Protein 1X2P (pdb70)

Organism: Homo sapiens (NCBI:txid9606)

Radius of gyration: 11.62 Å; Cα contacts (8 Å, |Δi|>4): 128; chains: 1; bounding box: 28×33×30 Å

Foldseek 3Di:
DCPDDPFDWWFFLAFDDDPDPQEDTDGGGPTWGFDACVDPQKTWTADDVGTHIYGHPRIDDNVDDDDD

GO terms:
  GO:0005737 cytoplasm (C, IDA)
  GO:0045893 positive regulation of DNA-templated transcription (P, IDA)
  GO:0005634 nucleus (C, EXP)
  GO:0005737 cytoplasm (C, EXP)
  GO:0043124 negative regulation of canonical NF-kappaB signal transduction (P, IMP)
  GO:0050728 negative regulation of inflammatory response (P, IMP)
  GO:0050681 nuclear androgen receptor binding (F, IPI)
  GO:0005515 protein binding (F, IPI)
  GO:0030331 nuclear estrogen receptor binding (F, IPI)
  GO:0033142 nuclear progesterone receptor binding (F, IPI)
  GO:0042803 protein homodimerization activity (F, IPI)
  GO:0042974 nuclear retinoic acid receptor binding (F, IPI)
  GO:0042975 peroxisome proliferator activated receptor binding (F, IPI)
  GO:0046966 nuclear thyroid hormone receptor binding (F, IPI)
  GO:0005654 nucleoplasm (C, IDA)
  GO:0005829 cytosol (C, IDA)
  GO:0005634 nucleus (C, IDA)
  GO:0003713 transcription coactivator activity (F, IDA)
  GO:0043124 negative regulation of canonical NF-kappaB signal transduction (P, IDA)
  GO:0030331 nuclear estrogen receptor binding (F, IDA)

Structure (mmCIF, N/CA/C/O backbone):
data_1X2P
#
_entry.id   1X2P
#
loop_
_atom_site.group_PDB
_atom_site.id
_atom_site.type_symbol
_atom_site.label_atom_id
_atom_site.label_alt_id
_atom_site.label_comp_id
_atom_site.label_asym_id
_atom_site.label_entity_id
_atom_site.label_seq_id
_atom_site.pdbx_PDB_ins_code
_atom_site.Cartn_x
_atom_site.Cartn_y
_atom_site.Cartn_z
_atom_site.occupancy
_atom_site.B_iso_or_equiv
_atom_site.auth_seq_id
_atom_site.auth_comp_id
_atom_site.auth_asym_id
_atom_site.auth_atom_id
_atom_site.pdbx_PDB_model_num
ATOM 1 N N . GLY A 1 1 ? -0.842 4.164 -23.238 1.00 0.00 1 GLY A N 1
ATOM 2 C CA . GLY A 1 1 ? 0.086 3.645 -22.248 1.00 0.00 1 GLY A CA 1
ATOM 3 C C . GLY A 1 1 ? -0.663 2.997 -21.081 1.00 0.00 1 GLY A C 1
ATOM 4 O O . GLY A 1 1 ? -1.547 2.168 -21.290 1.00 0.00 1 GLY A O 1
ATOM 8 N N . SER A 1 2 ? -0.282 3.401 -19.878 1.00 0.00 2 SER A N 1
ATOM 9 C CA . SER A 1 2 ? -0.907 2.870 -18.678 1.00 0.00 2 SER A CA 1
ATOM 10 C C . SER A 1 2 ? -1.100 3.987 -17.651 1.00 0.00 2 SER A C 1
ATOM 11 O O . SER A 1 2 ? -0.190 4.292 -16.881 1.00 0.00 2 SER A O 1
ATOM 19 N N . SER A 1 3 ? -2.291 4.568 -17.672 1.00 0.00 3 SER A N 1
ATOM 20 C CA . SER A 1 3 ? -2.615 5.645 -16.752 1.00 0.00 3 SER A CA 1
ATOM 21 C C . SER A 1 3 ? -3.456 5.107 -15.593 1.00 0.00 3 SER A C 1
ATOM 22 O O . SER A 1 3 ? -4.307 4.240 -15.788 1.00 0.00 3 SER A O 1
ATOM 30 N N . GLY A 1 4 ? -3.190 5.644 -14.411 1.00 0.00 4 GLY A N 1
ATOM 31 C CA . GLY A 1 4 ? -3.912 5.230 -13.220 1.00 0.00 4 GLY A CA 1
ATOM 32 C C . GLY A 1 4 ? -5.278 5.914 -13.142 1.00 0.00 4 GLY A C 1
ATOM 33 O O . GLY A 1 4 ? -5.447 7.029 -13.632 1.00 0.00 4 GLY A O 1
ATOM 37 N N . SER A 1 5 ? -6.218 5.217 -12.520 1.00 0.00 5 SER A N 1
ATOM 38 C CA . SER A 1 5 ? -7.564 5.743 -12.371 1.00 0.00 5 SER A CA 1
ATOM 39 C C . SER A 1 5 ? -8.003 5.650 -10.908 1.00 0.00 5 SER A C 1
ATOM 40 O O . SER A 1 5 ? -8.646 4.680 -10.510 1.00 0.00 5 SER A O 1
ATOM 48 N N . SER A 1 6 ? -7.638 6.672 -10.148 1.00 0.00 6 SER A N 1
ATOM 49 C CA . SER A 1 6 ? -7.986 6.718 -8.738 1.00 0.00 6 SER A CA 1
ATOM 50 C C . SER A 1 6 ? -7.300 5.572 -7.992 1.00 0.00 6 SER A C 1
ATOM 51 O O . SER A 1 6 ? -7.667 4.410 -8.159 1.00 0.00 6 SER A O 1
ATOM 59 N N . GLY A 1 7 ? -6.315 5.939 -7.185 1.00 0.00 7 GLY A N 1
ATOM 60 C CA . GLY A 1 7 ? -5.574 4.956 -6.413 1.00 0.00 7 GLY A CA 1
ATOM 61 C C . GLY A 1 7 ? -4.814 5.621 -5.264 1.00 0.00 7 GLY A C 1
ATOM 62 O O . GLY A 1 7 ? -4.737 6.847 -5.193 1.00 0.00 7 GLY A O 1
ATOM 66 N N . GLU A 1 8 ? -4.271 4.784 -4.393 1.00 0.00 8 GLU A N 1
ATOM 67 C CA . GLU A 1 8 ? -3.519 5.275 -3.251 1.00 0.00 8 GLU A CA 1
ATOM 68 C C . GLU A 1 8 ? -2.066 4.803 -3.328 1.00 0.00 8 GLU A C 1
ATOM 69 O O . GLU A 1 8 ? -1.796 3.604 -3.287 1.00 0.00 8 GLU A O 1
ATOM 81 N N . GLU A 1 9 ? -1.168 5.771 -3.439 1.00 0.00 9 GLU A N 1
ATOM 82 C CA . GLU A 1 9 ? 0.251 5.469 -3.523 1.00 0.00 9 GLU A CA 1
ATOM 83 C C . GLU A 1 9 ? 0.835 5.272 -2.123 1.00 0.00 9 GLU A C 1
ATOM 84 O O . GLU A 1 9 ? 0.724 6.151 -1.270 1.00 0.00 9 GLU A O 1
ATOM 96 N N . PHE A 1 10 ? 1.446 4.112 -1.929 1.00 0.00 10 PHE A N 1
ATOM 97 C CA . PHE A 1 10 ? 2.048 3.788 -0.647 1.00 0.00 10 PHE A CA 1
ATOM 98 C C . PHE A 1 10 ? 3.449 3.203 -0.832 1.00 0.00 10 PHE A C 1
ATOM 99 O O . PHE A 1 10 ? 3.839 2.855 -1.945 1.00 0.00 10 PHE A O 1
ATOM 116 N N . VAL A 1 11 ? 4.169 3.113 0.277 1.00 0.00 11 VAL A N 1
ATOM 117 C CA . VAL A 1 11 ? 5.519 2.576 0.252 1.00 0.00 11 VAL A CA 1
ATOM 118 C C . VAL A 1 11 ? 5.613 1.398 1.223 1.00 0.00 11 VAL A C 1
ATOM 119 O O . VAL A 1 11 ? 5.077 1.455 2.328 1.00 0.00 11 VAL A O 1
ATOM 132 N N . ALA A 1 12 ? 6.298 0.356 0.775 1.00 0.00 12 ALA A N 1
ATOM 133 C CA . ALA A 1 12 ? 6.470 -0.834 1.590 1.00 0.00 12 ALA A CA 1
ATOM 134 C C . ALA A 1 12 ? 7.452 -0.534 2.724 1.00 0.00 12 ALA A C 1
ATOM 135 O O . ALA A 1 12 ? 8.609 -0.199 2.475 1.00 0.00 12 ALA A O 1
ATOM 142 N N . ILE A 1 13 ? 6.955 -0.664 3.945 1.00 0.00 13 ILE A N 1
ATOM 143 C CA . ILE A 1 13 ? 7.775 -0.410 5.118 1.00 0.00 13 ILE A CA 1
ATOM 144 C C . ILE A 1 13 ? 8.809 -1.528 5.263 1.00 0.00 13 ILE A C 1
ATOM 145 O O . ILE A 1 13 ? 9.697 -1.451 6.110 1.00 0.00 13 ILE A O 1
ATOM 161 N N . ALA A 1 14 ? 8.659 -2.542 4.423 1.00 0.00 14 ALA A N 1
ATOM 162 C CA . ALA A 1 14 ? 9.570 -3.674 4.447 1.00 0.00 14 ALA A CA 1
ATOM 163 C C . ALA A 1 14 ? 9.251 -4.604 3.275 1.00 0.00 14 ALA A C 1
ATOM 164 O O . ALA A 1 14 ? 8.086 -4.813 2.942 1.00 0.00 14 ALA A O 1
ATOM 171 N N . ASP A 1 15 ? 10.308 -5.138 2.680 1.00 0.00 15 ASP A N 1
ATOM 172 C CA . ASP A 1 15 ? 10.156 -6.041 1.552 1.00 0.00 15 ASP A CA 1
ATOM 173 C C . ASP A 1 15 ? 9.281 -7.225 1.967 1.00 0.00 15 ASP A C 1
ATOM 174 O O . ASP A 1 15 ? 9.465 -7.791 3.043 1.00 0.00 15 ASP A O 1
ATOM 183 N N . TYR A 1 16 ? 8.347 -7.565 1.090 1.00 0.00 16 TYR A N 1
ATOM 184 C CA . TYR A 1 16 ? 7.442 -8.671 1.352 1.00 0.00 16 TYR A CA 1
ATOM 185 C C . TYR A 1 16 ? 7.473 -9.686 0.208 1.00 0.00 16 TYR A C 1
ATOM 186 O O . TYR A 1 16 ? 7.907 -9.368 -0.898 1.00 0.00 16 TYR A O 1
ATOM 204 N N . ALA A 1 17 ? 7.006 -10.888 0.513 1.00 0.00 17 ALA A N 1
ATOM 205 C CA . ALA A 1 17 ? 6.975 -11.952 -0.476 1.00 0.00 17 ALA A CA 1
ATOM 206 C C . ALA A 1 17 ? 5.615 -12.653 -0.422 1.00 0.00 17 ALA A C 1
ATOM 207 O O . ALA A 1 17 ? 5.298 -13.325 0.558 1.00 0.00 17 ALA A O 1
ATOM 214 N N . ALA A 1 18 ? 4.849 -12.472 -1.488 1.00 0.00 18 ALA A N 1
ATOM 215 C CA . ALA A 1 18 ? 3.532 -13.078 -1.575 1.00 0.00 18 ALA A CA 1
ATOM 216 C C . ALA A 1 18 ? 3.648 -14.580 -1.311 1.00 0.00 18 ALA A C 1
ATOM 217 O O . ALA A 1 18 ? 4.443 -15.267 -1.951 1.00 0.00 18 ALA A O 1
ATOM 224 N N . THR A 1 19 ? 2.844 -15.047 -0.367 1.00 0.00 19 THR A N 1
ATOM 225 C CA . THR A 1 19 ? 2.846 -16.456 -0.011 1.00 0.00 19 THR A CA 1
ATOM 226 C C . THR A 1 19 ? 1.898 -17.238 -0.922 1.00 0.00 19 THR A C 1
ATOM 227 O O . THR A 1 19 ? 2.039 -18.451 -1.076 1.00 0.00 19 THR A O 1
ATOM 238 N N . ASP A 1 20 ? 0.954 -16.513 -1.503 1.00 0.00 20 ASP A N 1
ATOM 239 C CA . ASP A 1 20 ? -0.017 -17.123 -2.395 1.00 0.00 20 ASP A CA 1
ATOM 240 C C . ASP A 1 20 ? 0.102 -16.489 -3.782 1.00 0.00 20 ASP A C 1
ATOM 241 O O . ASP A 1 20 ? 0.872 -15.550 -3.976 1.00 0.00 20 ASP A O 1
ATOM 250 N N . GLU A 1 21 ? -0.673 -17.028 -4.712 1.00 0.00 21 GLU A N 1
ATOM 251 C CA . GLU A 1 21 ? -0.664 -16.527 -6.076 1.00 0.00 21 GLU A CA 1
ATOM 252 C C . GLU A 1 21 ? -1.718 -15.431 -6.245 1.00 0.00 21 GLU A C 1
ATOM 253 O O . GLU A 1 21 ? -2.107 -15.106 -7.366 1.00 0.00 21 GLU A O 1
ATOM 265 N N . THR A 1 22 ? -2.151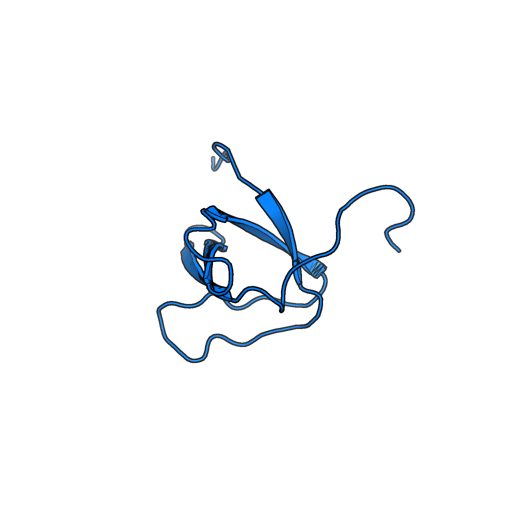 -14.891 -5.115 1.00 0.00 22 THR A N 1
ATOM 266 C CA . THR A 1 22 ? -3.152 -13.838 -5.124 1.00 0.00 22 THR A CA 1
ATOM 267 C C . THR A 1 22 ? -2.642 -12.611 -4.366 1.00 0.00 22 THR A C 1
ATOM 268 O O . THR A 1 22 ? -3.418 -11.717 -4.030 1.00 0.00 22 THR A O 1
ATOM 279 N N . GLN A 1 23 ? -1.340 -12.606 -4.118 1.00 0.00 23 GLN A N 1
ATOM 280 C CA . GLN A 1 23 ? -0.717 -11.504 -3.406 1.00 0.00 23 GLN A CA 1
ATOM 281 C C . GLN A 1 23 ? 0.339 -10.832 -4.285 1.00 0.00 23 GLN A C 1
ATOM 282 O O . GLN A 1 23 ? 0.814 -11.425 -5.253 1.00 0.00 23 GLN A O 1
ATOM 296 N N . LEU A 1 24 ? 0.675 -9.605 -3.918 1.00 0.00 24 LEU A N 1
ATOM 297 C CA . LEU A 1 24 ? 1.667 -8.846 -4.662 1.00 0.00 24 LEU A CA 1
ATOM 298 C C . LEU A 1 24 ? 2.961 -8.772 -3.850 1.00 0.00 24 LEU A C 1
ATOM 299 O O . LEU A 1 24 ? 2.925 -8.593 -2.633 1.00 0.00 24 LEU A O 1
ATOM 315 N N . SER A 1 25 ? 4.074 -8.914 -4.555 1.00 0.00 25 SER A N 1
ATOM 316 C CA . SER A 1 25 ? 5.377 -8.865 -3.914 1.00 0.00 25 SER A CA 1
ATOM 317 C C . SER A 1 25 ? 6.112 -7.586 -4.320 1.00 0.00 25 SER A C 1
ATOM 318 O O . SER A 1 25 ? 6.215 -7.275 -5.506 1.00 0.00 25 SER A O 1
ATOM 326 N N . PHE A 1 26 ? 6.605 -6.880 -3.313 1.00 0.00 26 PHE A N 1
ATOM 327 C CA . PHE A 1 26 ? 7.328 -5.642 -3.550 1.00 0.00 26 PHE A CA 1
ATOM 328 C C . PHE A 1 26 ? 8.521 -5.513 -2.601 1.00 0.00 26 PHE A C 1
ATOM 329 O O . PHE A 1 26 ? 8.714 -6.353 -1.723 1.00 0.00 26 PHE A O 1
ATOM 346 N N . LEU A 1 27 ? 9.291 -4.455 -2.810 1.00 0.00 27 LEU A N 1
ATOM 347 C CA . LEU A 1 27 ? 10.459 -4.205 -1.983 1.00 0.00 27 LEU A CA 1
ATOM 348 C C . LEU A 1 27 ? 10.279 -2.881 -1.239 1.00 0.00 27 LEU A C 1
ATOM 349 O O . LEU A 1 27 ? 9.725 -1.928 -1.786 1.00 0.00 27 LEU A O 1
ATOM 365 N N . ARG A 1 28 ? 10.758 -2.862 -0.004 1.00 0.00 28 ARG A N 1
ATOM 366 C CA . ARG A 1 28 ? 10.656 -1.670 0.820 1.00 0.00 28 ARG A CA 1
ATOM 367 C C . ARG A 1 28 ? 10.951 -0.422 -0.013 1.00 0.00 28 ARG A C 1
ATOM 368 O O . ARG A 1 28 ? 12.023 -0.305 -0.605 1.00 0.00 28 ARG A O 1
ATOM 389 N N . GLY A 1 29 ? 9.981 0.480 -0.034 1.00 0.00 29 GLY A N 1
ATOM 390 C CA . GLY A 1 29 ? 10.122 1.716 -0.785 1.00 0.00 29 GLY A CA 1
ATOM 391 C C . GLY A 1 29 ? 9.277 1.682 -2.060 1.00 0.00 29 GLY A C 1
ATOM 392 O O . GLY A 1 29 ? 8.791 2.717 -2.514 1.00 0.00 29 GLY A O 1
ATOM 396 N N . GLU A 1 30 ? 9.128 0.482 -2.602 1.00 0.00 30 GLU A N 1
ATOM 397 C CA . GLU A 1 30 ? 8.350 0.300 -3.815 1.00 0.00 30 GLU A CA 1
ATOM 398 C C . GLU A 1 30 ? 7.010 1.030 -3.701 1.00 0.00 30 GLU A C 1
ATOM 399 O O . GLU A 1 30 ? 6.323 0.918 -2.687 1.00 0.00 30 GLU A O 1
ATOM 411 N N . LYS A 1 31 ? 6.678 1.760 -4.755 1.00 0.00 31 LYS A N 1
ATOM 412 C CA . LYS A 1 31 ? 5.433 2.508 -4.786 1.00 0.00 31 LYS A CA 1
ATOM 413 C C . LYS A 1 31 ? 4.274 1.549 -5.067 1.00 0.00 31 LYS A C 1
ATOM 414 O O . LYS A 1 31 ? 4.029 1.185 -6.216 1.00 0.00 31 LYS A O 1
ATOM 433 N N . ILE A 1 32 ? 3.592 1.166 -3.997 1.00 0.00 32 ILE A N 1
ATOM 434 C CA . ILE A 1 32 ? 2.465 0.257 -4.114 1.00 0.00 32 ILE A CA 1
ATOM 435 C C . ILE A 1 32 ? 1.175 1.066 -4.259 1.00 0.00 32 ILE A C 1
ATOM 436 O O . ILE A 1 32 ? 0.952 2.024 -3.521 1.00 0.00 32 ILE A O 1
ATOM 452 N N . LEU A 1 33 ? 0.358 0.651 -5.217 1.00 0.00 33 LEU A N 1
ATOM 453 C CA . LEU A 1 33 ? -0.904 1.325 -5.468 1.00 0.00 33 LEU A CA 1
ATOM 454 C C . LEU A 1 33 ? -2.025 0.594 -4.726 1.00 0.00 33 LEU A C 1
ATOM 455 O O . LEU A 1 33 ? -2.294 -0.575 -4.997 1.00 0.00 33 LEU A O 1
ATOM 471 N N . ILE A 1 34 ? -2.648 1.313 -3.804 1.00 0.00 34 ILE A N 1
ATOM 472 C CA . ILE A 1 34 ? -3.733 0.748 -3.021 1.00 0.00 34 ILE A CA 1
ATOM 473 C C . ILE A 1 34 ? -5.065 1.047 -3.711 1.00 0.00 34 ILE A C 1
ATOM 474 O O . ILE A 1 34 ? -5.796 1.945 -3.296 1.00 0.00 34 ILE A O 1
ATOM 490 N N . LEU A 1 35 ? -5.340 0.278 -4.755 1.00 0.00 35 LEU A N 1
ATOM 491 C CA . LEU A 1 35 ? -6.571 0.450 -5.507 1.00 0.00 35 LEU A CA 1
ATOM 492 C C . LEU A 1 35 ? -7.745 0.581 -4.534 1.00 0.00 35 LEU A C 1
ATOM 493 O O . LEU A 1 35 ? -8.354 1.644 -4.430 1.00 0.00 35 LEU A O 1
ATOM 509 N N . ARG A 1 36 ? -8.026 -0.516 -3.846 1.00 0.00 36 ARG A N 1
ATOM 510 C CA . ARG A 1 36 ? -9.115 -0.537 -2.885 1.00 0.00 36 ARG A CA 1
ATOM 511 C C . ARG A 1 36 ? -8.631 -1.097 -1.546 1.00 0.00 36 ARG A C 1
ATOM 512 O O . ARG A 1 36 ? -7.647 -1.834 -1.496 1.00 0.00 36 ARG A O 1
ATOM 533 N N . GLN A 1 37 ? -9.344 -0.726 -0.492 1.00 0.00 37 GLN A N 1
ATOM 534 C CA . GLN A 1 37 ? -8.999 -1.182 0.843 1.00 0.00 37 GLN A CA 1
ATOM 535 C C . GLN A 1 37 ? -9.818 -2.421 1.209 1.00 0.00 37 GLN A C 1
ATOM 536 O O . GLN A 1 37 ? -9.260 -3.444 1.603 1.00 0.00 37 GLN A O 1
ATOM 550 N N . THR A 1 38 ? -11.128 -2.290 1.066 1.00 0.00 38 THR A N 1
ATOM 551 C CA . THR A 1 38 ? -12.029 -3.387 1.376 1.00 0.00 38 THR A CA 1
ATOM 552 C C . THR A 1 38 ? -12.025 -3.672 2.879 1.00 0.00 38 THR A C 1
ATOM 553 O O . THR A 1 38 ? -13.024 -3.446 3.560 1.00 0.00 38 THR A O 1
ATOM 564 N N . THR A 1 39 ? -10.889 -4.163 3.352 1.00 0.00 39 THR A N 1
ATOM 565 C CA . THR A 1 39 ? -10.741 -4.481 4.762 1.00 0.00 39 THR A CA 1
ATOM 566 C C . THR A 1 39 ? -9.602 -3.665 5.376 1.00 0.00 39 THR A C 1
ATOM 567 O O . THR A 1 39 ? -8.759 -3.129 4.658 1.00 0.00 39 THR A O 1
ATOM 578 N N . ALA A 1 40 ? -9.612 -3.596 6.700 1.00 0.00 40 ALA A N 1
ATOM 579 C CA . ALA A 1 40 ? -8.591 -2.855 7.419 1.00 0.00 40 ALA A CA 1
ATOM 580 C C . ALA A 1 40 ? -7.403 -3.776 7.704 1.00 0.00 40 ALA A C 1
ATOM 581 O O . ALA A 1 40 ? -6.479 -3.399 8.422 1.00 0.00 40 ALA A O 1
ATOM 588 N N . ASP A 1 41 ? -7.467 -4.967 7.127 1.00 0.00 41 ASP A N 1
ATOM 589 C CA . ASP A 1 41 ? -6.409 -5.946 7.310 1.00 0.00 41 ASP A CA 1
ATOM 590 C C . ASP A 1 41 ? -5.837 -6.334 5.945 1.00 0.00 41 ASP A C 1
ATOM 591 O O . ASP A 1 41 ? -4.623 -6.456 5.789 1.00 0.00 41 ASP A O 1
ATOM 600 N N . TRP A 1 42 ? -6.739 -6.517 4.992 1.00 0.00 42 TRP A N 1
ATOM 601 C CA . TRP A 1 42 ? -6.339 -6.889 3.645 1.00 0.00 42 TRP A CA 1
ATOM 602 C C . TRP A 1 42 ? -6.734 -5.750 2.703 1.00 0.00 42 TRP A C 1
ATOM 603 O O . TRP A 1 42 ? -7.883 -5.311 2.702 1.00 0.00 42 TRP A O 1
ATOM 624 N N . TRP A 1 43 ? -5.759 -5.304 1.925 1.00 0.00 43 TRP A N 1
ATOM 625 C CA . TRP A 1 43 ? -5.991 -4.224 0.980 1.00 0.00 43 TRP A CA 1
ATOM 626 C C . TRP A 1 43 ? -5.846 -4.793 -0.433 1.00 0.00 43 TRP A C 1
ATOM 627 O O . TRP A 1 43 ? -5.198 -5.819 -0.629 1.00 0.00 43 TRP A O 1
ATOM 648 N N . TRP A 1 44 ? -6.460 -4.100 -1.381 1.00 0.00 44 TRP A N 1
ATOM 649 C CA . TRP A 1 44 ? -6.407 -4.523 -2.770 1.00 0.00 44 TRP A CA 1
ATOM 650 C C . TRP A 1 44 ? -5.437 -3.600 -3.509 1.00 0.00 44 TRP A C 1
ATOM 651 O O . TRP A 1 44 ? -5.742 -2.430 -3.739 1.00 0.00 44 TRP A O 1
ATOM 672 N N . GLY A 1 45 ? -4.289 -4.159 -3.860 1.00 0.00 45 GLY A N 1
ATOM 673 C CA . GLY A 1 45 ? -3.272 -3.400 -4.568 1.00 0.00 45 GLY A CA 1
ATOM 674 C C . GLY A 1 45 ? -3.224 -3.794 -6.046 1.00 0.00 45 GLY A C 1
ATOM 675 O O . GLY A 1 45 ? -3.917 -4.718 -6.469 1.00 0.00 45 GLY A O 1
ATOM 679 N N . GLU A 1 46 ? -2.399 -3.073 -6.791 1.00 0.00 46 GLU A N 1
ATOM 680 C CA . GLU A 1 46 ? -2.252 -3.335 -8.213 1.00 0.00 46 GLU A CA 1
ATOM 681 C C . GLU A 1 46 ? -0.795 -3.145 -8.639 1.00 0.00 46 GLU A C 1
ATOM 682 O O . GLU A 1 46 ? -0.236 -2.060 -8.486 1.00 0.00 46 GLU A O 1
ATOM 694 N N . ARG A 1 47 ? -0.221 -4.217 -9.166 1.00 0.00 47 ARG A N 1
ATOM 695 C CA . ARG A 1 47 ? 1.160 -4.182 -9.616 1.00 0.00 47 ARG A CA 1
ATOM 696 C C . ARG A 1 47 ? 1.226 -3.800 -11.096 1.00 0.00 47 ARG A C 1
ATOM 697 O O . ARG A 1 47 ? 0.211 -3.451 -11.697 1.00 0.00 47 ARG A O 1
ATOM 718 N N . ALA A 1 48 ? 2.431 -3.880 -11.641 1.00 0.00 48 ALA A N 1
ATOM 719 C CA . ALA A 1 48 ? 2.643 -3.548 -13.040 1.00 0.00 48 ALA A CA 1
ATOM 720 C C . ALA A 1 48 ? 1.865 -4.530 -13.917 1.00 0.00 48 ALA A C 1
ATOM 721 O O . ALA A 1 48 ? 2.284 -5.673 -14.098 1.00 0.00 48 ALA A O 1
ATOM 728 N N . GLY A 1 49 ? 0.746 -4.050 -14.438 1.00 0.00 49 GLY A N 1
ATOM 729 C CA . GLY A 1 49 ? -0.095 -4.872 -15.292 1.00 0.00 49 GLY A CA 1
ATOM 730 C C . GLY A 1 49 ? -0.635 -6.083 -14.528 1.00 0.00 49 GLY A C 1
ATOM 731 O O . GLY A 1 49 ? -1.224 -6.984 -15.123 1.00 0.00 49 GLY A O 1
ATOM 735 N N . CYS A 1 50 ? -0.415 -6.064 -13.222 1.00 0.00 50 CYS A N 1
ATOM 736 C CA . CYS A 1 50 ? -0.872 -7.149 -12.370 1.00 0.00 50 CYS A CA 1
ATOM 737 C C . CYS A 1 50 ? -1.942 -6.599 -11.424 1.00 0.00 50 CYS A C 1
ATOM 738 O O . CYS A 1 50 ? -2.057 -5.387 -11.249 1.00 0.00 50 CYS A O 1
ATOM 746 N N . CYS A 1 51 ? -2.697 -7.517 -10.839 1.00 0.00 51 CYS A N 1
ATOM 747 C CA . CYS A 1 51 ? -3.753 -7.139 -9.915 1.00 0.00 51 CYS A CA 1
ATOM 748 C C . CYS A 1 51 ? -3.894 -8.246 -8.868 1.00 0.00 51 CYS A C 1
ATOM 749 O O . CYS A 1 51 ? -4.304 -9.360 -9.188 1.00 0.00 51 CYS A O 1
ATOM 757 N N . GLY A 1 52 ? -3.545 -7.900 -7.637 1.00 0.00 52 GLY A N 1
ATOM 758 C CA . GLY A 1 52 ? -3.627 -8.850 -6.541 1.00 0.00 52 GLY A CA 1
ATOM 759 C C . GLY A 1 52 ? -3.953 -8.141 -5.225 1.00 0.00 52 GLY A C 1
ATOM 760 O O . GLY A 1 52 ? -4.131 -6.925 -5.198 1.00 0.00 52 GLY A O 1
ATOM 764 N N . TYR A 1 53 ? -4.020 -8.933 -4.165 1.00 0.00 53 TYR A N 1
ATOM 765 C CA . TYR A 1 53 ? -4.321 -8.397 -2.848 1.00 0.00 53 TYR A CA 1
ATOM 766 C C . TYR A 1 53 ? -3.041 -8.183 -2.037 1.00 0.00 53 TYR A C 1
ATOM 767 O O . TYR A 1 53 ? -2.065 -8.912 -2.209 1.00 0.00 53 TYR A O 1
ATOM 785 N N . ILE A 1 54 ? -3.087 -7.182 -1.171 1.00 0.00 54 ILE A N 1
ATOM 786 C CA . ILE A 1 54 ? -1.943 -6.864 -0.334 1.00 0.00 54 ILE A CA 1
ATOM 787 C C . ILE A 1 54 ? -2.406 -6.708 1.116 1.00 0.00 54 ILE A C 1
ATOM 788 O O . ILE A 1 54 ? -3.541 -6.307 1.370 1.00 0.00 54 ILE A O 1
ATOM 804 N N . PRO A 1 55 ? -1.479 -7.040 2.054 1.00 0.00 55 PRO A N 1
ATOM 805 C CA . PRO A 1 55 ? -1.781 -6.941 3.472 1.00 0.00 55 PRO A CA 1
ATOM 806 C C . PRO A 1 55 ? -1.774 -5.482 3.934 1.00 0.00 55 PRO A C 1
ATOM 807 O O . PRO A 1 55 ? -1.345 -4.596 3.196 1.00 0.00 55 PRO A O 1
ATOM 818 N N . ALA A 1 56 ? -2.255 -5.278 5.151 1.00 0.00 56 ALA A N 1
ATOM 819 C CA . ALA A 1 56 ? -2.311 -3.942 5.719 1.00 0.00 56 ALA A CA 1
ATOM 820 C C . ALA A 1 56 ? -1.345 -3.856 6.903 1.00 0.00 56 ALA A C 1
ATOM 821 O O . ALA A 1 56 ? -1.744 -4.053 8.050 1.00 0.00 56 ALA A O 1
ATOM 828 N N . ASN A 1 57 ? -0.093 -3.561 6.584 1.00 0.00 57 ASN A N 1
ATOM 829 C CA . ASN A 1 57 ? 0.933 -3.446 7.606 1.00 0.00 57 ASN A CA 1
ATOM 830 C C . ASN A 1 57 ? 2.299 -3.284 6.936 1.00 0.00 57 ASN A C 1
ATOM 831 O O . ASN A 1 57 ? 3.136 -2.515 7.404 1.00 0.00 57 ASN A O 1
ATOM 842 N N . HIS A 1 58 ? 2.481 -4.023 5.851 1.00 0.00 58 HIS A N 1
ATOM 843 C CA . HIS A 1 58 ? 3.731 -3.971 5.113 1.00 0.00 58 HIS A CA 1
ATOM 844 C C . HIS A 1 58 ? 3.856 -2.618 4.410 1.00 0.00 58 HIS A C 1
ATOM 845 O O . HIS A 1 58 ? 4.963 -2.158 4.133 1.00 0.00 58 HIS A O 1
ATOM 859 N N . VAL A 1 59 ? 2.706 -2.017 4.142 1.00 0.00 59 VAL A N 1
ATOM 860 C CA . VAL A 1 59 ? 2.673 -0.726 3.477 1.00 0.00 59 VAL A CA 1
ATOM 861 C C . VAL A 1 59 ? 2.140 0.329 4.448 1.00 0.00 59 VAL A C 1
ATOM 862 O O . VAL A 1 59 ? 1.336 0.021 5.325 1.00 0.00 59 VAL A O 1
ATOM 875 N N . GLY A 1 60 ? 2.610 1.553 4.258 1.00 0.00 60 GLY A N 1
ATOM 876 C CA . GLY A 1 60 ? 2.191 2.656 5.106 1.00 0.00 60 GLY A CA 1
ATOM 877 C C . GLY A 1 60 ? 2.984 3.925 4.787 1.00 0.00 60 GLY A C 1
ATOM 878 O O . GLY A 1 60 ? 3.497 4.079 3.680 1.00 0.00 60 GLY A O 1
ATOM 882 N N . LYS A 1 61 ? 3.060 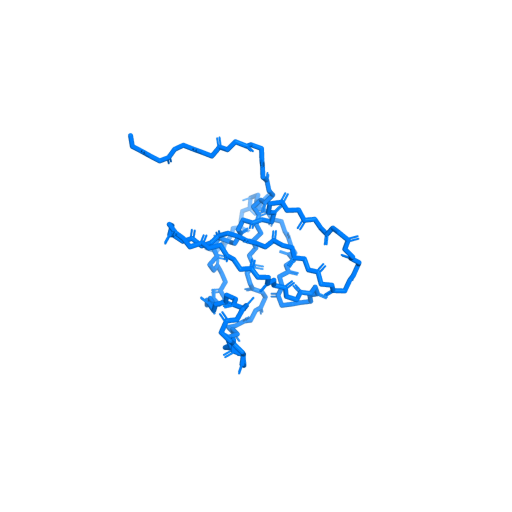4.801 5.778 1.00 0.00 61 LYS A N 1
ATOM 883 C CA . LYS A 1 61 ? 3.782 6.052 5.617 1.00 0.00 61 LYS A CA 1
ATOM 884 C C . LYS A 1 61 ? 3.173 6.842 4.457 1.00 0.00 61 LYS A C 1
ATOM 885 O O . LYS A 1 61 ? 2.214 6.393 3.832 1.00 0.00 61 LYS A O 1
ATOM 904 N N . HIS A 1 62 ? 3.756 8.005 4.205 1.00 0.00 62 HIS A N 1
ATOM 905 C CA . HIS A 1 62 ? 3.282 8.861 3.131 1.00 0.00 62 HIS A CA 1
ATOM 906 C C . HIS A 1 62 ? 4.476 9.520 2.436 1.00 0.00 62 HIS A C 1
ATOM 907 O O . HIS A 1 62 ? 5.590 9.501 2.957 1.00 0.00 62 HIS A O 1
ATOM 921 N N . SER A 1 63 ? 4.202 10.088 1.270 1.00 0.00 63 SER A N 1
ATOM 922 C CA . SER A 1 63 ? 5.239 10.752 0.499 1.00 0.00 63 SER A CA 1
ATOM 923 C C . SER A 1 63 ? 5.202 12.259 0.760 1.00 0.00 63 SER A C 1
ATOM 924 O O . SER A 1 63 ? 4.136 12.825 0.996 1.00 0.00 63 SER A O 1
ATOM 932 N N . GLY A 1 64 ? 6.378 12.865 0.708 1.00 0.00 64 GLY A N 1
ATOM 933 C CA . GLY A 1 64 ? 6.494 14.296 0.936 1.00 0.00 64 GLY A CA 1
ATOM 934 C C . GLY A 1 64 ? 7.954 14.746 0.866 1.00 0.00 64 GLY A C 1
ATOM 935 O O . GLY A 1 64 ? 8.737 14.206 0.085 1.00 0.00 64 GLY A O 1
ATOM 939 N N . PRO A 1 65 ? 8.285 15.757 1.713 1.00 0.00 65 PRO A N 1
ATOM 940 C CA . PRO A 1 65 ? 9.638 16.286 1.754 1.00 0.00 65 PRO A CA 1
ATOM 941 C C . PRO A 1 65 ? 10.582 15.324 2.478 1.00 0.00 65 PRO A C 1
ATOM 942 O O . PRO A 1 65 ? 10.148 14.541 3.321 1.00 0.00 65 PRO A O 1
ATOM 953 N N . SER A 1 66 ? 11.855 15.414 2.122 1.00 0.00 66 SER A N 1
ATOM 954 C CA . SER A 1 66 ? 12.863 14.561 2.727 1.00 0.00 66 SER A CA 1
ATOM 955 C C . SER A 1 66 ? 12.418 13.099 2.665 1.00 0.00 66 SER A C 1
ATOM 956 O O . SER A 1 66 ? 11.802 12.594 3.603 1.00 0.00 66 SER A O 1
ATOM 964 N N . SER A 1 67 ? 12.745 12.460 1.552 1.00 0.00 67 SER A N 1
ATOM 965 C CA . SER A 1 67 ? 12.386 11.066 1.355 1.00 0.00 67 SER A CA 1
ATOM 966 C C . SER A 1 67 ? 13.646 10.198 1.340 1.00 0.00 67 SER A C 1
ATOM 967 O O . SER A 1 67 ? 13.564 8.980 1.192 1.00 0.00 67 SER A O 1
ATOM 975 N N . GLY A 1 68 ? 14.784 10.860 1.495 1.00 0.00 68 GLY A N 1
ATOM 976 C CA . GLY A 1 68 ? 16.059 10.164 1.501 1.00 0.00 68 GLY A CA 1
ATOM 977 C C . GLY A 1 68 ? 16.920 10.588 0.309 1.00 0.00 68 GLY A C 1
ATOM 978 O O . GLY A 1 68 ? 17.779 11.459 0.437 1.00 0.00 68 GLY A O 1
ATOM 982 N N . GLY A 1 1 ? -15.282 15.011 -14.487 1.00 0.00 1 GLY A N 2
ATOM 983 C CA . GLY A 1 1 ? -14.066 15.572 -13.922 1.00 0.00 1 GLY A CA 2
ATOM 984 C C . GLY A 1 1 ? -13.943 15.230 -12.436 1.00 0.00 1 GLY A C 2
ATOM 985 O O . GLY A 1 1 ? -14.950 15.055 -11.750 1.00 0.00 1 GLY A O 2
ATOM 989 N N . SER A 1 2 ? -12.702 15.146 -11.981 1.00 0.00 2 SER A N 2
ATOM 990 C CA . SER A 1 2 ? -12.435 14.829 -10.589 1.00 0.00 2 SER A CA 2
ATOM 991 C C . SER A 1 2 ? -13.022 13.459 -10.242 1.00 0.00 2 SER A C 2
ATOM 992 O O . SER A 1 2 ? -13.986 13.017 -10.865 1.00 0.00 2 SER A O 2
ATOM 1000 N N . SER A 1 3 ? -12.417 12.825 -9.249 1.00 0.00 3 SER A N 2
ATOM 1001 C CA . SER A 1 3 ? -12.868 11.515 -8.812 1.00 0.00 3 SER A CA 2
ATOM 1002 C C . SER A 1 3 ? -12.813 10.527 -9.978 1.00 0.00 3 SER A C 2
ATOM 1003 O O . SER A 1 3 ? -12.675 10.930 -11.132 1.00 0.00 3 SER A O 2
ATOM 1011 N N . GLY A 1 4 ? -12.924 9.251 -9.638 1.00 0.00 4 GLY A N 2
ATOM 1012 C CA . GLY A 1 4 ? -12.889 8.202 -10.642 1.00 0.00 4 GLY A CA 2
ATOM 1013 C C . GLY A 1 4 ? -11.766 7.204 -10.354 1.00 0.00 4 GLY A C 2
ATOM 1014 O O . GLY A 1 4 ? -11.931 6.299 -9.537 1.00 0.00 4 GLY A O 2
ATOM 1018 N N . SER A 1 5 ? -10.650 7.402 -11.040 1.00 0.00 5 SER A N 2
ATOM 1019 C CA . SER A 1 5 ? -9.501 6.531 -10.867 1.00 0.00 5 SER A CA 2
ATOM 1020 C C . SER A 1 5 ? -8.284 7.349 -10.433 1.00 0.00 5 SER A C 2
ATOM 1021 O O . SER A 1 5 ? -7.855 8.257 -11.145 1.00 0.00 5 SER A O 2
ATOM 1029 N N . SER A 1 6 ? -7.761 7.000 -9.267 1.00 0.00 6 SER A N 2
ATOM 1030 C CA . SER A 1 6 ? -6.601 7.691 -8.729 1.00 0.00 6 SER A CA 2
ATOM 1031 C C . SER A 1 6 ? -5.702 6.703 -7.983 1.00 0.00 6 SER A C 2
ATOM 1032 O O . SER A 1 6 ? -4.498 6.646 -8.229 1.00 0.00 6 SER A O 2
ATOM 1040 N N . GLY A 1 7 ? -6.321 5.949 -7.087 1.00 0.00 7 GLY A N 2
ATOM 1041 C CA . GLY A 1 7 ? -5.592 4.966 -6.304 1.00 0.00 7 GLY A CA 2
ATOM 1042 C C . GLY A 1 7 ? -4.811 5.637 -5.172 1.00 0.00 7 GLY A C 2
ATOM 1043 O O . GLY A 1 7 ? -4.663 6.858 -5.154 1.00 0.00 7 GLY A O 2
ATOM 1047 N N . GLU A 1 8 ? -4.331 4.809 -4.256 1.00 0.00 8 GLU A N 2
ATOM 1048 C CA . GLU A 1 8 ? -3.569 5.307 -3.124 1.00 0.00 8 GLU A CA 2
ATOM 1049 C C . GLU A 1 8 ? -2.124 4.810 -3.197 1.00 0.00 8 GLU A C 2
ATOM 1050 O O . GLU A 1 8 ? -1.866 3.617 -3.044 1.00 0.00 8 GLU A O 2
ATOM 1062 N N . GLU A 1 9 ? -1.219 5.749 -3.430 1.00 0.00 9 GLU A N 2
ATOM 1063 C CA . GLU A 1 9 ? 0.193 5.421 -3.525 1.00 0.00 9 GLU A CA 2
ATOM 1064 C C . GLU A 1 9 ? 0.780 5.190 -2.131 1.00 0.00 9 GLU A C 2
ATOM 1065 O O . GLU A 1 9 ? 0.626 6.027 -1.243 1.00 0.00 9 GLU A O 2
ATOM 1077 N N . PHE A 1 10 ? 1.440 4.051 -1.983 1.00 0.00 10 PHE A N 2
ATOM 1078 C CA . PHE A 1 10 ? 2.050 3.701 -0.711 1.00 0.00 10 PHE A CA 2
ATOM 1079 C C . PHE A 1 10 ? 3.442 3.100 -0.919 1.00 0.00 10 PHE A C 2
ATOM 1080 O O . PHE A 1 10 ? 3.791 2.701 -2.029 1.00 0.00 10 PHE A O 2
ATOM 1097 N N . VAL A 1 11 ? 4.200 3.055 0.167 1.00 0.00 11 VAL A N 2
ATOM 1098 C CA . VAL A 1 11 ? 5.546 2.510 0.118 1.00 0.00 11 VAL A CA 2
ATOM 1099 C C . VAL A 1 11 ? 5.666 1.368 1.129 1.00 0.00 11 VAL A C 2
ATOM 1100 O O . VAL A 1 11 ? 5.138 1.456 2.237 1.00 0.00 11 VAL A O 2
ATOM 1113 N N . ALA A 1 12 ? 6.364 0.321 0.712 1.00 0.00 12 ALA A N 2
ATOM 1114 C CA . ALA A 1 12 ? 6.560 -0.837 1.567 1.00 0.00 12 ALA A CA 2
ATOM 1115 C C . ALA A 1 12 ? 7.531 -0.476 2.693 1.00 0.00 12 ALA A C 2
ATOM 1116 O O . ALA A 1 12 ? 8.684 -0.132 2.437 1.00 0.00 12 ALA A O 2
ATOM 1123 N N . ILE A 1 13 ? 7.029 -0.566 3.916 1.00 0.00 13 ILE A N 2
ATOM 1124 C CA . ILE A 1 13 ? 7.837 -0.252 5.082 1.00 0.00 13 ILE A CA 2
ATOM 1125 C C . ILE A 1 13 ? 8.946 -1.297 5.223 1.00 0.00 13 ILE A C 2
ATOM 1126 O O . ILE A 1 13 ? 9.951 -1.054 5.890 1.00 0.00 13 ILE A O 2
ATOM 1142 N N . ALA A 1 14 ? 8.727 -2.437 4.585 1.00 0.00 14 ALA A N 2
ATOM 1143 C CA . ALA A 1 14 ? 9.695 -3.519 4.631 1.00 0.00 14 ALA A CA 2
ATOM 1144 C C . ALA A 1 14 ? 9.416 -4.497 3.488 1.00 0.00 14 ALA A C 2
ATOM 1145 O O . ALA A 1 14 ? 8.263 -4.708 3.115 1.00 0.00 14 ALA A O 2
ATOM 1152 N N . ASP A 1 15 ? 10.491 -5.068 2.964 1.00 0.00 15 ASP A N 2
ATOM 1153 C CA . ASP A 1 15 ? 10.376 -6.018 1.871 1.00 0.00 15 ASP A CA 2
ATOM 1154 C C . ASP A 1 15 ? 9.439 -7.155 2.286 1.00 0.00 15 ASP A C 2
ATOM 1155 O O . ASP A 1 15 ? 9.475 -7.608 3.429 1.00 0.00 15 ASP A O 2
ATOM 1164 N N . TYR A 1 16 ? 8.622 -7.582 1.334 1.00 0.00 16 TYR A N 2
ATOM 1165 C CA . TYR A 1 16 ? 7.677 -8.657 1.587 1.00 0.00 16 TYR A CA 2
ATOM 1166 C C . TYR A 1 16 ? 7.731 -9.707 0.475 1.00 0.00 16 TYR A C 2
ATOM 1167 O O . TYR A 1 16 ? 8.200 -9.426 -0.627 1.00 0.00 16 TYR A O 2
ATOM 1185 N N . ALA A 1 17 ? 7.245 -10.895 0.803 1.00 0.00 17 ALA A N 2
ATOM 1186 C CA . ALA A 1 17 ? 7.233 -11.988 -0.154 1.00 0.00 17 ALA A CA 2
ATOM 1187 C C . ALA A 1 17 ? 5.887 -12.713 -0.077 1.00 0.00 17 ALA A C 2
ATOM 1188 O O . ALA A 1 17 ? 5.557 -13.309 0.947 1.00 0.00 17 ALA A O 2
ATOM 1195 N N . ALA A 1 18 ? 5.146 -12.636 -1.173 1.00 0.00 18 ALA A N 2
ATOM 1196 C CA . ALA A 1 18 ? 3.844 -13.277 -1.242 1.00 0.00 18 ALA A CA 2
ATOM 1197 C C . ALA A 1 18 ? 3.984 -14.750 -0.853 1.00 0.00 18 ALA A C 2
ATOM 1198 O O . ALA A 1 18 ? 4.851 -15.452 -1.371 1.00 0.00 18 ALA A O 2
ATOM 1205 N N . THR A 1 19 ? 3.117 -15.175 0.054 1.00 0.00 19 THR A N 2
ATOM 1206 C CA . THR A 1 19 ? 3.133 -16.552 0.518 1.00 0.00 19 THR A CA 2
ATOM 1207 C C . THR A 1 19 ? 2.165 -17.403 -0.306 1.00 0.00 19 THR A C 2
ATOM 1208 O O . THR A 1 19 ? 2.258 -18.630 -0.307 1.00 0.00 19 THR A O 2
ATOM 1219 N N . ASP A 1 20 ? 1.258 -16.719 -0.987 1.00 0.00 20 ASP A N 2
ATOM 1220 C CA . ASP A 1 20 ? 0.274 -17.397 -1.814 1.00 0.00 20 ASP A CA 2
ATOM 1221 C C . ASP A 1 20 ? 0.294 -16.796 -3.220 1.00 0.00 20 ASP A C 2
ATOM 1222 O O . ASP A 1 20 ? 1.001 -15.821 -3.473 1.00 0.00 20 ASP A O 2
ATOM 1231 N N . GLU A 1 21 ? -0.489 -17.402 -4.100 1.00 0.00 21 GLU A N 2
ATOM 1232 C CA . GLU A 1 21 ? -0.570 -16.939 -5.475 1.00 0.00 21 GLU A CA 2
ATOM 1233 C C . GLU A 1 21 ? -1.607 -15.820 -5.597 1.00 0.00 21 GLU A C 2
ATOM 1234 O O . GLU A 1 21 ? -1.988 -15.441 -6.704 1.00 0.00 21 GLU A O 2
ATOM 1246 N N . THR A 1 22 ? -2.033 -15.323 -4.446 1.00 0.00 22 THR A N 2
ATOM 1247 C CA . THR A 1 22 ? -3.018 -14.255 -4.410 1.00 0.00 22 THR A CA 2
ATOM 1248 C C . THR A 1 22 ? -2.482 -13.062 -3.617 1.00 0.00 22 THR A C 2
ATOM 1249 O O . THR A 1 22 ? -3.183 -12.509 -2.770 1.00 0.00 22 THR A O 2
ATOM 1260 N N . GLN A 1 23 ? -1.244 -12.699 -3.918 1.00 0.00 23 GLN A N 2
ATOM 1261 C CA . GLN A 1 23 ? -0.606 -11.582 -3.243 1.00 0.00 23 GLN A CA 2
ATOM 1262 C C . GLN A 1 23 ? 0.498 -10.990 -4.123 1.00 0.00 23 GLN A C 2
ATOM 1263 O O . GLN A 1 23 ? 1.020 -11.667 -5.008 1.00 0.00 23 GLN A O 2
ATOM 1277 N N . LEU A 1 24 ? 0.820 -9.735 -3.849 1.00 0.00 24 LEU A N 2
ATOM 1278 C CA . LEU A 1 24 ? 1.852 -9.045 -4.604 1.00 0.00 24 LEU A CA 2
ATOM 1279 C C . LEU A 1 24 ? 3.128 -8.967 -3.763 1.00 0.00 24 LEU A C 2
ATOM 1280 O O . LEU A 1 24 ? 3.063 -8.845 -2.541 1.00 0.00 24 LEU A O 2
ATOM 1296 N N . SER A 1 25 ? 4.258 -9.039 -4.451 1.00 0.00 25 SER A N 2
ATOM 1297 C CA . SER A 1 25 ? 5.546 -8.978 -3.782 1.00 0.00 25 SER A CA 2
ATOM 1298 C C . SER A 1 25 ? 6.290 -7.707 -4.196 1.00 0.00 25 SER A C 2
ATOM 1299 O O . SER A 1 25 ? 6.391 -7.401 -5.383 1.00 0.00 25 SER A O 2
ATOM 1307 N N . PHE A 1 26 ? 6.793 -7.001 -3.194 1.00 0.00 26 PHE A N 2
ATOM 1308 C CA . PHE A 1 26 ? 7.525 -5.770 -3.438 1.00 0.00 26 PHE A CA 2
ATOM 1309 C C . PHE A 1 26 ? 8.719 -5.644 -2.489 1.00 0.00 26 PHE A C 2
ATOM 1310 O O . PHE A 1 26 ? 8.962 -6.529 -1.670 1.00 0.00 26 PHE A O 2
ATOM 1327 N N . LEU A 1 27 ? 9.432 -4.536 -2.630 1.00 0.00 27 LEU A N 2
ATOM 1328 C CA . LEU A 1 27 ? 10.593 -4.283 -1.795 1.00 0.00 27 LEU A CA 2
ATOM 1329 C C . LEU A 1 27 ? 10.450 -2.912 -1.132 1.00 0.00 27 LEU A C 2
ATOM 1330 O O . LEU A 1 27 ? 9.911 -1.982 -1.730 1.00 0.00 27 LEU A O 2
ATOM 1346 N N . ARG A 1 28 ? 10.941 -2.830 0.096 1.00 0.00 28 ARG A N 2
ATOM 1347 C CA . ARG A 1 28 ? 10.874 -1.588 0.848 1.00 0.00 28 ARG A CA 2
ATOM 1348 C C . ARG A 1 28 ? 11.147 -0.396 -0.072 1.00 0.00 28 ARG A C 2
ATOM 1349 O O . ARG A 1 28 ? 12.189 -0.335 -0.722 1.00 0.00 28 ARG A O 2
ATOM 1370 N N . GLY A 1 29 ? 10.193 0.523 -0.096 1.00 0.00 29 GLY A N 2
ATOM 1371 C CA . GLY A 1 29 ? 10.317 1.710 -0.925 1.00 0.00 29 GLY A CA 2
ATOM 1372 C C . GLY A 1 29 ? 9.434 1.605 -2.170 1.00 0.00 29 GLY A C 2
ATOM 1373 O O . GLY A 1 29 ? 8.921 2.610 -2.658 1.00 0.00 29 GLY A O 2
ATOM 1377 N N . GLU A 1 30 ? 9.283 0.378 -2.647 1.00 0.00 30 GLU A N 2
ATOM 1378 C CA . GLU A 1 30 ? 8.471 0.128 -3.825 1.00 0.00 30 GLU A CA 2
ATOM 1379 C C . GLU A 1 30 ? 7.140 0.876 -3.721 1.00 0.00 30 GLU A C 2
ATOM 1380 O O . GLU A 1 30 ? 6.465 0.809 -2.695 1.00 0.00 30 GLU A O 2
ATOM 1392 N N . LYS A 1 31 ? 6.803 1.572 -4.797 1.00 0.00 31 LYS A N 2
ATOM 1393 C CA . LYS A 1 31 ? 5.565 2.332 -4.839 1.00 0.00 31 LYS A CA 2
ATOM 1394 C C . LYS A 1 31 ? 4.392 1.376 -5.062 1.00 0.00 31 LYS A C 2
ATOM 1395 O O . LYS A 1 31 ? 4.167 0.912 -6.179 1.00 0.00 31 LYS A O 2
ATOM 1414 N N . ILE A 1 32 ? 3.675 1.108 -3.980 1.00 0.00 32 ILE A N 2
ATOM 1415 C CA . ILE A 1 32 ? 2.530 0.216 -4.043 1.00 0.00 32 ILE A CA 2
ATOM 1416 C C . ILE A 1 32 ? 1.249 1.043 -4.159 1.00 0.00 32 ILE A C 2
ATOM 1417 O O . ILE A 1 32 ? 1.095 2.056 -3.477 1.00 0.00 32 ILE A O 2
ATOM 1433 N N . LEU A 1 33 ? 0.361 0.582 -5.028 1.00 0.00 33 LEU A N 2
ATOM 1434 C CA . LEU A 1 33 ? -0.902 1.268 -5.243 1.00 0.00 33 LEU A CA 2
ATOM 1435 C C . LEU A 1 33 ? -2.004 0.553 -4.458 1.00 0.00 33 LEU A C 2
ATOM 1436 O O . LEU A 1 33 ? -2.106 -0.672 -4.499 1.00 0.00 33 LEU A O 2
ATOM 1452 N N . ILE A 1 34 ? -2.803 1.350 -3.762 1.00 0.00 34 ILE A N 2
ATOM 1453 C CA . ILE A 1 34 ? -3.894 0.809 -2.970 1.00 0.00 34 ILE A CA 2
ATOM 1454 C C . ILE A 1 34 ? -5.221 1.101 -3.671 1.00 0.00 34 ILE A C 2
ATOM 1455 O O . ILE A 1 34 ? -5.930 2.037 -3.302 1.00 0.00 34 ILE A O 2
ATOM 1471 N N . LEU A 1 35 ? -5.519 0.283 -4.670 1.00 0.00 35 LEU A N 2
ATOM 1472 C CA . LEU A 1 35 ? -6.749 0.443 -5.427 1.00 0.00 35 LEU A CA 2
ATOM 1473 C C . LEU A 1 35 ? -7.922 0.603 -4.457 1.00 0.00 35 LEU A C 2
ATOM 1474 O O . LEU A 1 35 ? -8.530 1.670 -4.384 1.00 0.00 35 LEU A O 2
ATOM 1490 N N . ARG A 1 36 ? -8.204 -0.472 -3.736 1.00 0.00 36 ARG A N 2
ATOM 1491 C CA . ARG A 1 36 ? -9.293 -0.463 -2.774 1.00 0.00 36 ARG A CA 2
ATOM 1492 C C . ARG A 1 36 ? -8.849 -1.119 -1.464 1.00 0.00 36 ARG A C 2
ATOM 1493 O O . ARG A 1 36 ? -7.761 -1.687 -1.388 1.00 0.00 36 ARG A O 2
ATOM 1514 N N . GLN A 1 37 ? -9.715 -1.018 -0.466 1.00 0.00 37 GLN A N 2
ATOM 1515 C CA . GLN A 1 37 ? -9.426 -1.594 0.836 1.00 0.00 37 GLN A CA 2
ATOM 1516 C C . GLN A 1 37 ? -10.140 -2.938 0.992 1.00 0.00 37 GLN A C 2
ATOM 1517 O O . GLN A 1 37 ? -9.590 -3.874 1.570 1.00 0.00 37 GLN A O 2
ATOM 1531 N N . THR A 1 38 ? -11.356 -2.990 0.467 1.00 0.00 38 THR A N 2
ATOM 1532 C CA . THR A 1 38 ? -12.151 -4.204 0.541 1.00 0.00 38 THR A CA 2
ATOM 1533 C C . THR A 1 38 ? -12.581 -4.473 1.985 1.00 0.00 38 THR A C 2
ATOM 1534 O O . THR A 1 38 ? -13.773 -4.489 2.288 1.00 0.00 38 THR A O 2
ATOM 1545 N N . THR A 1 39 ? -11.587 -4.677 2.837 1.00 0.00 39 THR A N 2
ATOM 1546 C CA . THR A 1 39 ? -11.848 -4.944 4.241 1.00 0.00 39 THR A CA 2
ATOM 1547 C C . THR A 1 39 ? -11.141 -3.910 5.120 1.00 0.00 39 THR A C 2
ATOM 1548 O O . THR A 1 39 ? -11.688 -2.841 5.390 1.00 0.00 39 THR A O 2
ATOM 1559 N N . ALA A 1 40 ? -9.937 -4.264 5.543 1.00 0.00 40 ALA A N 2
ATOM 1560 C CA . ALA A 1 40 ? -9.150 -3.381 6.387 1.00 0.00 40 ALA A CA 2
ATOM 1561 C C . ALA A 1 40 ? -7.728 -3.933 6.510 1.00 0.00 40 ALA A C 2
ATOM 1562 O O . ALA A 1 40 ? -6.760 -3.237 6.208 1.00 0.00 40 ALA A O 2
ATOM 1569 N N . ASP A 1 41 ? -7.648 -5.179 6.954 1.00 0.00 41 ASP A N 2
ATOM 1570 C CA . ASP A 1 41 ? -6.361 -5.832 7.121 1.00 0.00 41 ASP A CA 2
ATOM 1571 C C . ASP A 1 41 ? -5.795 -6.194 5.746 1.00 0.00 41 ASP A C 2
ATOM 1572 O O . ASP A 1 41 ? -4.583 -6.150 5.539 1.00 0.00 41 ASP A O 2
ATOM 1581 N N . TRP A 1 42 ? -6.699 -6.542 4.843 1.00 0.00 42 TRP A N 2
ATOM 1582 C CA . TRP A 1 42 ? -6.305 -6.910 3.493 1.00 0.00 42 TRP A CA 2
ATOM 1583 C C . TRP A 1 42 ? -6.738 -5.785 2.551 1.00 0.00 42 TRP A C 2
ATOM 1584 O O . TRP A 1 42 ? -7.902 -5.387 2.547 1.00 0.00 42 TRP A O 2
ATOM 1605 N N . TRP A 1 43 ? -5.779 -5.305 1.774 1.00 0.00 43 TRP A N 2
ATOM 1606 C CA . TRP A 1 43 ? -6.046 -4.234 0.829 1.00 0.00 43 TRP A CA 2
ATOM 1607 C C . TRP A 1 43 ? -5.852 -4.791 -0.583 1.00 0.00 43 TRP A C 2
ATOM 1608 O O . TRP A 1 43 ? -5.083 -5.729 -0.784 1.00 0.00 43 TRP A O 2
ATOM 1629 N N . TRP A 1 44 ? -6.563 -4.188 -1.525 1.00 0.00 44 TRP A N 2
ATOM 1630 C CA . TRP A 1 44 ? -6.479 -4.612 -2.912 1.00 0.00 44 TRP A CA 2
ATOM 1631 C C . TRP A 1 44 ? -5.550 -3.643 -3.647 1.00 0.00 44 TRP A C 2
ATOM 1632 O O . TRP A 1 44 ? -5.936 -2.513 -3.945 1.00 0.00 44 TRP A O 2
ATOM 1653 N N . GLY A 1 45 ? -4.344 -4.120 -3.917 1.00 0.00 45 GLY A N 2
ATOM 1654 C CA . GLY A 1 45 ? -3.357 -3.310 -4.611 1.00 0.00 45 GLY A CA 2
ATOM 1655 C C . GLY A 1 45 ? -3.278 -3.691 -6.091 1.00 0.00 45 GLY A C 2
ATOM 1656 O O . GLY A 1 45 ? -4.085 -4.482 -6.576 1.00 0.00 45 GLY A O 2
ATOM 1660 N N . GLU A 1 46 ? -2.298 -3.109 -6.767 1.00 0.00 46 GLU A N 2
ATOM 1661 C CA . GLU A 1 46 ? -2.103 -3.377 -8.181 1.00 0.00 46 GLU A CA 2
ATOM 1662 C C . GLU A 1 46 ? -0.639 -3.154 -8.567 1.00 0.00 46 GLU A C 2
ATOM 1663 O O . GLU A 1 46 ? -0.111 -2.055 -8.406 1.00 0.00 46 GLU A O 2
ATOM 1675 N N . ARG A 1 47 ? -0.024 -4.215 -9.069 1.00 0.00 47 ARG A N 2
ATOM 1676 C CA . ARG A 1 47 ? 1.368 -4.149 -9.478 1.00 0.00 47 ARG A CA 2
ATOM 1677 C C . ARG A 1 47 ? 1.469 -3.790 -10.962 1.00 0.00 47 ARG A C 2
ATOM 1678 O O . ARG A 1 47 ? 0.457 -3.530 -11.611 1.00 0.00 47 ARG A O 2
ATOM 1699 N N . ALA A 1 48 ? 2.698 -3.787 -11.456 1.00 0.00 48 ALA A N 2
ATOM 1700 C CA . ALA A 1 48 ? 2.944 -3.463 -12.851 1.00 0.00 48 ALA A CA 2
ATOM 1701 C C . ALA A 1 48 ? 2.191 -4.455 -13.740 1.00 0.00 48 ALA A C 2
ATOM 1702 O O . ALA A 1 48 ? 2.617 -5.598 -13.900 1.00 0.00 48 ALA A O 2
ATOM 1709 N N . GLY A 1 49 ? 1.085 -3.982 -14.295 1.00 0.00 49 GLY A N 2
ATOM 1710 C CA . GLY A 1 49 ? 0.269 -4.812 -15.164 1.00 0.00 49 GLY A CA 2
ATOM 1711 C C . GLY A 1 49 ? -0.297 -6.012 -14.401 1.00 0.00 49 GLY A C 2
ATOM 1712 O O . GLY A 1 49 ? -0.888 -6.910 -15.000 1.00 0.00 49 GLY A O 2
ATOM 1716 N N . CYS A 1 50 ? -0.098 -5.988 -13.092 1.00 0.00 50 CYS A N 2
ATOM 1717 C CA . CYS A 1 50 ? -0.581 -7.063 -12.242 1.00 0.00 50 CYS A CA 2
ATOM 1718 C C . CYS A 1 50 ? -1.654 -6.493 -11.311 1.00 0.00 50 CYS A C 2
ATOM 1719 O O . CYS A 1 50 ? -1.736 -5.281 -11.121 1.00 0.00 50 CYS A O 2
ATOM 1727 N N . CYS A 1 51 ? -2.449 -7.396 -10.755 1.00 0.00 51 CYS A N 2
ATOM 1728 C CA . CYS A 1 51 ? -3.513 -6.998 -9.849 1.00 0.00 51 CYS A CA 2
ATOM 1729 C C . CYS A 1 51 ? -3.713 -8.116 -8.824 1.00 0.00 51 CYS A C 2
ATOM 1730 O O . CYS A 1 51 ? -4.154 -9.211 -9.172 1.00 0.00 51 CYS A O 2
ATOM 1738 N N . GLY A 1 52 ? -3.380 -7.802 -7.580 1.00 0.00 52 GLY A N 2
ATOM 1739 C CA . GLY A 1 52 ? -3.518 -8.766 -6.502 1.00 0.00 52 GLY A CA 2
ATOM 1740 C C . GLY A 1 52 ? -3.843 -8.068 -5.180 1.00 0.00 52 GLY A C 2
ATOM 1741 O O . GLY A 1 52 ? -4.011 -6.850 -5.143 1.00 0.00 52 GLY A O 2
ATOM 1745 N N . TYR A 1 53 ? -3.923 -8.870 -4.129 1.00 0.00 53 TYR A N 2
ATOM 1746 C CA . TYR A 1 53 ? -4.226 -8.344 -2.808 1.00 0.00 53 TYR A CA 2
ATOM 1747 C C . TYR A 1 53 ? -2.943 -8.082 -2.016 1.00 0.00 53 TYR A C 2
ATOM 1748 O O . TYR A 1 53 ? -1.933 -8.752 -2.223 1.00 0.00 53 TYR A O 2
ATOM 1766 N N . ILE A 1 54 ? -3.026 -7.105 -1.124 1.00 0.00 54 ILE A N 2
ATOM 1767 C CA . ILE A 1 54 ? -1.885 -6.746 -0.300 1.00 0.00 54 ILE A CA 2
ATOM 1768 C C . ILE A 1 54 ? -2.336 -6.607 1.156 1.00 0.00 54 ILE A C 2
ATOM 1769 O O . ILE A 1 54 ? -3.492 -6.282 1.422 1.00 0.00 54 ILE A O 2
ATOM 1785 N N . PRO A 1 55 ? -1.376 -6.866 2.083 1.00 0.00 55 PRO A N 2
ATOM 1786 C CA . PRO A 1 55 ? -1.663 -6.774 3.504 1.00 0.00 55 PRO A CA 2
ATOM 1787 C C . PRO A 1 55 ? -1.749 -5.313 3.952 1.00 0.00 55 PRO A C 2
ATOM 1788 O O . PRO A 1 55 ? -1.417 -4.406 3.190 1.00 0.00 55 PRO A O 2
ATOM 1799 N N . ALA A 1 56 ? -2.197 -5.131 5.185 1.00 0.00 56 ALA A N 2
ATOM 1800 C CA . ALA A 1 56 ? -2.331 -3.796 5.744 1.00 0.00 56 ALA A CA 2
ATOM 1801 C C . ALA A 1 56 ? -1.352 -3.635 6.908 1.00 0.00 56 ALA A C 2
ATOM 1802 O O . ALA A 1 56 ? -1.710 -3.866 8.062 1.00 0.00 56 ALA A O 2
ATOM 1809 N N . ASN A 1 57 ? -0.134 -3.239 6.566 1.00 0.00 57 ASN A N 2
ATOM 1810 C CA . ASN A 1 57 ? 0.899 -3.044 7.568 1.00 0.00 57 ASN A CA 2
ATOM 1811 C C . ASN A 1 57 ? 2.263 -2.966 6.880 1.00 0.00 57 ASN A C 2
ATOM 1812 O O . ASN A 1 57 ? 3.101 -2.143 7.246 1.00 0.00 57 ASN A O 2
ATOM 1823 N N . HIS A 1 58 ? 2.444 -3.833 5.895 1.00 0.00 58 HIS A N 2
ATOM 1824 C CA . HIS A 1 58 ? 3.692 -3.872 5.152 1.00 0.00 58 HIS A CA 2
ATOM 1825 C C . HIS A 1 58 ? 3.871 -2.564 4.379 1.00 0.00 58 HIS A C 2
ATOM 1826 O O . HIS A 1 58 ? 4.996 -2.149 4.107 1.00 0.00 58 HIS A O 2
ATOM 1840 N N . VAL A 1 59 ? 2.744 -1.951 4.047 1.00 0.00 59 VAL A N 2
ATOM 1841 C CA . VAL A 1 59 ? 2.762 -0.699 3.311 1.00 0.00 59 VAL A CA 2
ATOM 1842 C C . VAL A 1 59 ? 2.482 0.457 4.273 1.00 0.00 59 VAL A C 2
ATOM 1843 O O . VAL A 1 59 ? 1.800 0.280 5.281 1.00 0.00 59 VAL A O 2
ATOM 1856 N N . GLY A 1 60 ? 3.024 1.616 3.928 1.00 0.00 60 GLY A N 2
ATOM 1857 C CA . GLY A 1 60 ? 2.841 2.801 4.749 1.00 0.00 60 GLY A CA 2
ATOM 1858 C C . GLY A 1 60 ? 3.836 3.896 4.359 1.00 0.00 60 GLY A C 2
ATOM 1859 O O . GLY A 1 60 ? 5.014 3.619 4.137 1.00 0.00 60 GLY A O 2
ATOM 1863 N N . LYS A 1 61 ? 3.326 5.117 4.289 1.00 0.00 61 LYS A N 2
ATOM 1864 C CA . LYS A 1 61 ? 4.156 6.255 3.931 1.00 0.00 61 LYS A CA 2
ATOM 1865 C C . LYS A 1 61 ? 5.497 6.154 4.661 1.00 0.00 61 LYS A C 2
ATOM 1866 O O . LYS A 1 61 ? 5.554 5.696 5.801 1.00 0.00 61 LYS A O 2
ATOM 1885 N N . HIS A 1 62 ? 6.543 6.588 3.973 1.00 0.00 62 HIS A N 2
ATOM 1886 C CA . HIS A 1 62 ? 7.879 6.551 4.542 1.00 0.00 62 HIS A CA 2
ATOM 1887 C C . HIS A 1 62 ? 8.799 7.485 3.753 1.00 0.00 62 HIS A C 2
ATOM 1888 O O . HIS A 1 62 ? 8.721 7.548 2.527 1.00 0.00 62 HIS A O 2
ATOM 1902 N N . SER A 1 63 ? 9.647 8.188 4.488 1.00 0.00 63 SER A N 2
ATOM 1903 C CA . SER A 1 63 ? 10.580 9.117 3.872 1.00 0.00 63 SER A CA 2
ATOM 1904 C C . SER A 1 63 ? 11.736 8.347 3.230 1.00 0.00 63 SER A C 2
ATOM 1905 O O . SER A 1 63 ? 12.256 7.398 3.815 1.00 0.00 63 SER A O 2
ATOM 1913 N N . GLY A 1 64 ? 12.105 8.785 2.035 1.00 0.00 64 GLY A N 2
ATOM 1914 C CA . GLY A 1 64 ? 13.190 8.150 1.307 1.00 0.00 64 GLY A CA 2
ATOM 1915 C C . GLY A 1 64 ? 13.724 9.069 0.206 1.00 0.00 64 GLY A C 2
ATOM 1916 O O . GLY A 1 64 ? 13.049 10.013 -0.201 1.00 0.00 64 GLY A O 2
ATOM 1920 N N . PRO A 1 65 ? 14.963 8.752 -0.257 1.00 0.00 65 PRO A N 2
ATOM 1921 C CA . PRO A 1 65 ? 15.595 9.538 -1.303 1.00 0.00 65 PRO A CA 2
ATOM 1922 C C . PRO A 1 65 ? 14.971 9.238 -2.667 1.00 0.00 65 PRO A C 2
ATOM 1923 O O . PRO A 1 65 ? 14.464 10.139 -3.334 1.00 0.00 65 PRO A O 2
ATOM 1934 N N . SER A 1 66 ? 15.028 7.969 -3.042 1.00 0.00 66 SER A N 2
ATOM 1935 C CA . SER A 1 66 ? 14.475 7.539 -4.315 1.00 0.00 66 SER A CA 2
ATOM 1936 C C . SER A 1 66 ? 15.247 8.186 -5.466 1.00 0.00 66 SER A C 2
ATOM 1937 O O . SER A 1 66 ? 15.855 9.241 -5.295 1.00 0.00 66 SER A O 2
ATOM 1945 N N . SER A 1 67 ? 15.198 7.525 -6.614 1.00 0.00 67 SER A N 2
ATOM 1946 C CA . SER A 1 67 ? 15.886 8.023 -7.793 1.00 0.00 67 SER A CA 2
ATOM 1947 C C . SER A 1 67 ? 17.397 8.023 -7.557 1.00 0.00 67 SER A C 2
ATOM 1948 O O . SER A 1 67 ? 17.861 8.408 -6.484 1.00 0.00 67 SER A O 2
ATOM 1956 N N . GLY A 1 68 ? 18.124 7.588 -8.576 1.00 0.00 68 GLY A N 2
ATOM 1957 C CA . GLY A 1 68 ? 19.573 7.534 -8.492 1.00 0.00 68 GLY A CA 2
ATOM 1958 C C . GLY A 1 68 ? 20.028 6.372 -7.606 1.00 0.00 68 GLY A C 2
ATOM 1959 O O . GLY A 1 68 ? 20.143 5.239 -8.072 1.00 0.00 68 GLY A O 2
ATOM 1963 N N . GLY A 1 1 ? -1.132 8.523 -21.625 1.00 0.00 1 GLY A N 3
ATOM 1964 C CA . GLY A 1 1 ? -1.750 9.445 -20.687 1.00 0.00 1 GLY A CA 3
ATOM 1965 C C . GLY A 1 1 ? -3.273 9.290 -20.690 1.00 0.00 1 GLY A C 3
ATOM 1966 O O . GLY A 1 1 ? -3.954 9.840 -21.553 1.00 0.00 1 GLY A O 3
ATOM 1970 N N . SER A 1 2 ? -3.761 8.539 -19.714 1.00 0.00 2 SER A N 3
ATOM 1971 C CA . SER A 1 2 ? -5.190 8.305 -19.593 1.00 0.00 2 SER A CA 3
ATOM 1972 C C . SER A 1 2 ? -5.819 9.367 -18.688 1.00 0.00 2 SER A C 3
ATOM 1973 O O . SER A 1 2 ? -5.157 9.902 -17.800 1.00 0.00 2 SER A O 3
ATOM 1981 N N . SER A 1 3 ? -7.090 9.640 -18.945 1.00 0.00 3 SER A N 3
ATOM 1982 C CA . SER A 1 3 ? -7.815 10.628 -18.165 1.00 0.00 3 SER A CA 3
ATOM 1983 C C . SER A 1 3 ? -8.643 9.934 -17.081 1.00 0.00 3 SER A C 3
ATOM 1984 O O . SER A 1 3 ? -9.492 9.098 -17.383 1.00 0.00 3 SER A O 3
ATOM 1992 N N . GLY A 1 4 ? -8.365 10.307 -15.840 1.00 0.00 4 GLY A N 3
ATOM 1993 C CA . GLY A 1 4 ? -9.073 9.730 -14.709 1.00 0.00 4 GLY A CA 3
ATOM 1994 C C . GLY A 1 4 ? -8.152 8.822 -13.892 1.00 0.00 4 GLY A C 3
ATOM 1995 O O . GLY A 1 4 ? -7.761 7.751 -14.354 1.00 0.00 4 GLY A O 3
ATOM 1999 N N . SER A 1 5 ? -7.834 9.283 -12.691 1.00 0.00 5 SER A N 3
ATOM 2000 C CA . SER A 1 5 ? -6.967 8.525 -11.805 1.00 0.00 5 SER A CA 3
ATOM 2001 C C . SER A 1 5 ? -7.756 8.045 -10.585 1.00 0.00 5 SER A C 3
ATOM 2002 O O . SER A 1 5 ? -8.653 8.740 -10.109 1.00 0.00 5 SER A O 3
ATOM 2010 N N . SER A 1 6 ? -7.394 6.861 -10.113 1.00 0.00 6 SER A N 3
ATOM 2011 C CA . SER A 1 6 ? -8.057 6.281 -8.958 1.00 0.00 6 SER A CA 3
ATOM 2012 C C . SER A 1 6 ? -7.152 5.235 -8.306 1.00 0.00 6 SER A C 3
ATOM 2013 O O . SER A 1 6 ? -7.029 4.117 -8.805 1.00 0.00 6 SER A O 3
ATOM 2021 N N . GLY A 1 7 ? -6.540 5.634 -7.200 1.00 0.00 7 GLY A N 3
ATOM 2022 C CA . GLY A 1 7 ? -5.650 4.745 -6.474 1.00 0.00 7 GLY A CA 3
ATOM 2023 C C . GLY A 1 7 ? -4.873 5.506 -5.398 1.00 0.00 7 GLY A C 3
ATOM 2024 O O . GLY A 1 7 ? -4.836 6.735 -5.406 1.00 0.00 7 GLY A O 3
ATOM 2028 N N . GLU A 1 8 ? -4.271 4.743 -4.497 1.00 0.00 8 GLU A N 3
ATOM 2029 C CA . GLU A 1 8 ? -3.497 5.330 -3.416 1.00 0.00 8 GLU A CA 3
ATOM 2030 C C . GLU A 1 8 ? -2.046 4.848 -3.480 1.00 0.00 8 GLU A C 3
ATOM 2031 O O . GLU A 1 8 ? -1.785 3.647 -3.437 1.00 0.00 8 GLU A O 3
ATOM 2043 N N . GLU A 1 9 ? -1.141 5.810 -3.582 1.00 0.00 9 GLU A N 3
ATOM 2044 C CA . GLU A 1 9 ? 0.276 5.500 -3.653 1.00 0.00 9 GLU A CA 3
ATOM 2045 C C . GLU A 1 9 ? 0.845 5.294 -2.247 1.00 0.00 9 GLU A C 3
ATOM 2046 O O . GLU A 1 9 ? 0.755 6.182 -1.401 1.00 0.00 9 GLU A O 3
ATOM 2058 N N . PHE A 1 10 ? 1.419 4.117 -2.042 1.00 0.00 10 PHE A N 3
ATOM 2059 C CA . PHE A 1 10 ? 2.002 3.783 -0.754 1.00 0.00 10 PHE A CA 3
ATOM 2060 C C . PHE A 1 10 ? 3.406 3.199 -0.922 1.00 0.00 10 PHE A C 3
ATOM 2061 O O . PHE A 1 10 ? 3.809 2.854 -2.032 1.00 0.00 10 PHE A O 3
ATOM 2078 N N . VAL A 1 11 ? 4.112 3.107 0.195 1.00 0.00 11 VAL A N 3
ATOM 2079 C CA . VAL A 1 11 ? 5.462 2.571 0.185 1.00 0.00 11 VAL A CA 3
ATOM 2080 C C . VAL A 1 11 ? 5.550 1.404 1.170 1.00 0.00 11 VAL A C 3
ATOM 2081 O O . VAL A 1 11 ? 5.005 1.473 2.271 1.00 0.00 11 VAL A O 3
ATOM 2094 N N . ALA A 1 12 ? 6.241 0.358 0.740 1.00 0.00 12 ALA A N 3
ATOM 2095 C CA . ALA A 1 12 ? 6.408 -0.822 1.571 1.00 0.00 12 ALA A CA 3
ATOM 2096 C C . ALA A 1 12 ? 7.381 -0.507 2.708 1.00 0.00 12 ALA A C 3
ATOM 2097 O O . ALA A 1 12 ? 8.541 -0.176 2.464 1.00 0.00 12 ALA A O 3
ATOM 2104 N N . ILE A 1 13 ? 6.875 -0.621 3.927 1.00 0.00 13 ILE A N 3
ATOM 2105 C CA . ILE A 1 13 ? 7.685 -0.353 5.103 1.00 0.00 13 ILE A CA 3
ATOM 2106 C C . ILE A 1 13 ? 8.729 -1.460 5.261 1.00 0.00 13 ILE A C 3
ATOM 2107 O O . ILE A 1 13 ? 9.689 -1.310 6.015 1.00 0.00 13 ILE A O 3
ATOM 2123 N N . ALA A 1 14 ? 8.505 -2.548 4.539 1.00 0.00 14 ALA A N 3
ATOM 2124 C CA . ALA A 1 14 ? 9.414 -3.681 4.590 1.00 0.00 14 ALA A CA 3
ATOM 2125 C C . ALA A 1 14 ? 9.124 -4.616 3.414 1.00 0.00 14 ALA A C 3
ATOM 2126 O O . ALA A 1 14 ? 7.965 -4.852 3.075 1.00 0.00 14 ALA A O 3
ATOM 2133 N N . ASP A 1 15 ? 10.196 -5.123 2.824 1.00 0.00 15 ASP A N 3
ATOM 2134 C CA . ASP A 1 15 ? 10.071 -6.027 1.694 1.00 0.00 15 ASP A CA 3
ATOM 2135 C C . ASP A 1 15 ? 9.183 -7.208 2.087 1.00 0.00 15 ASP A C 3
ATOM 2136 O O . ASP A 1 15 ? 9.269 -7.709 3.207 1.00 0.00 15 ASP A O 3
ATOM 2145 N N . TYR A 1 16 ? 8.349 -7.620 1.143 1.00 0.00 16 TYR A N 3
ATOM 2146 C CA . TYR A 1 16 ? 7.445 -8.734 1.376 1.00 0.00 16 TYR A CA 3
ATOM 2147 C C . TYR A 1 16 ? 7.490 -9.729 0.215 1.00 0.00 16 TYR A C 3
ATOM 2148 O O . TYR A 1 16 ? 7.876 -9.373 -0.897 1.00 0.00 16 TYR A O 3
ATOM 2166 N N . ALA A 1 17 ? 7.090 -10.956 0.514 1.00 0.00 17 ALA A N 3
ATOM 2167 C CA . ALA A 1 17 ? 7.080 -12.006 -0.491 1.00 0.00 17 ALA A CA 3
ATOM 2168 C C . ALA A 1 17 ? 5.735 -12.735 -0.447 1.00 0.00 17 ALA A C 3
ATOM 2169 O O . ALA A 1 17 ? 5.417 -13.397 0.539 1.00 0.00 17 ALA A O 3
ATOM 2176 N N . ALA A 1 18 ? 4.983 -12.588 -1.528 1.00 0.00 18 ALA A N 3
ATOM 2177 C CA . ALA A 1 18 ? 3.681 -13.225 -1.625 1.00 0.00 18 ALA A CA 3
ATOM 2178 C C . ALA A 1 18 ? 3.826 -14.720 -1.336 1.00 0.00 18 ALA A C 3
ATOM 2179 O O . ALA A 1 18 ? 4.547 -15.425 -2.040 1.00 0.00 18 ALA A O 3
ATOM 2186 N N . THR A 1 19 ? 3.129 -15.160 -0.298 1.00 0.00 19 THR A N 3
ATOM 2187 C CA . THR A 1 19 ? 3.171 -16.559 0.093 1.00 0.00 19 THR A CA 3
ATOM 2188 C C . THR A 1 19 ? 2.236 -17.387 -0.789 1.00 0.00 19 THR A C 3
ATOM 2189 O O . THR A 1 19 ? 2.333 -18.613 -0.822 1.00 0.00 19 THR A O 3
ATOM 2200 N N . ASP A 1 20 ? 1.352 -16.685 -1.482 1.00 0.00 20 ASP A N 3
ATOM 2201 C CA . ASP A 1 20 ? 0.400 -17.341 -2.362 1.00 0.00 20 ASP A CA 3
ATOM 2202 C C . ASP A 1 20 ? 0.456 -16.687 -3.745 1.00 0.00 20 ASP A C 3
ATOM 2203 O O . ASP A 1 20 ? 1.211 -15.740 -3.957 1.00 0.00 20 ASP A O 3
ATOM 2212 N N . GLU A 1 21 ? -0.353 -17.220 -4.649 1.00 0.00 21 GLU A N 3
ATOM 2213 C CA . GLU A 1 21 ? -0.405 -16.700 -6.005 1.00 0.00 21 GLU A CA 3
ATOM 2214 C C . GLU A 1 21 ? -1.531 -15.672 -6.137 1.00 0.00 21 GLU A C 3
ATOM 2215 O O . GLU A 1 21 ? -1.955 -15.349 -7.245 1.00 0.00 21 GLU A O 3
ATOM 2227 N N . THR A 1 22 ? -1.983 -15.187 -4.990 1.00 0.00 22 THR A N 3
ATOM 2228 C CA . THR A 1 22 ? -3.052 -14.203 -4.963 1.00 0.00 22 THR A CA 3
ATOM 2229 C C . THR A 1 22 ? -2.614 -12.962 -4.182 1.00 0.00 22 THR A C 3
ATOM 2230 O O . THR A 1 22 ? -3.447 -12.254 -3.617 1.00 0.00 22 THR A O 3
ATOM 2241 N N . GLN A 1 23 ? -1.309 -12.736 -4.176 1.00 0.00 23 GLN A N 3
ATOM 2242 C CA . GLN A 1 23 ? -0.751 -11.593 -3.473 1.00 0.00 23 GLN A CA 3
ATOM 2243 C C . GLN A 1 23 ? 0.282 -10.883 -4.351 1.00 0.00 23 GLN A C 3
ATOM 2244 O O . GLN A 1 23 ? 0.680 -11.404 -5.392 1.00 0.00 23 GLN A O 3
ATOM 2258 N N . LEU A 1 24 ? 0.687 -9.705 -3.899 1.00 0.00 24 LEU A N 3
ATOM 2259 C CA . LEU A 1 24 ? 1.666 -8.919 -4.630 1.00 0.00 24 LEU A CA 3
ATOM 2260 C C . LEU A 1 24 ? 2.960 -8.841 -3.819 1.00 0.00 24 LEU A C 3
ATOM 2261 O O . LEU A 1 24 ? 2.924 -8.684 -2.599 1.00 0.00 24 LEU A O 3
ATOM 2277 N N . SER A 1 25 ? 4.074 -8.956 -4.528 1.00 0.00 25 SER A N 3
ATOM 2278 C CA . SER A 1 25 ? 5.377 -8.901 -3.888 1.00 0.00 25 SER A CA 3
ATOM 2279 C C . SER A 1 25 ? 6.095 -7.605 -4.273 1.00 0.00 25 SER A C 3
ATOM 2280 O O . SER A 1 25 ? 6.178 -7.265 -5.452 1.00 0.00 25 SER A O 3
ATOM 2288 N N . PHE A 1 26 ? 6.594 -6.918 -3.257 1.00 0.00 26 PHE A N 3
ATOM 2289 C CA . PHE A 1 26 ? 7.302 -5.668 -3.474 1.00 0.00 26 PHE A CA 3
ATOM 2290 C C . PHE A 1 26 ? 8.504 -5.548 -2.535 1.00 0.00 26 PHE A C 3
ATOM 2291 O O . PHE A 1 26 ? 8.694 -6.385 -1.654 1.00 0.00 26 PHE A O 3
ATOM 2308 N N . LEU A 1 27 ? 9.283 -4.499 -2.755 1.00 0.00 27 LEU A N 3
ATOM 2309 C CA . LEU A 1 27 ? 10.462 -4.259 -1.940 1.00 0.00 27 LEU A CA 3
ATOM 2310 C C . LEU A 1 27 ? 10.300 -2.932 -1.196 1.00 0.00 27 LEU A C 3
ATOM 2311 O O . LEU A 1 27 ? 9.763 -1.970 -1.745 1.00 0.00 27 LEU A O 3
ATOM 2327 N N . ARG A 1 28 ? 10.773 -2.922 0.041 1.00 0.00 28 ARG A N 3
ATOM 2328 C CA . ARG A 1 28 ? 10.687 -1.728 0.866 1.00 0.00 28 ARG A CA 3
ATOM 2329 C C . ARG A 1 28 ? 10.952 -0.480 0.022 1.00 0.00 28 ARG A C 3
ATOM 2330 O O . ARG A 1 28 ? 12.001 -0.366 -0.611 1.00 0.00 28 ARG A O 3
ATOM 2351 N N . GLY A 1 29 ? 9.984 0.424 0.040 1.00 0.00 29 GLY A N 3
ATOM 2352 C CA . GLY A 1 29 ? 10.100 1.660 -0.715 1.00 0.00 29 GLY A CA 3
ATOM 2353 C C . GLY A 1 29 ? 9.246 1.610 -1.983 1.00 0.00 29 GLY A C 3
ATOM 2354 O O . GLY A 1 29 ? 8.711 2.629 -2.417 1.00 0.00 29 GLY A O 3
ATOM 2358 N N . GLU A 1 30 ? 9.144 0.413 -2.543 1.00 0.00 30 GLU A N 3
ATOM 2359 C CA . GLU A 1 30 ? 8.363 0.216 -3.752 1.00 0.00 30 GLU A CA 3
ATOM 2360 C C . GLU A 1 30 ? 7.030 0.960 -3.651 1.00 0.00 30 GLU A C 3
ATOM 2361 O O . GLU A 1 30 ? 6.336 0.862 -2.640 1.00 0.00 30 GLU A O 3
ATOM 2373 N N . LYS A 1 31 ? 6.713 1.687 -4.712 1.00 0.00 31 LYS A N 3
ATOM 2374 C CA . LYS A 1 31 ? 5.476 2.448 -4.755 1.00 0.00 31 LYS A CA 3
ATOM 2375 C C . LYS A 1 31 ? 4.308 1.499 -5.034 1.00 0.00 31 LYS A C 3
ATOM 2376 O O . LYS A 1 31 ? 4.074 1.116 -6.179 1.00 0.00 31 LYS A O 3
ATOM 2395 N N . ILE A 1 32 ? 3.607 1.146 -3.967 1.00 0.00 32 ILE A N 3
ATOM 2396 C CA . ILE A 1 32 ? 2.469 0.249 -4.082 1.00 0.00 32 ILE A CA 3
ATOM 2397 C C . ILE A 1 32 ? 1.187 1.072 -4.220 1.00 0.00 32 ILE A C 3
ATOM 2398 O O . ILE A 1 32 ? 0.986 2.041 -3.489 1.00 0.00 32 ILE A O 3
ATOM 2414 N N . LEU A 1 33 ? 0.354 0.657 -5.162 1.00 0.00 33 LEU A N 3
ATOM 2415 C CA . LEU A 1 33 ? -0.903 1.345 -5.405 1.00 0.00 33 LEU A CA 3
ATOM 2416 C C . LEU A 1 33 ? -2.030 0.611 -4.675 1.00 0.00 33 LEU A C 3
ATOM 2417 O O . LEU A 1 33 ? -2.308 -0.552 -4.963 1.00 0.00 33 LEU A O 3
ATOM 2433 N N . ILE A 1 34 ? -2.649 1.321 -3.743 1.00 0.00 34 ILE A N 3
ATOM 2434 C CA . ILE A 1 34 ? -3.739 0.752 -2.969 1.00 0.00 34 ILE A CA 3
ATOM 2435 C C . ILE A 1 34 ? -5.067 1.065 -3.661 1.00 0.00 34 ILE A C 3
ATOM 2436 O O . ILE A 1 34 ? -5.789 1.971 -3.247 1.00 0.00 34 ILE A O 3
ATOM 2452 N N . LEU A 1 35 ? -5.350 0.296 -4.703 1.00 0.00 35 LEU A N 3
ATOM 2453 C CA . LEU A 1 35 ? -6.578 0.480 -5.456 1.00 0.00 35 LEU A CA 3
ATOM 2454 C C . LEU A 1 35 ? -7.749 0.635 -4.484 1.00 0.00 35 LEU A C 3
ATOM 2455 O O . LEU A 1 35 ? -8.334 1.712 -4.378 1.00 0.00 35 LEU A O 3
ATOM 2471 N N . ARG A 1 36 ? -8.057 -0.456 -3.799 1.00 0.00 36 ARG A N 3
ATOM 2472 C CA . ARG A 1 36 ? -9.147 -0.455 -2.839 1.00 0.00 36 ARG A CA 3
ATOM 2473 C C . ARG A 1 36 ? -8.681 -1.042 -1.505 1.00 0.00 36 ARG A C 3
ATOM 2474 O O . ARG A 1 36 ? -7.694 -1.773 -1.456 1.00 0.00 36 ARG A O 3
ATOM 2495 N N . GLN A 1 37 ? -9.415 -0.700 -0.456 1.00 0.00 37 GLN A N 3
ATOM 2496 C CA . GLN A 1 37 ? -9.089 -1.184 0.875 1.00 0.00 37 GLN A CA 3
ATOM 2497 C C . GLN A 1 37 ? -9.857 -2.473 1.173 1.00 0.00 37 GLN A C 3
ATOM 2498 O O . GLN A 1 37 ? -9.267 -3.467 1.595 1.00 0.00 37 GLN A O 3
ATOM 2512 N N . THR A 1 38 ? -11.160 -2.415 0.943 1.00 0.00 38 THR A N 3
ATOM 2513 C CA . THR A 1 38 ? -12.014 -3.566 1.181 1.00 0.00 38 THR A CA 3
ATOM 2514 C C . THR A 1 38 ? -12.098 -3.866 2.679 1.00 0.00 38 THR A C 3
ATOM 2515 O O . THR A 1 38 ? -13.159 -3.725 3.286 1.00 0.00 38 THR A O 3
ATOM 2526 N N . THR A 1 39 ? -10.966 -4.276 3.233 1.00 0.00 39 THR A N 3
ATOM 2527 C CA . THR A 1 39 ? -10.899 -4.597 4.648 1.00 0.00 39 THR A CA 3
ATOM 2528 C C . THR A 1 39 ? -9.755 -3.830 5.315 1.00 0.00 39 THR A C 3
ATOM 2529 O O . THR A 1 39 ? -8.860 -3.328 4.636 1.00 0.00 39 THR A O 3
ATOM 2540 N N . ALA A 1 40 ? -9.821 -3.764 6.637 1.00 0.00 40 ALA A N 3
ATOM 2541 C CA . ALA A 1 40 ? -8.802 -3.067 7.403 1.00 0.00 40 ALA A CA 3
ATOM 2542 C C . ALA A 1 40 ? -7.665 -4.037 7.733 1.00 0.00 40 ALA A C 3
ATOM 2543 O O . ALA A 1 40 ? -6.788 -3.721 8.535 1.00 0.00 40 ALA A O 3
ATOM 2550 N N . ASP A 1 41 ? -7.719 -5.199 7.098 1.00 0.00 41 ASP A N 3
ATOM 2551 C CA . ASP A 1 41 ? -6.705 -6.217 7.314 1.00 0.00 41 ASP A CA 3
ATOM 2552 C C . ASP A 1 41 ? -6.035 -6.555 5.981 1.00 0.00 41 ASP A C 3
ATOM 2553 O O . ASP A 1 41 ? -4.816 -6.708 5.916 1.00 0.00 41 ASP A O 3
ATOM 2562 N N . TRP A 1 42 ? -6.861 -6.660 4.950 1.00 0.00 42 TRP A N 3
ATOM 2563 C CA . TRP A 1 42 ? -6.363 -6.977 3.622 1.00 0.00 42 TRP A CA 3
ATOM 2564 C C . TRP A 1 42 ? -6.764 -5.838 2.683 1.00 0.00 42 TRP A C 3
ATOM 2565 O O . TRP A 1 42 ? -7.915 -5.404 2.683 1.00 0.00 42 TRP A O 3
ATOM 2586 N N . TRP A 1 43 ? -5.792 -5.385 1.905 1.00 0.00 43 TRP A N 3
ATOM 2587 C CA . TRP A 1 43 ? -6.028 -4.304 0.963 1.00 0.00 43 TRP A CA 3
ATOM 2588 C C . TRP A 1 43 ? -5.875 -4.868 -0.451 1.00 0.00 43 TRP A C 3
ATOM 2589 O O . TRP A 1 43 ? -5.266 -5.919 -0.642 1.00 0.00 43 TRP A O 3
ATOM 2610 N N . TRP A 1 44 ? -6.439 -4.143 -1.406 1.00 0.00 44 TRP A N 3
ATOM 2611 C CA . TRP A 1 44 ? -6.372 -4.557 -2.798 1.00 0.00 44 TRP A CA 3
ATOM 2612 C C . TRP A 1 44 ? -5.404 -3.622 -3.524 1.00 0.00 44 TRP A C 3
ATOM 2613 O O . TRP A 1 44 ? -5.711 -2.451 -3.742 1.00 0.00 44 TRP A O 3
ATOM 2634 N N . GLY A 1 45 ? -4.252 -4.174 -3.878 1.00 0.00 45 GLY A N 3
ATOM 2635 C CA . GLY A 1 45 ? -3.237 -3.404 -4.575 1.00 0.00 45 GLY A CA 3
ATOM 2636 C C . GLY A 1 45 ? -3.140 -3.825 -6.043 1.00 0.00 45 GLY A C 3
ATOM 2637 O O . GLY A 1 45 ? -3.727 -4.828 -6.445 1.00 0.00 45 GLY A O 3
ATOM 2641 N N . GLU A 1 46 ? -2.396 -3.036 -6.804 1.00 0.00 46 GLU A N 3
ATOM 2642 C CA . GLU A 1 46 ? -2.215 -3.314 -8.219 1.00 0.00 46 GLU A CA 3
ATOM 2643 C C . GLU A 1 46 ? -0.747 -3.136 -8.612 1.00 0.00 46 GLU A C 3
ATOM 2644 O O . GLU A 1 46 ? -0.186 -2.053 -8.454 1.00 0.00 46 GLU A O 3
ATOM 2656 N N . ARG A 1 47 ? -0.167 -4.216 -9.115 1.00 0.00 47 ARG A N 3
ATOM 2657 C CA . ARG A 1 47 ? 1.225 -4.193 -9.532 1.00 0.00 47 ARG A CA 3
ATOM 2658 C C . ARG A 1 47 ? 1.330 -3.810 -11.009 1.00 0.00 47 ARG A C 3
ATOM 2659 O O . ARG A 1 47 ? 0.334 -3.448 -11.633 1.00 0.00 47 ARG A O 3
ATOM 2680 N N . ALA A 1 48 ? 2.546 -3.903 -11.526 1.00 0.00 48 ALA A N 3
ATOM 2681 C CA . ALA A 1 48 ? 2.795 -3.571 -12.919 1.00 0.00 48 ALA A CA 3
ATOM 2682 C C . ALA A 1 48 ? 2.020 -4.538 -13.816 1.00 0.00 48 ALA A C 3
ATOM 2683 O O . ALA A 1 48 ? 2.423 -5.688 -13.988 1.00 0.00 48 ALA A O 3
ATOM 2690 N N . GLY A 1 49 ? 0.922 -4.038 -14.363 1.00 0.00 49 GLY A N 3
ATOM 2691 C CA . GLY A 1 49 ? 0.087 -4.844 -15.237 1.00 0.00 49 GLY A CA 3
ATOM 2692 C C . GLY A 1 49 ? -0.491 -6.046 -14.489 1.00 0.00 49 GLY A C 3
ATOM 2693 O O . GLY A 1 49 ? -1.084 -6.935 -15.098 1.00 0.00 49 GLY A O 3
ATOM 2697 N N . CYS A 1 50 ? -0.297 -6.035 -13.178 1.00 0.00 50 CYS A N 3
ATOM 2698 C CA . CYS A 1 50 ? -0.792 -7.114 -12.339 1.00 0.00 50 CYS A CA 3
ATOM 2699 C C . CYS A 1 50 ? -1.868 -6.546 -11.412 1.00 0.00 50 CYS A C 3
ATOM 2700 O O . CYS A 1 50 ? -1.962 -5.332 -11.234 1.00 0.00 50 CYS A O 3
ATOM 2708 N N . CYS A 1 51 ? -2.652 -7.451 -10.844 1.00 0.00 51 CYS A N 3
ATOM 2709 C CA . CYS A 1 51 ? -3.718 -7.055 -9.939 1.00 0.00 51 CYS A CA 3
ATOM 2710 C C . CYS A 1 51 ? -3.899 -8.162 -8.898 1.00 0.00 51 CYS A C 3
ATOM 2711 O O . CYS A 1 51 ? -4.347 -9.260 -9.225 1.00 0.00 51 CYS A O 3
ATOM 2719 N N . GLY A 1 52 ? -3.542 -7.835 -7.665 1.00 0.00 52 GLY A N 3
ATOM 2720 C CA . GLY A 1 52 ? -3.660 -8.787 -6.574 1.00 0.00 52 GLY A CA 3
ATOM 2721 C C . GLY A 1 52 ? -3.953 -8.074 -5.252 1.00 0.00 52 GLY A C 3
ATOM 2722 O O . GLY A 1 52 ? -4.113 -6.855 -5.223 1.00 0.00 52 GLY A O 3
ATOM 2726 N N . TYR A 1 53 ? -4.014 -8.864 -4.191 1.00 0.00 53 TYR A N 3
ATOM 2727 C CA . TYR A 1 53 ? -4.285 -8.324 -2.869 1.00 0.00 53 TYR A CA 3
ATOM 2728 C C . TYR A 1 53 ? -2.984 -8.059 -2.108 1.00 0.00 53 TYR A C 3
ATOM 2729 O O . TYR A 1 53 ? -1.930 -8.576 -2.475 1.00 0.00 53 TYR A O 3
ATOM 2747 N N . ILE A 1 54 ? -3.101 -7.253 -1.063 1.00 0.00 54 ILE A N 3
ATOM 2748 C CA . ILE A 1 54 ? -1.948 -6.914 -0.247 1.00 0.00 54 ILE A CA 3
ATOM 2749 C C . ILE A 1 54 ? -2.392 -6.732 1.206 1.00 0.00 54 ILE A C 3
ATOM 2750 O O . ILE A 1 54 ? -3.528 -6.338 1.467 1.00 0.00 54 ILE A O 3
ATOM 2766 N N . PRO A 1 55 ? -1.449 -7.036 2.137 1.00 0.00 55 PRO A N 3
ATOM 2767 C CA . PRO A 1 55 ? -1.732 -6.911 3.557 1.00 0.00 55 PRO A CA 3
ATOM 2768 C C . PRO A 1 55 ? -1.734 -5.443 3.988 1.00 0.00 55 PRO A C 3
ATOM 2769 O O . PRO A 1 55 ? -1.107 -4.603 3.345 1.00 0.00 55 PRO A O 3
ATOM 2780 N N . ALA A 1 56 ? -2.446 -5.179 5.074 1.00 0.00 56 ALA A N 3
ATOM 2781 C CA . ALA A 1 56 ? -2.538 -3.827 5.598 1.00 0.00 56 ALA A CA 3
ATOM 2782 C C . ALA A 1 56 ? -1.585 -3.680 6.787 1.00 0.00 56 ALA A C 3
ATOM 2783 O O . ALA A 1 56 ? -2.010 -3.750 7.939 1.00 0.00 56 ALA A O 3
ATOM 2790 N N . ASN A 1 57 ? -0.316 -3.479 6.465 1.00 0.00 57 ASN A N 3
ATOM 2791 C CA . ASN A 1 57 ? 0.700 -3.321 7.492 1.00 0.00 57 ASN A CA 3
ATOM 2792 C C . ASN A 1 57 ? 2.071 -3.170 6.828 1.00 0.00 57 ASN A C 3
ATOM 2793 O O . ASN A 1 57 ? 2.882 -2.348 7.251 1.00 0.00 57 ASN A O 3
ATOM 2804 N N . HIS A 1 58 ? 2.286 -3.977 5.800 1.00 0.00 58 HIS A N 3
ATOM 2805 C CA . HIS A 1 58 ? 3.544 -3.944 5.074 1.00 0.00 58 HIS A CA 3
ATOM 2806 C C . HIS A 1 58 ? 3.694 -2.595 4.368 1.00 0.00 58 HIS A C 3
ATOM 2807 O O . HIS A 1 58 ? 4.810 -2.135 4.129 1.00 0.00 58 HIS A O 3
ATOM 2821 N N . VAL A 1 59 ? 2.554 -1.998 4.054 1.00 0.00 59 VAL A N 3
ATOM 2822 C CA . VAL A 1 59 ? 2.544 -0.710 3.380 1.00 0.00 59 VAL A CA 3
ATOM 2823 C C . VAL A 1 59 ? 2.052 0.365 4.351 1.00 0.00 59 VAL A C 3
ATOM 2824 O O . VAL A 1 59 ? 1.355 0.061 5.318 1.00 0.00 59 VAL A O 3
ATOM 2837 N N . GLY A 1 60 ? 2.434 1.600 4.059 1.00 0.00 60 GLY A N 3
ATOM 2838 C CA . GLY A 1 60 ? 2.040 2.722 4.894 1.00 0.00 60 GLY A CA 3
ATOM 2839 C C . GLY A 1 60 ? 3.157 3.765 4.973 1.00 0.00 60 GLY A C 3
ATOM 2840 O O . GLY A 1 60 ? 4.247 3.554 4.444 1.00 0.00 60 GLY A O 3
ATOM 2844 N N . LYS A 1 61 ? 2.846 4.868 5.638 1.00 0.00 61 LYS A N 3
ATOM 2845 C CA . LYS A 1 61 ? 3.810 5.944 5.794 1.00 0.00 61 LYS A CA 3
ATOM 2846 C C . LYS A 1 61 ? 4.369 5.921 7.217 1.00 0.00 61 LYS A C 3
ATOM 2847 O O . LYS A 1 61 ? 5.584 5.898 7.411 1.00 0.00 61 LYS A O 3
ATOM 2866 N N . HIS A 1 62 ? 3.457 5.928 8.178 1.00 0.00 62 HIS A N 3
ATOM 2867 C CA . HIS A 1 62 ? 3.844 5.908 9.578 1.00 0.00 62 HIS A CA 3
ATOM 2868 C C . HIS A 1 62 ? 4.462 4.551 9.920 1.00 0.00 62 HIS A C 3
ATOM 2869 O O . HIS A 1 62 ? 4.259 3.573 9.203 1.00 0.00 62 HIS A O 3
ATOM 2883 N N . SER A 1 63 ? 5.206 4.535 11.017 1.00 0.00 63 SER A N 3
ATOM 2884 C CA . SER A 1 63 ? 5.856 3.315 11.463 1.00 0.00 63 SER A CA 3
ATOM 2885 C C . SER A 1 63 ? 6.418 3.506 12.873 1.00 0.00 63 SER A C 3
ATOM 2886 O O . SER A 1 63 ? 6.077 2.759 13.788 1.00 0.00 63 SER A O 3
ATOM 2894 N N . GLY A 1 64 ? 7.272 4.512 13.003 1.00 0.00 64 GLY A N 3
ATOM 2895 C CA . GLY A 1 64 ? 7.885 4.811 14.286 1.00 0.00 64 GLY A CA 3
ATOM 2896 C C . GLY A 1 64 ? 9.409 4.869 14.165 1.00 0.00 64 GLY A C 3
ATOM 2897 O O . GLY A 1 64 ? 9.962 4.586 13.104 1.00 0.00 64 GLY A O 3
ATOM 2901 N N . PRO A 1 65 ? 10.061 5.246 15.297 1.00 0.00 65 PRO A N 3
ATOM 2902 C CA . PRO A 1 65 ? 11.511 5.344 15.328 1.00 0.00 65 PRO A CA 3
ATOM 2903 C C . PRO A 1 65 ? 12.153 3.957 15.379 1.00 0.00 65 PRO A C 3
ATOM 2904 O O . PRO A 1 65 ? 11.479 2.966 15.657 1.00 0.00 65 PRO A O 3
ATOM 2915 N N . SER A 1 66 ? 13.450 3.930 15.107 1.00 0.00 66 SER A N 3
ATOM 2916 C CA . SER A 1 66 ? 14.191 2.680 15.118 1.00 0.00 66 SER A CA 3
ATOM 2917 C C . SER A 1 66 ? 14.805 2.449 16.500 1.00 0.00 66 SER A C 3
ATOM 2918 O O . SER A 1 66 ? 15.522 3.305 17.016 1.00 0.00 66 SER A O 3
ATOM 2926 N N . SER A 1 67 ? 14.502 1.287 17.060 1.00 0.00 67 SER A N 3
ATOM 2927 C CA . SER A 1 67 ? 15.015 0.932 18.373 1.00 0.00 67 SER A CA 3
ATOM 2928 C C . SER A 1 67 ? 15.604 -0.479 18.340 1.00 0.00 67 SER A C 3
ATOM 2929 O O . SER A 1 67 ? 16.782 -0.671 18.639 1.00 0.00 67 SER A O 3
ATOM 2937 N N . GLY A 1 68 ? 14.758 -1.431 17.973 1.00 0.00 68 GLY A N 3
ATOM 2938 C CA . GLY A 1 68 ? 15.181 -2.819 17.897 1.00 0.00 68 GLY A CA 3
ATOM 2939 C C . GLY A 1 68 ? 16.095 -3.049 16.693 1.00 0.00 68 GLY A C 3
ATOM 2940 O O . GLY A 1 68 ? 17.078 -3.783 16.786 1.00 0.00 68 GLY A O 3
ATOM 2944 N N . GLY A 1 1 ? -8.280 17.280 -20.057 1.00 0.00 1 GLY A N 4
ATOM 2945 C CA . GLY A 1 1 ? -7.626 16.194 -20.767 1.00 0.00 1 GLY A CA 4
ATOM 2946 C C . GLY A 1 1 ? -8.407 14.888 -20.612 1.00 0.00 1 GLY A C 4
ATOM 2947 O O . GLY A 1 1 ? -9.099 14.460 -21.535 1.00 0.00 1 GLY A O 4
ATOM 2951 N N . SER A 1 2 ? -8.271 14.290 -19.437 1.00 0.00 2 SER A N 4
ATOM 2952 C CA . SER A 1 2 ? -8.955 13.041 -19.149 1.00 0.00 2 SER A CA 4
ATOM 2953 C C . SER A 1 2 ? -8.753 12.660 -17.681 1.00 0.00 2 SER A C 4
ATOM 2954 O O . SER A 1 2 ? -7.750 12.041 -17.329 1.00 0.00 2 SER A O 4
ATOM 2962 N N . SER A 1 3 ? -9.722 13.046 -16.864 1.00 0.00 3 SER A N 4
ATOM 2963 C CA . SER A 1 3 ? -9.663 12.753 -15.442 1.00 0.00 3 SER A CA 4
ATOM 2964 C C . SER A 1 3 ? -10.432 11.465 -15.141 1.00 0.00 3 SER A C 4
ATOM 2965 O O . SER A 1 3 ? -11.402 11.143 -15.825 1.00 0.00 3 SER A O 4
ATOM 2973 N N . GLY A 1 4 ? -9.969 10.763 -14.118 1.00 0.00 4 GLY A N 4
ATOM 2974 C CA . GLY A 1 4 ? -10.600 9.517 -13.718 1.00 0.00 4 GLY A CA 4
ATOM 2975 C C . GLY A 1 4 ? -9.652 8.670 -12.866 1.00 0.00 4 GLY A C 4
ATOM 2976 O O . GLY A 1 4 ? -8.478 9.005 -12.719 1.00 0.00 4 GLY A O 4
ATOM 2980 N N . SER A 1 5 ? -10.198 7.589 -12.328 1.00 0.00 5 SER A N 4
ATOM 2981 C CA . SER A 1 5 ? -9.416 6.692 -11.495 1.00 0.00 5 SER A CA 4
ATOM 2982 C C . SER A 1 5 ? -8.991 7.407 -10.211 1.00 0.00 5 SER A C 4
ATOM 2983 O O . SER A 1 5 ? -8.955 8.636 -10.163 1.00 0.00 5 SER A O 4
ATOM 2991 N N . SER A 1 6 ? -8.678 6.608 -9.202 1.00 0.00 6 SER A N 4
ATOM 2992 C CA . SER A 1 6 ? -8.257 7.149 -7.921 1.00 0.00 6 SER A CA 4
ATOM 2993 C C . SER A 1 6 ? -7.609 6.050 -7.076 1.00 0.00 6 SER A C 4
ATOM 2994 O O . SER A 1 6 ? -8.302 5.290 -6.402 1.00 0.00 6 SER A O 4
ATOM 3002 N N . GLY A 1 7 ? -6.286 6.002 -7.140 1.00 0.00 7 GLY A N 4
ATOM 3003 C CA . GLY A 1 7 ? -5.537 5.009 -6.389 1.00 0.00 7 GLY A CA 4
ATOM 3004 C C . GLY A 1 7 ? -4.757 5.660 -5.245 1.00 0.00 7 GLY A C 4
ATOM 3005 O O . GLY A 1 7 ? -4.542 6.871 -5.246 1.00 0.00 7 GLY A O 4
ATOM 3009 N N . GLU A 1 8 ? -4.355 4.827 -4.296 1.00 0.00 8 GLU A N 4
ATOM 3010 C CA . GLU A 1 8 ? -3.605 5.306 -3.148 1.00 0.00 8 GLU A CA 4
ATOM 3011 C C . GLU A 1 8 ? -2.167 4.786 -3.200 1.00 0.00 8 GLU A C 4
ATOM 3012 O O . GLU A 1 8 ? -1.920 3.606 -2.955 1.00 0.00 8 GLU A O 4
ATOM 3024 N N . GLU A 1 9 ? -1.255 5.693 -3.519 1.00 0.00 9 GLU A N 4
ATOM 3025 C CA . GLU A 1 9 ? 0.152 5.341 -3.606 1.00 0.00 9 GLU A CA 4
ATOM 3026 C C . GLU A 1 9 ? 0.742 5.160 -2.206 1.00 0.00 9 GLU A C 4
ATOM 3027 O O . GLU A 1 9 ? 0.566 6.015 -1.339 1.00 0.00 9 GLU A O 4
ATOM 3039 N N . PHE A 1 10 ? 1.429 4.041 -2.027 1.00 0.00 10 PHE A N 4
ATOM 3040 C CA . PHE A 1 10 ? 2.045 3.737 -0.747 1.00 0.00 10 PHE A CA 4
ATOM 3041 C C . PHE A 1 10 ? 3.439 3.136 -0.938 1.00 0.00 10 PHE A C 4
ATOM 3042 O O . PHE A 1 10 ? 3.802 2.740 -2.045 1.00 0.00 10 PHE A O 4
ATOM 3059 N N . VAL A 1 11 ? 4.183 3.088 0.157 1.00 0.00 11 VAL A N 4
ATOM 3060 C CA . VAL A 1 11 ? 5.529 2.542 0.124 1.00 0.00 11 VAL A CA 4
ATOM 3061 C C . VAL A 1 11 ? 5.643 1.414 1.151 1.00 0.00 11 VAL A C 4
ATOM 3062 O O . VAL A 1 11 ? 5.097 1.511 2.249 1.00 0.00 11 VAL A O 4
ATOM 3075 N N . ALA A 1 12 ? 6.355 0.368 0.757 1.00 0.00 12 ALA A N 4
ATOM 3076 C CA . ALA A 1 12 ? 6.548 -0.778 1.630 1.00 0.00 12 ALA A CA 4
ATOM 3077 C C . ALA A 1 12 ? 7.502 -0.396 2.763 1.00 0.00 12 ALA A C 4
ATOM 3078 O O . ALA A 1 12 ? 8.657 -0.053 2.518 1.00 0.00 12 ALA A O 4
ATOM 3085 N N . ILE A 1 13 ? 6.983 -0.468 3.980 1.00 0.00 13 ILE A N 4
ATOM 3086 C CA . ILE A 1 13 ? 7.775 -0.134 5.152 1.00 0.00 13 ILE A CA 4
ATOM 3087 C C . ILE A 1 13 ? 8.866 -1.190 5.343 1.00 0.00 13 ILE A C 4
ATOM 3088 O O . ILE A 1 13 ? 9.804 -0.986 6.112 1.00 0.00 13 ILE A O 4
ATOM 3104 N N . ALA A 1 14 ? 8.706 -2.295 4.630 1.00 0.00 14 ALA A N 4
ATOM 3105 C CA . ALA A 1 14 ? 9.666 -3.383 4.711 1.00 0.00 14 ALA A CA 4
ATOM 3106 C C . ALA A 1 14 ? 9.457 -4.332 3.529 1.00 0.00 14 ALA A C 4
ATOM 3107 O O . ALA A 1 14 ? 8.367 -4.390 2.961 1.00 0.00 14 ALA A O 4
ATOM 3114 N N . ASP A 1 15 ? 10.518 -5.051 3.193 1.00 0.00 15 ASP A N 4
ATOM 3115 C CA . ASP A 1 15 ? 10.464 -5.993 2.089 1.00 0.00 15 ASP A CA 4
ATOM 3116 C C . ASP A 1 15 ? 9.365 -7.024 2.356 1.00 0.00 15 ASP A C 4
ATOM 3117 O O . ASP A 1 15 ? 9.088 -7.356 3.508 1.00 0.00 15 ASP A O 4
ATOM 3126 N N . TYR A 1 16 ? 8.768 -7.500 1.273 1.00 0.00 16 TYR A N 4
ATOM 3127 C CA . TYR A 1 16 ? 7.706 -8.486 1.377 1.00 0.00 16 TYR A CA 4
ATOM 3128 C C . TYR A 1 16 ? 7.916 -9.625 0.378 1.00 0.00 16 TYR A C 4
ATOM 3129 O O . TYR A 1 16 ? 8.617 -9.460 -0.619 1.00 0.00 16 TYR A O 4
ATOM 3147 N N . ALA A 1 17 ? 7.296 -10.756 0.680 1.00 0.00 17 ALA A N 4
ATOM 3148 C CA . ALA A 1 17 ? 7.406 -11.923 -0.178 1.00 0.00 17 ALA A CA 4
ATOM 3149 C C . ALA A 1 17 ? 6.073 -12.674 -0.186 1.00 0.00 17 ALA A C 4
ATOM 3150 O O . ALA A 1 17 ? 5.740 -13.365 0.775 1.00 0.00 17 ALA A O 4
ATOM 3157 N N . ALA A 1 18 ? 5.346 -12.511 -1.282 1.00 0.00 18 ALA A N 4
ATOM 3158 C CA . ALA A 1 18 ? 4.056 -13.165 -1.427 1.00 0.00 18 ALA A CA 4
ATOM 3159 C C . ALA A 1 18 ? 4.221 -14.667 -1.192 1.00 0.00 18 ALA A C 4
ATOM 3160 O O . ALA A 1 18 ? 5.121 -15.292 -1.751 1.00 0.00 18 ALA A O 4
ATOM 3167 N N . THR A 1 19 ? 3.337 -15.205 -0.363 1.00 0.00 19 THR A N 4
ATOM 3168 C CA . THR A 1 19 ? 3.374 -16.622 -0.047 1.00 0.00 19 THR A CA 4
ATOM 3169 C C . THR A 1 19 ? 2.408 -17.395 -0.948 1.00 0.00 19 THR A C 4
ATOM 3170 O O . THR A 1 19 ? 2.400 -18.625 -0.945 1.00 0.00 19 THR A O 4
ATOM 3181 N N . ASP A 1 20 ? 1.617 -16.641 -1.697 1.00 0.00 20 ASP A N 4
ATOM 3182 C CA . ASP A 1 20 ? 0.649 -17.239 -2.601 1.00 0.00 20 ASP A CA 4
ATOM 3183 C C . ASP A 1 20 ? 0.731 -16.544 -3.961 1.00 0.00 20 ASP A C 4
ATOM 3184 O O . ASP A 1 20 ? 1.437 -15.548 -4.112 1.00 0.00 20 ASP A O 4
ATOM 3193 N N . GLU A 1 21 ? -0.003 -17.095 -4.917 1.00 0.00 21 GLU A N 4
ATOM 3194 C CA . GLU A 1 21 ? -0.023 -16.540 -6.259 1.00 0.00 21 GLU A CA 4
ATOM 3195 C C . GLU A 1 21 ? -1.185 -15.556 -6.410 1.00 0.00 21 GLU A C 4
ATOM 3196 O O . GLU A 1 21 ? -1.584 -15.227 -7.526 1.00 0.00 21 GLU A O 4
ATOM 3208 N N . THR A 1 22 ? -1.695 -15.114 -5.270 1.00 0.00 22 THR A N 4
ATOM 3209 C CA . THR A 1 22 ? -2.804 -14.174 -5.261 1.00 0.00 22 THR A CA 4
ATOM 3210 C C . THR A 1 22 ? -2.413 -12.895 -4.518 1.00 0.00 22 THR A C 4
ATOM 3211 O O . THR A 1 22 ? -3.272 -12.083 -4.178 1.00 0.00 22 THR A O 4
ATOM 3222 N N . GLN A 1 23 ? -1.115 -12.756 -4.287 1.00 0.00 23 GLN A N 4
ATOM 3223 C CA . GLN A 1 23 ? -0.600 -11.590 -3.590 1.00 0.00 23 GLN A CA 4
ATOM 3224 C C . GLN A 1 23 ? 0.416 -10.855 -4.466 1.00 0.00 23 GLN A C 4
ATOM 3225 O O . GLN A 1 23 ? 0.782 -11.336 -5.537 1.00 0.00 23 GLN A O 4
ATOM 3239 N N . LEU A 1 24 ? 0.845 -9.700 -3.977 1.00 0.00 24 LEU A N 4
ATOM 3240 C CA . LEU A 1 24 ? 1.811 -8.893 -4.702 1.00 0.00 24 LEU A CA 4
ATOM 3241 C C . LEU A 1 24 ? 3.118 -8.835 -3.908 1.00 0.00 24 LEU A C 4
ATOM 3242 O O . LEU A 1 24 ? 3.100 -8.732 -2.683 1.00 0.00 24 LEU A O 4
ATOM 3258 N N . SER A 1 25 ? 4.221 -8.904 -4.639 1.00 0.00 25 SER A N 4
ATOM 3259 C CA . SER A 1 25 ? 5.534 -8.861 -4.019 1.00 0.00 25 SER A CA 4
ATOM 3260 C C . SER A 1 25 ? 6.225 -7.536 -4.348 1.00 0.00 25 SER A C 4
ATOM 3261 O O . SER A 1 25 ? 6.278 -7.131 -5.508 1.00 0.00 25 SER A O 4
ATOM 3269 N N . PHE A 1 26 ? 6.738 -6.898 -3.306 1.00 0.00 26 PHE A N 4
ATOM 3270 C CA . PHE A 1 26 ? 7.423 -5.627 -3.470 1.00 0.00 26 PHE A CA 4
ATOM 3271 C C . PHE A 1 26 ? 8.619 -5.523 -2.521 1.00 0.00 26 PHE A C 4
ATOM 3272 O O . PHE A 1 26 ? 8.872 -6.433 -1.734 1.00 0.00 26 PHE A O 4
ATOM 3289 N N . LEU A 1 27 ? 9.321 -4.404 -2.627 1.00 0.00 27 LEU A N 4
ATOM 3290 C CA . LEU A 1 27 ? 10.484 -4.169 -1.788 1.00 0.00 27 LEU A CA 4
ATOM 3291 C C . LEU A 1 27 ? 10.320 -2.834 -1.059 1.00 0.00 27 LEU A C 4
ATOM 3292 O O . LEU A 1 27 ? 9.746 -1.892 -1.603 1.00 0.00 27 LEU A O 4
ATOM 3308 N N . ARG A 1 28 ? 10.834 -2.795 0.162 1.00 0.00 28 ARG A N 4
ATOM 3309 C CA . ARG A 1 28 ? 10.751 -1.591 0.970 1.00 0.00 28 ARG A CA 4
ATOM 3310 C C . ARG A 1 28 ? 11.085 -0.360 0.125 1.00 0.00 28 ARG A C 4
ATOM 3311 O O . ARG A 1 28 ? 12.226 -0.185 -0.300 1.00 0.00 28 ARG A O 4
ATOM 3332 N N . GLY A 1 29 ? 10.069 0.462 -0.092 1.00 0.00 29 GLY A N 4
ATOM 3333 C CA . GLY A 1 29 ? 10.240 1.672 -0.879 1.00 0.00 29 GLY A CA 4
ATOM 3334 C C . GLY A 1 29 ? 9.364 1.639 -2.133 1.00 0.00 29 GLY A C 4
ATOM 3335 O O . GLY A 1 29 ? 8.889 2.677 -2.590 1.00 0.00 29 GLY A O 4
ATOM 3339 N N . GLU A 1 30 ? 9.177 0.435 -2.654 1.00 0.00 30 GLU A N 4
ATOM 3340 C CA . GLU A 1 30 ? 8.366 0.253 -3.846 1.00 0.00 30 GLU A CA 4
ATOM 3341 C C . GLU A 1 30 ? 7.025 0.973 -3.691 1.00 0.00 30 GLU A C 4
ATOM 3342 O O . GLU A 1 30 ? 6.393 0.896 -2.639 1.00 0.00 30 GLU A O 4
ATOM 3354 N N . LYS A 1 31 ? 6.631 1.657 -4.755 1.00 0.00 31 LYS A N 4
ATOM 3355 C CA . LYS A 1 31 ? 5.376 2.390 -4.750 1.00 0.00 31 LYS A CA 4
ATOM 3356 C C . LYS A 1 31 ? 4.221 1.418 -4.997 1.00 0.00 31 LYS A C 4
ATOM 3357 O O . LYS A 1 31 ? 3.986 1.004 -6.131 1.00 0.00 31 LYS A O 4
ATOM 3376 N N . ILE A 1 32 ? 3.531 1.081 -3.917 1.00 0.00 32 ILE A N 4
ATOM 3377 C CA . ILE A 1 32 ? 2.407 0.165 -4.003 1.00 0.00 32 ILE A CA 4
ATOM 3378 C C . ILE A 1 32 ? 1.108 0.967 -4.111 1.00 0.00 32 ILE A C 4
ATOM 3379 O O . ILE A 1 32 ? 0.825 1.813 -3.264 1.00 0.00 32 ILE A O 4
ATOM 3395 N N . LEU A 1 33 ? 0.354 0.674 -5.159 1.00 0.00 33 LEU A N 4
ATOM 3396 C CA . LEU A 1 33 ? -0.907 1.357 -5.389 1.00 0.00 33 LEU A CA 4
ATOM 3397 C C . LEU A 1 33 ? -2.025 0.616 -4.652 1.00 0.00 33 LEU A C 4
ATOM 3398 O O . LEU A 1 33 ? -2.301 -0.547 -4.943 1.00 0.00 33 LEU A O 4
ATOM 3414 N N . ILE A 1 34 ? -2.638 1.320 -3.712 1.00 0.00 34 ILE A N 4
ATOM 3415 C CA . ILE A 1 34 ? -3.719 0.744 -2.931 1.00 0.00 34 ILE A CA 4
ATOM 3416 C C . ILE A 1 34 ? -5.056 1.068 -3.602 1.00 0.00 34 ILE A C 4
ATOM 3417 O O . ILE A 1 34 ? -5.766 1.976 -3.172 1.00 0.00 34 ILE A O 4
ATOM 3433 N N . LEU A 1 35 ? -5.358 0.307 -4.643 1.00 0.00 35 LEU A N 4
ATOM 3434 C CA . LEU A 1 35 ? -6.597 0.502 -5.378 1.00 0.00 35 LEU A CA 4
ATOM 3435 C C . LEU A 1 35 ? -7.755 0.641 -4.387 1.00 0.00 35 LEU A C 4
ATOM 3436 O O . LEU A 1 35 ? -8.346 1.712 -4.264 1.00 0.00 35 LEU A O 4
ATOM 3452 N N . ARG A 1 36 ? -8.045 -0.459 -3.707 1.00 0.00 36 ARG A N 4
ATOM 3453 C CA . ARG A 1 36 ? -9.122 -0.474 -2.732 1.00 0.00 36 ARG A CA 4
ATOM 3454 C C . ARG A 1 36 ? -8.673 -1.188 -1.456 1.00 0.00 36 ARG A C 4
ATOM 3455 O O . ARG A 1 36 ? -7.585 -1.762 -1.411 1.00 0.00 36 ARG A O 4
ATOM 3476 N N . GLN A 1 37 ? -9.532 -1.130 -0.449 1.00 0.00 37 GLN A N 4
ATOM 3477 C CA . GLN A 1 37 ? -9.237 -1.765 0.824 1.00 0.00 37 GLN A CA 4
ATOM 3478 C C . GLN A 1 37 ? -10.450 -2.557 1.316 1.00 0.00 37 GLN A C 4
ATOM 3479 O O . GLN A 1 37 ? -11.126 -2.144 2.257 1.00 0.00 37 GLN A O 4
ATOM 3493 N N . THR A 1 38 ? -10.689 -3.682 0.656 1.00 0.00 38 THR A N 4
ATOM 3494 C CA . THR A 1 38 ? -11.809 -4.536 1.015 1.00 0.00 38 THR A CA 4
ATOM 3495 C C . THR A 1 38 ? -11.983 -4.577 2.534 1.00 0.00 38 THR A C 4
ATOM 3496 O O . THR A 1 38 ? -13.102 -4.692 3.031 1.00 0.00 38 THR A O 4
ATOM 3507 N N . THR A 1 39 ? -10.859 -4.483 3.229 1.00 0.00 39 THR A N 4
ATOM 3508 C CA . THR A 1 39 ? -10.874 -4.508 4.682 1.00 0.00 39 THR A CA 4
ATOM 3509 C C . THR A 1 39 ? -9.753 -3.630 5.242 1.00 0.00 39 THR A C 4
ATOM 3510 O O . THR A 1 39 ? -8.979 -3.046 4.484 1.00 0.00 39 THR A O 4
ATOM 3521 N N . ALA A 1 40 ? -9.700 -3.565 6.564 1.00 0.00 40 ALA A N 4
ATOM 3522 C CA . ALA A 1 40 ? -8.687 -2.768 7.235 1.00 0.00 40 ALA A CA 4
ATOM 3523 C C . ALA A 1 40 ? -7.464 -3.642 7.521 1.00 0.00 40 ALA A C 4
ATOM 3524 O O . ALA A 1 40 ? -6.532 -3.208 8.196 1.00 0.00 40 ALA A O 4
ATOM 3531 N N . ASP A 1 41 ? -7.508 -4.857 6.994 1.00 0.00 41 ASP A N 4
ATOM 3532 C CA . ASP A 1 41 ? -6.416 -5.795 7.185 1.00 0.00 41 ASP A CA 4
ATOM 3533 C C . ASP A 1 41 ? -5.858 -6.206 5.821 1.00 0.00 41 ASP A C 4
ATOM 3534 O O . ASP A 1 41 ? -4.644 -6.299 5.645 1.00 0.00 41 ASP A O 4
ATOM 3543 N N . TRP A 1 42 ? -6.771 -6.441 4.890 1.00 0.00 42 TRP A N 4
ATOM 3544 C CA . TRP A 1 42 ? -6.386 -6.840 3.547 1.00 0.00 42 TRP A CA 4
ATOM 3545 C C . TRP A 1 42 ? -6.766 -5.708 2.590 1.00 0.00 42 TRP A C 4
ATOM 3546 O O . TRP A 1 42 ? -7.915 -5.271 2.566 1.00 0.00 42 TRP A O 4
ATOM 3567 N N . TRP A 1 43 ? -5.778 -5.266 1.826 1.00 0.00 43 TRP A N 4
ATOM 3568 C CA . TRP A 1 43 ? -5.995 -4.193 0.870 1.00 0.00 43 TRP A CA 4
ATOM 3569 C C . TRP A 1 43 ? -5.824 -4.771 -0.536 1.00 0.00 43 TRP A C 4
ATOM 3570 O O . TRP A 1 43 ? -5.111 -5.756 -0.724 1.00 0.00 43 TRP A O 4
ATOM 3591 N N . TRP A 1 44 ? -6.491 -4.135 -1.488 1.00 0.00 44 TRP A N 4
ATOM 3592 C CA . TRP A 1 44 ? -6.422 -4.574 -2.872 1.00 0.00 44 TRP A CA 4
ATOM 3593 C C . TRP A 1 44 ? -5.464 -3.642 -3.616 1.00 0.00 44 TRP A C 4
ATOM 3594 O O . TRP A 1 44 ? -5.814 -2.503 -3.923 1.00 0.00 44 TRP A O 4
ATOM 3615 N N . GLY A 1 45 ? -4.275 -4.160 -3.885 1.00 0.00 45 GLY A N 4
ATOM 3616 C CA . GLY A 1 45 ? -3.264 -3.389 -4.588 1.00 0.00 45 GLY A CA 4
ATOM 3617 C C . GLY A 1 45 ? -3.203 -3.782 -6.066 1.00 0.00 45 GLY A C 4
ATOM 3618 O O . GLY A 1 45 ? -3.895 -4.704 -6.495 1.00 0.00 45 GLY A O 4
ATOM 3622 N N . GLU A 1 46 ? -2.370 -3.062 -6.803 1.00 0.00 46 GLU A N 4
ATOM 3623 C CA . GLU A 1 46 ? -2.210 -3.324 -8.223 1.00 0.00 46 GLU A CA 4
ATOM 3624 C C . GLU A 1 46 ? -0.759 -3.087 -8.646 1.00 0.00 46 GLU A C 4
ATOM 3625 O O . GLU A 1 46 ? -0.237 -1.984 -8.494 1.00 0.00 46 GLU A O 4
ATOM 3637 N N . ARG A 1 47 ? -0.149 -4.141 -9.169 1.00 0.00 47 ARG A N 4
ATOM 3638 C CA . ARG A 1 47 ? 1.231 -4.061 -9.616 1.00 0.00 47 ARG A CA 4
ATOM 3639 C C . ARG A 1 47 ? 1.290 -3.665 -11.092 1.00 0.00 47 ARG A C 4
ATOM 3640 O O . ARG A 1 47 ? 0.267 -3.337 -11.692 1.00 0.00 47 ARG A O 4
ATOM 3661 N N . ALA A 1 48 ? 2.497 -3.708 -11.636 1.00 0.00 48 ALA A N 4
ATOM 3662 C CA . ALA A 1 48 ? 2.702 -3.357 -13.031 1.00 0.00 48 ALA A CA 4
ATOM 3663 C C . ALA A 1 48 ? 1.945 -4.348 -13.918 1.00 0.00 48 ALA A C 4
ATOM 3664 O O . ALA A 1 48 ? 2.386 -5.481 -14.105 1.00 0.00 48 ALA A O 4
ATOM 3671 N N . GLY A 1 49 ? 0.820 -3.884 -14.441 1.00 0.00 49 GLY A N 4
ATOM 3672 C CA . GLY A 1 49 ? -0.002 -4.716 -15.304 1.00 0.00 49 GLY A CA 4
ATOM 3673 C C . GLY A 1 49 ? -0.526 -5.940 -14.550 1.00 0.00 49 GLY A C 4
ATOM 3674 O O . GLY A 1 49 ? -1.093 -6.849 -15.153 1.00 0.00 49 GLY A O 4
ATOM 3678 N N . CYS A 1 50 ? -0.317 -5.923 -13.241 1.00 0.00 50 CYS A N 4
ATOM 3679 C CA . CYS A 1 50 ? -0.760 -7.020 -12.398 1.00 0.00 50 CYS A CA 4
ATOM 3680 C C . CYS A 1 50 ? -1.851 -6.496 -11.462 1.00 0.00 50 CYS A C 4
ATOM 3681 O O . CYS A 1 50 ? -1.998 -5.287 -11.290 1.00 0.00 50 CYS A O 4
ATOM 3689 N N . CYS A 1 51 ? -2.588 -7.431 -10.882 1.00 0.00 51 CYS A N 4
ATOM 3690 C CA . CYS A 1 51 ? -3.661 -7.079 -9.968 1.00 0.00 51 CYS A CA 4
ATOM 3691 C C . CYS A 1 51 ? -3.783 -8.187 -8.920 1.00 0.00 51 CYS A C 4
ATOM 3692 O O . CYS A 1 51 ? -4.168 -9.310 -9.241 1.00 0.00 51 CYS A O 4
ATOM 3700 N N . GLY A 1 52 ? -3.448 -7.832 -7.688 1.00 0.00 52 GLY A N 4
ATOM 3701 C CA . GLY A 1 52 ? -3.515 -8.782 -6.591 1.00 0.00 52 GLY A CA 4
ATOM 3702 C C . GLY A 1 52 ? -3.857 -8.079 -5.277 1.00 0.00 52 GLY A C 4
ATOM 3703 O O . GLY A 1 52 ? -4.087 -6.871 -5.256 1.00 0.00 52 GLY A O 4
ATOM 3707 N N . TYR A 1 53 ? -3.879 -8.865 -4.210 1.00 0.00 53 TYR A N 4
ATOM 3708 C CA . TYR A 1 53 ? -4.188 -8.332 -2.894 1.00 0.00 53 TYR A CA 4
ATOM 3709 C C . TYR A 1 53 ? -2.911 -8.076 -2.092 1.00 0.00 53 TYR A C 4
ATOM 3710 O O . TYR A 1 53 ? -1.862 -8.646 -2.389 1.00 0.00 53 TYR A O 4
ATOM 3728 N N . ILE A 1 54 ? -3.042 -7.217 -1.091 1.00 0.00 54 ILE A N 4
ATOM 3729 C CA . ILE A 1 54 ? -1.911 -6.878 -0.244 1.00 0.00 54 ILE A CA 4
ATOM 3730 C C . ILE A 1 54 ? -2.396 -6.686 1.194 1.00 0.00 54 ILE A C 4
ATOM 3731 O O . ILE A 1 54 ? -3.539 -6.292 1.420 1.00 0.00 54 ILE A O 4
ATOM 3747 N N . PRO A 1 55 ? -1.479 -6.981 2.154 1.00 0.00 55 PRO A N 4
ATOM 3748 C CA . PRO A 1 55 ? -1.802 -6.845 3.564 1.00 0.00 55 PRO A CA 4
ATOM 3749 C C . PRO A 1 55 ? -1.819 -5.373 3.984 1.00 0.00 55 PRO A C 4
ATOM 3750 O O . PRO A 1 55 ? -1.448 -4.498 3.203 1.00 0.00 55 PRO A O 4
ATOM 3761 N N . ALA A 1 56 ? -2.253 -5.147 5.215 1.00 0.00 56 ALA A N 4
ATOM 3762 C CA . ALA A 1 56 ? -2.322 -3.797 5.747 1.00 0.00 56 ALA A CA 4
ATOM 3763 C C . ALA A 1 56 ? -1.393 -3.682 6.957 1.00 0.00 56 ALA A C 4
ATOM 3764 O O . ALA A 1 56 ? -1.819 -3.889 8.093 1.00 0.00 56 ALA A O 4
ATOM 3771 N N . ASN A 1 57 ? -0.142 -3.351 6.674 1.00 0.00 57 ASN A N 4
ATOM 3772 C CA . ASN A 1 57 ? 0.850 -3.206 7.725 1.00 0.00 57 ASN A CA 4
ATOM 3773 C C . ASN A 1 57 ? 2.239 -3.079 7.095 1.00 0.00 57 ASN A C 4
ATOM 3774 O O . ASN A 1 57 ? 3.087 -2.342 7.596 1.00 0.00 57 ASN A O 4
ATOM 3785 N N . HIS A 1 58 ? 2.429 -3.809 6.006 1.00 0.00 58 HIS A N 4
ATOM 3786 C CA . HIS A 1 58 ? 3.700 -3.787 5.302 1.00 0.00 58 HIS A CA 4
ATOM 3787 C C . HIS A 1 58 ? 3.846 -2.465 4.546 1.00 0.00 58 HIS A C 4
ATOM 3788 O O . HIS A 1 58 ? 4.960 -2.028 4.262 1.00 0.00 58 HIS A O 4
ATOM 3802 N N . VAL A 1 59 ? 2.704 -1.866 4.242 1.00 0.00 59 VAL A N 4
ATOM 3803 C CA . VAL A 1 59 ? 2.690 -0.602 3.525 1.00 0.00 59 VAL A CA 4
ATOM 3804 C C . VAL A 1 59 ? 2.148 0.495 4.443 1.00 0.00 59 VAL A C 4
ATOM 3805 O O . VAL A 1 59 ? 1.339 0.224 5.329 1.00 0.00 59 VAL A O 4
ATOM 3818 N N . GLY A 1 60 ? 2.614 1.711 4.198 1.00 0.00 60 GLY A N 4
ATOM 3819 C CA . GLY A 1 60 ? 2.185 2.850 4.992 1.00 0.00 60 GLY A CA 4
ATOM 3820 C C . GLY A 1 60 ? 3.213 3.982 4.926 1.00 0.00 60 GLY A C 4
ATOM 3821 O O . GLY A 1 60 ? 4.414 3.742 5.037 1.00 0.00 60 GLY A O 4
ATOM 3825 N N . LYS A 1 61 ? 2.703 5.191 4.746 1.00 0.00 61 LYS A N 4
ATOM 3826 C CA . LYS A 1 61 ? 3.561 6.361 4.664 1.00 0.00 61 LYS A CA 4
ATOM 3827 C C . LYS A 1 61 ? 4.350 6.501 5.967 1.00 0.00 61 LYS A C 4
ATOM 3828 O O . LYS A 1 61 ? 3.766 6.679 7.035 1.00 0.00 61 LYS A O 4
ATOM 3847 N N . HIS A 1 62 ? 5.666 6.415 5.837 1.00 0.00 62 HIS A N 4
ATOM 3848 C CA . HIS A 1 62 ? 6.541 6.530 6.991 1.00 0.00 62 HIS A CA 4
ATOM 3849 C C . HIS A 1 62 ? 6.999 7.982 7.145 1.00 0.00 62 HIS A C 4
ATOM 3850 O O . HIS A 1 62 ? 8.193 8.270 7.083 1.00 0.00 62 HIS A O 4
ATOM 3864 N N . SER A 1 63 ? 6.025 8.858 7.344 1.00 0.00 63 SER A N 4
ATOM 3865 C CA . SER A 1 63 ? 6.313 10.272 7.508 1.00 0.00 63 SER A CA 4
ATOM 3866 C C . SER A 1 63 ? 7.323 10.726 6.452 1.00 0.00 63 SER A C 4
ATOM 3867 O O . SER A 1 63 ? 8.512 10.855 6.740 1.00 0.00 63 SER A O 4
ATOM 3875 N N . GLY A 1 64 ? 6.812 10.957 5.252 1.00 0.00 64 GLY A N 4
ATOM 3876 C CA . GLY A 1 64 ? 7.655 11.394 4.151 1.00 0.00 64 GLY A CA 4
ATOM 3877 C C . GLY A 1 64 ? 8.629 10.291 3.735 1.00 0.00 64 GLY A C 4
ATOM 3878 O O . GLY A 1 64 ? 9.412 9.809 4.551 1.00 0.00 64 GLY A O 4
ATOM 3882 N N . PRO A 1 65 ? 8.545 9.913 2.431 1.00 0.00 65 PRO A N 4
ATOM 3883 C CA . PRO A 1 65 ? 9.410 8.875 1.896 1.00 0.00 65 PRO A CA 4
ATOM 3884 C C . PRO A 1 65 ? 10.833 9.399 1.689 1.00 0.00 65 PRO A C 4
ATOM 3885 O O . PRO A 1 65 ? 11.084 10.595 1.827 1.00 0.00 65 PRO A O 4
ATOM 3896 N N . SER A 1 66 ? 11.727 8.478 1.361 1.00 0.00 66 SER A N 4
ATOM 3897 C CA . SER A 1 66 ? 13.117 8.832 1.134 1.00 0.00 66 SER A CA 4
ATOM 3898 C C . SER A 1 66 ? 13.236 9.712 -0.111 1.00 0.00 66 SER A C 4
ATOM 3899 O O . SER A 1 66 ? 13.714 10.843 -0.033 1.00 0.00 66 SER A O 4
ATOM 3907 N N . SER A 1 67 ? 12.794 9.161 -1.232 1.00 0.00 67 SER A N 4
ATOM 3908 C CA . SER A 1 67 ? 12.844 9.882 -2.492 1.00 0.00 67 SER A CA 4
ATOM 3909 C C . SER A 1 67 ? 11.427 10.131 -3.010 1.00 0.00 67 SER A C 4
ATOM 3910 O O . SER A 1 67 ? 10.690 9.187 -3.293 1.00 0.00 67 SER A O 4
ATOM 3918 N N . GLY A 1 68 ? 11.086 11.407 -3.118 1.00 0.00 68 GLY A N 4
ATOM 3919 C CA . GLY A 1 68 ? 9.770 11.793 -3.597 1.00 0.00 68 GLY A CA 4
ATOM 3920 C C . GLY A 1 68 ? 9.419 11.054 -4.890 1.00 0.00 68 GLY A C 4
ATOM 3921 O O . GLY A 1 68 ? 8.418 10.341 -4.950 1.00 0.00 68 GLY A O 4
ATOM 3925 N N . GLY A 1 1 ? -19.184 0.720 -15.178 1.00 0.00 1 GLY A N 5
ATOM 3926 C CA . GLY A 1 1 ? -19.286 2.161 -15.021 1.00 0.00 1 GLY A CA 5
ATOM 3927 C C . GLY A 1 1 ? -18.582 2.625 -13.744 1.00 0.00 1 GLY A C 5
ATOM 3928 O O . GLY A 1 1 ? -19.236 2.987 -12.767 1.00 0.00 1 GLY A O 5
ATOM 3932 N N . SER A 1 2 ? -17.258 2.599 -13.793 1.00 0.00 2 SER A N 5
ATOM 3933 C CA . SER A 1 2 ? -16.459 3.012 -12.653 1.00 0.00 2 SER A CA 5
ATOM 3934 C C . SER A 1 2 ? -16.357 4.538 -12.610 1.00 0.00 2 SER A C 5
ATOM 3935 O O . SER A 1 2 ? -16.734 5.216 -13.564 1.00 0.00 2 SER A O 5
ATOM 3943 N N . SER A 1 3 ? -15.847 5.034 -11.492 1.00 0.00 3 SER A N 5
ATOM 3944 C CA . SER A 1 3 ? -15.691 6.467 -11.312 1.00 0.00 3 SER A CA 5
ATOM 3945 C C . SER A 1 3 ? -14.636 6.749 -10.241 1.00 0.00 3 SER A C 5
ATOM 3946 O O . SER A 1 3 ? -14.783 6.329 -9.094 1.00 0.00 3 SER A O 5
ATOM 3954 N N . GLY A 1 4 ? -13.595 7.458 -10.652 1.00 0.00 4 GLY A N 5
ATOM 3955 C CA . GLY A 1 4 ? -12.516 7.800 -9.741 1.00 0.00 4 GLY A CA 5
ATOM 3956 C C . GLY A 1 4 ? -11.284 6.931 -10.000 1.00 0.00 4 GLY A C 5
ATOM 3957 O O . GLY A 1 4 ? -11.202 5.804 -9.515 1.00 0.00 4 GLY A O 5
ATOM 3961 N N . SER A 1 5 ? -10.356 7.489 -10.764 1.00 0.00 5 SER A N 5
ATOM 3962 C CA . SER A 1 5 ? -9.131 6.778 -11.092 1.00 0.00 5 SER A CA 5
ATOM 3963 C C . SER A 1 5 ? -7.919 7.561 -10.584 1.00 0.00 5 SER A C 5
ATOM 3964 O O . SER A 1 5 ? -7.425 8.459 -11.265 1.00 0.00 5 SER A O 5
ATOM 3972 N N . SER A 1 6 ? -7.475 7.194 -9.391 1.00 0.00 6 SER A N 5
ATOM 3973 C CA . SER A 1 6 ? -6.331 7.850 -8.783 1.00 0.00 6 SER A CA 5
ATOM 3974 C C . SER A 1 6 ? -5.489 6.830 -8.014 1.00 0.00 6 SER A C 5
ATOM 3975 O O . SER A 1 6 ? -4.406 6.452 -8.457 1.00 0.00 6 SER A O 5
ATOM 3983 N N . GLY A 1 7 ? -6.020 6.413 -6.874 1.00 0.00 7 GLY A N 5
ATOM 3984 C CA . GLY A 1 7 ? -5.332 5.443 -6.038 1.00 0.00 7 GLY A CA 5
ATOM 3985 C C . GLY A 1 7 ? -4.395 6.140 -5.049 1.00 0.00 7 GLY A C 5
ATOM 3986 O O . GLY A 1 7 ? -4.235 7.358 -5.092 1.00 0.00 7 GLY A O 5
ATOM 3990 N N . GLU A 1 8 ? -3.800 5.335 -4.181 1.00 0.00 8 GLU A N 5
ATOM 3991 C CA . GLU A 1 8 ? -2.883 5.859 -3.182 1.00 0.00 8 GLU A CA 5
ATOM 3992 C C . GLU A 1 8 ? -1.513 5.191 -3.318 1.00 0.00 8 GLU A C 5
ATOM 3993 O O . GLU A 1 8 ? -1.407 3.967 -3.261 1.00 0.00 8 GLU A O 5
ATOM 4005 N N . GLU A 1 9 ? -0.499 6.025 -3.495 1.00 0.00 9 GLU A N 5
ATOM 4006 C CA . GLU A 1 9 ? 0.860 5.531 -3.639 1.00 0.00 9 GLU A CA 5
ATOM 4007 C C . GLU A 1 9 ? 1.488 5.297 -2.264 1.00 0.00 9 GLU A C 5
ATOM 4008 O O . GLU A 1 9 ? 1.979 6.233 -1.634 1.00 0.00 9 GLU A O 5
ATOM 4020 N N . PHE A 1 10 ? 1.453 4.042 -1.838 1.00 0.00 10 PHE A N 5
ATOM 4021 C CA . PHE A 1 10 ? 2.013 3.673 -0.549 1.00 0.00 10 PHE A CA 5
ATOM 4022 C C . PHE A 1 10 ? 3.414 3.078 -0.710 1.00 0.00 10 PHE A C 5
ATOM 4023 O O . PHE A 1 10 ? 3.768 2.597 -1.785 1.00 0.00 10 PHE A O 5
ATOM 4040 N N . VAL A 1 11 ? 4.172 3.130 0.375 1.00 0.00 11 VAL A N 5
ATOM 4041 C CA . VAL A 1 11 ? 5.526 2.602 0.368 1.00 0.00 11 VAL A CA 5
ATOM 4042 C C . VAL A 1 11 ? 5.609 1.412 1.326 1.00 0.00 11 VAL A C 5
ATOM 4043 O O . VAL A 1 11 ? 5.089 1.469 2.439 1.00 0.00 11 VAL A O 5
ATOM 4056 N N . ALA A 1 12 ? 6.268 0.362 0.859 1.00 0.00 12 ALA A N 5
ATOM 4057 C CA . ALA A 1 12 ? 6.426 -0.840 1.660 1.00 0.00 12 ALA A CA 5
ATOM 4058 C C . ALA A 1 12 ? 7.412 -0.563 2.797 1.00 0.00 12 ALA A C 5
ATOM 4059 O O . ALA A 1 12 ? 8.575 -0.248 2.552 1.00 0.00 12 ALA A O 5
ATOM 4066 N N . ILE A 1 13 ? 6.910 -0.692 4.017 1.00 0.00 13 ILE A N 5
ATOM 4067 C CA . ILE A 1 13 ? 7.732 -0.460 5.192 1.00 0.00 13 ILE A CA 5
ATOM 4068 C C . ILE A 1 13 ? 8.745 -1.597 5.333 1.00 0.00 13 ILE A C 5
ATOM 4069 O O . ILE A 1 13 ? 9.715 -1.480 6.080 1.00 0.00 13 ILE A O 5
ATOM 4085 N N . ALA A 1 14 ? 8.486 -2.673 4.604 1.00 0.00 14 ALA A N 5
ATOM 4086 C CA . ALA A 1 14 ? 9.363 -3.830 4.638 1.00 0.00 14 ALA A CA 5
ATOM 4087 C C . ALA A 1 14 ? 9.138 -4.673 3.381 1.00 0.00 14 ALA A C 5
ATOM 4088 O O . ALA A 1 14 ? 8.075 -4.606 2.767 1.00 0.00 14 ALA A O 5
ATOM 4095 N N . ASP A 1 15 ? 10.157 -5.447 3.036 1.00 0.00 15 ASP A N 5
ATOM 4096 C CA . ASP A 1 15 ? 10.084 -6.301 1.863 1.00 0.00 15 ASP A CA 5
ATOM 4097 C C . ASP A 1 15 ? 9.131 -7.465 2.144 1.00 0.00 15 ASP A C 5
ATOM 4098 O O . ASP A 1 15 ? 9.106 -7.998 3.252 1.00 0.00 15 ASP A O 5
ATOM 4107 N N . TYR A 1 16 ? 8.369 -7.824 1.121 1.00 0.00 16 TYR A N 5
ATOM 4108 C CA . TYR A 1 16 ? 7.416 -8.914 1.244 1.00 0.00 16 TYR A CA 5
ATOM 4109 C C . TYR A 1 16 ? 7.593 -9.926 0.110 1.00 0.00 16 TYR A C 5
ATOM 4110 O O . TYR A 1 16 ? 8.354 -9.689 -0.826 1.00 0.00 16 TYR A O 5
ATOM 4128 N N . ALA A 1 17 ? 6.877 -11.034 0.233 1.00 0.00 17 ALA A N 5
ATOM 4129 C CA . ALA A 1 17 ? 6.945 -12.084 -0.770 1.00 0.00 17 ALA A CA 5
ATOM 4130 C C . ALA A 1 17 ? 5.544 -12.657 -0.998 1.00 0.00 17 ALA A C 5
ATOM 4131 O O . ALA A 1 17 ? 4.754 -12.765 -0.062 1.00 0.00 17 ALA A O 5
ATOM 4138 N N . ALA A 1 18 ? 5.280 -13.008 -2.248 1.00 0.00 18 ALA A N 5
ATOM 4139 C CA . ALA A 1 18 ? 3.989 -13.567 -2.611 1.00 0.00 18 ALA A CA 5
ATOM 4140 C C . ALA A 1 18 ? 4.037 -15.089 -2.465 1.00 0.00 18 ALA A C 5
ATOM 4141 O O . ALA A 1 18 ? 4.739 -15.766 -3.214 1.00 0.00 18 ALA A O 5
ATOM 4148 N N . THR A 1 19 ? 3.283 -15.582 -1.494 1.00 0.00 19 THR A N 5
ATOM 4149 C CA . THR A 1 19 ? 3.231 -17.012 -1.239 1.00 0.00 19 THR A CA 5
ATOM 4150 C C . THR A 1 19 ? 1.844 -17.563 -1.576 1.00 0.00 19 THR A C 5
ATOM 4151 O O . THR A 1 19 ? 1.561 -18.734 -1.328 1.00 0.00 19 THR A O 5
ATOM 4162 N N . ASP A 1 20 ? 1.017 -16.694 -2.137 1.00 0.00 20 ASP A N 5
ATOM 4163 C CA . ASP A 1 20 ? -0.334 -17.079 -2.510 1.00 0.00 20 ASP A CA 5
ATOM 4164 C C . ASP A 1 20 ? -0.557 -16.769 -3.992 1.00 0.00 20 ASP A C 5
ATOM 4165 O O . ASP A 1 20 ? 0.334 -16.248 -4.661 1.00 0.00 20 ASP A O 5
ATOM 4174 N N . GLU A 1 21 ? -1.751 -17.101 -4.460 1.00 0.00 21 GLU A N 5
ATOM 4175 C CA . GLU A 1 21 ? -2.102 -16.865 -5.850 1.00 0.00 21 GLU A CA 5
ATOM 4176 C C . GLU A 1 21 ? -2.701 -15.466 -6.015 1.00 0.00 21 GLU A C 5
ATOM 4177 O O . GLU A 1 21 ? -2.774 -14.946 -7.128 1.00 0.00 21 GLU A O 5
ATOM 4189 N N . THR A 1 22 ? -3.113 -14.897 -4.892 1.00 0.00 22 THR A N 5
ATOM 4190 C CA . THR A 1 22 ? -3.703 -13.569 -4.898 1.00 0.00 22 THR A CA 5
ATOM 4191 C C . THR A 1 22 ? -2.924 -12.635 -3.970 1.00 0.00 22 THR A C 5
ATOM 4192 O O . THR A 1 22 ? -3.488 -12.076 -3.031 1.00 0.00 22 THR A O 5
ATOM 4203 N N . GLN A 1 23 ? -1.640 -12.495 -4.266 1.00 0.00 23 GLN A N 5
ATOM 4204 C CA . GLN A 1 23 ? -0.778 -11.638 -3.470 1.00 0.00 23 GLN A CA 5
ATOM 4205 C C . GLN A 1 23 ? 0.259 -10.952 -4.362 1.00 0.00 23 GLN A C 5
ATOM 4206 O O . GLN A 1 23 ? 0.582 -11.450 -5.440 1.00 0.00 23 GLN A O 5
ATOM 4220 N N . LEU A 1 24 ? 0.750 -9.820 -3.880 1.00 0.00 24 LEU A N 5
ATOM 4221 C CA . LEU A 1 24 ? 1.743 -9.060 -4.621 1.00 0.00 24 LEU A CA 5
ATOM 4222 C C . LEU A 1 24 ? 3.037 -8.992 -3.807 1.00 0.00 24 LEU A C 5
ATOM 4223 O O . LEU A 1 24 ? 3.000 -8.896 -2.582 1.00 0.00 24 LEU A O 5
ATOM 4239 N N . SER A 1 25 ? 4.152 -9.044 -4.522 1.00 0.00 25 SER A N 5
ATOM 4240 C CA . SER A 1 25 ? 5.455 -8.990 -3.882 1.00 0.00 25 SER A CA 5
ATOM 4241 C C . SER A 1 25 ? 6.164 -7.684 -4.249 1.00 0.00 25 SER A C 5
ATOM 4242 O O . SER A 1 25 ? 6.218 -7.311 -5.420 1.00 0.00 25 SER A O 5
ATOM 4250 N N . PHE A 1 26 ? 6.690 -7.026 -3.227 1.00 0.00 26 PHE A N 5
ATOM 4251 C CA . PHE A 1 26 ? 7.393 -5.771 -3.427 1.00 0.00 26 PHE A CA 5
ATOM 4252 C C . PHE A 1 26 ? 8.576 -5.645 -2.464 1.00 0.00 26 PHE A C 5
ATOM 4253 O O . PHE A 1 26 ? 8.788 -6.513 -1.620 1.00 0.00 26 PHE A O 5
ATOM 4270 N N . LEU A 1 27 ? 9.314 -4.556 -2.624 1.00 0.00 27 LEU A N 5
ATOM 4271 C CA . LEU A 1 27 ? 10.469 -4.305 -1.779 1.00 0.00 27 LEU A CA 5
ATOM 4272 C C . LEU A 1 27 ? 10.263 -2.995 -1.017 1.00 0.00 27 LEU A C 5
ATOM 4273 O O . LEU A 1 27 ? 9.676 -2.052 -1.544 1.00 0.00 27 LEU A O 5
ATOM 4289 N N . ARG A 1 28 ? 10.758 -2.979 0.212 1.00 0.00 28 ARG A N 5
ATOM 4290 C CA . ARG A 1 28 ? 10.636 -1.800 1.053 1.00 0.00 28 ARG A CA 5
ATOM 4291 C C . ARG A 1 28 ? 10.938 -0.537 0.243 1.00 0.00 28 ARG A C 5
ATOM 4292 O O . ARG A 1 28 ? 12.081 -0.307 -0.151 1.00 0.00 28 ARG A O 5
ATOM 4313 N N . GLY A 1 29 ? 9.894 0.248 0.019 1.00 0.00 29 GLY A N 5
ATOM 4314 C CA . GLY A 1 29 ? 10.034 1.481 -0.736 1.00 0.00 29 GLY A CA 5
ATOM 4315 C C . GLY A 1 29 ? 9.158 1.458 -1.991 1.00 0.00 29 GLY A C 5
ATOM 4316 O O . GLY A 1 29 ? 8.596 2.481 -2.378 1.00 0.00 29 GLY A O 5
ATOM 4320 N N . GLU A 1 30 ? 9.070 0.280 -2.590 1.00 0.00 30 GLU A N 5
ATOM 4321 C CA . GLU A 1 30 ? 8.272 0.110 -3.793 1.00 0.00 30 GLU A CA 5
ATOM 4322 C C . GLU A 1 30 ? 6.944 0.858 -3.659 1.00 0.00 30 GLU A C 5
ATOM 4323 O O . GLU A 1 30 ? 6.261 0.740 -2.642 1.00 0.00 30 GLU A O 5
ATOM 4335 N N . LYS A 1 31 ? 6.617 1.610 -4.699 1.00 0.00 31 LYS A N 5
ATOM 4336 C CA . LYS A 1 31 ? 5.383 2.377 -4.710 1.00 0.00 31 LYS A CA 5
ATOM 4337 C C . LYS A 1 31 ? 4.208 1.440 -4.998 1.00 0.00 31 LYS A C 5
ATOM 4338 O O . LYS A 1 31 ? 3.970 1.073 -6.148 1.00 0.00 31 LYS A O 5
ATOM 4357 N N . ILE A 1 32 ? 3.505 1.079 -3.935 1.00 0.00 32 ILE A N 5
ATOM 4358 C CA . ILE A 1 32 ? 2.361 0.192 -4.059 1.00 0.00 32 ILE A CA 5
ATOM 4359 C C . ILE A 1 32 ? 1.085 1.027 -4.182 1.00 0.00 32 ILE A C 5
ATOM 4360 O O . ILE A 1 32 ? 0.886 1.978 -3.428 1.00 0.00 32 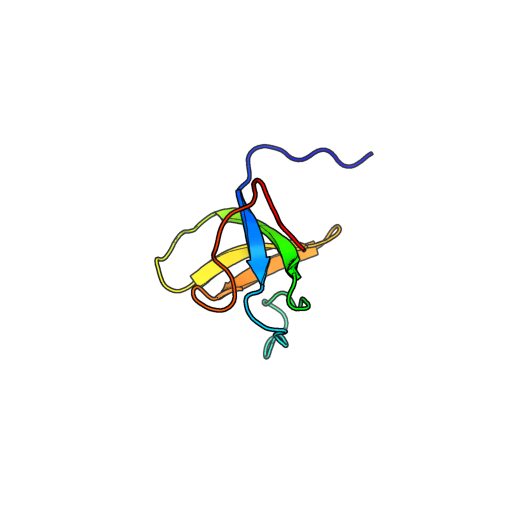ILE A O 5
ATOM 4376 N N . LEU A 1 33 ? 0.254 0.642 -5.139 1.00 0.00 33 LEU A N 5
ATOM 4377 C CA . LEU A 1 33 ? -0.998 1.343 -5.371 1.00 0.00 33 LEU A CA 5
ATOM 4378 C C . LEU A 1 33 ? -2.129 0.610 -4.647 1.00 0.00 33 LEU A C 5
ATOM 4379 O O . LEU A 1 33 ? -2.330 -0.586 -4.853 1.00 0.00 33 LEU A O 5
ATOM 4395 N N . ILE A 1 34 ? -2.839 1.358 -3.815 1.00 0.00 34 ILE A N 5
ATOM 4396 C CA . ILE A 1 34 ? -3.945 0.795 -3.060 1.00 0.00 34 ILE A CA 5
ATOM 4397 C C . ILE A 1 34 ? -5.265 1.194 -3.722 1.00 0.00 34 ILE A C 5
ATOM 4398 O O . ILE A 1 34 ? -5.816 2.253 -3.427 1.00 0.00 34 ILE A O 5
ATOM 4414 N N . LEU A 1 35 ? -5.734 0.324 -4.605 1.00 0.00 35 LEU A N 5
ATOM 4415 C CA . LEU A 1 35 ? -6.978 0.573 -5.312 1.00 0.00 35 LEU A CA 5
ATOM 4416 C C . LEU A 1 35 ? -8.136 0.574 -4.312 1.00 0.00 35 LEU A C 5
ATOM 4417 O O . LEU A 1 35 ? -8.781 1.601 -4.104 1.00 0.00 35 LEU A O 5
ATOM 4433 N N . ARG A 1 36 ? -8.365 -0.589 -3.719 1.00 0.00 36 ARG A N 5
ATOM 4434 C CA . ARG A 1 36 ? -9.434 -0.734 -2.745 1.00 0.00 36 ARG A CA 5
ATOM 4435 C C . ARG A 1 36 ? -8.902 -1.385 -1.467 1.00 0.00 36 ARG A C 5
ATOM 4436 O O . ARG A 1 36 ? -7.743 -1.793 -1.409 1.00 0.00 36 ARG A O 5
ATOM 4457 N N . GLN A 1 37 ? -9.775 -1.463 -0.473 1.00 0.00 37 GLN A N 5
ATOM 4458 C CA . GLN A 1 37 ? -9.408 -2.057 0.801 1.00 0.00 37 GLN A CA 5
ATOM 4459 C C . GLN A 1 37 ? -10.585 -2.845 1.378 1.00 0.00 37 GLN A C 5
ATOM 4460 O O . GLN A 1 37 ? -11.236 -2.396 2.320 1.00 0.00 37 GLN A O 5
ATOM 4474 N N . THR A 1 38 ? -10.824 -4.008 0.788 1.00 0.00 38 THR A N 5
ATOM 4475 C CA . THR A 1 38 ? -11.911 -4.863 1.232 1.00 0.00 38 THR A CA 5
ATOM 4476 C C . THR A 1 38 ? -12.028 -4.829 2.757 1.00 0.00 38 THR A C 5
ATOM 4477 O O . THR A 1 38 ? -13.130 -4.738 3.297 1.00 0.00 38 THR A O 5
ATOM 4488 N N . THR A 1 39 ? -10.877 -4.904 3.409 1.00 0.00 39 THR A N 5
ATOM 4489 C CA . THR A 1 39 ? -10.837 -4.883 4.861 1.00 0.00 39 THR A CA 5
ATOM 4490 C C . THR A 1 39 ? -9.742 -3.932 5.350 1.00 0.00 39 THR A C 5
ATOM 4491 O O . THR A 1 39 ? -8.972 -3.402 4.551 1.00 0.00 39 THR A O 5
ATOM 4502 N N . ALA A 1 40 ? -9.709 -3.745 6.662 1.00 0.00 40 ALA A N 5
ATOM 4503 C CA . ALA A 1 40 ? -8.721 -2.867 7.267 1.00 0.00 40 ALA A CA 5
ATOM 4504 C C . ALA A 1 40 ? -7.438 -3.657 7.533 1.00 0.00 40 ALA A C 5
ATOM 4505 O O . ALA A 1 40 ? -6.519 -3.155 8.179 1.00 0.00 40 ALA A O 5
ATOM 4512 N N . ASP A 1 41 ? -7.417 -4.879 7.023 1.00 0.00 41 ASP A N 5
ATOM 4513 C CA . ASP A 1 41 ? -6.262 -5.743 7.198 1.00 0.00 41 ASP A CA 5
ATOM 4514 C C . ASP A 1 41 ? -5.729 -6.159 5.825 1.00 0.00 41 ASP A C 5
ATOM 4515 O O . ASP A 1 41 ? -4.519 -6.176 5.605 1.00 0.00 41 ASP A O 5
ATOM 4524 N N . TRP A 1 42 ? -6.658 -6.483 4.938 1.00 0.00 42 TRP A N 5
ATOM 4525 C CA . TRP A 1 42 ? -6.297 -6.897 3.593 1.00 0.00 42 TRP A CA 5
ATOM 4526 C C . TRP A 1 42 ? -6.721 -5.789 2.627 1.00 0.00 42 TRP A C 5
ATOM 4527 O O . TRP A 1 42 ? -7.885 -5.390 2.607 1.00 0.00 42 TRP A O 5
ATOM 4548 N N . TRP A 1 43 ? -5.755 -5.323 1.850 1.00 0.00 43 TRP A N 5
ATOM 4549 C CA . TRP A 1 43 ? -6.014 -4.269 0.884 1.00 0.00 43 TRP A CA 5
ATOM 4550 C C . TRP A 1 43 ? -5.813 -4.851 -0.517 1.00 0.00 43 TRP A C 5
ATOM 4551 O O . TRP A 1 43 ? -5.132 -5.862 -0.680 1.00 0.00 43 TRP A O 5
ATOM 4572 N N . TRP A 1 44 ? -6.417 -4.187 -1.491 1.00 0.00 44 TRP A N 5
ATOM 4573 C CA . TRP A 1 44 ? -6.312 -4.626 -2.872 1.00 0.00 44 TRP A CA 5
ATOM 4574 C C . TRP A 1 44 ? -5.414 -3.636 -3.616 1.00 0.00 44 TRP A C 5
ATOM 4575 O O . TRP A 1 44 ? -5.723 -2.448 -3.693 1.00 0.00 44 TRP A O 5
ATOM 4596 N N . GLY A 1 45 ? -4.319 -4.162 -4.146 1.00 0.00 45 GLY A N 5
ATOM 4597 C CA . GLY A 1 45 ? -3.374 -3.339 -4.882 1.00 0.00 45 GLY A CA 5
ATOM 4598 C C . GLY A 1 45 ? -3.267 -3.795 -6.338 1.00 0.00 45 GLY A C 5
ATOM 4599 O O . GLY A 1 45 ? -4.011 -4.672 -6.774 1.00 0.00 45 GLY A O 5
ATOM 4603 N N . GLU A 1 46 ? -2.334 -3.180 -7.050 1.00 0.00 46 GLU A N 5
ATOM 4604 C CA . GLU A 1 46 ? -2.120 -3.512 -8.449 1.00 0.00 46 GLU A CA 5
ATOM 4605 C C . GLU A 1 46 ? -0.639 -3.372 -8.806 1.00 0.00 46 GLU A C 5
ATOM 4606 O O . GLU A 1 46 ? -0.063 -2.294 -8.672 1.00 0.00 46 GLU A O 5
ATOM 4618 N N . ARG A 1 47 ? -0.064 -4.479 -9.254 1.00 0.00 47 ARG A N 5
ATOM 4619 C CA . ARG A 1 47 ? 1.339 -4.494 -9.632 1.00 0.00 47 ARG A CA 5
ATOM 4620 C C . ARG A 1 47 ? 1.490 -4.183 -11.122 1.00 0.00 47 ARG A C 5
ATOM 4621 O O . ARG A 1 47 ? 0.513 -3.854 -11.794 1.00 0.00 47 ARG A O 5
ATOM 4642 N N . ALA A 1 48 ? 2.722 -4.298 -11.596 1.00 0.00 48 ALA A N 5
ATOM 4643 C CA . ALA A 1 48 ? 3.014 -4.033 -12.995 1.00 0.00 48 ALA A CA 5
ATOM 4644 C C . ALA A 1 48 ? 2.236 -5.019 -13.869 1.00 0.00 48 ALA A C 5
ATOM 4645 O O . ALA A 1 48 ? 2.615 -6.184 -13.985 1.00 0.00 48 ALA A O 5
ATOM 4652 N N . GLY A 1 49 ? 1.163 -4.516 -14.461 1.00 0.00 49 GLY A N 5
ATOM 4653 C CA . GLY A 1 49 ? 0.328 -5.338 -15.321 1.00 0.00 49 GLY A CA 5
ATOM 4654 C C . GLY A 1 49 ? -0.295 -6.495 -14.537 1.00 0.00 49 GLY A C 5
ATOM 4655 O O . GLY A 1 49 ? -0.910 -7.385 -15.122 1.00 0.00 49 GLY A O 5
ATOM 4659 N N . CYS A 1 50 ? -0.114 -6.444 -13.226 1.00 0.00 50 CYS A N 5
ATOM 4660 C CA . CYS A 1 50 ? -0.651 -7.477 -12.356 1.00 0.00 50 CYS A CA 5
ATOM 4661 C C . CYS A 1 50 ? -1.709 -6.841 -11.452 1.00 0.00 50 CYS A C 5
ATOM 4662 O O . CYS A 1 50 ? -1.765 -5.620 -11.320 1.00 0.00 50 CYS A O 5
ATOM 4670 N N . CYS A 1 51 ? -2.522 -7.699 -10.853 1.00 0.00 51 CYS A N 5
ATOM 4671 C CA . CYS A 1 51 ? -3.576 -7.237 -9.966 1.00 0.00 51 CYS A CA 5
ATOM 4672 C C . CYS A 1 51 ? -3.795 -8.299 -8.887 1.00 0.00 51 CYS A C 5
ATOM 4673 O O . CYS A 1 51 ? -4.275 -9.394 -9.177 1.00 0.00 51 CYS A O 5
ATOM 4681 N N . GLY A 1 52 ? -3.433 -7.938 -7.664 1.00 0.00 52 GLY A N 5
ATOM 4682 C CA . GLY A 1 52 ? -3.585 -8.846 -6.540 1.00 0.00 52 GLY A CA 5
ATOM 4683 C C . GLY A 1 52 ? -3.861 -8.077 -5.247 1.00 0.00 52 GLY A C 5
ATOM 4684 O O . GLY A 1 52 ? -3.982 -6.853 -5.262 1.00 0.00 52 GLY A O 5
ATOM 4688 N N . TYR A 1 53 ? -3.953 -8.827 -4.158 1.00 0.00 53 TYR A N 5
ATOM 4689 C CA . TYR A 1 53 ? -4.213 -8.230 -2.859 1.00 0.00 53 TYR A CA 5
ATOM 4690 C C . TYR A 1 53 ? -2.906 -7.890 -2.141 1.00 0.00 53 TYR A C 5
ATOM 4691 O O . TYR A 1 53 ? -1.824 -8.227 -2.620 1.00 0.00 53 TYR A O 5
ATOM 4709 N N . ILE A 1 54 ? -3.048 -7.227 -1.002 1.00 0.00 54 ILE A N 5
ATOM 4710 C CA . ILE A 1 54 ? -1.892 -6.838 -0.213 1.00 0.00 54 ILE A CA 5
ATOM 4711 C C . ILE A 1 54 ? -2.321 -6.623 1.240 1.00 0.00 54 ILE A C 5
ATOM 4712 O O . ILE A 1 54 ? -3.473 -6.285 1.507 1.00 0.00 54 ILE A O 5
ATOM 4728 N N . PRO A 1 55 ? -1.346 -6.834 2.164 1.00 0.00 55 PRO A N 5
ATOM 4729 C CA . PRO A 1 55 ? -1.611 -6.667 3.583 1.00 0.00 55 PRO A CA 5
ATOM 4730 C C . PRO A 1 55 ? -1.691 -5.185 3.955 1.00 0.00 55 PRO A C 5
ATOM 4731 O O . PRO A 1 55 ? -1.166 -4.332 3.241 1.00 0.00 55 PRO A O 5
ATOM 4742 N N . ALA A 1 56 ? -2.354 -4.923 5.072 1.00 0.00 56 ALA A N 5
ATOM 4743 C CA . ALA A 1 56 ? -2.510 -3.559 5.547 1.00 0.00 56 ALA A CA 5
ATOM 4744 C C . ALA A 1 56 ? -1.599 -3.337 6.756 1.00 0.00 56 ALA A C 5
ATOM 4745 O O . ALA A 1 56 ? -2.039 -3.447 7.899 1.00 0.00 56 ALA A O 5
ATOM 4752 N N . ASN A 1 57 ? -0.344 -3.028 6.461 1.00 0.00 57 ASN A N 5
ATOM 4753 C CA . ASN A 1 57 ? 0.634 -2.790 7.509 1.00 0.00 57 ASN A CA 5
ATOM 4754 C C . ASN A 1 57 ? 2.033 -2.735 6.893 1.00 0.00 57 ASN A C 5
ATOM 4755 O O . ASN A 1 57 ? 2.828 -1.858 7.227 1.00 0.00 57 ASN A O 5
ATOM 4766 N N . HIS A 1 58 ? 2.290 -3.682 6.003 1.00 0.00 58 HIS A N 5
ATOM 4767 C CA . HIS A 1 58 ? 3.579 -3.752 5.336 1.00 0.00 58 HIS A CA 5
ATOM 4768 C C . HIS A 1 58 ? 3.790 -2.494 4.491 1.00 0.00 58 HIS A C 5
ATOM 4769 O O . HIS A 1 58 ? 4.913 -2.190 4.094 1.00 0.00 58 HIS A O 5
ATOM 4783 N N . VAL A 1 59 ? 2.691 -1.797 4.242 1.00 0.00 59 VAL A N 5
ATOM 4784 C CA . VAL A 1 59 ? 2.741 -0.578 3.452 1.00 0.00 59 VAL A CA 5
ATOM 4785 C C . VAL A 1 59 ? 2.265 0.598 4.307 1.00 0.00 59 VAL A C 5
ATOM 4786 O O . VAL A 1 59 ? 1.430 0.428 5.194 1.00 0.00 59 VAL A O 5
ATOM 4799 N N . GLY A 1 60 ? 2.816 1.766 4.009 1.00 0.00 60 GLY A N 5
ATOM 4800 C CA . GLY A 1 60 ? 2.459 2.970 4.739 1.00 0.00 60 GLY A CA 5
ATOM 4801 C C . GLY A 1 60 ? 3.211 4.185 4.193 1.00 0.00 60 GLY A C 5
ATOM 4802 O O . GLY A 1 60 ? 3.780 4.131 3.103 1.00 0.00 60 GLY A O 5
ATOM 4806 N N . LYS A 1 61 ? 3.191 5.254 4.975 1.00 0.00 61 LYS A N 5
ATOM 4807 C CA . LYS A 1 61 ? 3.864 6.481 4.584 1.00 0.00 61 LYS A CA 5
ATOM 4808 C C . LYS A 1 61 ? 5.237 6.141 4.001 1.00 0.00 61 LYS A C 5
ATOM 4809 O O . LYS A 1 61 ? 5.754 5.046 4.219 1.00 0.00 61 LYS A O 5
ATOM 4828 N N . HIS A 1 62 ? 5.788 7.099 3.271 1.00 0.00 62 HIS A N 5
ATOM 4829 C CA . HIS A 1 62 ? 7.091 6.915 2.654 1.00 0.00 62 HIS A CA 5
ATOM 4830 C C . HIS A 1 62 ? 8.135 6.631 3.736 1.00 0.00 62 HIS A C 5
ATOM 4831 O O . HIS A 1 62 ? 7.841 6.722 4.927 1.00 0.00 62 HIS A O 5
ATOM 4845 N N . SER A 1 63 ? 9.333 6.293 3.282 1.00 0.00 63 SER A N 5
ATOM 4846 C CA . SER A 1 63 ? 10.422 5.995 4.197 1.00 0.00 63 SER A CA 5
ATOM 4847 C C . SER A 1 63 ? 11.566 6.991 3.990 1.00 0.00 63 SER A C 5
ATOM 4848 O O . SER A 1 63 ? 11.846 7.395 2.863 1.00 0.00 63 SER A O 5
ATOM 4856 N N . GLY A 1 64 ? 12.195 7.357 5.097 1.00 0.00 64 GLY A N 5
ATOM 4857 C CA . GLY A 1 64 ? 13.301 8.298 5.052 1.00 0.00 64 GLY A CA 5
ATOM 4858 C C . GLY A 1 64 ? 14.410 7.796 4.125 1.00 0.00 64 GLY A C 5
ATOM 4859 O O . GLY A 1 64 ? 14.422 6.628 3.740 1.00 0.00 64 GLY A O 5
ATOM 4863 N N . PRO A 1 65 ? 15.340 8.728 3.784 1.00 0.00 65 PRO A N 5
ATOM 4864 C CA . PRO A 1 65 ? 16.451 8.393 2.909 1.00 0.00 65 PRO A CA 5
ATOM 4865 C C . PRO A 1 65 ? 17.502 7.565 3.651 1.00 0.00 65 PRO A C 5
ATOM 4866 O O . PRO A 1 65 ? 17.914 6.508 3.176 1.00 0.00 65 PRO A O 5
ATOM 4877 N N . SER A 1 66 ? 17.907 8.077 4.804 1.00 0.00 66 SER A N 5
ATOM 4878 C CA . SER A 1 66 ? 18.902 7.398 5.616 1.00 0.00 66 SER A CA 5
ATOM 4879 C C . SER A 1 66 ? 18.476 7.411 7.086 1.00 0.00 66 SER A C 5
ATOM 4880 O O . SER A 1 66 ? 18.748 8.370 7.806 1.00 0.00 66 SER A O 5
ATOM 4888 N N . SER A 1 67 ? 17.814 6.335 7.486 1.00 0.00 67 SER A N 5
ATOM 4889 C CA . SER A 1 67 ? 17.348 6.210 8.857 1.00 0.00 67 SER A CA 5
ATOM 4890 C C . SER A 1 67 ? 18.417 5.529 9.714 1.00 0.00 67 SER A C 5
ATOM 4891 O O . SER A 1 67 ? 18.887 6.101 10.696 1.00 0.00 67 SER A O 5
ATOM 4899 N N . GLY A 1 68 ? 18.769 4.317 9.310 1.00 0.00 68 GLY A N 5
ATOM 4900 C CA . GLY A 1 68 ? 19.773 3.552 10.029 1.00 0.00 68 GLY A CA 5
ATOM 4901 C C . GLY A 1 68 ? 19.628 3.739 11.541 1.00 0.00 68 GLY A C 5
ATOM 4902 O O . GLY A 1 68 ? 19.593 2.764 12.290 1.00 0.00 68 GLY A O 5
ATOM 4906 N N . GLY A 1 1 ? -2.911 20.476 -4.838 1.00 0.00 1 GLY A N 6
ATOM 4907 C CA . GLY A 1 1 ? -2.373 19.564 -3.843 1.00 0.00 1 GLY A CA 6
ATOM 4908 C C . GLY A 1 1 ? -1.904 18.260 -4.491 1.00 0.00 1 GLY A C 6
ATOM 4909 O O . GLY A 1 1 ? -0.883 18.236 -5.176 1.00 0.00 1 GLY A O 6
ATOM 4913 N N . SER A 1 2 ? -2.672 17.207 -4.250 1.00 0.00 2 SER A N 6
ATOM 4914 C CA . SER A 1 2 ? -2.347 15.903 -4.801 1.00 0.00 2 SER A CA 6
ATOM 4915 C C . SER A 1 2 ? -3.121 15.677 -6.102 1.00 0.00 2 SER A C 6
ATOM 4916 O O . SER A 1 2 ? -4.351 15.684 -6.105 1.00 0.00 2 SER A O 6
ATOM 4924 N N . SER A 1 3 ? -2.369 15.482 -7.175 1.00 0.00 3 SER A N 6
ATOM 4925 C CA . SER A 1 3 ? -2.969 15.255 -8.478 1.00 0.00 3 SER A CA 6
ATOM 4926 C C . SER A 1 3 ? -2.694 13.822 -8.938 1.00 0.00 3 SER A C 6
ATOM 4927 O O . SER A 1 3 ? -1.543 13.448 -9.161 1.00 0.00 3 SER A O 6
ATOM 4935 N N . GLY A 1 4 ? -3.769 13.059 -9.067 1.00 0.00 4 GLY A N 6
ATOM 4936 C CA . GLY A 1 4 ? -3.658 11.675 -9.496 1.00 0.00 4 GLY A CA 6
ATOM 4937 C C . GLY A 1 4 ? -4.943 11.210 -10.184 1.00 0.00 4 GLY A C 6
ATOM 4938 O O . GLY A 1 4 ? -6.014 11.764 -9.947 1.00 0.00 4 GLY A O 6
ATOM 4942 N N . SER A 1 5 ? -4.793 10.195 -11.023 1.00 0.00 5 SER A N 6
ATOM 4943 C CA . SER A 1 5 ? -5.928 9.649 -11.747 1.00 0.00 5 SER A CA 6
ATOM 4944 C C . SER A 1 5 ? -6.849 8.896 -10.785 1.00 0.00 5 SER A C 6
ATOM 4945 O O . SER A 1 5 ? -7.988 9.303 -10.565 1.00 0.00 5 SER A O 6
ATOM 4953 N N . SER A 1 6 ? -6.320 7.811 -10.238 1.00 0.00 6 SER A N 6
ATOM 4954 C CA . SER A 1 6 ? -7.081 6.997 -9.305 1.00 0.00 6 SER A CA 6
ATOM 4955 C C . SER A 1 6 ? -6.167 5.958 -8.652 1.00 0.00 6 SER A C 6
ATOM 4956 O O . SER A 1 6 ? -5.369 5.314 -9.331 1.00 0.00 6 SER A O 6
ATOM 4964 N N . GLY A 1 7 ? -6.315 5.826 -7.342 1.00 0.00 7 GLY A N 6
ATOM 4965 C CA . GLY A 1 7 ? -5.513 4.876 -6.590 1.00 0.00 7 GLY A CA 6
ATOM 4966 C C . GLY A 1 7 ? -4.698 5.583 -5.506 1.00 0.00 7 GLY A C 6
ATOM 4967 O O . GLY A 1 7 ? -4.427 6.779 -5.609 1.00 0.00 7 GLY A O 6
ATOM 4971 N N . GLU A 1 8 ? -4.330 4.815 -4.491 1.00 0.00 8 GLU A N 6
ATOM 4972 C CA . GLU A 1 8 ? -3.552 5.353 -3.389 1.00 0.00 8 GLU A CA 6
ATOM 4973 C C . GLU A 1 8 ? -2.102 4.873 -3.479 1.00 0.00 8 GLU A C 6
ATOM 4974 O O . GLU A 1 8 ? -1.842 3.671 -3.490 1.00 0.00 8 GLU A O 6
ATOM 4986 N N . GLU A 1 9 ? -1.195 5.837 -3.541 1.00 0.00 9 GLU A N 6
ATOM 4987 C CA . GLU A 1 9 ? 0.222 5.528 -3.630 1.00 0.00 9 GLU A CA 6
ATOM 4988 C C . GLU A 1 9 ? 0.811 5.335 -2.231 1.00 0.00 9 GLU A C 6
ATOM 4989 O O . GLU A 1 9 ? 0.721 6.225 -1.387 1.00 0.00 9 GLU A O 6
ATOM 5001 N N . PHE A 1 10 ? 1.402 4.166 -2.029 1.00 0.00 10 PHE A N 6
ATOM 5002 C CA . PHE A 1 10 ? 2.007 3.845 -0.748 1.00 0.00 10 PHE A CA 6
ATOM 5003 C C . PHE A 1 10 ? 3.378 3.193 -0.936 1.00 0.00 10 PHE A C 6
ATOM 5004 O O . PHE A 1 10 ? 3.735 2.799 -2.046 1.00 0.00 10 PHE A O 6
ATOM 5021 N N . VAL A 1 11 ? 4.109 3.098 0.165 1.00 0.00 11 VAL A N 6
ATOM 5022 C CA . VAL A 1 11 ? 5.433 2.501 0.134 1.00 0.00 11 VAL A CA 6
ATOM 5023 C C . VAL A 1 11 ? 5.504 1.374 1.168 1.00 0.00 11 VAL A C 6
ATOM 5024 O O . VAL A 1 11 ? 4.952 1.494 2.260 1.00 0.00 11 VAL A O 6
ATOM 5037 N N . ALA A 1 12 ? 6.187 0.305 0.785 1.00 0.00 12 ALA A N 6
ATOM 5038 C CA . ALA A 1 12 ? 6.336 -0.841 1.665 1.00 0.00 12 ALA A CA 6
ATOM 5039 C C . ALA A 1 12 ? 7.309 -0.491 2.792 1.00 0.00 12 ALA A C 6
ATOM 5040 O O . ALA A 1 12 ? 8.477 -0.199 2.540 1.00 0.00 12 ALA A O 6
ATOM 5047 N N . ILE A 1 13 ? 6.792 -0.531 4.011 1.00 0.00 13 ILE A N 6
ATOM 5048 C CA . ILE A 1 13 ? 7.601 -0.222 5.178 1.00 0.00 13 ILE A CA 6
ATOM 5049 C C . ILE A 1 13 ? 8.676 -1.297 5.348 1.00 0.00 13 ILE A C 6
ATOM 5050 O O . ILE A 1 13 ? 9.624 -1.117 6.111 1.00 0.00 13 ILE A O 6
ATOM 5066 N N . ALA A 1 14 ? 8.492 -2.392 4.625 1.00 0.00 14 ALA A N 6
ATOM 5067 C CA . ALA A 1 14 ? 9.434 -3.496 4.686 1.00 0.00 14 ALA A CA 6
ATOM 5068 C C . ALA A 1 14 ? 9.171 -4.451 3.520 1.00 0.00 14 ALA A C 6
ATOM 5069 O O . ALA A 1 14 ? 8.050 -4.533 3.021 1.00 0.00 14 ALA A O 6
ATOM 5076 N N . ASP A 1 15 ? 10.223 -5.149 3.119 1.00 0.00 15 ASP A N 6
ATOM 5077 C CA . ASP A 1 15 ? 10.120 -6.094 2.021 1.00 0.00 15 ASP A CA 6
ATOM 5078 C C . ASP A 1 15 ? 9.185 -7.236 2.423 1.00 0.00 15 ASP A C 6
ATOM 5079 O O . ASP A 1 15 ? 9.160 -7.643 3.583 1.00 0.00 15 ASP A O 6
ATOM 5088 N N . TYR A 1 16 ? 8.439 -7.721 1.441 1.00 0.00 16 TYR A N 6
ATOM 5089 C CA . TYR A 1 16 ? 7.505 -8.809 1.678 1.00 0.00 16 TYR A CA 6
ATOM 5090 C C . TYR A 1 16 ? 7.646 -9.895 0.610 1.00 0.00 16 TYR A C 6
ATOM 5091 O O . TYR A 1 16 ? 8.281 -9.679 -0.421 1.00 0.00 16 TYR A O 6
ATOM 5109 N N . ALA A 1 17 ? 7.044 -11.041 0.894 1.00 0.00 17 ALA A N 6
ATOM 5110 C CA . ALA A 1 17 ? 7.094 -12.162 -0.029 1.00 0.00 17 ALA A CA 6
ATOM 5111 C C . ALA A 1 17 ? 5.724 -12.841 -0.075 1.00 0.00 17 ALA A C 6
ATOM 5112 O O . ALA A 1 17 ? 5.297 -13.452 0.903 1.00 0.00 17 ALA A O 6
ATOM 5119 N N . ALA A 1 18 ? 5.074 -12.712 -1.222 1.00 0.00 18 ALA A N 6
ATOM 5120 C CA . ALA A 1 18 ? 3.761 -13.306 -1.409 1.00 0.00 18 ALA A CA 6
ATOM 5121 C C . ALA A 1 18 ? 3.834 -14.802 -1.097 1.00 0.00 18 ALA A C 6
ATOM 5122 O O . ALA A 1 18 ? 4.633 -15.525 -1.690 1.00 0.00 18 ALA A O 6
ATOM 5129 N N . THR A 1 19 ? 2.988 -15.222 -0.167 1.00 0.00 19 THR A N 6
ATOM 5130 C CA . THR A 1 19 ? 2.947 -16.619 0.230 1.00 0.00 19 THR A CA 6
ATOM 5131 C C . THR A 1 19 ? 1.990 -17.402 -0.671 1.00 0.00 19 THR A C 6
ATOM 5132 O O . THR A 1 19 ? 1.933 -18.629 -0.605 1.00 0.00 19 THR A O 6
ATOM 5143 N N . ASP A 1 20 ? 1.262 -16.660 -1.492 1.00 0.00 20 ASP A N 6
ATOM 5144 C CA . ASP A 1 20 ? 0.310 -17.269 -2.406 1.00 0.00 20 ASP A CA 6
ATOM 5145 C C . ASP A 1 20 ? 0.468 -16.643 -3.793 1.00 0.00 20 ASP A C 6
ATOM 5146 O O . ASP A 1 20 ? 1.196 -15.664 -3.957 1.00 0.00 20 ASP A O 6
ATOM 5155 N N . GLU A 1 21 ? -0.224 -17.233 -4.756 1.00 0.00 21 GLU A N 6
ATOM 5156 C CA . GLU A 1 21 ? -0.169 -16.746 -6.124 1.00 0.00 21 GLU A CA 6
ATOM 5157 C C . GLU A 1 21 ? -1.266 -15.706 -6.362 1.00 0.00 21 GLU A C 6
ATOM 5158 O O . GLU A 1 21 ? -1.611 -15.414 -7.505 1.00 0.00 21 GLU A O 6
ATOM 5170 N N . THR A 1 22 ? -1.783 -15.177 -5.263 1.00 0.00 22 THR A N 6
ATOM 5171 C CA . THR A 1 22 ? -2.834 -14.176 -5.337 1.00 0.00 22 THR A CA 6
ATOM 5172 C C . THR A 1 22 ? -2.397 -12.891 -4.632 1.00 0.00 22 THR A C 6
ATOM 5173 O O . THR A 1 22 ? -3.139 -11.910 -4.605 1.00 0.00 22 THR A O 6
ATOM 5184 N N . GLN A 1 23 ? -1.193 -12.936 -4.080 1.00 0.00 23 GLN A N 6
ATOM 5185 C CA . GLN A 1 23 ? -0.649 -11.787 -3.377 1.00 0.00 23 GLN A CA 6
ATOM 5186 C C . GLN A 1 23 ? 0.435 -11.113 -4.221 1.00 0.00 23 GLN A C 6
ATOM 5187 O O . GLN A 1 23 ? 0.964 -11.715 -5.155 1.00 0.00 23 GLN A O 6
ATOM 5201 N N . LEU A 1 24 ? 0.733 -9.873 -3.863 1.00 0.00 24 LEU A N 6
ATOM 5202 C CA . LEU A 1 24 ? 1.744 -9.111 -4.576 1.00 0.00 24 LEU A CA 6
ATOM 5203 C C . LEU A 1 24 ? 3.024 -9.061 -3.739 1.00 0.00 24 LEU A C 6
ATOM 5204 O O . LEU A 1 24 ? 2.966 -9.037 -2.511 1.00 0.00 24 LEU A O 6
ATOM 5220 N N . SER A 1 25 ? 4.149 -9.046 -4.438 1.00 0.00 25 SER A N 6
ATOM 5221 C CA . SER A 1 25 ? 5.441 -9.000 -3.774 1.00 0.00 25 SER A CA 6
ATOM 5222 C C . SER A 1 25 ? 6.195 -7.733 -4.185 1.00 0.00 25 SER A C 6
ATOM 5223 O O . SER A 1 25 ? 6.322 -7.440 -5.373 1.00 0.00 25 SER A O 6
ATOM 5231 N N . PHE A 1 26 ? 6.676 -7.017 -3.180 1.00 0.00 26 PHE A N 6
ATOM 5232 C CA . PHE A 1 26 ? 7.414 -5.789 -3.422 1.00 0.00 26 PHE A CA 6
ATOM 5233 C C . PHE A 1 26 ? 8.593 -5.658 -2.455 1.00 0.00 26 PHE A C 6
ATOM 5234 O O . PHE A 1 26 ? 8.819 -6.536 -1.624 1.00 0.00 26 PHE A O 6
ATOM 5251 N N . LEU A 1 27 ? 9.313 -4.554 -2.597 1.00 0.00 27 LEU A N 6
ATOM 5252 C CA . LEU A 1 27 ? 10.462 -4.297 -1.746 1.00 0.00 27 LEU A CA 6
ATOM 5253 C C . LEU A 1 27 ? 10.289 -2.942 -1.057 1.00 0.00 27 LEU A C 6
ATOM 5254 O O . LEU A 1 27 ? 9.773 -1.999 -1.656 1.00 0.00 27 LEU A O 6
ATOM 5270 N N . ARG A 1 28 ? 10.728 -2.889 0.192 1.00 0.00 28 ARG A N 6
ATOM 5271 C CA . ARG A 1 28 ? 10.628 -1.665 0.968 1.00 0.00 28 ARG A CA 6
ATOM 5272 C C . ARG A 1 28 ? 10.956 -0.453 0.094 1.00 0.00 28 ARG A C 6
ATOM 5273 O O . ARG A 1 28 ? 12.007 -0.409 -0.543 1.00 0.00 28 ARG A O 6
ATOM 5294 N N . GLY A 1 29 ? 10.037 0.501 0.092 1.00 0.00 29 GLY A N 6
ATOM 5295 C CA . GLY A 1 29 ? 10.215 1.711 -0.694 1.00 0.00 29 GLY A CA 6
ATOM 5296 C C . GLY A 1 29 ? 9.399 1.650 -1.986 1.00 0.00 29 GLY A C 6
ATOM 5297 O O . GLY A 1 29 ? 9.041 2.685 -2.547 1.00 0.00 29 GLY A O 6
ATOM 5301 N N . GLU A 1 30 ? 9.128 0.429 -2.421 1.00 0.00 30 GLU A N 6
ATOM 5302 C CA . GLU A 1 30 ? 8.360 0.220 -3.637 1.00 0.00 30 GLU A CA 6
ATOM 5303 C C . GLU A 1 30 ? 7.034 0.978 -3.564 1.00 0.00 30 GLU A C 6
ATOM 5304 O O . GLU A 1 30 ? 6.327 0.904 -2.560 1.00 0.00 30 GLU A O 6
ATOM 5316 N N . LYS A 1 31 ? 6.736 1.691 -4.641 1.00 0.00 31 LYS A N 6
ATOM 5317 C CA . LYS A 1 31 ? 5.507 2.462 -4.711 1.00 0.00 31 LYS A CA 6
ATOM 5318 C C . LYS A 1 31 ? 4.334 1.521 -4.994 1.00 0.00 31 LYS A C 6
ATOM 5319 O O . LYS A 1 31 ? 4.089 1.157 -6.143 1.00 0.00 31 LYS A O 6
ATOM 5338 N N . ILE A 1 32 ? 3.641 1.153 -3.927 1.00 0.00 32 ILE A N 6
ATOM 5339 C CA . ILE A 1 32 ? 2.501 0.261 -4.046 1.00 0.00 32 ILE A CA 6
ATOM 5340 C C . ILE A 1 32 ? 1.225 1.090 -4.203 1.00 0.00 32 ILE A C 6
ATOM 5341 O O . ILE A 1 32 ? 1.051 2.104 -3.529 1.00 0.00 32 ILE A O 6
ATOM 5357 N N . LEU A 1 33 ? 0.364 0.628 -5.098 1.00 0.00 33 LEU A N 6
ATOM 5358 C CA . LEU A 1 33 ? -0.891 1.315 -5.353 1.00 0.00 33 LEU A CA 6
ATOM 5359 C C . LEU A 1 33 ? -2.022 0.588 -4.622 1.00 0.00 33 LEU A C 6
ATOM 5360 O O . LEU A 1 33 ? -2.299 -0.577 -4.902 1.00 0.00 33 LEU A O 6
ATOM 5376 N N . ILE A 1 34 ? -2.645 1.307 -3.700 1.00 0.00 34 ILE A N 6
ATOM 5377 C CA . ILE A 1 34 ? -3.740 0.746 -2.927 1.00 0.00 34 ILE A CA 6
ATOM 5378 C C . ILE A 1 34 ? -5.065 1.063 -3.623 1.00 0.00 34 ILE A C 6
ATOM 5379 O O . ILE A 1 34 ? -5.780 1.979 -3.218 1.00 0.00 34 ILE A O 6
ATOM 5395 N N . LEU A 1 35 ? -5.354 0.288 -4.658 1.00 0.00 35 LEU A N 6
ATOM 5396 C CA . LEU A 1 35 ? -6.581 0.474 -5.414 1.00 0.00 35 LEU A CA 6
ATOM 5397 C C . LEU A 1 35 ? -7.750 0.654 -4.443 1.00 0.00 35 LEU A C 6
ATOM 5398 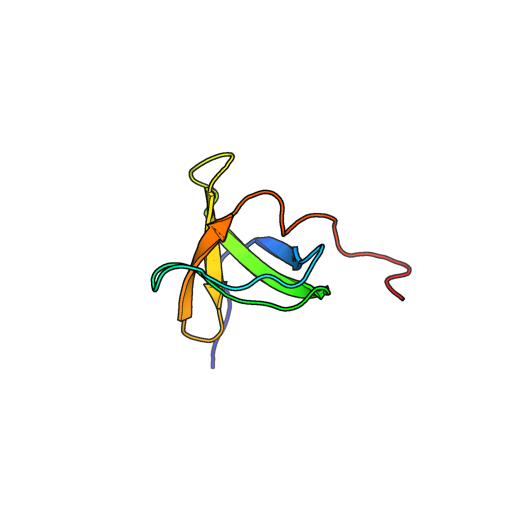O O . LEU A 1 35 ? -8.330 1.735 -4.359 1.00 0.00 35 LEU A O 6
ATOM 5414 N N . ARG A 1 36 ? -8.061 -0.422 -3.736 1.00 0.00 36 ARG A N 6
ATOM 5415 C CA . ARG A 1 36 ? -9.151 -0.397 -2.775 1.00 0.00 36 ARG A CA 6
ATOM 5416 C C . ARG A 1 36 ? -8.718 -1.057 -1.464 1.00 0.00 36 ARG A C 6
ATOM 5417 O O . ARG A 1 36 ? -7.637 -1.639 -1.386 1.00 0.00 36 ARG A O 6
ATOM 5438 N N . GLN A 1 37 ? -9.584 -0.945 -0.468 1.00 0.00 37 GLN A N 6
ATOM 5439 C CA . GLN A 1 37 ? -9.305 -1.523 0.835 1.00 0.00 37 GLN A CA 6
ATOM 5440 C C . GLN A 1 37 ? -10.509 -2.328 1.327 1.00 0.00 37 GLN A C 6
ATOM 5441 O O . GLN A 1 37 ? -11.148 -1.959 2.312 1.00 0.00 37 GLN A O 6
ATOM 5455 N N . THR A 1 38 ? -10.784 -3.415 0.620 1.00 0.00 38 THR A N 6
ATOM 5456 C CA . THR A 1 38 ? -11.900 -4.275 0.973 1.00 0.00 38 THR A CA 6
ATOM 5457 C C . THR A 1 38 ? -12.024 -4.392 2.493 1.00 0.00 38 THR A C 6
ATOM 5458 O O . THR A 1 38 ? -13.130 -4.390 3.032 1.00 0.00 38 THR A O 6
ATOM 5469 N N . THR A 1 39 ? -10.873 -4.491 3.142 1.00 0.00 39 THR A N 6
ATOM 5470 C CA . THR A 1 39 ? -10.839 -4.609 4.590 1.00 0.00 39 THR A CA 6
ATOM 5471 C C . THR A 1 39 ? -9.757 -3.697 5.174 1.00 0.00 39 THR A C 6
ATOM 5472 O O . THR A 1 39 ? -9.039 -3.027 4.433 1.00 0.00 39 THR A O 6
ATOM 5483 N N . ALA A 1 40 ? -9.675 -3.702 6.496 1.00 0.00 40 ALA A N 6
ATOM 5484 C CA . ALA A 1 40 ? -8.693 -2.884 7.187 1.00 0.00 40 ALA A CA 6
ATOM 5485 C C . ALA A 1 40 ? -7.429 -3.710 7.434 1.00 0.00 40 ALA A C 6
ATOM 5486 O O . ALA A 1 40 ? -6.438 -3.196 7.949 1.00 0.00 40 ALA A O 6
ATOM 5493 N N . ASP A 1 41 ? -7.506 -4.977 7.054 1.00 0.00 41 ASP A N 6
ATOM 5494 C CA . ASP A 1 41 ? -6.380 -5.880 7.227 1.00 0.00 41 ASP A CA 6
ATOM 5495 C C . ASP A 1 41 ? -5.857 -6.304 5.854 1.00 0.00 41 ASP A C 6
ATOM 5496 O O . ASP A 1 41 ? -4.652 -6.473 5.670 1.00 0.00 41 ASP A O 6
ATOM 5505 N N . TRP A 1 42 ? -6.787 -6.465 4.924 1.00 0.00 42 TRP A N 6
ATOM 5506 C CA . TRP A 1 42 ? -6.435 -6.867 3.573 1.00 0.00 42 TRP A CA 6
ATOM 5507 C C . TRP A 1 42 ? -6.745 -5.698 2.636 1.00 0.00 42 TRP A C 6
ATOM 5508 O O . TRP A 1 42 ? -7.865 -5.191 2.621 1.00 0.00 42 TRP A O 6
ATOM 5529 N N . TRP A 1 43 ? -5.733 -5.304 1.878 1.00 0.00 43 TRP A N 6
ATOM 5530 C CA . TRP A 1 43 ? -5.883 -4.204 0.940 1.00 0.00 43 TRP A CA 6
ATOM 5531 C C . TRP A 1 43 ? -5.744 -4.767 -0.476 1.00 0.00 43 TRP A C 6
ATOM 5532 O O . TRP A 1 43 ? -5.018 -5.736 -0.693 1.00 0.00 43 TRP A O 6
ATOM 5553 N N . TRP A 1 44 ? -6.450 -4.136 -1.402 1.00 0.00 44 TRP A N 6
ATOM 5554 C CA . TRP A 1 44 ? -6.414 -4.562 -2.790 1.00 0.00 44 TRP A CA 6
ATOM 5555 C C . TRP A 1 44 ? -5.458 -3.637 -3.544 1.00 0.00 44 TRP A C 6
ATOM 5556 O O . TRP A 1 44 ? -5.794 -2.488 -3.827 1.00 0.00 44 TRP A O 6
ATOM 5577 N N . GLY A 1 45 ? -4.284 -4.171 -3.848 1.00 0.00 45 GLY A N 6
ATOM 5578 C CA . GLY A 1 45 ? -3.276 -3.407 -4.563 1.00 0.00 45 GLY A CA 6
ATOM 5579 C C . GLY A 1 45 ? -3.231 -3.806 -6.040 1.00 0.00 45 GLY A C 6
ATOM 5580 O O . GLY A 1 45 ? -3.937 -4.722 -6.461 1.00 0.00 45 GLY A O 6
ATOM 5584 N N . GLU A 1 46 ? -2.395 -3.099 -6.786 1.00 0.00 46 GLU A N 6
ATOM 5585 C CA . GLU A 1 46 ? -2.249 -3.368 -8.206 1.00 0.00 46 GLU A CA 6
ATOM 5586 C C . GLU A 1 46 ? -0.796 -3.163 -8.638 1.00 0.00 46 GLU A C 6
ATOM 5587 O O . GLU A 1 46 ? -0.249 -2.071 -8.491 1.00 0.00 46 GLU A O 6
ATOM 5599 N N . ARG A 1 47 ? -0.212 -4.230 -9.164 1.00 0.00 47 ARG A N 6
ATOM 5600 C CA . ARG A 1 47 ? 1.167 -4.180 -9.619 1.00 0.00 47 ARG A CA 6
ATOM 5601 C C . ARG A 1 47 ? 1.225 -3.784 -11.096 1.00 0.00 47 ARG A C 6
ATOM 5602 O O . ARG A 1 47 ? 0.206 -3.432 -11.688 1.00 0.00 47 ARG A O 6
ATOM 5623 N N . ALA A 1 48 ? 2.427 -3.857 -11.648 1.00 0.00 48 ALA A N 6
ATOM 5624 C CA . ALA A 1 48 ? 2.631 -3.510 -13.045 1.00 0.00 48 ALA A CA 6
ATOM 5625 C C . ALA A 1 48 ? 1.849 -4.486 -13.927 1.00 0.00 48 ALA A C 6
ATOM 5626 O O . ALA A 1 48 ? 2.268 -5.625 -14.122 1.00 0.00 48 ALA A O 6
ATOM 5633 N N . GLY A 1 49 ? 0.726 -4.002 -14.437 1.00 0.00 49 GLY A N 6
ATOM 5634 C CA . GLY A 1 49 ? -0.119 -4.816 -15.294 1.00 0.00 49 GLY A CA 6
ATOM 5635 C C . GLY A 1 49 ? -0.650 -6.037 -14.540 1.00 0.00 49 GLY A C 6
ATOM 5636 O O . GLY A 1 49 ? -1.239 -6.934 -15.140 1.00 0.00 49 GLY A O 6
ATOM 5640 N N . CYS A 1 50 ? -0.421 -6.033 -13.235 1.00 0.00 50 CYS A N 6
ATOM 5641 C CA . CYS A 1 50 ? -0.868 -7.129 -12.392 1.00 0.00 50 CYS A CA 6
ATOM 5642 C C . CYS A 1 50 ? -1.930 -6.593 -11.430 1.00 0.00 50 CYS A C 6
ATOM 5643 O O . CYS A 1 50 ? -2.048 -5.383 -11.241 1.00 0.00 50 CYS A O 6
ATOM 5651 N N . CYS A 1 51 ? -2.675 -7.519 -10.846 1.00 0.00 51 CYS A N 6
ATOM 5652 C CA . CYS A 1 51 ? -3.723 -7.155 -9.908 1.00 0.00 51 CYS A CA 6
ATOM 5653 C C . CYS A 1 51 ? -3.848 -8.272 -8.869 1.00 0.00 51 CYS A C 6
ATOM 5654 O O . CYS A 1 51 ? -4.256 -9.385 -9.196 1.00 0.00 51 CYS A O 6
ATOM 5662 N N . GLY A 1 52 ? -3.488 -7.935 -7.639 1.00 0.00 52 GLY A N 6
ATOM 5663 C CA . GLY A 1 52 ? -3.554 -8.896 -6.551 1.00 0.00 52 GLY A CA 6
ATOM 5664 C C . GLY A 1 52 ? -3.871 -8.201 -5.225 1.00 0.00 52 GLY A C 6
ATOM 5665 O O . GLY A 1 52 ? -3.978 -6.976 -5.172 1.00 0.00 52 GLY A O 6
ATOM 5669 N N . TYR A 1 53 ? -4.011 -9.012 -4.187 1.00 0.00 53 TYR A N 6
ATOM 5670 C CA . TYR A 1 53 ? -4.314 -8.491 -2.865 1.00 0.00 53 TYR A CA 6
ATOM 5671 C C . TYR A 1 53 ? -3.032 -8.243 -2.067 1.00 0.00 53 TYR A C 6
ATOM 5672 O O . TYR A 1 53 ? -2.040 -8.948 -2.245 1.00 0.00 53 TYR A O 6
ATOM 5690 N N . ILE A 1 54 ? -3.094 -7.239 -1.206 1.00 0.00 54 ILE A N 6
ATOM 5691 C CA . ILE A 1 54 ? -1.950 -6.889 -0.380 1.00 0.00 54 ILE A CA 6
ATOM 5692 C C . ILE A 1 54 ? -2.403 -6.739 1.073 1.00 0.00 54 ILE A C 6
ATOM 5693 O O . ILE A 1 54 ? -3.557 -6.406 1.337 1.00 0.00 54 ILE A O 6
ATOM 5709 N N . PRO A 1 55 ? -1.445 -6.998 2.003 1.00 0.00 55 PRO A N 6
ATOM 5710 C CA . PRO A 1 55 ? -1.733 -6.895 3.424 1.00 0.00 55 PRO A CA 6
ATOM 5711 C C . PRO A 1 55 ? -1.812 -5.432 3.863 1.00 0.00 55 PRO A C 6
ATOM 5712 O O . PRO A 1 55 ? -1.436 -4.533 3.111 1.00 0.00 55 PRO A O 6
ATOM 5723 N N . ALA A 1 56 ? -2.303 -5.237 5.078 1.00 0.00 56 ALA A N 6
ATOM 5724 C CA . ALA A 1 56 ? -2.436 -3.898 5.626 1.00 0.00 56 ALA A CA 6
ATOM 5725 C C . ALA A 1 56 ? -1.512 -3.753 6.836 1.00 0.00 56 ALA A C 6
ATOM 5726 O O . ALA A 1 56 ? -1.928 -3.980 7.971 1.00 0.00 56 ALA A O 6
ATOM 5733 N N . ASN A 1 57 ? -0.274 -3.375 6.553 1.00 0.00 57 ASN A N 6
ATOM 5734 C CA . ASN A 1 57 ? 0.713 -3.197 7.604 1.00 0.00 57 ASN A CA 6
ATOM 5735 C C . ASN A 1 57 ? 2.102 -3.064 6.977 1.00 0.00 57 ASN A C 6
ATOM 5736 O O . ASN A 1 57 ? 2.940 -2.310 7.469 1.00 0.00 57 ASN A O 6
ATOM 5747 N N . HIS A 1 58 ? 2.304 -3.809 5.900 1.00 0.00 58 HIS A N 6
ATOM 5748 C CA . HIS A 1 58 ? 3.577 -3.784 5.200 1.00 0.00 58 HIS A CA 6
ATOM 5749 C C . HIS A 1 58 ? 3.718 -2.464 4.438 1.00 0.00 58 HIS A C 6
ATOM 5750 O O . HIS A 1 58 ? 4.823 -2.070 4.071 1.00 0.00 58 HIS A O 6
ATOM 5764 N N . VAL A 1 59 ? 2.581 -1.818 4.222 1.00 0.00 59 VAL A N 6
ATOM 5765 C CA . VAL A 1 59 ? 2.564 -0.552 3.511 1.00 0.00 59 VAL A CA 6
ATOM 5766 C C . VAL A 1 59 ? 2.057 0.547 4.447 1.00 0.00 59 VAL A C 6
ATOM 5767 O O . VAL A 1 59 ? 1.268 0.282 5.353 1.00 0.00 59 VAL A O 6
ATOM 5780 N N . GLY A 1 60 ? 2.532 1.759 4.197 1.00 0.00 60 GLY A N 6
ATOM 5781 C CA . GLY A 1 60 ? 2.137 2.899 5.006 1.00 0.00 60 GLY A CA 6
ATOM 5782 C C . GLY A 1 60 ? 3.363 3.673 5.497 1.00 0.00 60 GLY A C 6
ATOM 5783 O O . GLY A 1 60 ? 3.571 3.813 6.702 1.00 0.00 60 GLY A O 6
ATOM 5787 N N . LYS A 1 61 ? 4.142 4.155 4.540 1.00 0.00 61 LYS A N 6
ATOM 5788 C CA . LYS A 1 61 ? 5.340 4.911 4.860 1.00 0.00 61 LYS A CA 6
ATOM 5789 C C . LYS A 1 61 ? 5.073 6.401 4.639 1.00 0.00 61 LYS A C 6
ATOM 5790 O O . LYS A 1 61 ? 4.977 7.167 5.597 1.00 0.00 61 LYS A O 6
ATOM 5809 N N . HIS A 1 62 ? 4.960 6.767 3.371 1.00 0.00 62 HIS A N 6
ATOM 5810 C CA . HIS A 1 62 ? 4.705 8.152 3.012 1.00 0.00 62 HIS A CA 6
ATOM 5811 C C . HIS A 1 62 ? 3.793 8.204 1.785 1.00 0.00 62 HIS A C 6
ATOM 5812 O O . HIS A 1 62 ? 3.942 7.405 0.861 1.00 0.00 62 HIS A O 6
ATOM 5826 N N . SER A 1 63 ? 2.870 9.154 1.814 1.00 0.00 63 SER A N 6
ATOM 5827 C CA . SER A 1 63 ? 1.934 9.321 0.715 1.00 0.00 63 SER A CA 6
ATOM 5828 C C . SER A 1 63 ? 1.821 10.801 0.344 1.00 0.00 63 SER A C 6
ATOM 5829 O O . SER A 1 63 ? 1.933 11.671 1.207 1.00 0.00 63 SER A O 6
ATOM 5837 N N . GLY A 1 64 ? 1.601 11.041 -0.940 1.00 0.00 64 GLY A N 6
ATOM 5838 C CA . GLY A 1 64 ? 1.473 12.401 -1.435 1.00 0.00 64 GLY A CA 6
ATOM 5839 C C . GLY A 1 64 ? 2.835 12.969 -1.839 1.00 0.00 64 GLY A C 6
ATOM 5840 O O . GLY A 1 64 ? 3.869 12.523 -1.344 1.00 0.00 64 GLY A O 6
ATOM 5844 N N . PRO A 1 65 ? 2.791 13.971 -2.757 1.00 0.00 65 PRO A N 6
ATOM 5845 C CA . PRO A 1 65 ? 4.009 14.605 -3.233 1.00 0.00 65 PRO A CA 6
ATOM 5846 C C . PRO A 1 65 ? 4.583 15.551 -2.176 1.00 0.00 65 PRO A C 6
ATOM 5847 O O . PRO A 1 65 ? 4.523 16.770 -2.331 1.00 0.00 65 PRO A O 6
ATOM 5858 N N . SER A 1 66 ? 5.127 14.954 -1.126 1.00 0.00 66 SER A N 6
ATOM 5859 C CA . SER A 1 66 ? 5.711 15.729 -0.044 1.00 0.00 66 SER A CA 6
ATOM 5860 C C . SER A 1 66 ? 6.593 16.841 -0.614 1.00 0.00 66 SER A C 6
ATOM 5861 O O . SER A 1 66 ? 6.338 18.022 -0.381 1.00 0.00 66 SER A O 6
ATOM 5869 N N . SER A 1 67 ? 7.613 16.425 -1.351 1.00 0.00 67 SER A N 6
ATOM 5870 C CA . SER A 1 67 ? 8.534 17.371 -1.956 1.00 0.00 67 SER A CA 6
ATOM 5871 C C . SER A 1 67 ? 7.858 18.083 -3.129 1.00 0.00 67 SER A C 6
ATOM 5872 O O . SER A 1 67 ? 7.600 17.473 -4.166 1.00 0.00 67 SER A O 6
ATOM 5880 N N . GLY A 1 68 ? 7.589 19.365 -2.927 1.00 0.00 68 GLY A N 6
ATOM 5881 C CA . GLY A 1 68 ? 6.947 20.167 -3.955 1.00 0.00 68 GLY A CA 6
ATOM 5882 C C . GLY A 1 68 ? 7.669 20.019 -5.296 1.00 0.00 68 GLY A C 6
ATOM 5883 O O . GLY A 1 68 ? 8.815 20.441 -5.437 1.00 0.00 68 GLY A O 6
ATOM 5887 N N . GLY A 1 1 ? 6.657 6.192 -12.742 1.00 0.00 1 GLY A N 7
ATOM 5888 C CA . GLY A 1 1 ? 6.073 5.588 -11.557 1.00 0.00 1 GLY A CA 7
ATOM 5889 C C . GLY A 1 1 ? 4.716 4.957 -11.876 1.00 0.00 1 GLY A C 7
ATOM 5890 O O . GLY A 1 1 ? 4.393 4.725 -13.040 1.00 0.00 1 GLY A O 7
ATOM 5894 N N . SER A 1 2 ? 3.958 4.696 -10.821 1.00 0.00 2 SER A N 7
ATOM 5895 C CA . SER A 1 2 ? 2.643 4.096 -10.974 1.00 0.00 2 SER A CA 7
ATOM 5896 C C . SER A 1 2 ? 1.561 5.172 -10.861 1.00 0.00 2 SER A C 7
ATOM 5897 O O . SER A 1 2 ? 1.282 5.664 -9.769 1.00 0.00 2 SER A O 7
ATOM 5905 N N . SER A 1 3 ? 0.981 5.505 -12.005 1.00 0.00 3 SER A N 7
ATOM 5906 C CA . SER A 1 3 ? -0.064 6.513 -12.048 1.00 0.00 3 SER A CA 7
ATOM 5907 C C . SER A 1 3 ? -1.039 6.207 -13.187 1.00 0.00 3 SER A C 7
ATOM 5908 O O . SER A 1 3 ? -0.721 6.421 -14.355 1.00 0.00 3 SER A O 7
ATOM 5916 N N . GLY A 1 4 ? -2.208 5.712 -12.805 1.00 0.00 4 GLY A N 7
ATOM 5917 C CA . GLY A 1 4 ? -3.231 5.374 -13.780 1.00 0.00 4 GLY A CA 7
ATOM 5918 C C . GLY A 1 4 ? -4.515 6.167 -13.524 1.00 0.00 4 GLY A C 7
ATOM 5919 O O . GLY A 1 4 ? -4.684 7.268 -14.046 1.00 0.00 4 GLY A O 7
ATOM 5923 N N . SER A 1 5 ? -5.386 5.576 -12.720 1.00 0.00 5 SER A N 7
ATOM 5924 C CA . SER A 1 5 ? -6.650 6.213 -12.388 1.00 0.00 5 SER A CA 7
ATOM 5925 C C . SER A 1 5 ? -7.070 5.833 -10.967 1.00 0.00 5 SER A C 7
ATOM 5926 O O . SER A 1 5 ? -7.325 4.663 -10.683 1.00 0.00 5 SER A O 7
ATOM 5934 N N . SER A 1 6 ? -7.128 6.843 -10.111 1.00 0.00 6 SER A N 7
ATOM 5935 C CA . SER A 1 6 ? -7.513 6.629 -8.726 1.00 0.00 6 SER A CA 7
ATOM 5936 C C . SER A 1 6 ? -6.571 5.617 -8.071 1.00 0.00 6 SER A C 7
ATOM 5937 O O . SER A 1 6 ? -5.809 4.938 -8.758 1.00 0.00 6 SER A O 7
ATOM 5945 N N . GLY A 1 7 ? -6.652 5.549 -6.751 1.00 0.00 7 GLY A N 7
ATOM 5946 C CA . GLY A 1 7 ? -5.816 4.632 -5.995 1.00 0.00 7 GLY A CA 7
ATOM 5947 C C . GLY A 1 7 ? -5.117 5.352 -4.840 1.00 0.00 7 GLY A C 7
ATOM 5948 O O . GLY A 1 7 ? -5.282 6.558 -4.665 1.00 0.00 7 GLY A O 7
ATOM 5952 N N . GLU A 1 8 ? -4.351 4.581 -4.082 1.00 0.00 8 GLU A N 7
ATOM 5953 C CA . GLU A 1 8 ? -3.627 5.130 -2.948 1.00 0.00 8 GLU A CA 7
ATOM 5954 C C . GLU A 1 8 ? -2.153 4.725 -3.014 1.00 0.00 8 GLU A C 7
ATOM 5955 O O . GLU A 1 8 ? -1.803 3.589 -2.697 1.00 0.00 8 GLU A O 7
ATOM 5967 N N . GLU A 1 9 ? -1.328 5.676 -3.428 1.00 0.00 9 GLU A N 7
ATOM 5968 C CA . GLU A 1 9 ? 0.100 5.432 -3.539 1.00 0.00 9 GLU A CA 7
ATOM 5969 C C . GLU A 1 9 ? 0.720 5.267 -2.150 1.00 0.00 9 GLU A C 7
ATOM 5970 O O . GLU A 1 9 ? 0.630 6.165 -1.315 1.00 0.00 9 GLU A O 7
ATOM 5982 N N . PHE A 1 10 ? 1.335 4.111 -1.946 1.00 0.00 10 PHE A N 7
ATOM 5983 C CA . PHE A 1 10 ? 1.970 3.816 -0.672 1.00 0.00 10 PHE A CA 7
ATOM 5984 C C . PHE A 1 10 ? 3.369 3.234 -0.879 1.00 0.00 10 PHE A C 7
ATOM 5985 O O . PHE A 1 10 ? 3.758 2.926 -2.005 1.00 0.00 10 PHE A O 7
ATOM 6002 N N . VAL A 1 11 ? 4.089 3.099 0.226 1.00 0.00 11 VAL A N 7
ATOM 6003 C CA . VAL A 1 11 ? 5.437 2.559 0.180 1.00 0.00 11 VAL A CA 7
ATOM 6004 C C . VAL A 1 11 ? 5.548 1.394 1.165 1.00 0.00 11 VAL A C 7
ATOM 6005 O O . VAL A 1 11 ? 5.044 1.472 2.284 1.00 0.00 11 VAL A O 7
ATOM 6018 N N . ALA A 1 12 ? 6.213 0.340 0.713 1.00 0.00 12 ALA A N 7
ATOM 6019 C CA . ALA A 1 12 ? 6.397 -0.840 1.540 1.00 0.00 12 ALA A CA 7
ATOM 6020 C C . ALA A 1 12 ? 7.393 -0.523 2.657 1.00 0.00 12 ALA A C 7
ATOM 6021 O O . ALA A 1 12 ? 8.491 -0.033 2.395 1.00 0.00 12 ALA A O 7
ATOM 6028 N N . ILE A 1 13 ? 6.975 -0.817 3.880 1.00 0.00 13 ILE A N 7
ATOM 6029 C CA . ILE A 1 13 ? 7.818 -0.570 5.038 1.00 0.00 13 ILE A CA 7
ATOM 6030 C C . ILE A 1 13 ? 8.784 -1.741 5.219 1.00 0.00 13 ILE A C 7
ATOM 6031 O O . ILE A 1 13 ? 9.560 -1.769 6.174 1.00 0.00 13 ILE A O 7
ATOM 6047 N N . ALA A 1 14 ? 8.707 -2.681 4.288 1.00 0.00 14 ALA A N 7
ATOM 6048 C CA . ALA A 1 14 ? 9.566 -3.852 4.333 1.00 0.00 14 ALA A CA 7
ATOM 6049 C C . ALA A 1 14 ? 9.416 -4.639 3.030 1.00 0.00 14 ALA A C 7
ATOM 6050 O O . ALA A 1 14 ? 8.444 -4.457 2.299 1.00 0.00 14 ALA A O 7
ATOM 6057 N N . ASP A 1 15 ? 10.393 -5.498 2.779 1.00 0.00 15 ASP A N 7
ATOM 6058 C CA . ASP A 1 15 ? 10.382 -6.314 1.577 1.00 0.00 15 ASP A CA 7
ATOM 6059 C C . ASP A 1 15 ? 9.539 -7.567 1.824 1.00 0.00 15 ASP A C 7
ATOM 6060 O O . ASP A 1 15 ? 9.934 -8.445 2.589 1.00 0.00 15 ASP A O 7
ATOM 6069 N N . TYR A 1 16 ? 8.392 -7.610 1.161 1.00 0.00 16 TYR A N 7
ATOM 6070 C CA . TYR A 1 16 ? 7.490 -8.741 1.299 1.00 0.00 16 TYR A CA 7
ATOM 6071 C C . TYR A 1 16 ? 7.525 -9.625 0.051 1.00 0.00 16 TYR A C 7
ATOM 6072 O O . TYR A 1 16 ? 7.700 -9.130 -1.061 1.00 0.00 16 TYR A O 7
ATOM 6090 N N . ALA A 1 17 ? 7.355 -10.920 0.278 1.00 0.00 17 ALA A N 7
ATOM 6091 C CA . ALA A 1 17 ? 7.365 -11.878 -0.814 1.00 0.00 17 ALA A CA 7
ATOM 6092 C C . ALA A 1 17 ? 6.126 -12.770 -0.715 1.00 0.00 17 ALA A C 7
ATOM 6093 O O . ALA A 1 17 ? 6.080 -13.686 0.105 1.00 0.00 17 ALA A O 7
ATOM 6100 N N . ALA A 1 18 ? 5.152 -12.471 -1.562 1.00 0.00 18 ALA A N 7
ATOM 6101 C CA . ALA A 1 18 ? 3.916 -13.235 -1.581 1.00 0.00 18 ALA A CA 7
ATOM 6102 C C . ALA A 1 18 ? 4.242 -14.722 -1.734 1.00 0.00 18 ALA A C 7
ATOM 6103 O O . ALA A 1 18 ? 5.203 -15.084 -2.411 1.00 0.00 18 ALA A O 7
ATOM 6110 N N . THR A 1 19 ? 3.423 -15.544 -1.093 1.00 0.00 19 THR A N 7
ATOM 6111 C CA . THR A 1 19 ? 3.612 -16.983 -1.150 1.00 0.00 19 THR A CA 7
ATOM 6112 C C . THR A 1 19 ? 2.703 -17.599 -2.215 1.00 0.00 19 THR A C 7
ATOM 6113 O O . THR A 1 19 ? 3.104 -18.525 -2.918 1.00 0.00 19 THR A O 7
ATOM 6124 N N . ASP A 1 20 ? 1.496 -17.060 -2.301 1.00 0.00 20 ASP A N 7
ATOM 6125 C CA . ASP A 1 20 ? 0.527 -17.545 -3.269 1.00 0.00 20 ASP A CA 7
ATOM 6126 C C . ASP A 1 20 ? 0.428 -16.550 -4.427 1.00 0.00 20 ASP A C 7
ATOM 6127 O O . ASP A 1 20 ? 1.169 -15.570 -4.474 1.00 0.00 20 ASP A O 7
ATOM 6136 N N . GLU A 1 21 ? -0.495 -16.837 -5.334 1.00 0.00 21 GLU A N 7
ATOM 6137 C CA . GLU A 1 21 ? -0.700 -15.981 -6.489 1.00 0.00 21 GLU A CA 7
ATOM 6138 C C . GLU A 1 21 ? -1.845 -15.000 -6.226 1.00 0.00 21 GLU A C 7
ATOM 6139 O O . GLU A 1 21 ? -2.402 -14.425 -7.160 1.00 0.00 21 GLU A O 7
ATOM 6151 N N . THR A 1 22 ? -2.162 -14.839 -4.950 1.00 0.00 22 THR A N 7
ATOM 6152 C CA . THR A 1 22 ? -3.231 -13.939 -4.552 1.00 0.00 22 THR A CA 7
ATOM 6153 C C . THR A 1 22 ? -2.654 -12.691 -3.881 1.00 0.00 22 THR A C 7
ATOM 6154 O O . THR A 1 22 ? -3.398 -11.800 -3.473 1.00 0.00 22 THR A O 7
ATOM 6165 N N . GLN A 1 23 ? -1.332 -12.666 -3.786 1.00 0.00 23 GLN A N 7
ATOM 6166 C CA . GLN A 1 23 ? -0.647 -11.542 -3.171 1.00 0.00 23 GLN A CA 7
ATOM 6167 C C . GLN A 1 23 ? 0.485 -11.051 -4.076 1.00 0.00 23 GLN A C 7
ATOM 6168 O O . GLN A 1 23 ? 1.017 -11.815 -4.880 1.00 0.00 23 GLN A O 7
ATOM 6182 N N . LEU A 1 24 ? 0.820 -9.780 -3.914 1.00 0.00 24 LEU A N 7
ATOM 6183 C CA . LEU A 1 24 ? 1.879 -9.178 -4.706 1.00 0.00 24 LEU A CA 7
ATOM 6184 C C . LEU A 1 24 ? 3.156 -9.099 -3.866 1.00 0.00 24 LEU A C 7
ATOM 6185 O O . LEU A 1 24 ? 3.095 -9.082 -2.638 1.00 0.00 24 LEU A O 7
ATOM 6201 N N . SER A 1 25 ? 4.282 -9.054 -4.563 1.00 0.00 25 SER A N 7
ATOM 6202 C CA . SER A 1 25 ? 5.571 -8.977 -3.897 1.00 0.00 25 SER A CA 7
ATOM 6203 C C . SER A 1 25 ? 6.269 -7.664 -4.256 1.00 0.00 25 SER A C 7
ATOM 6204 O O . SER A 1 25 ? 6.312 -7.279 -5.424 1.00 0.00 25 SER A O 7
ATOM 6212 N N . PHE A 1 26 ? 6.798 -7.012 -3.231 1.00 0.00 26 PHE A N 7
ATOM 6213 C CA . PHE A 1 26 ? 7.491 -5.750 -3.424 1.00 0.00 26 PHE A CA 7
ATOM 6214 C C . PHE A 1 26 ? 8.658 -5.610 -2.445 1.00 0.00 26 PHE A C 7
ATOM 6215 O O . PHE A 1 26 ? 8.838 -6.448 -1.564 1.00 0.00 26 PHE A O 7
ATOM 6232 N N . LEU A 1 27 ? 9.422 -4.544 -2.634 1.00 0.00 27 LEU A N 7
ATOM 6233 C CA . LEU A 1 27 ? 10.568 -4.283 -1.778 1.00 0.00 27 LEU A CA 7
ATOM 6234 C C . LEU A 1 27 ? 10.352 -2.965 -1.031 1.00 0.00 27 LEU A C 7
ATOM 6235 O O . LEU A 1 27 ? 9.751 -2.035 -1.567 1.00 0.00 27 LEU A O 7
ATOM 6251 N N . ARG A 1 28 ? 10.853 -2.928 0.194 1.00 0.00 28 ARG A N 7
ATOM 6252 C CA . ARG A 1 28 ? 10.723 -1.739 1.020 1.00 0.00 28 ARG A CA 7
ATOM 6253 C C . ARG A 1 28 ? 11.021 -0.485 0.196 1.00 0.00 28 ARG A C 7
ATOM 6254 O O . ARG A 1 28 ? 12.163 -0.251 -0.194 1.00 0.00 28 ARG A O 7
ATOM 6275 N N . GLY A 1 29 ? 9.972 0.289 -0.045 1.00 0.00 29 GLY A N 7
ATOM 6276 C CA . GLY A 1 29 ? 10.107 1.513 -0.816 1.00 0.00 29 GLY A CA 7
ATOM 6277 C C . GLY A 1 29 ? 9.232 1.470 -2.070 1.00 0.00 29 GLY A C 7
ATOM 6278 O O . GLY A 1 29 ? 8.682 2.490 -2.482 1.00 0.00 29 GLY A O 7
ATOM 6282 N N . GLU A 1 30 ? 9.131 0.280 -2.642 1.00 0.00 30 GLU A N 7
ATOM 6283 C CA . GLU A 1 30 ? 8.332 0.091 -3.841 1.00 0.00 30 GLU A CA 7
ATOM 6284 C C . GLU A 1 30 ? 6.994 0.820 -3.708 1.00 0.00 30 GLU A C 7
ATOM 6285 O O . GLU A 1 30 ? 6.310 0.689 -2.694 1.00 0.00 30 GLU A O 7
ATOM 6297 N N . LYS A 1 31 ? 6.661 1.572 -4.746 1.00 0.00 31 LYS A N 7
ATOM 6298 C CA . LYS A 1 31 ? 5.416 2.323 -4.758 1.00 0.00 31 LYS A CA 7
ATOM 6299 C C . LYS A 1 31 ? 4.252 1.368 -5.030 1.00 0.00 31 LYS A C 7
ATOM 6300 O O . LYS A 1 31 ? 4.013 0.985 -6.174 1.00 0.00 31 LYS A O 7
ATOM 6319 N N . ILE A 1 32 ? 3.560 1.010 -3.959 1.00 0.00 32 ILE A N 7
ATOM 6320 C CA . ILE A 1 32 ? 2.427 0.106 -4.068 1.00 0.00 32 ILE A CA 7
ATOM 6321 C C . ILE A 1 32 ? 1.139 0.923 -4.190 1.00 0.00 32 ILE A C 7
ATOM 6322 O O . ILE A 1 32 ? 0.867 1.789 -3.360 1.00 0.00 32 ILE A O 7
ATOM 6338 N N . LEU A 1 33 ? 0.380 0.619 -5.233 1.00 0.00 33 LEU A N 7
ATOM 6339 C CA . LEU A 1 33 ? -0.873 1.314 -5.475 1.00 0.00 33 LEU A CA 7
ATOM 6340 C C . LEU A 1 33 ? -2.000 0.600 -4.728 1.00 0.00 33 LEU A C 7
ATOM 6341 O O . LEU A 1 33 ? -2.291 -0.564 -5.002 1.00 0.00 33 LEU A O 7
ATOM 6357 N N . ILE A 1 34 ? -2.605 1.326 -3.799 1.00 0.00 34 ILE A N 7
ATOM 6358 C CA . ILE A 1 34 ? -3.694 0.775 -3.011 1.00 0.00 34 ILE A CA 7
ATOM 6359 C C . ILE A 1 34 ? -5.025 1.102 -3.690 1.00 0.00 34 ILE A C 7
ATOM 6360 O O . ILE A 1 34 ? -5.700 2.059 -3.315 1.00 0.00 34 ILE A O 7
ATOM 6376 N N . LEU A 1 35 ? -5.364 0.287 -4.678 1.00 0.00 35 LEU A N 7
ATOM 6377 C CA . LEU A 1 35 ? -6.603 0.476 -5.414 1.00 0.00 35 LEU A CA 7
ATOM 6378 C C . LEU A 1 35 ? -7.753 0.676 -4.425 1.00 0.00 35 LEU A C 7
ATOM 6379 O O . LEU A 1 35 ? -8.305 1.770 -4.322 1.00 0.00 35 LEU A O 7
ATOM 6395 N N . ARG A 1 36 ? -8.080 -0.399 -3.722 1.00 0.00 36 ARG A N 7
ATOM 6396 C CA . ARG A 1 36 ? -9.154 -0.355 -2.745 1.00 0.00 36 ARG A CA 7
ATOM 6397 C C . ARG A 1 36 ? -8.731 -1.070 -1.459 1.00 0.00 36 ARG A C 7
ATOM 6398 O O . ARG A 1 36 ? -7.676 -1.700 -1.413 1.00 0.00 36 ARG A O 7
ATOM 6419 N N . GLN A 1 37 ? -9.577 -0.948 -0.447 1.00 0.00 37 GLN A N 7
ATOM 6420 C CA . GLN A 1 37 ? -9.305 -1.575 0.835 1.00 0.00 37 GLN A CA 7
ATOM 6421 C C . GLN A 1 37 ? -10.513 -2.394 1.293 1.00 0.00 37 GLN A C 7
ATOM 6422 O O . GLN A 1 37 ? -11.208 -2.010 2.233 1.00 0.00 37 GLN A O 7
ATOM 6436 N N . THR A 1 38 ? -10.726 -3.508 0.609 1.00 0.00 38 THR A N 7
ATOM 6437 C CA . THR A 1 38 ? -11.839 -4.385 0.934 1.00 0.00 38 THR A CA 7
ATOM 6438 C C . THR A 1 38 ? -12.033 -4.461 2.449 1.00 0.00 38 THR A C 7
ATOM 6439 O O . THR A 1 38 ? -13.158 -4.597 2.928 1.00 0.00 38 THR A O 7
ATOM 6450 N N . THR A 1 39 ? -10.920 -4.369 3.162 1.00 0.00 39 THR A N 7
ATOM 6451 C CA . THR A 1 39 ? -10.953 -4.426 4.613 1.00 0.00 39 THR A CA 7
ATOM 6452 C C . THR A 1 39 ? -9.824 -3.581 5.206 1.00 0.00 39 THR A C 7
ATOM 6453 O O . THR A 1 39 ? -9.087 -2.922 4.474 1.00 0.00 39 THR A O 7
ATOM 6464 N N . ALA A 1 40 ? -9.723 -3.629 6.526 1.00 0.00 40 ALA A N 7
ATOM 6465 C CA . ALA A 1 40 ? -8.696 -2.876 7.226 1.00 0.00 40 ALA A CA 7
ATOM 6466 C C . ALA A 1 40 ? -7.524 -3.804 7.554 1.00 0.00 40 ALA A C 7
ATOM 6467 O O . ALA A 1 40 ? -6.612 -3.423 8.287 1.00 0.00 40 ALA A O 7
ATOM 6474 N N . ASP A 1 41 ? -7.587 -5.004 6.996 1.00 0.00 41 ASP A N 7
ATOM 6475 C CA . ASP A 1 41 ? -6.543 -5.989 7.221 1.00 0.00 41 ASP A CA 7
ATOM 6476 C C . ASP A 1 41 ? -5.899 -6.357 5.883 1.00 0.00 41 ASP A C 7
ATOM 6477 O O . ASP A 1 41 ? -4.681 -6.513 5.797 1.00 0.00 41 ASP A O 7
ATOM 6486 N N . TRP A 1 42 ? -6.744 -6.486 4.871 1.00 0.00 42 TRP A N 7
ATOM 6487 C CA . TRP A 1 42 ? -6.273 -6.833 3.541 1.00 0.00 42 TRP A CA 7
ATOM 6488 C C . TRP A 1 42 ? -6.683 -5.710 2.586 1.00 0.00 42 TRP A C 7
ATOM 6489 O O . TRP A 1 42 ? -7.845 -5.309 2.556 1.00 0.00 42 TRP A O 7
ATOM 6510 N N . TRP A 1 43 ? -5.705 -5.233 1.829 1.00 0.00 43 TRP A N 7
ATOM 6511 C CA . TRP A 1 43 ? -5.950 -4.164 0.876 1.00 0.00 43 TRP A CA 7
ATOM 6512 C C . TRP A 1 43 ? -5.782 -4.739 -0.532 1.00 0.00 43 TRP A C 7
ATOM 6513 O O . TRP A 1 43 ? -5.051 -5.709 -0.727 1.00 0.00 43 TRP A O 7
ATOM 6534 N N . TRP A 1 44 ? -6.471 -4.116 -1.477 1.00 0.00 44 TRP A N 7
ATOM 6535 C CA . TRP A 1 44 ? -6.407 -4.553 -2.861 1.00 0.00 44 TRP A CA 7
ATOM 6536 C C . TRP A 1 44 ? -5.439 -3.631 -3.604 1.00 0.00 44 TRP A C 7
ATOM 6537 O O . TRP A 1 44 ? -5.774 -2.487 -3.907 1.00 0.00 44 TRP A O 7
ATOM 6558 N N . GLY A 1 45 ? -4.257 -4.163 -3.877 1.00 0.00 45 GLY A N 7
ATOM 6559 C CA . GLY A 1 45 ? -3.237 -3.402 -4.579 1.00 0.00 45 GLY A CA 7
ATOM 6560 C C . GLY A 1 45 ? -3.156 -3.820 -6.049 1.00 0.00 45 GLY A C 7
ATOM 6561 O O . GLY A 1 45 ? -3.775 -4.803 -6.454 1.00 0.00 45 GLY A O 7
ATOM 6565 N N . GLU A 1 46 ? -2.386 -3.053 -6.807 1.00 0.00 46 GLU A N 7
ATOM 6566 C CA . GLU A 1 46 ? -2.216 -3.332 -8.223 1.00 0.00 46 GLU A CA 7
ATOM 6567 C C . GLU A 1 46 ? -0.758 -3.114 -8.635 1.00 0.00 46 GLU A C 7
ATOM 6568 O O . GLU A 1 46 ? -0.226 -2.014 -8.490 1.00 0.00 46 GLU A O 7
ATOM 6580 N N . ARG A 1 47 ? -0.154 -4.179 -9.141 1.00 0.00 47 ARG A N 7
ATOM 6581 C CA . ARG A 1 47 ? 1.231 -4.118 -9.575 1.00 0.00 47 ARG A CA 7
ATOM 6582 C C . ARG A 1 47 ? 1.307 -3.742 -11.057 1.00 0.00 47 ARG A C 7
ATOM 6583 O O . ARG A 1 47 ? 0.287 -3.457 -11.682 1.00 0.00 47 ARG A O 7
ATOM 6604 N N . ALA A 1 48 ? 2.526 -3.754 -11.576 1.00 0.00 48 ALA A N 7
ATOM 6605 C CA . ALA A 1 48 ? 2.749 -3.417 -12.972 1.00 0.00 48 ALA A CA 7
ATOM 6606 C C . ALA A 1 48 ? 1.989 -4.407 -13.857 1.00 0.00 48 ALA A C 7
ATOM 6607 O O . ALA A 1 48 ? 2.418 -5.547 -14.029 1.00 0.00 48 ALA A O 7
ATOM 6614 N N . GLY A 1 49 ? 0.874 -3.936 -14.396 1.00 0.00 49 GLY A N 7
ATOM 6615 C CA . GLY A 1 49 ? 0.051 -4.765 -15.259 1.00 0.00 49 GLY A CA 7
ATOM 6616 C C . GLY A 1 49 ? -0.501 -5.971 -14.497 1.00 0.00 49 GLY A C 7
ATOM 6617 O O . GLY A 1 49 ? -1.099 -6.866 -15.093 1.00 0.00 49 GLY A O 7
ATOM 6621 N N . CYS A 1 50 ? -0.281 -5.957 -13.190 1.00 0.00 50 CYS A N 7
ATOM 6622 C CA . CYS A 1 50 ? -0.749 -7.038 -12.341 1.00 0.00 50 CYS A CA 7
ATOM 6623 C C . CYS A 1 50 ? -1.807 -6.478 -11.388 1.00 0.00 50 CYS A C 7
ATOM 6624 O O . CYS A 1 50 ? -1.897 -5.265 -11.200 1.00 0.00 50 CYS A O 7
ATOM 6632 N N . CYS A 1 51 ? -2.581 -7.386 -10.813 1.00 0.00 51 CYS A N 7
ATOM 6633 C CA . CYS A 1 51 ? -3.629 -6.998 -9.885 1.00 0.00 51 CYS A CA 7
ATOM 6634 C C . CYS A 1 51 ? -3.797 -8.116 -8.854 1.00 0.00 51 CYS A C 7
ATOM 6635 O O . CYS A 1 51 ? -4.232 -9.215 -9.191 1.00 0.00 51 CYS A O 7
ATOM 6643 N N . GLY A 1 52 ? -3.442 -7.796 -7.618 1.00 0.00 52 GLY A N 7
ATOM 6644 C CA . GLY A 1 52 ? -3.548 -8.759 -6.536 1.00 0.00 52 GLY A CA 7
ATOM 6645 C C . GLY A 1 52 ? -3.851 -8.062 -5.209 1.00 0.00 52 GLY A C 7
ATOM 6646 O O . GLY A 1 52 ? -3.958 -6.837 -5.157 1.00 0.00 52 GLY A O 7
ATOM 6650 N N . TYR A 1 53 ? -3.982 -8.871 -4.168 1.00 0.00 53 TYR A N 7
ATOM 6651 C CA . TYR A 1 53 ? -4.271 -8.347 -2.844 1.00 0.00 53 TYR A CA 7
ATOM 6652 C C . TYR A 1 53 ? -2.983 -8.128 -2.048 1.00 0.00 53 TYR A C 7
ATOM 6653 O O . TYR A 1 53 ? -1.974 -8.786 -2.298 1.00 0.00 53 TYR A O 7
ATOM 6671 N N . ILE A 1 54 ? -3.059 -7.200 -1.104 1.00 0.00 54 ILE A N 7
ATOM 6672 C CA . ILE A 1 54 ? -1.912 -6.886 -0.270 1.00 0.00 54 ILE A CA 7
ATOM 6673 C C . ILE A 1 54 ? -2.369 -6.735 1.182 1.00 0.00 54 ILE A C 7
ATOM 6674 O O . ILE A 1 54 ? -3.510 -6.354 1.441 1.00 0.00 54 ILE A O 7
ATOM 6690 N N . PRO A 1 55 ? -1.431 -7.048 2.116 1.00 0.00 55 PRO A N 7
ATOM 6691 C CA . PRO A 1 55 ? -1.726 -6.951 3.535 1.00 0.00 55 PRO A CA 7
ATOM 6692 C C . PRO A 1 55 ? -1.744 -5.491 3.993 1.00 0.00 55 PRO A C 7
ATOM 6693 O O . PRO A 1 55 ? -1.313 -4.602 3.260 1.00 0.00 55 PRO A O 7
ATOM 6704 N N . ALA A 1 56 ? -2.247 -5.289 5.202 1.00 0.00 56 ALA A N 7
ATOM 6705 C CA . ALA A 1 56 ? -2.326 -3.952 5.766 1.00 0.00 56 ALA A CA 7
ATOM 6706 C C . ALA A 1 56 ? -1.366 -3.846 6.953 1.00 0.00 56 ALA A C 7
ATOM 6707 O O . ALA A 1 56 ? -1.765 -4.046 8.099 1.00 0.00 56 ALA A O 7
ATOM 6714 N N . ASN A 1 57 ? -0.118 -3.532 6.637 1.00 0.00 57 ASN A N 7
ATOM 6715 C CA . ASN A 1 57 ? 0.902 -3.397 7.663 1.00 0.00 57 ASN A CA 7
ATOM 6716 C C . ASN A 1 57 ? 2.278 -3.309 6.999 1.00 0.00 57 ASN A C 7
ATOM 6717 O O . ASN A 1 57 ? 3.157 -2.594 7.477 1.00 0.00 57 ASN A O 7
ATOM 6728 N N . HIS A 1 58 ? 2.422 -4.046 5.908 1.00 0.00 58 HIS A N 7
ATOM 6729 C CA . HIS A 1 58 ? 3.676 -4.060 5.174 1.00 0.00 58 HIS A CA 7
ATOM 6730 C C . HIS A 1 58 ? 3.849 -2.735 4.429 1.00 0.00 58 HIS A C 7
ATOM 6731 O O . HIS A 1 58 ? 4.973 -2.300 4.184 1.00 0.00 58 HIS A O 7
ATOM 6745 N N . VAL A 1 59 ? 2.720 -2.131 4.091 1.00 0.00 59 VAL A N 7
ATOM 6746 C CA . VAL A 1 59 ? 2.733 -0.864 3.380 1.00 0.00 59 VAL A CA 7
ATOM 6747 C C . VAL A 1 59 ? 2.338 0.259 4.340 1.00 0.00 59 VAL A C 7
ATOM 6748 O O . VAL A 1 59 ? 1.746 0.006 5.388 1.00 0.00 59 VAL A O 7
ATOM 6761 N N . GLY A 1 60 ? 2.682 1.478 3.949 1.00 0.00 60 GLY A N 7
ATOM 6762 C CA . GLY A 1 60 ? 2.370 2.641 4.762 1.00 0.00 60 GLY A CA 7
ATOM 6763 C C . GLY A 1 60 ? 2.830 3.929 4.075 1.00 0.00 60 GLY A C 7
ATOM 6764 O O . GLY A 1 60 ? 3.452 3.883 3.015 1.00 0.00 60 GLY A O 7
ATOM 6768 N N . LYS A 1 61 ? 2.507 5.047 4.708 1.00 0.00 61 LYS A N 7
ATOM 6769 C CA . LYS A 1 61 ? 2.879 6.345 4.172 1.00 0.00 61 LYS A CA 7
ATOM 6770 C C . LYS A 1 61 ? 4.154 6.831 4.863 1.00 0.00 61 LYS A C 7
ATOM 6771 O O . LYS A 1 61 ? 4.093 7.625 5.800 1.00 0.00 61 LYS A O 7
ATOM 6790 N N . HIS A 1 62 ? 5.281 6.333 4.374 1.00 0.00 62 HIS A N 7
ATOM 6791 C CA . HIS A 1 62 ? 6.569 6.706 4.932 1.00 0.00 62 HIS A CA 7
ATOM 6792 C C . HIS A 1 62 ? 7.150 7.881 4.143 1.00 0.00 62 HIS A C 7
ATOM 6793 O O . HIS A 1 62 ? 7.070 7.909 2.916 1.00 0.00 62 HIS A O 7
ATOM 6807 N N . SER A 1 63 ? 7.721 8.823 4.880 1.00 0.00 63 SER A N 7
ATOM 6808 C CA . SER A 1 63 ? 8.315 9.997 4.264 1.00 0.00 63 SER A CA 7
ATOM 6809 C C . SER A 1 63 ? 9.289 9.574 3.163 1.00 0.00 63 SER A C 7
ATOM 6810 O O . SER A 1 63 ? 10.171 8.748 3.393 1.00 0.00 63 SER A O 7
ATOM 6818 N N . GLY A 1 64 ? 9.098 10.160 1.990 1.00 0.00 64 GLY A N 7
ATOM 6819 C CA . GLY A 1 64 ? 9.949 9.855 0.853 1.00 0.00 64 GLY A CA 7
ATOM 6820 C C . GLY A 1 64 ? 11.420 9.795 1.270 1.00 0.00 64 GLY A C 7
ATOM 6821 O O . GLY A 1 64 ? 12.060 10.829 1.452 1.00 0.00 64 GLY A O 7
ATOM 6825 N N . PRO A 1 65 ? 11.927 8.541 1.412 1.00 0.00 65 PRO A N 7
ATOM 6826 C CA . PRO A 1 65 ? 13.310 8.332 1.804 1.00 0.00 65 PRO A CA 7
ATOM 6827 C C . PRO A 1 65 ? 14.259 8.621 0.639 1.00 0.00 65 PRO A C 7
ATOM 6828 O O . PRO A 1 65 ? 14.683 7.703 -0.063 1.00 0.00 65 PRO A O 7
ATOM 6839 N N . SER A 1 66 ? 14.566 9.898 0.470 1.00 0.00 66 SER A N 7
ATOM 6840 C CA . SER A 1 66 ? 15.457 10.319 -0.598 1.00 0.00 66 SER A CA 7
ATOM 6841 C C . SER A 1 66 ? 16.671 9.391 -0.662 1.00 0.00 66 SER A C 7
ATOM 6842 O O . SER A 1 66 ? 17.535 9.431 0.213 1.00 0.00 66 SER A O 7
ATOM 6850 N N . SER A 1 67 ? 16.699 8.576 -1.707 1.00 0.00 67 SER A N 7
ATOM 6851 C CA . SER A 1 67 ? 17.793 7.639 -1.896 1.00 0.00 67 SER A CA 7
ATOM 6852 C C . SER A 1 67 ? 19.110 8.400 -2.063 1.00 0.00 67 SER A C 7
ATOM 6853 O O . SER A 1 67 ? 20.061 8.174 -1.317 1.00 0.00 67 SER A O 7
ATOM 6861 N N . GLY A 1 68 ? 19.124 9.287 -3.048 1.00 0.00 68 GLY A N 7
ATOM 6862 C CA . GLY A 1 68 ? 20.309 10.082 -3.323 1.00 0.00 68 GLY A CA 7
ATOM 6863 C C . GLY A 1 68 ? 21.019 9.590 -4.585 1.00 0.00 68 GLY A C 7
ATOM 6864 O O . GLY A 1 68 ? 20.400 9.463 -5.640 1.00 0.00 68 GLY A O 7
ATOM 6868 N N . GLY A 1 1 ? -18.142 12.237 -15.219 1.00 0.00 1 GLY A N 8
ATOM 6869 C CA . GLY A 1 1 ? -16.839 12.734 -14.813 1.00 0.00 1 GLY A CA 8
ATOM 6870 C C . GLY A 1 1 ? -16.055 11.660 -14.055 1.00 0.00 1 GLY A C 8
ATOM 6871 O O . GLY A 1 1 ? -16.151 11.563 -12.832 1.00 0.00 1 GLY A O 8
ATOM 6875 N N . SER A 1 2 ? -15.296 10.882 -14.812 1.00 0.00 2 SER A N 8
ATOM 6876 C CA . SER A 1 2 ? -14.496 9.819 -14.227 1.00 0.00 2 SER A CA 8
ATOM 6877 C C . SER A 1 2 ? -13.369 9.426 -15.184 1.00 0.00 2 SER A C 8
ATOM 6878 O O . SER A 1 2 ? -13.508 8.479 -15.957 1.00 0.00 2 SER A O 8
ATOM 6886 N N . SER A 1 3 ? -12.277 10.172 -15.101 1.00 0.00 3 SER A N 8
ATOM 6887 C CA . SER A 1 3 ? -11.127 9.913 -15.950 1.00 0.00 3 SER A CA 8
ATOM 6888 C C . SER A 1 3 ? -9.912 9.556 -15.091 1.00 0.00 3 SER A C 8
ATOM 6889 O O . SER A 1 3 ? -9.545 10.306 -14.187 1.00 0.00 3 SER A O 8
ATOM 6897 N N . GLY A 1 4 ? -9.322 8.412 -15.403 1.00 0.00 4 GLY A N 8
ATOM 6898 C CA . GLY A 1 4 ? -8.157 7.947 -14.671 1.00 0.00 4 GLY A CA 8
ATOM 6899 C C . GLY A 1 4 ? -8.567 7.072 -13.485 1.00 0.00 4 GLY A C 8
ATOM 6900 O O . GLY A 1 4 ? -9.754 6.827 -13.271 1.00 0.00 4 GLY A O 8
ATOM 6904 N N . SER A 1 5 ? -7.563 6.624 -12.745 1.00 0.00 5 SER A N 8
ATOM 6905 C CA . SER A 1 5 ? -7.805 5.782 -11.586 1.00 0.00 5 SER A CA 8
ATOM 6906 C C . SER A 1 5 ? -7.224 6.438 -10.332 1.00 0.00 5 SER A C 8
ATOM 6907 O O . SER A 1 5 ? -6.006 6.512 -10.174 1.00 0.00 5 SER A O 8
ATOM 6915 N N . SER A 1 6 ? -8.122 6.897 -9.473 1.00 0.00 6 SER A N 8
ATOM 6916 C CA . SER A 1 6 ? -7.713 7.544 -8.238 1.00 0.00 6 SER A CA 8
ATOM 6917 C C . SER A 1 6 ? -7.306 6.491 -7.205 1.00 0.00 6 SER A C 8
ATOM 6918 O O . SER A 1 6 ? -8.161 5.899 -6.548 1.00 0.00 6 SER A O 8
ATOM 6926 N N . GLY A 1 7 ? -6.001 6.289 -7.095 1.00 0.00 7 GLY A N 8
ATOM 6927 C CA . GLY A 1 7 ? -5.471 5.318 -6.153 1.00 0.00 7 GLY A CA 8
ATOM 6928 C C . GLY A 1 7 ? -4.635 6.003 -5.070 1.00 0.00 7 GLY A C 8
ATOM 6929 O O . GLY A 1 7 ? -4.587 7.230 -5.002 1.00 0.00 7 GLY A O 8
ATOM 6933 N N . GLU A 1 8 ? -3.997 5.180 -4.251 1.00 0.00 8 GLU A N 8
ATOM 6934 C CA . GLU A 1 8 ? -3.166 5.692 -3.175 1.00 0.00 8 GLU A CA 8
ATOM 6935 C C . GLU A 1 8 ? -1.757 5.102 -3.266 1.00 0.00 8 GLU A C 8
ATOM 6936 O O . GLU A 1 8 ? -1.571 3.900 -3.082 1.00 0.00 8 GLU A O 8
ATOM 6948 N N . GLU A 1 9 ? -0.801 5.975 -3.550 1.00 0.00 9 GLU A N 8
ATOM 6949 C CA . GLU A 1 9 ? 0.585 5.555 -3.667 1.00 0.00 9 GLU A CA 8
ATOM 6950 C C . GLU A 1 9 ? 1.200 5.361 -2.280 1.00 0.00 9 GLU A C 8
ATOM 6951 O O . GLU A 1 9 ? 1.449 6.332 -1.566 1.00 0.00 9 GLU A O 8
ATOM 6963 N N . PHE A 1 10 ? 1.428 4.101 -1.940 1.00 0.00 10 PHE A N 8
ATOM 6964 C CA . PHE A 1 10 ? 2.010 3.768 -0.650 1.00 0.00 10 PHE A CA 8
ATOM 6965 C C . PHE A 1 10 ? 3.421 3.200 -0.816 1.00 0.00 10 PHE A C 8
ATOM 6966 O O . PHE A 1 10 ? 3.828 2.852 -1.923 1.00 0.00 10 PHE A O 8
ATOM 6983 N N . VAL A 1 11 ? 4.129 3.124 0.302 1.00 0.00 11 VAL A N 8
ATOM 6984 C CA . VAL A 1 11 ? 5.485 2.605 0.294 1.00 0.00 11 VAL A CA 8
ATOM 6985 C C . VAL A 1 11 ? 5.586 1.439 1.280 1.00 0.00 11 VAL A C 8
ATOM 6986 O O . VAL A 1 11 ? 5.056 1.511 2.388 1.00 0.00 11 VAL A O 8
ATOM 6999 N N . ALA A 1 12 ? 6.270 0.392 0.842 1.00 0.00 12 ALA A N 8
ATOM 7000 C CA . ALA A 1 12 ? 6.447 -0.787 1.672 1.00 0.00 12 ALA A CA 8
ATOM 7001 C C . ALA A 1 12 ? 7.422 -0.465 2.806 1.00 0.00 12 ALA A C 8
ATOM 7002 O O . ALA A 1 12 ? 8.583 -0.141 2.559 1.00 0.00 12 ALA A O 8
ATOM 7009 N N . ILE A 1 13 ? 6.915 -0.566 4.026 1.00 0.00 13 ILE A N 8
ATOM 7010 C CA . ILE A 1 13 ? 7.727 -0.290 5.199 1.00 0.00 13 ILE A CA 8
ATOM 7011 C C . ILE A 1 13 ? 8.722 -1.434 5.407 1.00 0.00 13 ILE A C 8
ATOM 7012 O O . ILE A 1 13 ? 9.643 -1.322 6.214 1.00 0.00 13 ILE A O 8
ATOM 7028 N N . ALA A 1 14 ? 8.501 -2.509 4.664 1.00 0.00 14 ALA A N 8
ATOM 7029 C CA . ALA A 1 14 ? 9.367 -3.673 4.757 1.00 0.00 14 ALA A CA 8
ATOM 7030 C C . ALA A 1 14 ? 9.040 -4.638 3.615 1.00 0.00 14 ALA A C 8
ATOM 7031 O O . ALA A 1 14 ? 7.872 -4.861 3.301 1.00 0.00 14 ALA A O 8
ATOM 7038 N N . ASP A 1 15 ? 10.093 -5.184 3.025 1.00 0.00 15 ASP A N 8
ATOM 7039 C CA . ASP A 1 15 ? 9.933 -6.120 1.925 1.00 0.00 15 ASP A CA 8
ATOM 7040 C C . ASP A 1 15 ? 9.014 -7.262 2.363 1.00 0.00 15 ASP A C 8
ATOM 7041 O O . ASP A 1 15 ? 9.070 -7.705 3.509 1.00 0.00 15 ASP A O 8
ATOM 7050 N N . TYR A 1 16 ? 8.188 -7.706 1.426 1.00 0.00 16 TYR A N 8
ATOM 7051 C CA . TYR A 1 16 ? 7.258 -8.788 1.701 1.00 0.00 16 TYR A CA 8
ATOM 7052 C C . TYR A 1 16 ? 7.320 -9.856 0.606 1.00 0.00 16 TYR A C 8
ATOM 7053 O O . TYR A 1 16 ? 7.702 -9.567 -0.527 1.00 0.00 16 TYR A O 8
ATOM 7071 N N . ALA A 1 17 ? 6.939 -11.067 0.984 1.00 0.00 17 ALA A N 8
ATOM 7072 C CA . ALA A 1 17 ? 6.947 -12.179 0.049 1.00 0.00 17 ALA A CA 8
ATOM 7073 C C . ALA A 1 17 ? 5.575 -12.855 0.055 1.00 0.00 17 ALA A C 8
ATOM 7074 O O . ALA A 1 17 ? 5.178 -13.453 1.054 1.00 0.00 17 ALA A O 8
ATOM 7081 N N . ALA A 1 18 ? 4.887 -12.737 -1.072 1.00 0.00 18 ALA A N 8
ATOM 7082 C CA . ALA A 1 18 ? 3.567 -13.329 -1.209 1.00 0.00 18 ALA A CA 8
ATOM 7083 C C . ALA A 1 18 ? 3.637 -14.811 -0.836 1.00 0.00 18 ALA A C 8
ATOM 7084 O O . ALA A 1 18 ? 4.484 -15.544 -1.345 1.00 0.00 18 ALA A O 8
ATOM 7091 N N . THR A 1 19 ? 2.735 -15.209 0.049 1.00 0.00 19 THR A N 8
ATOM 7092 C CA . THR A 1 19 ? 2.683 -16.591 0.495 1.00 0.00 19 THR A CA 8
ATOM 7093 C C . THR A 1 19 ? 1.845 -17.432 -0.470 1.00 0.00 19 THR A C 8
ATOM 7094 O O . THR A 1 19 ? 2.064 -18.636 -0.600 1.00 0.00 19 THR A O 8
ATOM 7105 N N . ASP A 1 20 ? 0.904 -16.766 -1.122 1.00 0.00 20 ASP A N 8
ATOM 7106 C CA . ASP A 1 20 ? 0.033 -17.437 -2.071 1.00 0.00 20 ASP A CA 8
ATOM 7107 C C . ASP A 1 20 ? 0.316 -16.908 -3.479 1.00 0.00 20 ASP A C 8
ATOM 7108 O O . ASP A 1 20 ? 1.222 -16.099 -3.672 1.00 0.00 20 ASP A O 8
ATOM 7117 N N . GLU A 1 21 ? -0.477 -17.387 -4.427 1.00 0.00 21 GLU A N 8
ATOM 7118 C CA . GLU A 1 21 ? -0.323 -16.972 -5.811 1.00 0.00 21 GLU A CA 8
ATOM 7119 C C . GLU A 1 21 ? -1.332 -15.875 -6.152 1.00 0.00 21 GLU A C 8
ATOM 7120 O O . GLU A 1 21 ? -1.601 -15.615 -7.324 1.00 0.00 21 GLU A O 8
ATOM 7132 N N . THR A 1 22 ? -1.864 -15.259 -5.106 1.00 0.00 22 THR A N 8
ATOM 7133 C CA . THR A 1 22 ? -2.838 -14.195 -5.280 1.00 0.00 22 THR A CA 8
ATOM 7134 C C . THR A 1 22 ? -2.412 -12.949 -4.502 1.00 0.00 22 THR A C 8
ATOM 7135 O O . THR A 1 22 ? -3.221 -12.054 -4.263 1.00 0.00 22 THR A O 8
ATOM 7146 N N . GLN A 1 23 ? -1.141 -12.931 -4.127 1.00 0.00 23 GLN A N 8
ATOM 7147 C CA . GLN A 1 23 ? -0.597 -11.809 -3.380 1.00 0.00 23 GLN A CA 8
ATOM 7148 C C . GLN A 1 23 ? 0.474 -11.092 -4.205 1.00 0.00 23 GLN A C 8
ATOM 7149 O O . GLN A 1 23 ? 0.973 -11.637 -5.189 1.00 0.00 23 GLN A O 8
ATOM 7163 N N . LEU A 1 24 ? 0.796 -9.881 -3.773 1.00 0.00 24 LEU A N 8
ATOM 7164 C CA . LEU A 1 24 ? 1.798 -9.084 -4.460 1.00 0.00 24 LEU A CA 8
ATOM 7165 C C . LEU A 1 24 ? 3.048 -8.979 -3.583 1.00 0.00 24 LEU A C 8
ATOM 7166 O O . LEU A 1 24 ? 2.946 -8.827 -2.366 1.00 0.00 24 LEU A O 8
ATOM 7182 N N . SER A 1 25 ? 4.198 -9.064 -4.235 1.00 0.00 25 SER A N 8
ATOM 7183 C CA . SER A 1 25 ? 5.466 -8.980 -3.529 1.00 0.00 25 SER A CA 8
ATOM 7184 C C . SER A 1 25 ? 6.227 -7.728 -3.969 1.00 0.00 25 SER A C 8
ATOM 7185 O O . SER A 1 25 ? 6.378 -7.476 -5.163 1.00 0.00 25 SER A O 8
ATOM 7193 N N . PHE A 1 26 ? 6.686 -6.976 -2.979 1.00 0.00 26 PHE A N 8
ATOM 7194 C CA . PHE A 1 26 ? 7.428 -5.756 -3.249 1.00 0.00 26 PHE A CA 8
ATOM 7195 C C . PHE A 1 26 ? 8.598 -5.599 -2.276 1.00 0.00 26 PHE A C 8
ATOM 7196 O O . PHE A 1 26 ? 8.755 -6.399 -1.354 1.00 0.00 26 PHE A O 8
ATOM 7213 N N . LEU A 1 27 ? 9.390 -4.564 -2.513 1.00 0.00 27 LEU A N 8
ATOM 7214 C CA . LEU A 1 27 ? 10.541 -4.292 -1.669 1.00 0.00 27 LEU A CA 8
ATOM 7215 C C . LEU A 1 27 ? 10.338 -2.957 -0.951 1.00 0.00 27 LEU A C 8
ATOM 7216 O O . LEU A 1 27 ? 9.774 -2.023 -1.518 1.00 0.00 27 LEU A O 8
ATOM 7232 N N . ARG A 1 28 ? 10.808 -2.910 0.287 1.00 0.00 28 ARG A N 8
ATOM 7233 C CA . ARG A 1 28 ? 10.685 -1.705 1.089 1.00 0.00 28 ARG A CA 8
ATOM 7234 C C . ARG A 1 28 ? 10.995 -0.469 0.242 1.00 0.00 28 ARG A C 8
ATOM 7235 O O . ARG A 1 28 ? 12.128 -0.282 -0.198 1.00 0.00 28 ARG A O 8
ATOM 7256 N N . GLY A 1 29 ? 9.967 0.342 0.038 1.00 0.00 29 GLY A N 8
ATOM 7257 C CA . GLY A 1 29 ? 10.116 1.555 -0.749 1.00 0.00 29 GLY A CA 8
ATOM 7258 C C . GLY A 1 29 ? 9.236 1.507 -2.000 1.00 0.00 29 GLY A C 8
ATOM 7259 O O . GLY A 1 29 ? 8.685 2.525 -2.415 1.00 0.00 29 GLY A O 8
ATOM 7263 N N . GLU A 1 30 ? 9.134 0.314 -2.567 1.00 0.00 30 GLU A N 8
ATOM 7264 C CA . GLU A 1 30 ? 8.331 0.120 -3.763 1.00 0.00 30 GLU A CA 8
ATOM 7265 C C . GLU A 1 30 ? 6.996 0.855 -3.631 1.00 0.00 30 GLU A C 8
ATOM 7266 O O . GLU A 1 30 ? 6.324 0.749 -2.606 1.00 0.00 30 GLU A O 8
ATOM 7278 N N . LYS A 1 31 ? 6.651 1.584 -4.682 1.00 0.00 31 LYS A N 8
ATOM 7279 C CA . LYS A 1 31 ? 5.408 2.336 -4.696 1.00 0.00 31 LYS A CA 8
ATOM 7280 C C . LYS A 1 31 ? 4.243 1.383 -4.971 1.00 0.00 31 LYS A C 8
ATOM 7281 O O . LYS A 1 31 ? 4.038 0.960 -6.108 1.00 0.00 31 LYS A O 8
ATOM 7300 N N . ILE A 1 32 ? 3.511 1.072 -3.911 1.00 0.00 32 ILE A N 8
ATOM 7301 C CA . ILE A 1 32 ? 2.373 0.177 -4.024 1.00 0.00 32 ILE A CA 8
ATOM 7302 C C . ILE A 1 32 ? 1.092 1.002 -4.166 1.00 0.00 32 ILE A C 8
ATOM 7303 O O . ILE A 1 32 ? 0.844 1.910 -3.373 1.00 0.00 32 ILE A O 8
ATOM 7319 N N . LEU A 1 33 ? 0.313 0.658 -5.181 1.00 0.00 33 LEU A N 8
ATOM 7320 C CA . LEU A 1 33 ? -0.935 1.356 -5.436 1.00 0.00 33 LEU A CA 8
ATOM 7321 C C . LEU A 1 33 ? -2.072 0.646 -4.698 1.00 0.00 33 LEU A C 8
ATOM 7322 O O . LEU A 1 33 ? -2.328 -0.534 -4.933 1.00 0.00 33 LEU A O 8
ATOM 7338 N N . ILE A 1 34 ? -2.723 1.395 -3.820 1.00 0.00 34 ILE A N 8
ATOM 7339 C CA . ILE A 1 34 ? -3.826 0.852 -3.046 1.00 0.00 34 ILE A CA 8
ATOM 7340 C C . ILE A 1 34 ? -5.149 1.244 -3.706 1.00 0.00 34 ILE A C 8
ATOM 7341 O O . ILE A 1 34 ? -5.616 2.371 -3.549 1.00 0.00 34 ILE A O 8
ATOM 7357 N N . LEU A 1 35 ? -5.716 0.291 -4.433 1.00 0.00 35 LEU A N 8
ATOM 7358 C CA . LEU A 1 35 ? -6.976 0.523 -5.118 1.00 0.00 35 LEU A CA 8
ATOM 7359 C C . LEU A 1 35 ? -8.097 0.656 -4.085 1.00 0.00 35 LEU A C 8
ATOM 7360 O O . LEU A 1 35 ? -8.657 1.737 -3.907 1.00 0.00 35 LEU A O 8
ATOM 7376 N N . ARG A 1 36 ? -8.391 -0.458 -3.431 1.00 0.00 36 ARG A N 8
ATOM 7377 C CA . ARG A 1 36 ? -9.434 -0.479 -2.420 1.00 0.00 36 ARG A CA 8
ATOM 7378 C C . ARG A 1 36 ? -8.879 -1.003 -1.094 1.00 0.00 36 ARG A C 8
ATOM 7379 O O . ARG A 1 36 ? -7.753 -1.496 -1.040 1.00 0.00 36 ARG A O 8
ATOM 7400 N N . GLN A 1 37 ? -9.694 -0.880 -0.057 1.00 0.00 37 GLN A N 8
ATOM 7401 C CA . GLN A 1 37 ? -9.298 -1.334 1.265 1.00 0.00 37 GLN A CA 8
ATOM 7402 C C . GLN A 1 37 ? -9.934 -2.692 1.571 1.00 0.00 37 GLN A C 8
ATOM 7403 O O . GLN A 1 37 ? -9.430 -3.443 2.405 1.00 0.00 37 GLN A O 8
ATOM 7417 N N . THR A 1 38 ? -11.031 -2.966 0.880 1.00 0.00 38 THR A N 8
ATOM 7418 C CA . THR A 1 38 ? -11.740 -4.220 1.068 1.00 0.00 38 THR A CA 8
ATOM 7419 C C . THR A 1 38 ? -12.316 -4.300 2.483 1.00 0.00 38 THR A C 8
ATOM 7420 O O . THR A 1 38 ? -13.522 -4.153 2.675 1.00 0.00 38 THR A O 8
ATOM 7431 N N . THR A 1 39 ? -11.427 -4.533 3.437 1.00 0.00 39 THR A N 8
ATOM 7432 C CA . THR A 1 39 ? -11.832 -4.634 4.829 1.00 0.00 39 THR A CA 8
ATOM 7433 C C . THR A 1 39 ? -11.058 -3.629 5.684 1.00 0.00 39 THR A C 8
ATOM 7434 O O . THR A 1 39 ? -11.644 -2.702 6.241 1.00 0.00 39 THR A O 8
ATOM 7445 N N . ALA A 1 40 ? -9.754 -3.847 5.761 1.00 0.00 40 ALA A N 8
ATOM 7446 C CA . ALA A 1 40 ? -8.894 -2.971 6.539 1.00 0.00 40 ALA A CA 8
ATOM 7447 C C . ALA A 1 40 ? -7.552 -3.665 6.782 1.00 0.00 40 ALA A C 8
ATOM 7448 O O . ALA A 1 40 ? -6.516 -3.008 6.869 1.00 0.00 40 ALA A O 8
ATOM 7455 N N . ASP A 1 41 ? -7.615 -4.985 6.885 1.00 0.00 41 ASP A N 8
ATOM 7456 C CA . ASP A 1 41 ? -6.418 -5.775 7.116 1.00 0.00 41 ASP A CA 8
ATOM 7457 C C . ASP A 1 41 ? -5.856 -6.246 5.773 1.00 0.00 41 ASP A C 8
ATOM 7458 O O . ASP A 1 41 ? -4.658 -6.502 5.653 1.00 0.00 41 ASP A O 8
ATOM 7467 N N . TRP A 1 42 ? -6.746 -6.346 4.797 1.00 0.00 42 TRP A N 8
ATOM 7468 C CA . TRP A 1 42 ? -6.353 -6.781 3.467 1.00 0.00 42 TRP A CA 8
ATOM 7469 C C . TRP A 1 42 ? -6.747 -5.684 2.476 1.00 0.00 42 TRP A C 8
ATOM 7470 O O . TRP A 1 42 ? -7.912 -5.296 2.405 1.00 0.00 42 TRP A O 8
ATOM 7491 N N . TRP A 1 43 ? -5.753 -5.217 1.734 1.00 0.00 43 TRP A N 8
ATOM 7492 C CA . TRP A 1 43 ? -5.982 -4.173 0.750 1.00 0.00 43 TRP A CA 8
ATOM 7493 C C . TRP A 1 43 ? -5.773 -4.779 -0.639 1.00 0.00 43 TRP A C 8
ATOM 7494 O O . TRP A 1 43 ? -5.028 -5.746 -0.793 1.00 0.00 43 TRP A O 8
ATOM 7515 N N . TRP A 1 44 ? -6.444 -4.186 -1.616 1.00 0.00 44 TRP A N 8
ATOM 7516 C CA . TRP A 1 44 ? -6.342 -4.656 -2.987 1.00 0.00 44 TRP A CA 8
ATOM 7517 C C . TRP A 1 44 ? -5.443 -3.684 -3.754 1.00 0.00 44 TRP A C 8
ATOM 7518 O O . TRP A 1 44 ? -5.842 -2.556 -4.038 1.00 0.00 44 TRP A O 8
ATOM 7539 N N . GLY A 1 45 ? -4.245 -4.157 -4.067 1.00 0.00 45 GLY A N 8
ATOM 7540 C CA . GLY A 1 45 ? -3.287 -3.344 -4.795 1.00 0.00 45 GLY A CA 8
ATOM 7541 C C . GLY A 1 45 ? -3.135 -3.834 -6.237 1.00 0.00 45 GLY A C 8
ATOM 7542 O O . GLY A 1 45 ? -3.791 -4.792 -6.643 1.00 0.00 45 GLY A O 8
ATOM 7546 N N . GLU A 1 46 ? -2.267 -3.154 -6.971 1.00 0.00 46 GLU A N 8
ATOM 7547 C CA . GLU A 1 46 ? -2.021 -3.507 -8.359 1.00 0.00 46 GLU A CA 8
ATOM 7548 C C . GLU A 1 46 ? -0.542 -3.320 -8.701 1.00 0.00 46 GLU A C 8
ATOM 7549 O O . GLU A 1 46 ? -0.009 -2.218 -8.582 1.00 0.00 46 GLU A O 8
ATOM 7561 N N . ARG A 1 47 ? 0.079 -4.413 -9.118 1.00 0.00 47 ARG A N 8
ATOM 7562 C CA . ARG A 1 47 ? 1.487 -4.383 -9.478 1.00 0.00 47 ARG A CA 8
ATOM 7563 C C . ARG A 1 47 ? 1.646 -4.124 -10.977 1.00 0.00 47 ARG A C 8
ATOM 7564 O O . ARG A 1 47 ? 0.657 -3.977 -11.694 1.00 0.00 47 ARG A O 8
ATOM 7585 N N . ALA A 1 48 ? 2.898 -4.076 -11.407 1.00 0.00 48 ALA A N 8
ATOM 7586 C CA . ALA A 1 48 ? 3.200 -3.837 -12.808 1.00 0.00 48 ALA A CA 8
ATOM 7587 C C . ALA A 1 48 ? 2.499 -4.895 -13.664 1.00 0.00 48 ALA A C 8
ATOM 7588 O O . ALA A 1 48 ? 2.947 -6.038 -13.734 1.00 0.00 48 ALA A O 8
ATOM 7595 N N . GLY A 1 49 ? 1.411 -4.475 -14.292 1.00 0.00 49 GLY A N 8
ATOM 7596 C CA . GLY A 1 49 ? 0.644 -5.372 -15.140 1.00 0.00 49 GLY A CA 8
ATOM 7597 C C . GLY A 1 49 ? 0.067 -6.534 -14.329 1.00 0.00 49 GLY A C 8
ATOM 7598 O O . GLY A 1 49 ? -0.494 -7.472 -14.893 1.00 0.00 49 GLY A O 8
ATOM 7602 N N . CYS A 1 50 ? 0.224 -6.434 -13.017 1.00 0.00 50 CYS A N 8
ATOM 7603 C CA . CYS A 1 50 ? -0.274 -7.464 -12.122 1.00 0.00 50 CYS A CA 8
ATOM 7604 C C . CYS A 1 50 ? -1.375 -6.854 -11.252 1.00 0.00 50 CYS A C 8
ATOM 7605 O O . CYS A 1 50 ? -1.439 -5.637 -11.089 1.00 0.00 50 CYS A O 8
ATOM 7613 N N . CYS A 1 51 ? -2.214 -7.729 -10.717 1.00 0.00 51 CYS A N 8
ATOM 7614 C CA . CYS A 1 51 ? -3.310 -7.291 -9.868 1.00 0.00 51 CYS A CA 8
ATOM 7615 C C . CYS A 1 51 ? -3.581 -8.384 -8.833 1.00 0.00 51 CYS A C 8
ATOM 7616 O O . CYS A 1 51 ? -4.052 -9.467 -9.176 1.00 0.00 51 CYS A O 8
ATOM 7624 N N . GLY A 1 52 ? -3.271 -8.063 -7.585 1.00 0.00 52 GLY A N 8
ATOM 7625 C CA . GLY A 1 52 ? -3.475 -9.004 -6.497 1.00 0.00 52 GLY A CA 8
ATOM 7626 C C . GLY A 1 52 ? -3.797 -8.272 -5.192 1.00 0.00 52 GLY A C 8
ATOM 7627 O O . GLY A 1 52 ? -3.911 -7.047 -5.175 1.00 0.00 52 GLY A O 8
ATOM 7631 N N . TYR A 1 53 ? -3.933 -9.053 -4.131 1.00 0.00 53 TYR A N 8
ATOM 7632 C CA . TYR A 1 53 ? -4.239 -8.495 -2.825 1.00 0.00 53 TYR A CA 8
ATOM 7633 C C . TYR A 1 53 ? -2.959 -8.214 -2.035 1.00 0.00 53 TYR A C 8
ATOM 7634 O O . TYR A 1 53 ? -1.944 -8.880 -2.233 1.00 0.00 53 TYR A O 8
ATOM 7652 N N . ILE A 1 54 ? -3.049 -7.226 -1.157 1.00 0.00 54 ILE A N 8
ATOM 7653 C CA . ILE A 1 54 ? -1.911 -6.848 -0.336 1.00 0.00 54 ILE A CA 8
ATOM 7654 C C . ILE A 1 54 ? -2.373 -6.649 1.108 1.00 0.00 54 ILE A C 8
ATOM 7655 O O . ILE A 1 54 ? -3.509 -6.242 1.350 1.00 0.00 54 ILE A O 8
ATOM 7671 N N . PRO A 1 55 ? -1.446 -6.952 2.056 1.00 0.00 55 PRO A N 8
ATOM 7672 C CA . PRO A 1 55 ? -1.747 -6.810 3.470 1.00 0.00 55 PRO A CA 8
ATOM 7673 C C . PRO A 1 55 ? -1.741 -5.337 3.887 1.00 0.00 55 PRO A C 8
ATOM 7674 O O . PRO A 1 55 ? -1.171 -4.495 3.195 1.00 0.00 55 PRO A O 8
ATOM 7685 N N . ALA A 1 56 ? -2.383 -5.073 5.015 1.00 0.00 56 ALA A N 8
ATOM 7686 C CA . ALA A 1 56 ? -2.459 -3.717 5.532 1.00 0.00 56 ALA A CA 8
ATOM 7687 C C . ALA A 1 56 ? -1.570 -3.597 6.772 1.00 0.00 56 ALA A C 8
ATOM 7688 O O . ALA A 1 56 ? -2.052 -3.706 7.898 1.00 0.00 56 ALA A O 8
ATOM 7695 N N . ASN A 1 57 ? -0.288 -3.376 6.522 1.00 0.00 57 ASN A N 8
ATOM 7696 C CA . ASN A 1 57 ? 0.673 -3.240 7.604 1.00 0.00 57 ASN A CA 8
ATOM 7697 C C . ASN A 1 57 ? 2.074 -3.063 7.017 1.00 0.00 57 ASN A C 8
ATOM 7698 O O . ASN A 1 57 ? 2.864 -2.263 7.516 1.00 0.00 57 ASN A O 8
ATOM 7709 N N . HIS A 1 58 ? 2.341 -3.823 5.964 1.00 0.00 58 HIS A N 8
ATOM 7710 C CA . HIS A 1 58 ? 3.633 -3.759 5.303 1.00 0.00 58 HIS A CA 8
ATOM 7711 C C . HIS A 1 58 ? 3.765 -2.428 4.560 1.00 0.00 58 HIS A C 8
ATOM 7712 O O . HIS A 1 58 ? 4.873 -1.993 4.251 1.00 0.00 58 HIS A O 8
ATOM 7726 N N . VAL A 1 59 ? 2.618 -1.819 4.295 1.00 0.00 59 VAL A N 8
ATOM 7727 C CA . VAL A 1 59 ? 2.592 -0.547 3.594 1.00 0.00 59 VAL A CA 8
ATOM 7728 C C . VAL A 1 59 ? 1.962 0.515 4.498 1.00 0.00 59 VAL A C 8
ATOM 7729 O O . VAL A 1 59 ? 1.040 0.222 5.257 1.00 0.00 59 VAL A O 8
ATOM 7742 N N . GLY A 1 60 ? 2.485 1.727 4.385 1.00 0.00 60 GLY A N 8
ATOM 7743 C CA . GLY A 1 60 ? 1.986 2.835 5.183 1.00 0.00 60 GLY A CA 8
ATOM 7744 C C . GLY A 1 60 ? 2.504 4.172 4.650 1.00 0.00 60 GLY A C 8
ATOM 7745 O O . GLY A 1 60 ? 2.660 4.344 3.442 1.00 0.00 60 GLY A O 8
ATOM 7749 N N . LYS A 1 61 ? 2.757 5.084 5.577 1.00 0.00 61 LYS A N 8
ATOM 7750 C CA . LYS A 1 61 ? 3.255 6.400 5.216 1.00 0.00 61 LYS A CA 8
ATOM 7751 C C . LYS A 1 61 ? 2.276 7.062 4.244 1.00 0.00 61 LYS A C 8
ATOM 7752 O O . LYS A 1 61 ? 1.334 6.424 3.776 1.00 0.00 61 LYS A O 8
ATOM 7771 N N . HIS A 1 62 ? 2.531 8.333 3.971 1.00 0.00 62 HIS A N 8
ATOM 7772 C CA . HIS A 1 62 ? 1.684 9.089 3.064 1.00 0.00 62 HIS A CA 8
ATOM 7773 C C . HIS A 1 62 ? 2.454 10.297 2.529 1.00 0.00 62 HIS A C 8
ATOM 7774 O O . HIS A 1 62 ? 3.153 10.975 3.280 1.00 0.00 62 HIS A O 8
ATOM 7788 N N . SER A 1 63 ? 2.301 10.529 1.233 1.00 0.00 63 SER A N 8
ATOM 7789 C CA . SER A 1 63 ? 2.973 11.644 0.588 1.00 0.00 63 SER A CA 8
ATOM 7790 C C . SER A 1 63 ? 2.037 12.303 -0.427 1.00 0.00 63 SER A C 8
ATOM 7791 O O . SER A 1 63 ? 1.730 13.489 -0.314 1.00 0.00 63 SER A O 8
ATOM 7799 N N . GLY A 1 64 ? 1.611 11.506 -1.396 1.00 0.00 64 GLY A N 8
ATOM 7800 C CA . GLY A 1 64 ? 0.716 11.997 -2.430 1.00 0.00 64 GLY A CA 8
ATOM 7801 C C . GLY A 1 64 ? 1.227 11.619 -3.822 1.00 0.00 64 GLY A C 8
ATOM 7802 O O . GLY A 1 64 ? 2.273 10.985 -3.952 1.00 0.00 64 GLY A O 8
ATOM 7806 N N . PRO A 1 65 ? 0.445 12.035 -4.854 1.00 0.00 65 PRO A N 8
ATOM 7807 C CA . PRO A 1 65 ? 0.807 11.747 -6.231 1.00 0.00 65 PRO A CA 8
ATOM 7808 C C . PRO A 1 65 ? 1.957 12.644 -6.695 1.00 0.00 65 PRO A C 8
ATOM 7809 O O . PRO A 1 65 ? 1.728 13.755 -7.172 1.00 0.00 65 PRO A O 8
ATOM 7820 N N . SER A 1 66 ? 3.167 12.129 -6.539 1.00 0.00 66 SER A N 8
ATOM 7821 C CA . SER A 1 66 ? 4.353 12.869 -6.936 1.00 0.00 66 SER A CA 8
ATOM 7822 C C . SER A 1 66 ? 4.941 12.270 -8.215 1.00 0.00 66 SER A C 8
ATOM 7823 O O . SER A 1 66 ? 5.468 11.158 -8.198 1.00 0.00 66 SER A O 8
ATOM 7831 N N . SER A 1 67 ? 4.830 13.032 -9.293 1.00 0.00 67 SER A N 8
ATOM 7832 C CA . SER A 1 67 ? 5.344 12.589 -10.578 1.00 0.00 67 SER A CA 8
ATOM 7833 C C . SER A 1 67 ? 4.577 11.353 -11.052 1.00 0.00 67 SER A C 8
ATOM 7834 O O . SER A 1 67 ? 3.721 11.449 -11.931 1.00 0.00 67 SER A O 8
ATOM 7842 N N . GLY A 1 68 ? 4.909 10.222 -10.448 1.00 0.00 68 GLY A N 8
ATOM 7843 C CA . GLY A 1 68 ? 4.262 8.969 -10.797 1.00 0.00 68 GLY A CA 8
ATOM 7844 C C . GLY A 1 68 ? 5.288 7.843 -10.942 1.00 0.00 68 GLY A C 8
ATOM 7845 O O . GLY A 1 68 ? 5.584 7.408 -12.053 1.00 0.00 68 GLY A O 8
ATOM 7849 N N . GLY A 1 1 ? -3.190 6.691 -22.279 1.00 0.00 1 GLY A N 9
ATOM 7850 C CA . GLY A 1 1 ? -3.878 7.503 -21.290 1.00 0.00 1 GLY A CA 9
ATOM 7851 C C . GLY A 1 1 ? -3.214 7.374 -19.917 1.00 0.00 1 GLY A C 9
ATOM 7852 O O . GLY A 1 1 ? -2.280 8.111 -19.604 1.00 0.00 1 GLY A O 9
ATOM 7856 N N . SER A 1 2 ? -3.723 6.433 -19.136 1.00 0.00 2 SER A N 9
ATOM 7857 C CA . SER A 1 2 ? -3.192 6.198 -17.804 1.00 0.00 2 SER A CA 9
ATOM 7858 C C . SER A 1 2 ? -3.953 5.054 -17.132 1.00 0.00 2 SER A C 9
ATOM 7859 O O . SER A 1 2 ? -5.182 5.066 -17.081 1.00 0.00 2 SER A O 9
ATOM 7867 N N . SER A 1 3 ? -3.191 4.092 -16.632 1.00 0.00 3 SER A N 9
ATOM 7868 C CA . SER A 1 3 ? -3.778 2.943 -15.964 1.00 0.00 3 SER A CA 9
ATOM 7869 C C . SER A 1 3 ? -3.740 3.142 -14.448 1.00 0.00 3 SER A C 9
ATOM 7870 O O . SER A 1 3 ? -2.695 2.971 -13.822 1.00 0.00 3 SER A O 9
ATOM 7878 N N . GLY A 1 4 ? -4.892 3.502 -13.901 1.00 0.00 4 GLY A N 9
ATOM 7879 C CA . GLY A 1 4 ? -5.004 3.727 -12.470 1.00 0.00 4 GLY A CA 9
ATOM 7880 C C . GLY A 1 4 ? -6.434 4.107 -12.084 1.00 0.00 4 GLY A C 9
ATOM 7881 O O . GLY A 1 4 ? -7.139 3.324 -11.450 1.00 0.00 4 GLY A O 9
ATOM 7885 N N . SER A 1 5 ? -6.821 5.310 -12.484 1.00 0.00 5 SER A N 9
ATOM 7886 C CA . SER A 1 5 ? -8.155 5.804 -12.188 1.00 0.00 5 SER A CA 9
ATOM 7887 C C . SER A 1 5 ? -8.433 5.694 -10.688 1.00 0.00 5 SER A C 9
ATOM 7888 O O . SER A 1 5 ? -9.025 4.717 -10.232 1.00 0.00 5 SER A O 9
ATOM 7896 N N . SER A 1 6 ? -7.992 6.711 -9.961 1.00 0.00 6 SER A N 9
ATOM 7897 C CA . SER A 1 6 ? -8.186 6.741 -8.521 1.00 0.00 6 SER A CA 9
ATOM 7898 C C . SER A 1 6 ? -7.377 5.623 -7.861 1.00 0.00 6 SER A C 9
ATOM 7899 O O . SER A 1 6 ? -7.506 4.457 -8.231 1.00 0.00 6 SER A O 9
ATOM 7907 N N . GLY A 1 7 ? -6.561 6.018 -6.894 1.00 0.00 7 GLY A N 9
ATOM 7908 C CA . GLY A 1 7 ? -5.732 5.063 -6.179 1.00 0.00 7 GLY A CA 9
ATOM 7909 C C . GLY A 1 7 ? -4.959 5.747 -5.049 1.00 0.00 7 GLY A C 9
ATOM 7910 O O . GLY A 1 7 ? -4.912 6.974 -4.979 1.00 0.00 7 GLY A O 9
ATOM 7914 N N . GLU A 1 8 ? -4.372 4.923 -4.193 1.00 0.00 8 GLU A N 9
ATOM 7915 C CA . GLU A 1 8 ? -3.604 5.433 -3.071 1.00 0.00 8 GLU A CA 9
ATOM 7916 C C . GLU A 1 8 ? -2.157 4.942 -3.150 1.00 0.00 8 GLU A C 9
ATOM 7917 O O . GLU A 1 8 ? -1.887 3.760 -2.942 1.00 0.00 8 GLU A O 9
ATOM 7929 N N . GLU A 1 9 ? -1.265 5.874 -3.453 1.00 0.00 9 GLU A N 9
ATOM 7930 C CA . GLU A 1 9 ? 0.147 5.550 -3.563 1.00 0.00 9 GLU A CA 9
ATOM 7931 C C . GLU A 1 9 ? 0.748 5.315 -2.175 1.00 0.00 9 GLU A C 9
ATOM 7932 O O . GLU A 1 9 ? 0.721 6.204 -1.325 1.00 0.00 9 GLU A O 9
ATOM 7944 N N . PHE A 1 10 ? 1.274 4.114 -1.989 1.00 0.00 10 PHE A N 9
ATOM 7945 C CA . PHE A 1 10 ? 1.880 3.751 -0.719 1.00 0.00 10 PHE A CA 9
ATOM 7946 C C . PHE A 1 10 ? 3.260 3.123 -0.929 1.00 0.00 10 PHE A C 9
ATOM 7947 O O . PHE A 1 10 ? 3.576 2.663 -2.025 1.00 0.00 10 PHE A O 9
ATOM 7964 N N . VAL A 1 11 ? 4.044 3.125 0.139 1.00 0.00 11 VAL A N 9
ATOM 7965 C CA . VAL A 1 11 ? 5.383 2.562 0.085 1.00 0.00 11 VAL A CA 9
ATOM 7966 C C . VAL A 1 11 ? 5.475 1.384 1.057 1.00 0.00 11 VAL A C 9
ATOM 7967 O O . VAL A 1 11 ? 4.904 1.428 2.146 1.00 0.00 11 VAL A O 9
ATOM 7980 N N . ALA A 1 12 ? 6.197 0.360 0.629 1.00 0.00 12 ALA A N 9
ATOM 7981 C CA . ALA A 1 12 ? 6.371 -0.828 1.449 1.00 0.00 12 ALA A CA 9
ATOM 7982 C C . ALA A 1 12 ? 7.359 -0.523 2.577 1.00 0.00 12 ALA A C 9
ATOM 7983 O O . ALA A 1 12 ? 8.519 -0.204 2.322 1.00 0.00 12 ALA A O 9
ATOM 7990 N N . ILE A 1 13 ? 6.863 -0.633 3.800 1.00 0.00 13 ILE A N 9
ATOM 7991 C CA . ILE A 1 13 ? 7.687 -0.373 4.968 1.00 0.00 13 ILE A CA 9
ATOM 7992 C C . ILE A 1 13 ? 8.625 -1.560 5.200 1.00 0.00 13 ILE A C 9
ATOM 7993 O O . ILE A 1 13 ? 9.463 -1.527 6.099 1.00 0.00 13 ILE A O 9
ATOM 8009 N N . ALA A 1 14 ? 8.451 -2.580 4.372 1.00 0.00 14 ALA A N 9
ATOM 8010 C CA . ALA A 1 14 ? 9.272 -3.775 4.475 1.00 0.00 14 ALA A CA 9
ATOM 8011 C C . ALA A 1 14 ? 9.002 -4.678 3.270 1.00 0.00 14 ALA A C 9
ATOM 8012 O O . ALA A 1 14 ? 7.855 -4.845 2.858 1.00 0.00 14 ALA A O 9
ATOM 8019 N N . ASP A 1 15 ? 10.079 -5.239 2.738 1.00 0.00 15 ASP A N 9
ATOM 8020 C CA . ASP A 1 15 ? 9.973 -6.121 1.589 1.00 0.00 15 ASP A CA 9
ATOM 8021 C C . ASP A 1 15 ? 9.102 -7.325 1.954 1.00 0.00 15 ASP A C 9
ATOM 8022 O O . ASP A 1 15 ? 9.197 -7.850 3.062 1.00 0.00 15 ASP A O 9
ATOM 8031 N N . TYR A 1 16 ? 8.275 -7.727 1.001 1.00 0.00 16 TYR A N 9
ATOM 8032 C CA . TYR A 1 16 ? 7.388 -8.859 1.208 1.00 0.00 16 TYR A CA 9
ATOM 8033 C C . TYR A 1 16 ? 7.476 -9.845 0.042 1.00 0.00 16 TYR A C 9
ATOM 8034 O O . TYR A 1 16 ? 7.941 -9.492 -1.041 1.00 0.00 16 TYR A O 9
ATOM 8052 N N . ALA A 1 17 ? 7.021 -11.062 0.302 1.00 0.00 17 ALA A N 9
ATOM 8053 C CA . ALA A 1 17 ? 7.042 -12.102 -0.713 1.00 0.00 17 ALA A CA 9
ATOM 8054 C C . ALA A 1 17 ? 5.686 -12.809 -0.741 1.00 0.00 17 ALA A C 9
ATOM 8055 O O . ALA A 1 17 ? 5.297 -13.453 0.233 1.00 0.00 17 ALA A O 9
ATOM 8062 N N . ALA A 1 18 ? 5.003 -12.667 -1.867 1.00 0.00 18 ALA A N 9
ATOM 8063 C CA . ALA A 1 18 ? 3.698 -13.284 -2.034 1.00 0.00 18 ALA A CA 9
ATOM 8064 C C . ALA A 1 18 ? 3.805 -14.781 -1.737 1.00 0.00 18 ALA A C 9
ATOM 8065 O O . ALA A 1 18 ? 4.496 -15.510 -2.447 1.00 0.00 18 ALA A O 9
ATOM 8072 N N . THR A 1 19 ? 3.112 -15.195 -0.687 1.00 0.00 19 THR A N 9
ATOM 8073 C CA . THR A 1 19 ? 3.120 -16.592 -0.288 1.00 0.00 19 THR A CA 9
ATOM 8074 C C . THR A 1 19 ? 2.113 -17.390 -1.118 1.00 0.00 19 THR A C 9
ATOM 8075 O O . THR A 1 19 ? 2.095 -18.619 -1.066 1.00 0.00 19 THR A O 9
ATOM 8086 N N . ASP A 1 20 ? 1.298 -16.659 -1.864 1.00 0.00 20 ASP A N 9
ATOM 8087 C CA . ASP A 1 20 ? 0.290 -17.283 -2.704 1.00 0.00 20 ASP A CA 9
ATOM 8088 C C . ASP A 1 20 ? 0.244 -16.568 -4.056 1.00 0.00 20 ASP A C 9
ATOM 8089 O O . ASP 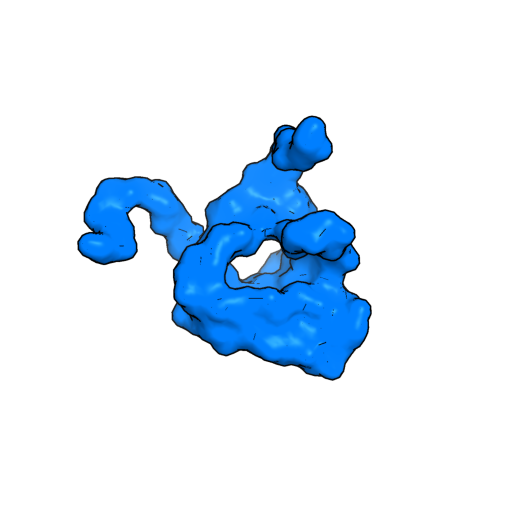A 1 20 ? 0.913 -15.554 -4.248 1.00 0.00 20 ASP A O 9
ATOM 8098 N N . GLU A 1 21 ? -0.551 -17.125 -4.957 1.00 0.00 21 GLU A N 9
ATOM 8099 C CA . GLU A 1 21 ? -0.692 -16.553 -6.286 1.00 0.00 21 GLU A CA 9
ATOM 8100 C C . GLU A 1 21 ? -1.810 -15.509 -6.297 1.00 0.00 21 GLU A C 9
ATOM 8101 O O . GLU A 1 21 ? -2.306 -15.137 -7.360 1.00 0.00 21 GLU A O 9
ATOM 8113 N N . THR A 1 22 ? -2.175 -15.065 -5.104 1.00 0.00 22 THR A N 9
ATOM 8114 C CA . THR A 1 22 ? -3.225 -14.071 -4.963 1.00 0.00 22 THR A CA 9
ATOM 8115 C C . THR A 1 22 ? -2.704 -12.847 -4.208 1.00 0.00 22 THR A C 9
ATOM 8116 O O . THR A 1 22 ? -3.485 -12.005 -3.768 1.00 0.00 22 THR A O 9
ATOM 8127 N N . GLN A 1 23 ? -1.386 -12.788 -4.079 1.00 0.00 23 GLN A N 9
ATOM 8128 C CA . GLN A 1 23 ? -0.751 -11.681 -3.384 1.00 0.00 23 GLN A CA 9
ATOM 8129 C C . GLN A 1 23 ? 0.293 -11.018 -4.285 1.00 0.00 23 GLN A C 9
ATOM 8130 O O . GLN A 1 23 ? 0.799 -11.640 -5.217 1.00 0.00 23 GLN A O 9
ATOM 8144 N N . LEU A 1 24 ? 0.584 -9.763 -3.974 1.00 0.00 24 LEU A N 9
ATOM 8145 C CA . LEU A 1 24 ? 1.559 -9.009 -4.743 1.00 0.00 24 LEU A CA 9
ATOM 8146 C C . LEU A 1 24 ? 2.895 -8.999 -3.997 1.00 0.00 24 LEU A C 9
ATOM 8147 O O . LEU A 1 24 ? 2.923 -8.983 -2.768 1.00 0.00 24 LEU A O 9
ATOM 8163 N N . SER A 1 25 ? 3.969 -9.009 -4.772 1.00 0.00 25 SER A N 9
ATOM 8164 C CA . SER A 1 25 ? 5.305 -9.002 -4.200 1.00 0.00 25 SER A CA 9
ATOM 8165 C C . SER A 1 25 ? 5.997 -7.672 -4.505 1.00 0.00 25 SER A C 9
ATOM 8166 O O . SER A 1 25 ? 5.901 -7.159 -5.618 1.00 0.00 25 SER A O 9
ATOM 8174 N N . PHE A 1 26 ? 6.680 -7.152 -3.495 1.00 0.00 26 PHE A N 9
ATOM 8175 C CA . PHE A 1 26 ? 7.388 -5.892 -3.641 1.00 0.00 26 PHE A CA 9
ATOM 8176 C C . PHE A 1 26 ? 8.557 -5.802 -2.658 1.00 0.00 26 PHE A C 9
ATOM 8177 O O . PHE A 1 26 ? 8.803 -6.735 -1.895 1.00 0.00 26 PHE A O 9
ATOM 8194 N N . LEU A 1 27 ? 9.245 -4.672 -2.708 1.00 0.00 27 LEU A N 9
ATOM 8195 C CA . LEU A 1 27 ? 10.382 -4.448 -1.831 1.00 0.00 27 LEU A CA 9
ATOM 8196 C C . LEU A 1 27 ? 10.204 -3.115 -1.101 1.00 0.00 27 LEU A C 9
ATOM 8197 O O . LEU A 1 27 ? 9.704 -2.151 -1.677 1.00 0.00 27 LEU A O 9
ATOM 8213 N N . ARG A 1 28 ? 10.624 -3.104 0.155 1.00 0.00 28 ARG A N 9
ATOM 8214 C CA . ARG A 1 28 ? 10.518 -1.905 0.969 1.00 0.00 28 ARG A CA 9
ATOM 8215 C C . ARG A 1 28 ? 10.841 -0.665 0.133 1.00 0.00 28 ARG A C 9
ATOM 8216 O O . ARG A 1 28 ? 11.967 -0.503 -0.333 1.00 0.00 28 ARG A O 9
ATOM 8237 N N . GLY A 1 29 ? 9.832 0.177 -0.032 1.00 0.00 29 GLY A N 9
ATOM 8238 C CA . GLY A 1 29 ? 9.994 1.398 -0.804 1.00 0.00 29 GLY A CA 9
ATOM 8239 C C . GLY A 1 29 ? 9.133 1.366 -2.068 1.00 0.00 29 GLY A C 9
ATOM 8240 O O . GLY A 1 29 ? 8.533 2.373 -2.440 1.00 0.00 29 GLY A O 9
ATOM 8244 N N . GLU A 1 30 ? 9.099 0.198 -2.693 1.00 0.00 30 GLU A N 9
ATOM 8245 C CA . GLU A 1 30 ? 8.321 0.021 -3.907 1.00 0.00 30 GLU A CA 9
ATOM 8246 C C . GLU A 1 30 ? 6.995 0.777 -3.803 1.00 0.00 30 GLU A C 9
ATOM 8247 O O . GLU A 1 30 ? 6.313 0.702 -2.782 1.00 0.00 30 GLU A O 9
ATOM 8259 N N . LYS A 1 31 ? 6.670 1.487 -4.873 1.00 0.00 31 LYS A N 9
ATOM 8260 C CA . LYS A 1 31 ? 5.437 2.256 -4.914 1.00 0.00 31 LYS A CA 9
ATOM 8261 C C . LYS A 1 31 ? 4.254 1.305 -5.106 1.00 0.00 31 LYS A C 9
ATOM 8262 O O . LYS A 1 31 ? 3.984 0.862 -6.221 1.00 0.00 31 LYS A O 9
ATOM 8281 N N . ILE A 1 32 ? 3.581 1.019 -4.001 1.00 0.00 32 ILE A N 9
ATOM 8282 C CA . ILE A 1 32 ? 2.433 0.128 -4.033 1.00 0.00 32 ILE A CA 9
ATOM 8283 C C . ILE A 1 32 ? 1.153 0.958 -4.145 1.00 0.00 32 ILE A C 9
ATOM 8284 O O . ILE A 1 32 ? 0.899 1.829 -3.314 1.00 0.00 32 ILE A O 9
ATOM 8300 N N . LEU A 1 33 ? 0.379 0.658 -5.178 1.00 0.00 33 LEU A N 9
ATOM 8301 C CA . LEU A 1 33 ? -0.869 1.365 -5.409 1.00 0.00 33 LEU A CA 9
ATOM 8302 C C . LEU A 1 33 ? -2.001 0.647 -4.673 1.00 0.00 33 LEU A C 9
ATOM 8303 O O . LEU A 1 33 ? -2.301 -0.510 -4.966 1.00 0.00 33 LEU A O 9
ATOM 8319 N N . ILE A 1 34 ? -2.599 1.361 -3.731 1.00 0.00 34 ILE A N 9
ATOM 8320 C CA . ILE A 1 34 ? -3.691 0.806 -2.950 1.00 0.00 34 ILE A CA 9
ATOM 8321 C C . ILE A 1 34 ? -5.019 1.130 -3.637 1.00 0.00 34 ILE A C 9
ATOM 8322 O O . ILE A 1 34 ? -5.737 2.035 -3.215 1.00 0.00 34 ILE A O 9
ATOM 8338 N N . LEU A 1 35 ? -5.307 0.372 -4.686 1.00 0.00 35 LEU A N 9
ATOM 8339 C CA . LEU A 1 35 ? -6.536 0.567 -5.435 1.00 0.00 35 LEU A CA 9
ATOM 8340 C C . LEU A 1 35 ? -7.707 0.707 -4.460 1.00 0.00 35 LEU A C 9
ATOM 8341 O O . LEU A 1 35 ? -8.300 1.778 -4.346 1.00 0.00 35 LEU A O 9
ATOM 8357 N N . ARG A 1 36 ? -8.004 -0.391 -3.781 1.00 0.00 36 ARG A N 9
ATOM 8358 C CA . ARG A 1 36 ? -9.093 -0.405 -2.819 1.00 0.00 36 ARG A CA 9
ATOM 8359 C C . ARG A 1 36 ? -8.609 -0.957 -1.477 1.00 0.00 36 ARG A C 9
ATOM 8360 O O . ARG A 1 36 ? -7.559 -1.594 -1.406 1.00 0.00 36 ARG A O 9
ATOM 8381 N N . GLN A 1 37 ? -9.398 -0.693 -0.446 1.00 0.00 37 GLN A N 9
ATOM 8382 C CA . GLN A 1 37 ? -9.063 -1.156 0.890 1.00 0.00 37 GLN A CA 9
ATOM 8383 C C . GLN A 1 37 ? -9.842 -2.431 1.221 1.00 0.00 37 GLN A C 9
ATOM 8384 O O . GLN A 1 37 ? -9.258 -3.426 1.649 1.00 0.00 37 GLN A O 9
ATOM 8398 N N . THR A 1 38 ? -11.148 -2.360 1.011 1.00 0.00 38 THR A N 9
ATOM 8399 C CA . THR A 1 38 ? -12.012 -3.496 1.282 1.00 0.00 38 THR A CA 9
ATOM 8400 C C . THR A 1 38 ? -12.053 -3.789 2.783 1.00 0.00 38 THR A C 9
ATOM 8401 O O . THR A 1 38 ? -13.075 -3.574 3.433 1.00 0.00 38 THR A O 9
ATOM 8412 N N . THR A 1 39 ? -10.930 -4.275 3.289 1.00 0.00 39 THR A N 9
ATOM 8413 C CA . THR A 1 39 ? -10.825 -4.599 4.702 1.00 0.00 39 THR A CA 9
ATOM 8414 C C . THR A 1 39 ? -9.663 -3.834 5.340 1.00 0.00 39 THR A C 9
ATOM 8415 O O . THR A 1 39 ? -8.766 -3.365 4.641 1.00 0.00 39 THR A O 9
ATOM 8426 N N . ALA A 1 40 ? -9.718 -3.733 6.660 1.00 0.00 40 ALA A N 9
ATOM 8427 C CA . ALA A 1 40 ? -8.681 -3.033 7.400 1.00 0.00 40 ALA A CA 9
ATOM 8428 C C . ALA A 1 40 ? -7.538 -4.001 7.707 1.00 0.00 40 ALA A C 9
ATOM 8429 O O . ALA A 1 40 ? -6.642 -3.682 8.488 1.00 0.00 40 ALA A O 9
ATOM 8436 N N . ASP A 1 41 ? -7.605 -5.165 7.078 1.00 0.00 41 ASP A N 9
ATOM 8437 C CA . ASP A 1 41 ? -6.586 -6.183 7.275 1.00 0.00 41 ASP A CA 9
ATOM 8438 C C . ASP A 1 41 ? -5.950 -6.528 5.927 1.00 0.00 41 ASP A C 9
ATOM 8439 O O . ASP A 1 41 ? -4.733 -6.681 5.832 1.00 0.00 41 ASP A O 9
ATOM 8448 N N . TRP A 1 42 ? -6.801 -6.641 4.918 1.00 0.00 42 TRP A N 9
ATOM 8449 C CA . TRP A 1 42 ? -6.337 -6.965 3.580 1.00 0.00 42 TRP A CA 9
ATOM 8450 C C . TRP A 1 42 ? -6.748 -5.824 2.647 1.00 0.00 42 TRP A C 9
ATOM 8451 O O . TRP A 1 42 ? -7.905 -5.406 2.643 1.00 0.00 42 TRP A O 9
ATOM 8472 N N . TRP A 1 43 ? -5.777 -5.351 1.880 1.00 0.00 43 TRP A N 9
ATOM 8473 C CA . TRP A 1 43 ? -6.023 -4.266 0.945 1.00 0.00 43 TRP A CA 9
ATOM 8474 C C . TRP A 1 43 ? -5.872 -4.820 -0.473 1.00 0.00 43 TRP A C 9
ATOM 8475 O O . TRP A 1 43 ? -5.250 -5.862 -0.673 1.00 0.00 43 TRP A O 9
ATOM 8496 N N . TRP A 1 44 ? -6.451 -4.098 -1.421 1.00 0.00 44 TRP A N 9
ATOM 8497 C CA . TRP A 1 44 ? -6.388 -4.505 -2.815 1.00 0.00 44 TRP A CA 9
ATOM 8498 C C . TRP A 1 44 ? -5.418 -3.568 -3.537 1.00 0.00 44 TRP A C 9
ATOM 8499 O O . TRP A 1 44 ? -5.732 -2.402 -3.770 1.00 0.00 44 TRP A O 9
ATOM 8520 N N . GLY A 1 45 ? -4.257 -4.114 -3.872 1.00 0.00 45 GLY A N 9
ATOM 8521 C CA . GLY A 1 45 ? -3.239 -3.342 -4.563 1.00 0.00 45 GLY A CA 9
ATOM 8522 C C . GLY A 1 45 ? -3.164 -3.732 -6.040 1.00 0.00 45 GLY A C 9
ATOM 8523 O O . GLY A 1 45 ? -3.840 -4.662 -6.476 1.00 0.00 45 GLY A O 9
ATOM 8527 N N . GLU A 1 46 ? -2.335 -3.000 -6.771 1.00 0.00 46 GLU A N 9
ATOM 8528 C CA . GLU A 1 46 ? -2.163 -3.258 -8.191 1.00 0.00 46 GLU A CA 9
ATOM 8529 C C . GLU A 1 46 ? -0.724 -2.955 -8.614 1.00 0.00 46 GLU A C 9
ATOM 8530 O O . GLU A 1 46 ? -0.256 -1.827 -8.471 1.00 0.00 46 GLU A O 9
ATOM 8542 N N . ARG A 1 47 ? -0.063 -3.983 -9.126 1.00 0.00 47 ARG A N 9
ATOM 8543 C CA . ARG A 1 47 ? 1.313 -3.841 -9.572 1.00 0.00 47 ARG A CA 9
ATOM 8544 C C . ARG A 1 47 ? 1.356 -3.522 -11.067 1.00 0.00 47 ARG A C 9
ATOM 8545 O O . ARG A 1 47 ? 0.315 -3.350 -11.700 1.00 0.00 47 ARG A O 9
ATOM 8566 N N . ALA A 1 48 ? 2.572 -3.453 -11.590 1.00 0.00 48 ALA A N 9
ATOM 8567 C CA . ALA A 1 48 ? 2.765 -3.157 -13.000 1.00 0.00 48 ALA A CA 9
ATOM 8568 C C . ALA A 1 48 ? 2.028 -4.202 -13.840 1.00 0.00 48 ALA A C 9
ATOM 8569 O O . ALA A 1 48 ? 2.500 -5.328 -13.990 1.00 0.00 48 ALA A O 9
ATOM 8576 N N . GLY A 1 49 ? 0.884 -3.792 -14.367 1.00 0.00 49 GLY A N 9
ATOM 8577 C CA . GLY A 1 49 ? 0.078 -4.678 -15.189 1.00 0.00 49 GLY A CA 9
ATOM 8578 C C . GLY A 1 49 ? -0.397 -5.890 -14.385 1.00 0.00 49 GLY A C 9
ATOM 8579 O O . GLY A 1 49 ? -0.948 -6.835 -14.947 1.00 0.00 49 GLY A O 9
ATOM 8583 N N . CYS A 1 50 ? -0.166 -5.824 -13.082 1.00 0.00 50 CYS A N 9
ATOM 8584 C CA . CYS A 1 50 ? -0.563 -6.904 -12.195 1.00 0.00 50 CYS A CA 9
ATOM 8585 C C . CYS A 1 50 ? -1.648 -6.378 -11.254 1.00 0.00 50 CYS A C 9
ATOM 8586 O O . CYS A 1 50 ? -1.752 -5.172 -11.032 1.00 0.00 50 CYS A O 9
ATOM 8594 N N . CYS A 1 51 ? -2.429 -7.308 -10.725 1.00 0.00 51 CYS A N 9
ATOM 8595 C CA . CYS A 1 51 ? -3.503 -6.953 -9.812 1.00 0.00 51 CYS A CA 9
ATOM 8596 C C . CYS A 1 51 ? -3.682 -8.099 -8.813 1.00 0.00 51 CYS A C 9
ATOM 8597 O O . CYS A 1 51 ? -4.111 -9.190 -9.186 1.00 0.00 51 CYS A O 9
ATOM 8605 N N . GLY A 1 52 ? -3.346 -7.811 -7.565 1.00 0.00 52 GLY A N 9
ATOM 8606 C CA . GLY A 1 52 ? -3.465 -8.803 -6.510 1.00 0.00 52 GLY A CA 9
ATOM 8607 C C . GLY A 1 52 ? -3.796 -8.142 -5.170 1.00 0.00 52 GLY A C 9
ATOM 8608 O O . GLY A 1 52 ? -3.907 -6.920 -5.088 1.00 0.00 52 GLY A O 9
ATOM 8612 N N . TYR A 1 53 ? -3.944 -8.980 -4.154 1.00 0.00 53 TYR A N 9
ATOM 8613 C CA . TYR A 1 53 ? -4.260 -8.493 -2.823 1.00 0.00 53 TYR A CA 9
ATOM 8614 C C . TYR A 1 53 ? -2.986 -8.245 -2.012 1.00 0.00 53 TYR A C 9
ATOM 8615 O O . TYR A 1 53 ? -1.982 -8.930 -2.204 1.00 0.00 53 TYR A O 9
ATOM 8633 N N . ILE A 1 54 ? -3.068 -7.266 -1.124 1.00 0.00 54 ILE A N 9
ATOM 8634 C CA . ILE A 1 54 ? -1.935 -6.920 -0.284 1.00 0.00 54 ILE A CA 9
ATOM 8635 C C . ILE A 1 54 ? -2.410 -6.745 1.160 1.00 0.00 54 ILE A C 9
ATOM 8636 O O . ILE A 1 54 ? -3.559 -6.380 1.399 1.00 0.00 54 ILE A O 9
ATOM 8652 N N . PRO A 1 55 ? -1.476 -7.022 2.110 1.00 0.00 55 PRO A N 9
ATOM 8653 C CA . PRO A 1 55 ? -1.788 -6.899 3.523 1.00 0.00 55 PRO A CA 9
ATOM 8654 C C . PRO A 1 55 ? -1.836 -5.430 3.949 1.00 0.00 55 PRO A C 9
ATOM 8655 O O . PRO A 1 55 ? -1.402 -4.550 3.206 1.00 0.00 55 PRO A O 9
ATOM 8666 N N . ALA A 1 56 ? -2.366 -5.210 5.143 1.00 0.00 56 ALA A N 9
ATOM 8667 C CA . ALA A 1 56 ? -2.476 -3.862 5.676 1.00 0.00 56 ALA A CA 9
ATOM 8668 C C . ALA A 1 56 ? -1.519 -3.707 6.860 1.00 0.00 56 ALA A C 9
ATOM 8669 O O . ALA A 1 56 ? -1.919 -3.869 8.011 1.00 0.00 56 ALA A O 9
ATOM 8676 N N . ASN A 1 57 ? -0.272 -3.395 6.535 1.00 0.00 57 ASN A N 9
ATOM 8677 C CA . ASN A 1 57 ? 0.745 -3.217 7.557 1.00 0.00 57 ASN A CA 9
ATOM 8678 C C . ASN A 1 57 ? 2.116 -3.096 6.890 1.00 0.00 57 ASN A C 9
ATOM 8679 O O . ASN A 1 57 ? 2.975 -2.350 7.359 1.00 0.00 57 ASN A O 9
ATOM 8690 N N . HIS A 1 58 ? 2.280 -3.841 5.807 1.00 0.00 58 HIS A N 9
ATOM 8691 C CA . HIS A 1 58 ? 3.532 -3.826 5.071 1.00 0.00 58 HIS A CA 9
ATOM 8692 C C . HIS A 1 58 ? 3.704 -2.473 4.377 1.00 0.00 58 HIS A C 9
ATOM 8693 O O . HIS A 1 58 ? 4.828 -2.025 4.152 1.00 0.00 58 HIS A O 9
ATOM 8707 N N . VAL A 1 59 ? 2.574 -1.860 4.058 1.00 0.00 59 VAL A N 9
ATOM 8708 C CA . VAL A 1 59 ? 2.585 -0.567 3.395 1.00 0.00 59 VAL A CA 9
ATOM 8709 C C . VAL A 1 59 ? 2.294 0.530 4.420 1.00 0.00 59 VAL A C 9
ATOM 8710 O O . VAL A 1 59 ? 1.525 0.321 5.357 1.00 0.00 59 VAL A O 9
ATOM 8723 N N . GLY A 1 60 ? 2.924 1.676 4.208 1.00 0.00 60 GLY A N 9
ATOM 8724 C CA . GLY A 1 60 ? 2.743 2.807 5.103 1.00 0.00 60 GLY A CA 9
ATOM 8725 C C . GLY A 1 60 ? 2.827 2.367 6.566 1.00 0.00 60 GLY A C 9
ATOM 8726 O O . GLY A 1 60 ? 3.254 1.251 6.859 1.00 0.00 60 GLY A O 9
ATOM 8730 N N . LYS A 1 61 ? 2.414 3.268 7.446 1.00 0.00 61 LYS A N 9
ATOM 8731 C CA . LYS A 1 61 ? 2.438 2.987 8.871 1.00 0.00 61 LYS A CA 9
ATOM 8732 C C . LYS A 1 61 ? 1.732 4.119 9.621 1.00 0.00 61 LYS A C 9
ATOM 8733 O O . LYS A 1 61 ? 0.831 3.871 10.421 1.00 0.00 61 LYS A O 9
ATOM 8752 N N . HIS A 1 62 ? 2.169 5.337 9.337 1.00 0.00 62 HIS A N 9
ATOM 8753 C CA . HIS A 1 62 ? 1.591 6.507 9.974 1.00 0.00 62 HIS A CA 9
ATOM 8754 C C . HIS A 1 62 ? 1.353 7.597 8.927 1.00 0.00 62 HIS A C 9
ATOM 8755 O O . HIS A 1 62 ? 0.236 8.089 8.780 1.00 0.00 62 HIS A O 9
ATOM 8769 N N . SER A 1 63 ? 2.423 7.943 8.227 1.00 0.00 63 SER A N 9
ATOM 8770 C CA . SER A 1 63 ? 2.346 8.966 7.198 1.00 0.00 63 SER A CA 9
ATOM 8771 C C . SER A 1 63 ? 1.938 10.304 7.819 1.00 0.00 63 SER A C 9
ATOM 8772 O O . SER A 1 63 ? 1.114 10.343 8.732 1.00 0.00 63 SER A O 9
ATOM 8780 N N . GLY A 1 64 ? 2.534 11.367 7.300 1.00 0.00 64 GLY A N 9
ATOM 8781 C CA . GLY A 1 64 ? 2.243 12.703 7.792 1.00 0.00 64 GLY A CA 9
ATOM 8782 C C . GLY A 1 64 ? 3.212 13.728 7.200 1.00 0.00 64 GLY A C 9
ATOM 8783 O O . GLY A 1 64 ? 3.808 13.491 6.151 1.00 0.00 64 GLY A O 9
ATOM 8787 N N . PRO A 1 65 ? 3.342 14.877 7.917 1.00 0.00 65 PRO A N 9
ATOM 8788 C CA . PRO A 1 65 ? 4.228 15.939 7.474 1.00 0.00 65 PRO A CA 9
ATOM 8789 C C . PRO A 1 65 ? 5.692 15.574 7.728 1.00 0.00 65 PRO A C 9
ATOM 8790 O O . PRO A 1 65 ? 5.986 14.704 8.546 1.00 0.00 65 PRO A O 9
ATOM 8801 N N . SER A 1 66 ? 6.572 16.258 7.011 1.00 0.00 66 SER A N 9
ATOM 8802 C CA . SER A 1 66 ? 7.998 16.016 7.148 1.00 0.00 66 SER A CA 9
ATOM 8803 C C . SER A 1 66 ? 8.711 17.308 7.554 1.00 0.00 66 SER A C 9
ATOM 8804 O O . SER A 1 66 ? 8.341 18.392 7.107 1.00 0.00 66 SER A O 9
ATOM 8812 N N . SER A 1 67 ? 9.720 17.149 8.398 1.00 0.00 67 SER A N 9
ATOM 8813 C CA . SER A 1 67 ? 10.488 18.289 8.870 1.00 0.00 67 SER A CA 9
ATOM 8814 C C . SER A 1 67 ? 11.892 17.840 9.281 1.00 0.00 67 SER A C 9
ATOM 8815 O O . SER A 1 67 ? 12.044 17.005 10.172 1.00 0.00 67 SER A O 9
ATOM 8823 N N . GLY A 1 68 ? 12.881 18.414 8.613 1.00 0.00 68 GLY A N 9
ATOM 8824 C CA . GLY A 1 68 ? 14.267 18.083 8.898 1.00 0.00 68 GLY A CA 9
ATOM 8825 C C . GLY A 1 68 ? 14.594 16.658 8.449 1.00 0.00 68 GLY A C 9
ATOM 8826 O O . GLY A 1 68 ? 13.757 15.983 7.852 1.00 0.00 68 GLY A O 9
ATOM 8830 N N . GLY A 1 1 ? -20.724 -2.167 -5.968 1.00 0.00 1 GLY A N 10
ATOM 8831 C CA . GLY A 1 1 ? -19.786 -2.141 -7.077 1.00 0.00 1 GLY A CA 10
ATOM 8832 C C . GLY A 1 1 ? -18.496 -1.416 -6.688 1.00 0.00 1 GLY A C 10
ATOM 8833 O O . GLY A 1 1 ? -18.372 -0.920 -5.570 1.00 0.00 1 GLY A O 10
ATOM 8837 N N . SER A 1 2 ? -17.568 -1.379 -7.633 1.00 0.00 2 SER A N 10
ATOM 8838 C CA . SER A 1 2 ? -16.292 -0.723 -7.404 1.00 0.00 2 SER A CA 10
ATOM 8839 C C . SER A 1 2 ? -16.518 0.732 -6.988 1.00 0.00 2 SER A C 10
ATOM 8840 O O . SER A 1 2 ? -17.558 1.314 -7.294 1.00 0.00 2 SER A O 10
ATOM 8848 N N . SER A 1 3 ? -15.528 1.277 -6.297 1.00 0.00 3 SER A N 10
ATOM 8849 C CA . SER A 1 3 ? -15.606 2.653 -5.836 1.00 0.00 3 SER A CA 10
ATOM 8850 C C . SER A 1 3 ? -14.225 3.306 -5.903 1.00 0.00 3 SER A C 10
ATOM 8851 O O . SER A 1 3 ? -13.209 2.640 -5.712 1.00 0.00 3 SER A O 10
ATOM 8859 N N . GLY A 1 4 ? -14.231 4.603 -6.175 1.00 0.00 4 GLY A N 10
ATOM 8860 C CA . GLY A 1 4 ? -12.991 5.354 -6.270 1.00 0.00 4 GLY A CA 10
ATOM 8861 C C . GLY A 1 4 ? -12.492 5.408 -7.715 1.00 0.00 4 GLY A C 10
ATOM 8862 O O . GLY A 1 4 ? -12.614 4.432 -8.455 1.00 0.00 4 GLY A O 10
ATOM 8866 N N . SER A 1 5 ? -11.939 6.557 -8.074 1.00 0.00 5 SER A N 10
ATOM 8867 C CA . SER A 1 5 ? -11.420 6.750 -9.418 1.00 0.00 5 SER A CA 10
ATOM 8868 C C . SER A 1 5 ? -9.891 6.700 -9.401 1.00 0.00 5 SER A C 10
ATOM 8869 O O . SER A 1 5 ? -9.285 5.887 -10.097 1.00 0.00 5 SER A O 10
ATOM 8877 N N . SER A 1 6 ? -9.310 7.579 -8.597 1.00 0.00 6 SER A N 10
ATOM 8878 C CA . SER A 1 6 ? -7.864 7.645 -8.480 1.00 0.00 6 SER A CA 10
ATOM 8879 C C . SER A 1 6 ? -7.387 6.719 -7.359 1.00 0.00 6 SER A C 10
ATOM 8880 O O . SER A 1 6 ? -8.158 6.370 -6.467 1.00 0.00 6 SER A O 10
ATOM 8888 N N . GLY A 1 7 ? -6.117 6.348 -7.441 1.00 0.00 7 GLY A N 10
ATOM 8889 C CA . GLY A 1 7 ? -5.528 5.470 -6.444 1.00 0.00 7 GLY A CA 10
ATOM 8890 C C . GLY A 1 7 ? -4.544 6.233 -5.555 1.00 0.00 7 GLY A C 10
ATOM 8891 O O . GLY A 1 7 ? -4.318 7.425 -5.754 1.00 0.00 7 GLY A O 10
ATOM 8895 N N . GLU A 1 8 ? -3.986 5.513 -4.592 1.00 0.00 8 GLU A N 10
ATOM 8896 C CA . GLU A 1 8 ? -3.032 6.107 -3.671 1.00 0.00 8 GLU A CA 10
ATOM 8897 C C . GLU A 1 8 ? -1.695 5.366 -3.741 1.00 0.00 8 GLU A C 10
ATOM 8898 O O . GLU A 1 8 ? -1.663 4.136 -3.751 1.00 0.00 8 GLU A O 10
ATOM 8910 N N . GLU A 1 9 ? -0.624 6.144 -3.787 1.00 0.00 9 GLU A N 10
ATOM 8911 C CA . GLU A 1 9 ? 0.711 5.577 -3.855 1.00 0.00 9 GLU A CA 10
ATOM 8912 C C . GLU A 1 9 ? 1.277 5.380 -2.447 1.00 0.00 9 GLU A C 10
ATOM 8913 O O . GLU A 1 9 ? 1.456 6.346 -1.706 1.00 0.00 9 GLU A O 10
ATOM 8925 N N . PHE A 1 10 ? 1.543 4.124 -2.121 1.00 0.00 10 PHE A N 10
ATOM 8926 C CA . PHE A 1 10 ? 2.085 3.789 -0.815 1.00 0.00 10 PHE A CA 10
ATOM 8927 C C . PHE A 1 10 ? 3.488 3.192 -0.940 1.00 0.00 10 PHE A C 10
ATOM 8928 O O . PHE A 1 10 ? 3.892 2.769 -2.022 1.00 0.00 10 PHE A O 10
ATOM 8945 N N . VAL A 1 11 ? 4.192 3.176 0.182 1.00 0.00 11 VAL A N 10
ATOM 8946 C CA . VAL A 1 11 ? 5.542 2.638 0.211 1.00 0.00 11 VAL A CA 10
ATOM 8947 C C . VAL A 1 11 ? 5.624 1.537 1.270 1.00 0.00 11 VAL A C 10
ATOM 8948 O O . VAL A 1 11 ? 5.103 1.692 2.374 1.00 0.00 11 VAL A O 10
ATOM 8961 N N . ALA A 1 12 ? 6.282 0.449 0.897 1.00 0.00 12 ALA A N 10
ATOM 8962 C CA . ALA A 1 12 ? 6.439 -0.678 1.801 1.00 0.00 12 ALA A CA 10
ATOM 8963 C C . ALA A 1 12 ? 7.412 -0.298 2.918 1.00 0.00 12 ALA A C 10
ATOM 8964 O O . ALA A 1 12 ? 8.579 -0.006 2.658 1.00 0.00 12 ALA A O 10
ATOM 8971 N N . ILE A 1 13 ? 6.897 -0.313 4.139 1.00 0.00 13 ILE A N 10
ATOM 8972 C CA . ILE A 1 13 ? 7.707 0.026 5.297 1.00 0.00 13 ILE A CA 10
ATOM 8973 C C . ILE A 1 13 ? 8.794 -1.034 5.482 1.00 0.00 13 ILE A C 10
ATOM 8974 O O . ILE A 1 13 ? 9.777 -0.804 6.186 1.00 0.00 13 ILE A O 10
ATOM 8990 N N . ALA A 1 14 ? 8.582 -2.173 4.839 1.00 0.00 14 ALA A N 10
ATOM 8991 C CA . ALA A 1 14 ? 9.531 -3.269 4.924 1.00 0.00 14 ALA A CA 10
ATOM 8992 C C . ALA A 1 14 ? 9.253 -4.267 3.799 1.00 0.00 14 ALA A C 10
ATOM 8993 O O . ALA A 1 14 ? 8.141 -4.327 3.277 1.00 0.00 14 ALA A O 10
ATOM 9000 N N . ASP A 1 15 ? 10.283 -5.028 3.457 1.00 0.00 15 ASP A N 10
ATOM 9001 C CA . ASP A 1 15 ? 10.164 -6.021 2.404 1.00 0.00 15 ASP A CA 10
ATOM 9002 C C . ASP A 1 15 ? 9.124 -7.067 2.810 1.00 0.00 15 ASP A C 10
ATOM 9003 O O . ASP A 1 15 ? 9.020 -7.420 3.984 1.00 0.00 15 ASP A O 10
ATOM 9012 N N . TYR A 1 16 ? 8.381 -7.533 1.817 1.00 0.00 16 TYR A N 10
ATOM 9013 C CA . TYR A 1 16 ? 7.353 -8.532 2.057 1.00 0.00 16 TYR A CA 10
ATOM 9014 C C . TYR A 1 16 ? 7.438 -9.663 1.030 1.00 0.00 16 TYR A C 10
ATOM 9015 O O . TYR A 1 16 ? 7.898 -9.455 -0.091 1.00 0.00 16 TYR A O 10
ATOM 9033 N N . ALA A 1 17 ? 6.986 -10.836 1.450 1.00 0.00 17 ALA A N 10
ATOM 9034 C CA . ALA A 1 17 ? 7.005 -12.000 0.581 1.00 0.00 17 ALA A CA 10
ATOM 9035 C C . ALA A 1 17 ? 5.623 -12.657 0.586 1.00 0.00 17 ALA A C 10
ATOM 9036 O O . ALA A 1 17 ? 5.180 -13.171 1.612 1.00 0.00 17 ALA A O 10
ATOM 9043 N N . ALA A 1 18 ? 4.981 -12.619 -0.572 1.00 0.00 18 ALA A N 10
ATOM 9044 C CA . ALA A 1 18 ? 3.658 -13.205 -0.714 1.00 0.00 18 ALA A CA 10
ATOM 9045 C C . ALA A 1 18 ? 3.693 -14.655 -0.229 1.00 0.00 18 ALA A C 10
ATOM 9046 O O . ALA A 1 18 ? 4.569 -15.424 -0.621 1.00 0.00 18 ALA A O 10
ATOM 9053 N N . THR A 1 19 ? 2.729 -14.986 0.618 1.00 0.00 19 THR A N 10
ATOM 9054 C CA . THR A 1 19 ? 2.638 -16.330 1.161 1.00 0.00 19 THR A CA 10
ATOM 9055 C C . THR A 1 19 ? 1.887 -17.247 0.192 1.00 0.00 19 THR A C 10
ATOM 9056 O O . THR A 1 19 ? 2.225 -18.422 0.057 1.00 0.00 19 THR A O 10
ATOM 9067 N N . ASP A 1 20 ? 0.884 -16.674 -0.457 1.00 0.00 20 ASP A N 10
ATOM 9068 C CA . ASP A 1 20 ? 0.083 -17.425 -1.409 1.00 0.00 20 ASP A CA 10
ATOM 9069 C C . ASP A 1 20 ? 0.410 -16.953 -2.827 1.00 0.00 20 ASP A C 10
ATOM 9070 O O . ASP A 1 20 ? 1.333 -16.165 -3.026 1.00 0.00 20 ASP A O 10
ATOM 9079 N N . GLU A 1 21 ? -0.366 -17.455 -3.777 1.00 0.00 21 GLU A N 10
ATOM 9080 C CA . GLU A 1 21 ? -0.171 -17.095 -5.171 1.00 0.00 21 GLU A CA 10
ATOM 9081 C C . GLU A 1 21 ? -1.179 -16.023 -5.588 1.00 0.00 21 GLU A C 10
ATOM 9082 O O . GLU A 1 21 ? -1.408 -15.810 -6.778 1.00 0.00 21 GLU A O 10
ATOM 9094 N N . THR A 1 22 ? -1.756 -15.376 -4.586 1.00 0.00 22 THR A N 10
ATOM 9095 C CA . THR A 1 22 ? -2.735 -14.331 -4.834 1.00 0.00 22 THR A CA 10
ATOM 9096 C C . THR A 1 22 ? -2.355 -13.055 -4.080 1.00 0.00 22 THR A C 10
ATOM 9097 O O . THR A 1 22 ? -3.225 -12.269 -3.705 1.00 0.00 22 THR A O 10
ATOM 9108 N N . GLN A 1 23 ? -1.057 -12.888 -3.879 1.00 0.00 23 GLN A N 10
ATOM 9109 C CA . GLN A 1 23 ? -0.552 -11.721 -3.176 1.00 0.00 23 GLN A CA 10
ATOM 9110 C C . GLN A 1 23 ? 0.513 -11.014 -4.017 1.00 0.00 23 GLN A C 10
ATOM 9111 O O . GLN A 1 23 ? 1.046 -11.591 -4.964 1.00 0.00 23 GLN A O 10
ATOM 9125 N N . LEU A 1 24 ? 0.790 -9.774 -3.642 1.00 0.00 24 LEU A N 10
ATOM 9126 C CA . LEU A 1 24 ? 1.781 -8.982 -4.350 1.00 0.00 24 LEU A CA 10
ATOM 9127 C C . LEU A 1 24 ? 3.050 -8.881 -3.501 1.00 0.00 24 LEU A C 10
ATOM 9128 O O . LEU A 1 24 ? 2.976 -8.659 -2.293 1.00 0.00 24 LEU A O 10
ATOM 9144 N N . SER A 1 25 ? 4.184 -9.050 -4.165 1.00 0.00 25 SER A N 10
ATOM 9145 C CA . SER A 1 25 ? 5.466 -8.982 -3.486 1.00 0.00 25 SER A CA 10
ATOM 9146 C C . SER A 1 25 ? 6.208 -7.708 -3.896 1.00 0.00 25 SER A C 10
ATOM 9147 O O . SER A 1 25 ? 6.287 -7.385 -5.080 1.00 0.00 25 SER A O 10
ATOM 9155 N N . PHE A 1 26 ? 6.733 -7.018 -2.894 1.00 0.00 26 PHE A N 10
ATOM 9156 C CA . PHE A 1 26 ? 7.466 -5.787 -3.136 1.00 0.00 26 PHE A CA 10
ATOM 9157 C C . PHE A 1 26 ? 8.646 -5.653 -2.171 1.00 0.00 26 PHE A C 10
ATOM 9158 O O . PHE A 1 26 ? 8.879 -6.532 -1.343 1.00 0.00 26 PHE A O 10
ATOM 9175 N N . LEU A 1 27 ? 9.358 -4.544 -2.309 1.00 0.00 27 LEU A N 10
ATOM 9176 C CA . LEU A 1 27 ? 10.508 -4.283 -1.459 1.00 0.00 27 LEU A CA 10
ATOM 9177 C C . LEU A 1 27 ? 10.362 -2.900 -0.822 1.00 0.00 27 LEU A C 10
ATOM 9178 O O . LEU A 1 27 ? 9.856 -1.972 -1.452 1.00 0.00 27 LEU A O 10
ATOM 9194 N N . ARG A 1 28 ? 10.814 -2.805 0.420 1.00 0.00 28 ARG A N 10
ATOM 9195 C CA . ARG A 1 28 ? 10.739 -1.551 1.150 1.00 0.00 28 ARG A CA 10
ATOM 9196 C C . ARG A 1 28 ? 11.048 -0.376 0.219 1.00 0.00 28 ARG A C 10
ATOM 9197 O O . ARG A 1 28 ? 12.112 -0.329 -0.396 1.00 0.00 28 ARG A O 10
ATOM 9218 N N . GLY A 1 29 ? 10.097 0.544 0.145 1.00 0.00 29 GLY A N 10
ATOM 9219 C CA . GLY A 1 29 ? 10.253 1.715 -0.701 1.00 0.00 29 GLY A CA 10
ATOM 9220 C C . GLY A 1 29 ? 9.408 1.592 -1.970 1.00 0.00 29 GLY A C 10
ATOM 9221 O O . GLY A 1 29 ? 8.927 2.593 -2.499 1.00 0.00 29 GLY A O 10
ATOM 9225 N N . GLU A 1 30 ? 9.253 0.356 -2.422 1.00 0.00 30 GLU A N 10
ATOM 9226 C CA . GLU A 1 30 ? 8.474 0.089 -3.619 1.00 0.00 30 GLU A CA 10
ATOM 9227 C C . GLU A 1 30 ? 7.155 0.863 -3.578 1.00 0.00 30 GLU A C 10
ATOM 9228 O O . GLU A 1 30 ? 6.432 0.811 -2.584 1.00 0.00 30 GLU A O 10
ATOM 9240 N N . LYS A 1 31 ? 6.881 1.562 -4.669 1.00 0.00 31 LYS A N 10
ATOM 9241 C CA . LYS A 1 31 ? 5.661 2.345 -4.770 1.00 0.00 31 LYS A CA 10
ATOM 9242 C C . LYS A 1 31 ? 4.480 1.409 -5.039 1.00 0.00 31 LYS A C 10
ATOM 9243 O O . LYS A 1 31 ? 4.289 0.954 -6.166 1.00 0.00 31 LYS A O 10
ATOM 9262 N N . ILE A 1 32 ? 3.719 1.151 -3.986 1.00 0.00 32 ILE A N 10
ATOM 9263 C CA . ILE A 1 32 ? 2.563 0.278 -4.095 1.00 0.00 32 ILE A CA 10
ATOM 9264 C C . ILE A 1 32 ? 1.311 1.125 -4.331 1.00 0.00 32 ILE A C 10
ATOM 9265 O O . ILE A 1 32 ? 1.291 2.313 -4.012 1.00 0.00 32 ILE A O 10
ATOM 9281 N N . LEU A 1 33 ? 0.296 0.481 -4.889 1.00 0.00 33 LEU A N 10
ATOM 9282 C CA . LEU A 1 33 ? -0.957 1.160 -5.171 1.00 0.00 33 LEU A CA 10
ATOM 9283 C C . LEU A 1 33 ? -2.081 0.505 -4.365 1.00 0.00 33 LEU A C 10
ATOM 9284 O O . LEU A 1 33 ? -2.187 -0.719 -4.324 1.00 0.00 33 LEU A O 10
ATOM 9300 N N . ILE A 1 34 ? -2.890 1.351 -3.744 1.00 0.00 34 ILE A N 10
ATOM 9301 C CA . ILE A 1 34 ? -4.001 0.869 -2.941 1.00 0.00 34 ILE A CA 10
ATOM 9302 C C . ILE A 1 34 ? -5.318 1.253 -3.618 1.00 0.00 34 ILE A C 10
ATOM 9303 O O . ILE A 1 34 ? -5.818 2.361 -3.428 1.00 0.00 34 ILE A O 10
ATOM 9319 N N . LEU A 1 35 ? -5.842 0.317 -4.395 1.00 0.00 35 LEU A N 10
ATOM 9320 C CA . LEU A 1 35 ? -7.091 0.543 -5.102 1.00 0.00 35 LEU A CA 10
ATOM 9321 C C . LEU A 1 35 ? -8.244 0.568 -4.097 1.00 0.00 35 LEU A C 10
ATOM 9322 O O . LEU A 1 35 ? -8.915 1.587 -3.941 1.00 0.00 35 LEU A O 10
ATOM 9338 N N . ARG A 1 36 ? -8.439 -0.566 -3.440 1.00 0.00 36 ARG A N 10
ATOM 9339 C CA . ARG A 1 36 ? -9.499 -0.687 -2.453 1.00 0.00 36 ARG A CA 10
ATOM 9340 C C . ARG A 1 36 ? -8.956 -1.306 -1.164 1.00 0.00 36 ARG A C 10
ATOM 9341 O O . ARG A 1 36 ? -7.956 -2.021 -1.188 1.00 0.00 36 ARG A O 10
ATOM 9362 N N . GLN A 1 37 ? -9.639 -1.008 -0.068 1.00 0.00 37 GLN A N 10
ATOM 9363 C CA . GLN A 1 37 ? -9.238 -1.526 1.228 1.00 0.00 37 GLN A CA 10
ATOM 9364 C C . GLN A 1 37 ? -9.916 -2.872 1.495 1.00 0.00 37 GLN A C 10
ATOM 9365 O O . GLN A 1 37 ? -9.496 -3.619 2.377 1.00 0.00 37 GLN A O 10
ATOM 9379 N N . THR A 1 38 ? -10.954 -3.140 0.716 1.00 0.00 38 THR A N 10
ATOM 9380 C CA . THR A 1 38 ? -11.694 -4.382 0.857 1.00 0.00 38 THR A CA 10
ATOM 9381 C C . THR A 1 38 ? -12.342 -4.463 2.241 1.00 0.00 38 THR A C 10
ATOM 9382 O O . THR A 1 38 ? -13.537 -4.213 2.386 1.00 0.00 38 THR A O 10
ATOM 9393 N N . THR A 1 39 ? -11.524 -4.814 3.222 1.00 0.00 39 THR A N 10
ATOM 9394 C CA . THR A 1 39 ? -12.002 -4.930 4.589 1.00 0.00 39 THR A CA 10
ATOM 9395 C C . THR A 1 39 ? -11.300 -3.912 5.489 1.00 0.00 39 THR A C 10
ATOM 9396 O O . THR A 1 39 ? -11.940 -3.013 6.033 1.00 0.00 39 THR A O 10
ATOM 9407 N N . ALA A 1 40 ? -9.993 -4.087 5.619 1.00 0.00 40 ALA A N 10
ATOM 9408 C CA . ALA A 1 40 ? -9.196 -3.194 6.443 1.00 0.00 40 ALA A CA 10
ATOM 9409 C C . ALA A 1 40 ? -7.798 -3.787 6.625 1.00 0.00 40 ALA A C 10
ATOM 9410 O O . ALA A 1 40 ? -6.804 -3.062 6.597 1.00 0.00 40 ALA A O 10
ATOM 9417 N N . ASP A 1 41 ? -7.765 -5.098 6.808 1.00 0.00 41 ASP A N 10
ATOM 9418 C CA . ASP A 1 41 ? -6.504 -5.797 6.994 1.00 0.00 41 ASP A CA 10
ATOM 9419 C C . ASP A 1 41 ? -5.931 -6.180 5.628 1.00 0.00 41 ASP A C 10
ATOM 9420 O O . ASP A 1 41 ? -4.723 -6.101 5.414 1.00 0.00 41 ASP A O 10
ATOM 9429 N N . TRP A 1 42 ? -6.826 -6.586 4.740 1.00 0.00 42 TRP A N 10
ATOM 9430 C CA . TRP A 1 42 ? -6.425 -6.982 3.401 1.00 0.00 42 TRP A CA 10
ATOM 9431 C C . TRP A 1 42 ? -6.844 -5.872 2.434 1.00 0.00 42 TRP A C 10
ATOM 9432 O O . TRP A 1 42 ? -8.018 -5.510 2.371 1.00 0.00 42 TRP A O 10
ATOM 9453 N N . TRP A 1 43 ? -5.862 -5.363 1.706 1.00 0.00 43 TRP A N 10
ATOM 9454 C CA . TRP A 1 43 ? -6.114 -4.302 0.746 1.00 0.00 43 TRP A CA 10
ATOM 9455 C C . TRP A 1 43 ? -5.894 -4.871 -0.657 1.00 0.00 43 TRP A C 10
ATOM 9456 O O . TRP A 1 43 ? -5.150 -5.835 -0.830 1.00 0.00 43 TRP A O 10
ATOM 9477 N N . TRP A 1 44 ? -6.555 -4.251 -1.623 1.00 0.00 44 TRP A N 10
ATOM 9478 C CA . TRP A 1 44 ? -6.442 -4.684 -3.005 1.00 0.00 44 TRP A CA 10
ATOM 9479 C C . TRP A 1 44 ? -5.553 -3.681 -3.743 1.00 0.00 44 TRP A C 10
ATOM 9480 O O . TRP A 1 44 ? -5.981 -2.565 -4.037 1.00 0.00 44 TRP A O 10
ATOM 9501 N N . GLY A 1 45 ? -4.332 -4.113 -4.023 1.00 0.00 45 GLY A N 10
ATOM 9502 C CA . GLY A 1 45 ? -3.380 -3.267 -4.721 1.00 0.00 45 GLY A CA 10
ATOM 9503 C C . GLY A 1 45 ? -3.207 -3.717 -6.173 1.00 0.00 45 GLY A C 10
ATOM 9504 O O . GLY A 1 45 ? -3.939 -4.584 -6.649 1.00 0.00 45 GLY A O 10
ATOM 9508 N N . GLU A 1 46 ? -2.236 -3.108 -6.837 1.00 0.00 46 GLU A N 10
ATOM 9509 C CA . GLU A 1 46 ? -1.958 -3.436 -8.225 1.00 0.00 46 GLU A CA 10
ATOM 9510 C C . GLU A 1 46 ? -0.465 -3.279 -8.519 1.00 0.00 46 GLU A C 10
ATOM 9511 O O . GLU A 1 46 ? 0.095 -2.197 -8.348 1.00 0.00 46 GLU A O 10
ATOM 9523 N N . ARG A 1 47 ? 0.138 -4.375 -8.955 1.00 0.00 47 ARG A N 10
ATOM 9524 C CA . ARG A 1 47 ? 1.556 -4.372 -9.275 1.00 0.00 47 ARG A CA 10
ATOM 9525 C C . ARG A 1 47 ? 1.767 -4.033 -10.752 1.00 0.00 47 ARG A C 10
ATOM 9526 O O . ARG A 1 47 ? 0.808 -3.760 -11.473 1.00 0.00 47 ARG A O 10
ATOM 9547 N N . ALA A 1 48 ? 3.027 -4.063 -11.159 1.00 0.00 48 ALA A N 10
ATOM 9548 C CA . ALA A 1 48 ? 3.376 -3.762 -12.537 1.00 0.00 48 ALA A CA 10
ATOM 9549 C C . ALA A 1 48 ? 2.665 -4.749 -13.465 1.00 0.00 48 ALA A C 10
ATOM 9550 O O . ALA A 1 48 ? 3.073 -5.904 -13.579 1.00 0.00 48 ALA A O 10
ATOM 9557 N N . GLY A 1 49 ? 1.613 -4.258 -14.104 1.00 0.00 49 GLY A N 10
ATOM 9558 C CA . GLY A 1 49 ? 0.842 -5.083 -15.019 1.00 0.00 49 GLY A CA 10
ATOM 9559 C C . GLY A 1 49 ? 0.194 -6.258 -14.284 1.00 0.00 49 GLY A C 10
ATOM 9560 O O . GLY A 1 49 ? -0.390 -7.141 -14.911 1.00 0.00 49 GLY A O 10
ATOM 9564 N N . CYS A 1 50 ? 0.319 -6.232 -12.965 1.00 0.00 50 CYS A N 10
ATOM 9565 C CA . CYS A 1 50 ? -0.247 -7.284 -12.139 1.00 0.00 50 CYS A CA 10
ATOM 9566 C C . CYS A 1 50 ? -1.344 -6.671 -11.265 1.00 0.00 50 CYS A C 10
ATOM 9567 O O . CYS A 1 50 ? -1.396 -5.455 -11.091 1.00 0.00 50 CYS A O 10
ATOM 9575 N N . CYS A 1 51 ? -2.193 -7.542 -10.740 1.00 0.00 51 CYS A N 10
ATOM 9576 C CA . CYS A 1 51 ? -3.285 -7.102 -9.889 1.00 0.00 51 CYS A CA 10
ATOM 9577 C C . CYS A 1 51 ? -3.567 -8.201 -8.863 1.00 0.00 51 CYS A C 10
ATOM 9578 O O . CYS A 1 51 ? -4.052 -9.275 -9.215 1.00 0.00 51 CYS A O 10
ATOM 9586 N N . GLY A 1 52 ? -3.251 -7.894 -7.613 1.00 0.00 52 GLY A N 10
ATOM 9587 C CA . GLY A 1 52 ? -3.464 -8.842 -6.533 1.00 0.00 52 GLY A CA 10
ATOM 9588 C C . GLY A 1 52 ? -3.774 -8.118 -5.221 1.00 0.00 52 GLY A C 10
ATOM 9589 O O . GLY A 1 52 ? -3.873 -6.892 -5.193 1.00 0.00 52 GLY A O 10
ATOM 9593 N N . TYR A 1 53 ? -3.919 -8.907 -4.167 1.00 0.00 53 TYR A N 10
ATOM 9594 C CA . TYR A 1 53 ? -4.216 -8.356 -2.855 1.00 0.00 53 TYR A CA 10
ATOM 9595 C C . TYR A 1 53 ? -2.930 -8.046 -2.086 1.00 0.00 53 TYR A C 10
ATOM 9596 O O . TYR A 1 53 ? -1.866 -8.573 -2.410 1.00 0.00 53 TYR A O 10
ATOM 9614 N N . ILE A 1 54 ? -3.069 -7.192 -1.083 1.00 0.00 54 ILE A N 10
ATOM 9615 C CA . ILE A 1 54 ? -1.931 -6.806 -0.266 1.00 0.00 54 ILE A CA 10
ATOM 9616 C C . ILE A 1 54 ? -2.392 -6.607 1.180 1.00 0.00 54 ILE A C 10
ATOM 9617 O O . ILE A 1 54 ? -3.523 -6.189 1.423 1.00 0.00 54 ILE A O 10
ATOM 9633 N N . PRO A 1 55 ? -1.467 -6.923 2.126 1.00 0.00 55 PRO A N 10
ATOM 9634 C CA . PRO A 1 55 ? -1.767 -6.783 3.541 1.00 0.00 55 PRO A CA 10
ATOM 9635 C C . PRO A 1 55 ? -1.746 -5.313 3.963 1.00 0.00 55 PRO A C 10
ATOM 9636 O O . PRO A 1 55 ? -1.217 -4.465 3.246 1.00 0.00 55 PRO A O 10
ATOM 9647 N N . ALA A 1 56 ? -2.329 -5.056 5.125 1.00 0.00 56 ALA A N 10
ATOM 9648 C CA . ALA A 1 56 ? -2.384 -3.702 5.651 1.00 0.00 56 ALA A CA 10
ATOM 9649 C C . ALA A 1 56 ? -1.468 -3.596 6.871 1.00 0.00 56 ALA A C 10
ATOM 9650 O O . ALA A 1 56 ? -1.923 -3.723 8.007 1.00 0.00 56 ALA A O 10
ATOM 9657 N N . ASN A 1 57 ? -0.193 -3.365 6.596 1.00 0.00 57 ASN A N 10
ATOM 9658 C CA . ASN A 1 57 ? 0.792 -3.240 7.657 1.00 0.00 57 ASN A CA 10
ATOM 9659 C C . ASN A 1 57 ? 2.178 -3.044 7.040 1.00 0.00 57 ASN A C 10
ATOM 9660 O O . ASN A 1 57 ? 2.986 -2.271 7.554 1.00 0.00 57 ASN A O 10
ATOM 9671 N N . HIS A 1 58 ? 2.411 -3.757 5.948 1.00 0.00 58 HIS A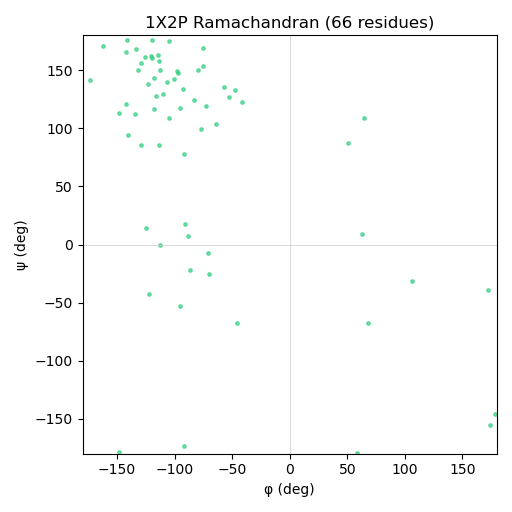 N 10
ATOM 9672 C CA . HIS A 1 58 ? 3.686 -3.670 5.256 1.00 0.00 58 HIS A CA 10
ATOM 9673 C C . HIS A 1 58 ? 3.802 -2.312 4.562 1.00 0.00 58 HIS A C 10
ATOM 9674 O O . HIS A 1 58 ? 4.905 -1.803 4.367 1.00 0.00 58 HIS A O 10
ATOM 9688 N N . VAL A 1 59 ? 2.649 -1.764 4.207 1.00 0.00 59 VAL A N 10
ATOM 9689 C CA . VAL A 1 59 ? 2.608 -0.474 3.539 1.00 0.00 59 VAL A CA 10
ATOM 9690 C C . VAL A 1 59 ? 2.002 0.566 4.484 1.00 0.00 59 VAL A C 10
ATOM 9691 O O . VAL A 1 59 ? 1.162 0.236 5.320 1.00 0.00 59 VAL A O 10
ATOM 9704 N N . GLY A 1 60 ? 2.452 1.801 4.319 1.00 0.00 60 GLY A N 10
ATOM 9705 C CA . GLY A 1 60 ? 1.965 2.891 5.147 1.00 0.00 60 GLY A CA 10
ATOM 9706 C C . GLY A 1 60 ? 2.205 4.243 4.471 1.00 0.00 60 GLY A C 10
ATOM 9707 O O . GLY A 1 60 ? 2.125 4.352 3.248 1.00 0.00 60 GLY A O 10
ATOM 9711 N N . LYS A 1 61 ? 2.496 5.238 5.296 1.00 0.00 61 LYS A N 10
ATOM 9712 C CA . LYS A 1 61 ? 2.748 6.577 4.793 1.00 0.00 61 LYS A CA 10
ATOM 9713 C C . LYS A 1 61 ? 4.229 6.917 4.980 1.00 0.00 61 LYS A C 10
ATOM 9714 O O . LYS A 1 61 ? 4.815 6.606 6.015 1.00 0.00 61 LYS A O 10
ATOM 9733 N N . HIS A 1 62 ? 4.791 7.551 3.961 1.00 0.00 62 HIS A N 10
ATOM 9734 C CA . HIS A 1 62 ? 6.191 7.936 4.000 1.00 0.00 62 HIS A CA 10
ATOM 9735 C C . HIS A 1 62 ? 6.302 9.451 4.187 1.00 0.00 62 HIS A C 10
ATOM 9736 O O . HIS A 1 62 ? 5.553 10.212 3.576 1.00 0.00 62 HIS A O 10
ATOM 9750 N N . SER A 1 63 ? 7.242 9.843 5.034 1.00 0.00 63 SER A N 10
ATOM 9751 C CA . SER A 1 63 ? 7.460 11.253 5.309 1.00 0.00 63 SER A CA 10
ATOM 9752 C C . SER A 1 63 ? 8.577 11.794 4.414 1.00 0.00 63 SER A C 10
ATOM 9753 O O . SER A 1 63 ? 8.351 12.701 3.614 1.00 0.00 63 SER A O 10
ATOM 9761 N N . GLY A 1 64 ? 9.757 11.214 4.578 1.00 0.00 64 GLY A N 10
ATOM 9762 C CA . GLY A 1 64 ? 10.909 11.627 3.794 1.00 0.00 64 GLY A CA 10
ATOM 9763 C C . GLY A 1 64 ? 12.171 11.672 4.657 1.00 0.00 64 GLY A C 10
ATOM 9764 O O . GLY A 1 64 ? 12.331 10.866 5.573 1.00 0.00 64 GLY A O 10
ATOM 9768 N N . PRO A 1 65 ? 13.059 12.648 4.326 1.00 0.00 65 PRO A N 10
ATOM 9769 C CA . PRO A 1 65 ? 14.302 12.809 5.061 1.00 0.00 65 PRO A CA 10
ATOM 9770 C C . PRO A 1 65 ? 14.053 13.451 6.427 1.00 0.00 65 PRO A C 10
ATOM 9771 O O . PRO A 1 65 ? 14.676 13.073 7.418 1.00 0.00 65 PRO A O 10
ATOM 9782 N N . SER A 1 66 ? 13.140 14.412 6.435 1.00 0.00 66 SER A N 10
ATOM 9783 C CA . SER A 1 66 ? 12.801 15.110 7.663 1.00 0.00 66 SER A CA 10
ATOM 9784 C C . SER A 1 66 ? 14.047 15.781 8.245 1.00 0.00 66 SER A C 10
ATOM 9785 O O . SER A 1 66 ? 14.758 15.184 9.052 1.00 0.00 66 SER A O 10
ATOM 9793 N N . SER A 1 67 ? 14.273 17.013 7.813 1.00 0.00 67 SER A N 10
ATOM 9794 C CA . SER A 1 67 ? 15.421 17.771 8.282 1.00 0.00 67 SER A CA 10
ATOM 9795 C C . SER A 1 67 ? 15.476 17.747 9.810 1.00 0.00 67 SER A C 10
ATOM 9796 O O . SER A 1 67 ? 14.458 17.538 10.469 1.00 0.00 67 SER A O 10
ATOM 9804 N N . GLY A 1 68 ? 16.675 17.963 10.331 1.00 0.00 68 GLY A N 10
ATOM 9805 C CA . GLY A 1 68 ? 16.876 17.969 11.770 1.00 0.00 68 GLY A CA 10
ATOM 9806 C C . GLY A 1 68 ? 18.231 17.359 12.136 1.00 0.00 68 GLY A C 10
ATOM 9807 O O . GLY A 1 68 ? 19.087 18.036 12.704 1.00 0.00 68 GLY A O 10
ATOM 9811 N N . GLY A 1 1 ? -10.545 4.941 -13.961 1.00 0.00 1 GLY A N 11
ATOM 9812 C CA . GLY A 1 1 ? -10.939 6.304 -13.650 1.00 0.00 1 GLY A CA 11
ATOM 9813 C C . GLY A 1 1 ? -10.819 7.204 -14.882 1.00 0.00 1 GLY A C 11
ATOM 9814 O O . GLY A 1 1 ? -10.245 6.804 -15.894 1.00 0.00 1 GLY A O 11
ATOM 9818 N N . SER A 1 2 ? -11.370 8.402 -14.756 1.00 0.00 2 SER A N 11
ATOM 9819 C CA . SER A 1 2 ? -11.333 9.362 -15.846 1.00 0.00 2 SER A CA 11
ATOM 9820 C C . SER A 1 2 ? -10.190 10.356 -15.629 1.00 0.00 2 SER A C 11
ATOM 9821 O O . SER A 1 2 ? -9.143 10.253 -16.268 1.00 0.00 2 SER A O 11
ATOM 9829 N N . SER A 1 3 ? -10.428 11.295 -14.726 1.00 0.00 3 SER A N 11
ATOM 9830 C CA . SER A 1 3 ? -9.432 12.307 -14.417 1.00 0.00 3 SER A CA 11
ATOM 9831 C C . SER A 1 3 ? -9.425 12.593 -12.914 1.00 0.00 3 SER A C 11
ATOM 9832 O O . SER A 1 3 ? -10.479 12.629 -12.281 1.00 0.00 3 SER A O 11
ATOM 9840 N N . GLY A 1 4 ? -8.226 12.789 -12.386 1.00 0.00 4 GLY A N 11
ATOM 9841 C CA . GLY A 1 4 ? -8.068 13.071 -10.970 1.00 0.00 4 GLY A CA 11
ATOM 9842 C C . GLY A 1 4 ? -7.172 12.028 -10.299 1.00 0.00 4 GLY A C 11
ATOM 9843 O O . GLY A 1 4 ? -6.473 11.277 -10.978 1.00 0.00 4 GLY A O 11
ATOM 9847 N N . SER A 1 5 ? -7.221 12.015 -8.975 1.00 0.00 5 SER A N 11
ATOM 9848 C CA . SER A 1 5 ? -6.421 11.077 -8.206 1.00 0.00 5 SER A CA 11
ATOM 9849 C C . SER A 1 5 ? -6.691 9.648 -8.681 1.00 0.00 5 SER A C 11
ATOM 9850 O O . SER A 1 5 ? -7.811 9.320 -9.069 1.00 0.00 5 SER A O 11
ATOM 9858 N N . SER A 1 6 ? -5.645 8.836 -8.634 1.00 0.00 6 SER A N 11
ATOM 9859 C CA . SER A 1 6 ? -5.755 7.449 -9.055 1.00 0.00 6 SER A CA 11
ATOM 9860 C C . SER A 1 6 ? -5.109 6.534 -8.013 1.00 0.00 6 SER A C 11
ATOM 9861 O O . SER A 1 6 ? -3.921 6.228 -8.101 1.00 0.00 6 SER A O 11
ATOM 9869 N N . GLY A 1 7 ? -5.920 6.122 -7.049 1.00 0.00 7 GLY A N 11
ATOM 9870 C CA . GLY A 1 7 ? -5.443 5.248 -5.992 1.00 0.00 7 GLY A CA 11
ATOM 9871 C C . GLY A 1 7 ? -4.529 6.004 -5.026 1.00 0.00 7 GLY A C 11
ATOM 9872 O O . GLY A 1 7 ? -4.426 7.228 -5.093 1.00 0.00 7 GLY A O 11
ATOM 9876 N N . GLU A 1 8 ? -3.889 5.244 -4.150 1.00 0.00 8 GLU A N 11
ATOM 9877 C CA . GLU A 1 8 ? -2.986 5.827 -3.171 1.00 0.00 8 GLU A CA 11
ATOM 9878 C C . GLU A 1 8 ? -1.598 5.194 -3.286 1.00 0.00 8 GLU A C 11
ATOM 9879 O O . GLU A 1 8 ? -1.451 3.982 -3.142 1.00 0.00 8 GLU A O 11
ATOM 9891 N N . GLU A 1 9 ? -0.615 6.044 -3.544 1.00 0.00 9 GLU A N 11
ATOM 9892 C CA . GLU A 1 9 ? 0.756 5.583 -3.680 1.00 0.00 9 GLU A CA 11
ATOM 9893 C C . GLU A 1 9 ? 1.375 5.345 -2.301 1.00 0.00 9 GLU A C 11
ATOM 9894 O O . GLU A 1 9 ? 1.735 6.294 -1.606 1.00 0.00 9 GLU A O 11
ATOM 9906 N N . PHE A 1 10 ? 1.480 4.073 -1.947 1.00 0.00 10 PHE A N 11
ATOM 9907 C CA . PHE A 1 10 ? 2.049 3.698 -0.663 1.00 0.00 10 PHE A CA 11
ATOM 9908 C C . PHE A 1 10 ? 3.447 3.101 -0.837 1.00 0.00 10 PHE A C 11
ATOM 9909 O O . PHE A 1 10 ? 3.806 2.658 -1.927 1.00 0.00 10 PHE A O 11
ATOM 9926 N N . VAL A 1 11 ? 4.198 3.107 0.255 1.00 0.00 11 VAL A N 11
ATOM 9927 C CA . VAL A 1 11 ? 5.549 2.572 0.237 1.00 0.00 11 VAL A CA 11
ATOM 9928 C C . VAL A 1 11 ? 5.658 1.442 1.262 1.00 0.00 11 VAL A C 11
ATOM 9929 O O . VAL A 1 11 ? 5.162 1.564 2.381 1.00 0.00 11 VAL A O 11
ATOM 9942 N N . ALA A 1 12 ? 6.311 0.367 0.844 1.00 0.00 12 ALA A N 11
ATOM 9943 C CA . ALA A 1 12 ? 6.492 -0.783 1.713 1.00 0.00 12 ALA A CA 11
ATOM 9944 C C . ALA A 1 12 ? 7.488 -0.431 2.819 1.00 0.00 12 ALA A C 11
ATOM 9945 O O . ALA A 1 12 ? 8.648 -0.127 2.541 1.00 0.00 12 ALA A O 11
ATOM 9952 N N . ILE A 1 13 ? 7.001 -0.483 4.049 1.00 0.00 13 ILE A N 11
ATOM 9953 C CA . ILE A 1 13 ? 7.834 -0.173 5.198 1.00 0.00 13 ILE A CA 11
ATOM 9954 C C . ILE A 1 13 ? 8.912 -1.249 5.347 1.00 0.00 13 ILE A C 11
ATOM 9955 O O . ILE A 1 13 ? 9.919 -1.036 6.020 1.00 0.00 13 ILE A O 11
ATOM 9971 N N . ALA A 1 14 ? 8.663 -2.382 4.707 1.00 0.00 14 ALA A N 11
ATOM 9972 C CA . ALA A 1 14 ? 9.599 -3.492 4.760 1.00 0.00 14 ALA A CA 11
ATOM 9973 C C . ALA A 1 14 ? 9.292 -4.468 3.621 1.00 0.00 14 ALA A C 11
ATOM 9974 O O . ALA A 1 14 ? 8.151 -4.562 3.171 1.00 0.00 14 ALA A O 11
ATOM 9981 N N . ASP A 1 15 ? 10.329 -5.169 3.189 1.00 0.00 15 ASP A N 11
ATOM 9982 C CA . ASP A 1 15 ? 10.184 -6.134 2.112 1.00 0.00 15 ASP A CA 11
ATOM 9983 C C . ASP A 1 15 ? 9.163 -7.197 2.520 1.00 0.00 15 ASP A C 11
ATOM 9984 O O . ASP A 1 15 ? 9.127 -7.617 3.676 1.00 0.00 15 ASP A O 11
ATOM 9993 N N . TYR A 1 16 ? 8.359 -7.604 1.549 1.00 0.00 16 TYR A N 11
ATOM 9994 C CA . TYR A 1 16 ? 7.340 -8.610 1.793 1.00 0.00 16 TYR A CA 11
ATOM 9995 C C . TYR A 1 16 ? 7.382 -9.703 0.723 1.00 0.00 16 TYR A C 11
ATOM 9996 O O . TYR A 1 16 ? 7.812 -9.459 -0.403 1.00 0.00 16 TYR A O 11
ATOM 10014 N N . ALA A 1 17 ? 6.929 -10.886 1.113 1.00 0.00 17 ALA A N 11
ATOM 10015 C CA . ALA A 1 17 ? 6.910 -12.017 0.201 1.00 0.00 17 ALA A CA 11
ATOM 10016 C C . ALA A 1 17 ? 5.511 -12.636 0.193 1.00 0.00 17 ALA A C 11
ATOM 10017 O O . ALA A 1 17 ? 5.075 -13.208 1.191 1.00 0.00 17 ALA A O 11
ATOM 10024 N N . ALA A 1 18 ? 4.846 -12.502 -0.945 1.00 0.00 18 ALA A N 11
ATOM 10025 C CA . ALA A 1 18 ? 3.505 -13.041 -1.096 1.00 0.00 18 ALA A CA 11
ATOM 10026 C C . ALA A 1 18 ? 3.509 -14.522 -0.712 1.00 0.00 18 ALA A C 11
ATOM 10027 O O . ALA A 1 18 ? 4.220 -15.322 -1.317 1.00 0.00 18 ALA A O 11
ATOM 10034 N N . THR A 1 19 ? 2.706 -14.841 0.293 1.00 0.00 19 THR A N 11
ATOM 10035 C CA . THR A 1 19 ? 2.608 -16.212 0.765 1.00 0.00 19 THR A CA 11
ATOM 10036 C C . THR A 1 19 ? 1.755 -17.046 -0.193 1.00 0.00 19 THR A C 11
ATOM 10037 O O . THR A 1 19 ? 1.930 -18.260 -0.288 1.00 0.00 19 THR A O 11
ATOM 10048 N N . ASP A 1 20 ? 0.851 -16.362 -0.878 1.00 0.00 20 ASP A N 11
ATOM 10049 C CA . ASP A 1 20 ? -0.030 -17.025 -1.825 1.00 0.00 20 ASP A CA 11
ATOM 10050 C C . ASP A 1 20 ? 0.244 -16.488 -3.231 1.00 0.00 20 ASP A C 11
ATOM 10051 O O . ASP A 1 20 ? 1.011 -15.542 -3.399 1.00 0.00 20 ASP A O 11
ATOM 10060 N N . GLU A 1 21 ? -0.399 -17.116 -4.205 1.00 0.00 21 GLU A N 11
ATOM 10061 C CA . GLU A 1 21 ? -0.235 -16.712 -5.591 1.00 0.00 21 GLU A CA 11
ATOM 10062 C C . GLU A 1 21 ? -1.285 -15.666 -5.967 1.00 0.00 21 GLU A C 11
ATOM 10063 O O . GLU A 1 21 ? -1.534 -15.427 -7.148 1.00 0.00 21 GLU A O 11
ATOM 10075 N N . THR A 1 22 ? -1.873 -15.068 -4.941 1.00 0.00 22 THR A N 11
ATOM 10076 C CA . THR A 1 22 ? -2.891 -14.052 -5.149 1.00 0.00 22 THR A CA 11
ATOM 10077 C C . THR A 1 22 ? -2.478 -12.739 -4.483 1.00 0.00 22 THR A C 11
ATOM 10078 O O . THR A 1 22 ? -3.258 -11.789 -4.437 1.00 0.00 22 THR A O 11
ATOM 10089 N N . GLN A 1 23 ? -1.251 -12.727 -3.983 1.00 0.00 23 GLN A N 11
ATOM 10090 C CA . GLN A 1 23 ? -0.724 -11.545 -3.321 1.00 0.00 23 GLN A CA 11
ATOM 10091 C C . GLN A 1 23 ? 0.336 -10.874 -4.196 1.00 0.00 23 GLN A C 11
ATOM 10092 O O . GLN A 1 23 ? 0.756 -11.434 -5.208 1.00 0.00 23 GLN A O 11
ATOM 10106 N N . LEU A 1 24 ? 0.739 -9.684 -3.776 1.00 0.00 24 LEU A N 11
ATOM 10107 C CA . LEU A 1 24 ? 1.742 -8.931 -4.509 1.00 0.00 24 LEU A CA 11
ATOM 10108 C C . LEU A 1 24 ? 3.033 -8.877 -3.689 1.00 0.00 24 LEU A C 11
ATOM 10109 O O . LEU A 1 24 ? 2.990 -8.770 -2.464 1.00 0.00 24 LEU A O 11
ATOM 10125 N N . SER A 1 25 ? 4.150 -8.952 -4.397 1.00 0.00 25 SER A N 11
ATOM 10126 C CA . SER A 1 25 ? 5.450 -8.912 -3.750 1.00 0.00 25 SER A CA 11
ATOM 10127 C C . SER A 1 25 ? 6.192 -7.634 -4.144 1.00 0.00 25 SER A C 11
ATOM 10128 O O . SER A 1 25 ? 6.310 -7.320 -5.328 1.00 0.00 25 SER A O 11
ATOM 10136 N N . PHE A 1 26 ? 6.674 -6.930 -3.130 1.00 0.00 26 PHE A N 11
ATOM 10137 C CA . PHE A 1 26 ? 7.402 -5.693 -3.356 1.00 0.00 26 PHE A CA 11
ATOM 10138 C C . PHE A 1 26 ? 8.616 -5.594 -2.430 1.00 0.00 26 PHE A C 11
ATOM 10139 O O . PHE A 1 26 ? 8.876 -6.502 -1.643 1.00 0.00 26 PHE A O 11
ATOM 10156 N N . LEU A 1 27 ? 9.326 -4.482 -2.556 1.00 0.00 27 LEU A N 11
ATOM 10157 C CA . LEU A 1 27 ? 10.506 -4.252 -1.740 1.00 0.00 27 LEU A CA 11
ATOM 10158 C C . LEU A 1 27 ? 10.374 -2.905 -1.028 1.00 0.00 27 LEU A C 11
ATOM 10159 O O . LEU A 1 27 ? 9.864 -1.943 -1.601 1.00 0.00 27 LEU A O 11
ATOM 10175 N N . ARG A 1 28 ? 10.842 -2.877 0.211 1.00 0.00 28 ARG A N 11
ATOM 10176 C CA . ARG A 1 28 ? 10.783 -1.663 1.007 1.00 0.00 28 ARG A CA 11
ATOM 10177 C C . ARG A 1 28 ? 11.083 -0.442 0.136 1.00 0.00 28 ARG A C 11
ATOM 10178 O O . ARG A 1 28 ? 12.173 -0.325 -0.421 1.00 0.00 28 ARG A O 11
ATOM 10199 N N . GLY A 1 29 ? 10.096 0.437 0.045 1.00 0.00 29 GLY A N 11
ATOM 10200 C CA . GLY A 1 29 ? 10.241 1.645 -0.749 1.00 0.00 29 GLY A CA 11
ATOM 10201 C C . GLY A 1 29 ? 9.382 1.576 -2.014 1.00 0.00 29 GLY A C 11
ATOM 10202 O O . GLY A 1 29 ? 8.906 2.600 -2.502 1.00 0.00 29 GLY A O 11
ATOM 10206 N N . GLU A 1 30 ? 9.211 0.359 -2.508 1.00 0.00 30 GLU A N 11
ATOM 10207 C CA . GLU A 1 30 ? 8.419 0.143 -3.707 1.00 0.00 30 GLU A CA 11
ATOM 10208 C C . GLU A 1 30 ? 7.094 0.903 -3.611 1.00 0.00 30 GLU A C 11
ATOM 10209 O O . GLU A 1 30 ? 6.391 0.809 -2.606 1.00 0.00 30 GLU A O 11
ATOM 10221 N N . LYS A 1 31 ? 6.794 1.639 -4.671 1.00 0.00 31 LYS A N 11
ATOM 10222 C CA . LYS A 1 31 ? 5.566 2.415 -4.720 1.00 0.00 31 LYS A CA 11
ATOM 10223 C C . LYS A 1 31 ? 4.389 1.482 -5.012 1.00 0.00 31 LYS A C 11
ATOM 10224 O O . LYS A 1 31 ? 4.195 1.060 -6.151 1.00 0.00 31 LYS A O 11
ATOM 10243 N N . ILE A 1 32 ? 3.635 1.187 -3.963 1.00 0.00 32 ILE A N 11
ATOM 10244 C CA . ILE A 1 32 ? 2.482 0.312 -4.093 1.00 0.00 32 ILE A CA 11
ATOM 10245 C C . ILE A 1 32 ? 1.222 1.159 -4.279 1.00 0.00 32 ILE A C 11
ATOM 10246 O O . ILE A 1 32 ? 1.105 2.239 -3.702 1.00 0.00 32 ILE A O 11
ATOM 10262 N N . LEU A 1 33 ? 0.311 0.637 -5.087 1.00 0.00 33 LEU A N 11
ATOM 10263 C CA . LEU A 1 33 ? -0.936 1.332 -5.357 1.00 0.00 33 LEU A CA 11
ATOM 10264 C C . LEU A 1 33 ? -2.080 0.619 -4.632 1.00 0.00 33 LEU A C 11
ATOM 10265 O O . LEU A 1 33 ? -2.279 -0.582 -4.811 1.00 0.00 33 LEU A O 11
ATOM 10281 N N . ILE A 1 34 ? -2.801 1.388 -3.830 1.00 0.00 34 ILE A N 11
ATOM 10282 C CA . ILE A 1 34 ? -3.919 0.845 -3.078 1.00 0.00 34 ILE A CA 11
ATOM 10283 C C . ILE A 1 34 ? -5.228 1.223 -3.774 1.00 0.00 34 ILE A C 11
ATOM 10284 O O . ILE A 1 34 ? -5.707 2.347 -3.635 1.00 0.00 34 ILE A O 11
ATOM 10300 N N . LEU A 1 35 ? -5.770 0.262 -4.509 1.00 0.00 35 LEU A N 11
ATOM 10301 C CA . LEU A 1 35 ? -7.014 0.480 -5.227 1.00 0.00 35 LEU A CA 11
ATOM 10302 C C . LEU A 1 35 ? -8.168 0.557 -4.226 1.00 0.00 35 LEU A C 11
ATOM 10303 O O . LEU A 1 35 ? -8.773 1.614 -4.050 1.00 0.00 35 LEU A O 11
ATOM 10319 N N . ARG A 1 36 ? -8.440 -0.576 -3.596 1.00 0.00 36 ARG A N 11
ATOM 10320 C CA . ARG A 1 36 ? -9.511 -0.651 -2.617 1.00 0.00 36 ARG A CA 11
ATOM 10321 C C . ARG A 1 36 ? -8.989 -1.232 -1.302 1.00 0.00 36 ARG A C 11
ATOM 10322 O O . ARG A 1 36 ? -7.877 -1.754 -1.248 1.00 0.00 36 ARG A O 11
ATOM 10343 N N . GLN A 1 37 ? -9.817 -1.123 -0.273 1.00 0.00 37 GLN A N 11
ATOM 10344 C CA . GLN A 1 37 ? -9.453 -1.632 1.038 1.00 0.00 37 GLN A CA 11
ATOM 10345 C C . GLN A 1 37 ? -10.113 -2.991 1.282 1.00 0.00 37 GLN A C 11
ATOM 10346 O O . GLN A 1 37 ? -9.558 -3.837 1.981 1.00 0.00 37 GLN A O 11
ATOM 10360 N N . THR A 1 38 ? -11.288 -3.157 0.693 1.00 0.00 38 THR A N 11
ATOM 10361 C CA . THR A 1 38 ? -12.029 -4.398 0.838 1.00 0.00 38 THR A CA 11
ATOM 10362 C C . THR A 1 38 ? -12.516 -4.563 2.278 1.00 0.00 38 THR A C 11
ATOM 10363 O O . THR A 1 38 ? -13.718 -4.529 2.539 1.00 0.00 38 THR A O 11
ATOM 10374 N N . THR A 1 39 ? -11.559 -4.739 3.177 1.00 0.00 39 THR A N 11
ATOM 10375 C CA . THR A 1 39 ? -11.876 -4.910 4.585 1.00 0.00 39 THR A CA 11
ATOM 10376 C C . THR A 1 39 ? -11.154 -3.854 5.425 1.00 0.00 39 THR A C 11
ATOM 10377 O O . THR A 1 39 ? -11.751 -2.852 5.815 1.00 0.00 39 THR A O 11
ATOM 10388 N N . ALA A 1 40 ? -9.881 -4.116 5.680 1.00 0.00 40 ALA A N 11
ATOM 10389 C CA . ALA A 1 40 ? -9.071 -3.201 6.467 1.00 0.00 40 ALA A CA 11
ATOM 10390 C C . ALA A 1 40 ? -7.677 -3.799 6.661 1.00 0.00 40 ALA A C 11
ATOM 10391 O O . ALA A 1 40 ? -6.675 -3.093 6.558 1.00 0.00 40 ALA A O 11
ATOM 10398 N N . ASP A 1 41 ? -7.656 -5.094 6.939 1.00 0.00 41 ASP A N 11
ATOM 10399 C CA . ASP A 1 41 ? -6.401 -5.795 7.149 1.00 0.00 41 ASP A CA 11
ATOM 10400 C C . ASP A 1 41 ? -5.805 -6.183 5.794 1.00 0.00 41 ASP A C 11
ATOM 10401 O O . ASP A 1 41 ? -4.588 -6.171 5.620 1.00 0.00 41 ASP A O 11
ATOM 10410 N N . TRP A 1 42 ? -6.692 -6.517 4.868 1.00 0.00 42 TRP A N 11
ATOM 10411 C CA . TRP A 1 42 ? -6.270 -6.908 3.533 1.00 0.00 42 TRP A CA 11
ATOM 10412 C C . TRP A 1 42 ? -6.760 -5.842 2.551 1.00 0.00 42 TRP A C 11
ATOM 10413 O O . TRP A 1 42 ? -7.950 -5.537 2.503 1.00 0.00 42 TRP A O 11
ATOM 10434 N N . TRP A 1 43 ? -5.816 -5.303 1.793 1.00 0.00 43 TRP A N 11
ATOM 10435 C CA . TRP A 1 43 ? -6.137 -4.277 0.815 1.00 0.00 43 TRP A CA 11
ATOM 10436 C C . TRP A 1 43 ? -5.924 -4.871 -0.579 1.00 0.00 43 TRP A C 11
ATOM 10437 O O . TRP A 1 43 ? -5.240 -5.881 -0.730 1.00 0.00 43 TRP A O 11
ATOM 10458 N N . TRP A 1 44 ? -6.524 -4.217 -1.563 1.00 0.00 44 TRP A N 11
ATOM 10459 C CA . TRP A 1 44 ? -6.409 -4.667 -2.940 1.00 0.00 44 TRP A CA 11
ATOM 10460 C C . TRP A 1 44 ? -5.510 -3.679 -3.687 1.00 0.00 44 TRP A C 11
ATOM 10461 O O . TRP A 1 44 ? -5.907 -2.544 -3.942 1.00 0.00 44 TRP A O 11
ATOM 10482 N N . GLY A 1 45 ? -4.316 -4.149 -4.016 1.00 0.00 45 GLY A N 11
ATOM 10483 C CA . GLY A 1 45 ? -3.357 -3.321 -4.729 1.00 0.00 45 GLY A CA 11
ATOM 10484 C C . GLY A 1 45 ? -3.254 -3.741 -6.196 1.00 0.00 45 GLY A C 11
ATOM 10485 O O . GLY A 1 45 ? -4.024 -4.580 -6.661 1.00 0.00 45 GLY A O 11
ATOM 10489 N N . GLU A 1 46 ? -2.295 -3.140 -6.885 1.00 0.00 46 GLU A N 11
ATOM 10490 C CA . GLU A 1 46 ? -2.080 -3.441 -8.290 1.00 0.00 46 GLU A CA 11
ATOM 10491 C C . GLU A 1 46 ? -0.615 -3.212 -8.665 1.00 0.00 46 GLU A C 11
ATOM 10492 O O . GLU A 1 46 ? -0.101 -2.103 -8.524 1.00 0.00 46 GLU A O 11
ATOM 10504 N N . ARG A 1 47 ? 0.017 -4.277 -9.135 1.00 0.00 47 ARG A N 11
ATOM 10505 C CA . ARG A 1 47 ? 1.413 -4.206 -9.531 1.00 0.00 47 ARG A CA 11
ATOM 10506 C C . ARG A 1 47 ? 1.525 -3.897 -11.025 1.00 0.00 47 ARG A C 11
ATOM 10507 O O . ARG A 1 47 ? 0.522 -3.634 -11.685 1.00 0.00 47 ARG A O 11
ATOM 10528 N N . ALA A 1 48 ? 2.756 -3.940 -11.514 1.00 0.00 48 ALA A N 11
ATOM 10529 C CA . ALA A 1 48 ? 3.013 -3.668 -12.918 1.00 0.00 48 ALA A CA 11
ATOM 10530 C C . ALA A 1 48 ? 2.269 -4.693 -13.776 1.00 0.00 48 ALA A C 11
ATOM 10531 O O . ALA A 1 48 ? 2.702 -5.838 -13.897 1.00 0.00 48 ALA A O 11
ATOM 10538 N N . GLY A 1 49 ? 1.162 -4.245 -14.350 1.00 0.00 49 GLY A N 11
ATOM 10539 C CA . GLY A 1 49 ? 0.354 -5.109 -15.194 1.00 0.00 49 GLY A CA 11
ATOM 10540 C C . GLY A 1 49 ? -0.195 -6.295 -14.397 1.00 0.00 49 GLY A C 11
ATOM 10541 O O . GLY A 1 49 ? -0.761 -7.224 -14.971 1.00 0.00 49 GLY A O 11
ATOM 10545 N N . CYS A 1 50 ? -0.007 -6.225 -13.088 1.00 0.00 50 CYS A N 11
ATOM 10546 C CA . CYS A 1 50 ? -0.476 -7.281 -12.207 1.00 0.00 50 CYS A CA 11
ATOM 10547 C C . CYS A 1 50 ? -1.568 -6.704 -11.303 1.00 0.00 50 CYS A C 11
ATOM 10548 O O . CYS A 1 50 ? -1.663 -5.489 -11.137 1.00 0.00 50 CYS A O 11
ATOM 10556 N N . CYS A 1 51 ? -2.364 -7.602 -10.743 1.00 0.00 51 CYS A N 11
ATOM 10557 C CA . CYS A 1 51 ? -3.445 -7.197 -9.861 1.00 0.00 51 CYS A CA 11
ATOM 10558 C C . CYS A 1 51 ? -3.651 -8.297 -8.817 1.00 0.00 51 CYS A C 11
ATOM 10559 O O . CYS A 1 51 ? -4.085 -9.400 -9.149 1.00 0.00 51 CYS A O 11
ATOM 10567 N N . GLY A 1 52 ? -3.330 -7.959 -7.577 1.00 0.00 52 GLY A N 11
ATOM 10568 C CA . GLY A 1 52 ? -3.475 -8.904 -6.483 1.00 0.00 52 GLY A CA 11
ATOM 10569 C C . GLY A 1 52 ? -3.813 -8.183 -5.176 1.00 0.00 52 GLY A C 11
ATOM 10570 O O . GLY A 1 52 ? -3.972 -6.963 -5.160 1.00 0.00 52 GLY A O 11
ATOM 10574 N N . TYR A 1 53 ? -3.915 -8.968 -4.114 1.00 0.00 53 TYR A N 11
ATOM 10575 C CA . TYR A 1 53 ? -4.232 -8.419 -2.806 1.00 0.00 53 TYR A CA 11
ATOM 10576 C C . TYR A 1 53 ? -2.959 -8.140 -2.005 1.00 0.00 53 TYR A C 11
ATOM 10577 O O . TYR A 1 53 ? -1.944 -8.810 -2.191 1.00 0.00 53 TYR A O 11
ATOM 10595 N N . ILE A 1 54 ? -3.054 -7.149 -1.131 1.00 0.00 54 ILE A N 11
ATOM 10596 C CA . ILE A 1 54 ? -1.922 -6.772 -0.301 1.00 0.00 54 ILE A CA 11
ATOM 10597 C C . ILE A 1 54 ? -2.385 -6.628 1.150 1.00 0.00 54 ILE A C 11
ATOM 10598 O O . ILE A 1 54 ? -3.541 -6.294 1.406 1.00 0.00 54 ILE A O 11
ATOM 10614 N N . PRO A 1 55 ? -1.435 -6.892 2.086 1.00 0.00 55 PRO A N 11
ATOM 10615 C CA . PRO A 1 55 ? -1.733 -6.794 3.505 1.00 0.00 55 PRO A CA 11
ATOM 10616 C C . PRO A 1 55 ? -1.814 -5.332 3.949 1.00 0.00 55 PRO A C 11
ATOM 10617 O O . PRO A 1 55 ? -1.558 -4.425 3.159 1.00 0.00 55 PRO A O 11
ATOM 10628 N N . ALA A 1 56 ? -2.169 -5.150 5.212 1.00 0.00 56 ALA A N 11
ATOM 10629 C CA . ALA A 1 56 ? -2.286 -3.813 5.771 1.00 0.00 56 ALA A CA 11
ATOM 10630 C C . ALA A 1 56 ? -1.351 -3.685 6.975 1.00 0.00 56 ALA A C 11
ATOM 10631 O O . ALA A 1 56 ? -1.764 -3.901 8.113 1.00 0.00 56 ALA A O 11
ATOM 10638 N N . ASN A 1 57 ? -0.107 -3.333 6.682 1.00 0.00 57 ASN A N 11
ATOM 10639 C CA . ASN A 1 57 ? 0.890 -3.173 7.726 1.00 0.00 57 ASN A CA 11
ATOM 10640 C C . ASN A 1 57 ? 2.273 -3.028 7.087 1.00 0.00 57 ASN A C 11
ATOM 10641 O O . ASN A 1 57 ? 3.110 -2.270 7.576 1.00 0.00 57 ASN A O 11
ATOM 10652 N N . HIS A 1 58 ? 2.469 -3.765 6.004 1.00 0.00 58 HIS A N 11
ATOM 10653 C CA . HIS A 1 58 ? 3.736 -3.728 5.293 1.00 0.00 58 HIS A CA 11
ATOM 10654 C C . HIS A 1 58 ? 3.873 -2.392 4.560 1.00 0.00 58 HIS A C 11
ATOM 10655 O O . HIS A 1 58 ? 4.985 -1.941 4.287 1.00 0.00 58 HIS A O 11
ATOM 10669 N N . VAL A 1 59 ? 2.728 -1.796 4.262 1.00 0.00 59 VAL A N 11
ATOM 10670 C CA . VAL A 1 59 ? 2.707 -0.521 3.566 1.00 0.00 59 VAL A CA 11
ATOM 10671 C C . VAL A 1 59 ? 2.205 0.567 4.518 1.00 0.00 59 VAL A C 11
ATOM 10672 O O . VAL A 1 59 ? 1.334 0.316 5.349 1.00 0.00 59 VAL A O 11
ATOM 10685 N N . GLY A 1 60 ? 2.777 1.752 4.366 1.00 0.00 60 GLY A N 11
ATOM 10686 C CA . GLY A 1 60 ? 2.399 2.879 5.202 1.00 0.00 60 GLY A CA 11
ATOM 10687 C C . GLY A 1 60 ? 2.676 4.206 4.492 1.00 0.00 60 GLY A C 11
ATOM 10688 O O . GLY A 1 60 ? 2.529 4.306 3.275 1.00 0.00 60 GLY A O 11
ATOM 10692 N N . LYS A 1 61 ? 3.073 5.192 5.283 1.00 0.00 61 LYS A N 11
ATOM 10693 C CA . LYS A 1 61 ? 3.373 6.508 4.746 1.00 0.00 61 LYS A CA 11
ATOM 10694 C C . LYS A 1 61 ? 4.770 6.934 5.201 1.00 0.00 61 LYS A C 11
ATOM 10695 O O . LYS A 1 61 ? 4.943 7.415 6.320 1.00 0.00 61 LYS A O 11
ATOM 10714 N N . HIS A 1 62 ? 5.732 6.742 4.310 1.00 0.00 62 HIS A N 11
ATOM 10715 C CA . HIS A 1 62 ? 7.108 7.100 4.606 1.00 0.00 62 HIS A CA 11
ATOM 10716 C C . HIS A 1 62 ? 7.513 8.316 3.770 1.00 0.00 62 HIS A C 11
ATOM 10717 O O . HIS A 1 62 ? 6.846 8.652 2.792 1.00 0.00 62 HIS A O 11
ATOM 10731 N N . SER A 1 63 ? 8.604 8.943 4.185 1.00 0.00 63 SER A N 11
ATOM 10732 C CA . SER A 1 63 ? 9.105 10.114 3.487 1.00 0.00 63 SER A CA 11
ATOM 10733 C C . SER A 1 63 ? 10.631 10.051 3.388 1.00 0.00 63 SER A C 11
ATOM 10734 O O . SER A 1 63 ? 11.326 10.117 4.401 1.00 0.00 63 SER A O 11
ATOM 10742 N N . GLY A 1 64 ? 11.107 9.924 2.158 1.00 0.00 64 GLY A N 11
ATOM 10743 C CA . GLY A 1 64 ? 12.537 9.851 1.913 1.00 0.00 64 GLY A CA 11
ATOM 10744 C C . GLY A 1 64 ? 12.827 9.311 0.511 1.00 0.00 64 GLY A C 11
ATOM 10745 O O . GLY A 1 64 ? 12.040 8.539 -0.036 1.00 0.00 64 GLY A O 11
ATOM 10749 N N . PRO A 1 65 ? 13.988 9.749 -0.045 1.00 0.00 65 PRO A N 11
ATOM 10750 C CA . PRO A 1 65 ? 14.391 9.318 -1.373 1.00 0.00 65 PRO A CA 11
ATOM 10751 C C . PRO A 1 65 ? 14.905 7.877 -1.349 1.00 0.00 65 PRO A C 11
ATOM 10752 O O . PRO A 1 65 ? 15.358 7.393 -0.313 1.00 0.00 65 PRO A O 11
ATOM 10763 N N . SER A 1 66 ? 14.818 7.233 -2.504 1.00 0.00 66 SER A N 11
ATOM 10764 C CA . SER A 1 66 ? 15.269 5.857 -2.628 1.00 0.00 66 SER A CA 11
ATOM 10765 C C . SER A 1 66 ? 15.310 5.451 -4.103 1.00 0.00 66 SER A C 11
ATOM 10766 O O . SER A 1 66 ? 14.385 4.812 -4.600 1.00 0.00 66 SER A O 11
ATOM 10774 N N . SER A 1 67 ? 16.393 5.840 -4.761 1.00 0.00 67 SER A N 11
ATOM 10775 C CA . SER A 1 67 ? 16.566 5.525 -6.168 1.00 0.00 67 SER A CA 11
ATOM 10776 C C . SER A 1 67 ? 18.019 5.767 -6.584 1.00 0.00 67 SER A C 11
ATOM 10777 O O . SER A 1 67 ? 18.730 6.541 -5.944 1.00 0.00 67 SER A O 11
ATOM 10785 N N . GLY A 1 68 ? 18.416 5.092 -7.652 1.00 0.00 68 GLY A N 11
ATOM 10786 C CA . GLY A 1 68 ? 19.771 5.224 -8.159 1.00 0.00 68 GLY A CA 11
ATOM 10787 C C . GLY A 1 68 ? 20.792 4.727 -7.134 1.00 0.00 68 GLY A C 11
ATOM 10788 O O . GLY A 1 68 ? 20.460 3.928 -6.259 1.00 0.00 68 GLY A O 11
ATOM 10792 N N . GLY A 1 1 ? -11.359 12.053 2.871 1.00 0.00 1 GLY A N 12
ATOM 10793 C CA . GLY A 1 1 ? -10.013 12.529 2.599 1.00 0.00 1 GLY A CA 12
ATOM 10794 C C . GLY A 1 1 ? -9.426 11.835 1.368 1.00 0.00 1 GLY A C 12
ATOM 10795 O O . GLY A 1 1 ? -9.071 10.659 1.424 1.00 0.00 1 GLY A O 12
ATOM 10799 N N . SER A 1 2 ? -9.341 12.594 0.285 1.00 0.00 2 SER A N 12
ATOM 10800 C CA . SER A 1 2 ? -8.803 12.068 -0.957 1.00 0.00 2 SER A CA 12
ATOM 10801 C C . SER A 1 2 ? -7.441 12.702 -1.248 1.00 0.00 2 SER A C 12
ATOM 10802 O O . SER A 1 2 ? -7.364 13.749 -1.890 1.00 0.00 2 SER A O 12
ATOM 10810 N N . SER A 1 3 ? -6.401 12.042 -0.761 1.00 0.00 3 SER A N 12
ATOM 10811 C CA . SER A 1 3 ? -5.046 12.529 -0.961 1.00 0.00 3 SER A CA 12
ATOM 10812 C C . SER A 1 3 ? -4.395 11.796 -2.136 1.00 0.00 3 SER A C 12
ATOM 10813 O O . SER A 1 3 ? -4.177 10.587 -2.075 1.00 0.00 3 SER A O 12
ATOM 10821 N N . GLY A 1 4 ? -4.102 12.560 -3.179 1.00 0.00 4 GLY A N 12
ATOM 10822 C CA . GLY A 1 4 ? -3.481 11.999 -4.366 1.00 0.00 4 GLY A CA 12
ATOM 10823 C C . GLY A 1 4 ? -4.516 11.299 -5.248 1.00 0.00 4 GLY A C 12
ATOM 10824 O O . GLY A 1 4 ? -5.197 10.377 -4.801 1.00 0.00 4 GLY A O 12
ATOM 10828 N N . SER A 1 5 ? -4.603 11.763 -6.486 1.00 0.00 5 SER A N 12
ATOM 10829 C CA . SER A 1 5 ? -5.543 11.193 -7.436 1.00 0.00 5 SER A CA 12
ATOM 10830 C C . SER A 1 5 ? -4.975 9.900 -8.024 1.00 0.00 5 SER A C 12
ATOM 10831 O O . SER A 1 5 ? -3.775 9.648 -7.933 1.00 0.00 5 SER A O 12
ATOM 10839 N N . SER A 1 6 ? -5.864 9.115 -8.614 1.00 0.00 6 SER A N 12
ATOM 10840 C CA . SER A 1 6 ? -5.466 7.855 -9.217 1.00 0.00 6 SER A CA 12
ATOM 10841 C C . SER A 1 6 ? -4.879 6.927 -8.152 1.00 0.00 6 SER A C 12
ATOM 10842 O O . SER A 1 6 ? -3.664 6.747 -8.082 1.00 0.00 6 SER A O 12
ATOM 10850 N N . GLY A 1 7 ? -5.768 6.364 -7.348 1.00 0.00 7 GLY A N 12
ATOM 10851 C CA . GLY A 1 7 ? -5.353 5.459 -6.289 1.00 0.00 7 GLY A CA 12
ATOM 10852 C C . GLY A 1 7 ? -4.433 6.167 -5.293 1.00 0.00 7 GLY A C 12
ATOM 10853 O O . GLY A 1 7 ? -4.195 7.368 -5.408 1.00 0.00 7 GLY A O 12
ATOM 10857 N N . GLU A 1 8 ? -3.940 5.392 -4.338 1.00 0.00 8 GLU A N 12
ATOM 10858 C CA . GLU A 1 8 ? -3.051 5.930 -3.322 1.00 0.00 8 GLU A CA 12
ATOM 10859 C C . GLU A 1 8 ? -1.671 5.277 -3.426 1.00 0.00 8 GLU A C 12
ATOM 10860 O O . GLU A 1 8 ? -1.556 4.053 -3.402 1.00 0.00 8 GLU A O 12
ATOM 10872 N N . GLU A 1 9 ? -0.658 6.124 -3.538 1.00 0.00 9 GLU A N 12
ATOM 10873 C CA . GLU A 1 9 ? 0.710 5.645 -3.645 1.00 0.00 9 GLU A CA 12
ATOM 10874 C C . GLU A 1 9 ? 1.282 5.359 -2.255 1.00 0.00 9 GLU A C 12
ATOM 10875 O O . GLU A 1 9 ? 1.541 6.282 -1.484 1.00 0.00 9 GLU A O 12
ATOM 10887 N N . PHE A 1 10 ? 1.463 4.076 -1.977 1.00 0.00 10 PHE A N 12
ATOM 10888 C CA . PHE A 1 10 ? 2.000 3.657 -0.694 1.00 0.00 10 PHE A CA 12
ATOM 10889 C C . PHE A 1 10 ? 3.388 3.034 -0.857 1.00 0.00 10 PHE A C 12
ATOM 10890 O O . PHE A 1 10 ? 3.732 2.551 -1.935 1.00 0.00 10 PHE A O 12
ATOM 10907 N N . VAL A 1 11 ? 4.147 3.065 0.228 1.00 0.00 11 VAL A N 12
ATOM 10908 C CA . VAL A 1 11 ? 5.489 2.509 0.219 1.00 0.00 11 VAL A CA 12
ATOM 10909 C C . VAL A 1 11 ? 5.559 1.338 1.201 1.00 0.00 11 VAL A C 12
ATOM 10910 O O . VAL A 1 11 ? 4.985 1.400 2.288 1.00 0.00 11 VAL A O 12
ATOM 10923 N N . ALA A 1 12 ? 6.266 0.299 0.784 1.00 0.00 12 ALA A N 12
ATOM 10924 C CA . ALA A 1 12 ? 6.418 -0.885 1.613 1.00 0.00 12 ALA A CA 12
ATOM 10925 C C . ALA A 1 12 ? 7.347 -0.565 2.786 1.00 0.00 12 ALA A C 12
ATOM 10926 O O . ALA A 1 12 ? 8.513 -0.229 2.584 1.00 0.00 12 ALA A O 12
ATOM 10933 N N . ILE A 1 13 ? 6.795 -0.679 3.985 1.00 0.00 13 ILE A N 12
ATOM 10934 C CA . ILE A 1 13 ? 7.560 -0.406 5.190 1.00 0.00 13 ILE A CA 12
ATOM 10935 C C . ILE A 1 13 ? 8.584 -1.523 5.402 1.00 0.00 13 ILE A C 12
ATOM 10936 O O . ILE A 1 13 ? 9.502 -1.383 6.209 1.00 0.00 13 ILE A O 12
ATOM 10952 N N . ALA A 1 14 ? 8.393 -2.606 4.664 1.00 0.00 14 ALA A N 12
ATOM 10953 C CA . ALA A 1 14 ? 9.289 -3.746 4.762 1.00 0.00 14 ALA A CA 12
ATOM 10954 C C . ALA A 1 14 ? 9.000 -4.716 3.614 1.00 0.00 14 ALA A C 12
ATOM 10955 O O . ALA A 1 14 ? 7.846 -4.914 3.240 1.00 0.00 14 ALA A O 12
ATOM 10962 N N . ASP A 1 15 ? 10.070 -5.294 3.087 1.00 0.00 15 ASP A N 12
ATOM 10963 C CA . ASP A 1 15 ? 9.946 -6.238 1.989 1.00 0.00 15 ASP A CA 12
ATOM 10964 C C . ASP A 1 15 ? 9.065 -7.409 2.427 1.00 0.00 15 ASP A C 12
ATOM 10965 O O . ASP A 1 15 ? 9.119 -7.834 3.580 1.00 0.00 15 ASP A O 12
ATOM 10974 N N . TYR A 1 16 ? 8.275 -7.899 1.483 1.00 0.00 16 TYR A N 12
ATOM 10975 C CA . TYR A 1 16 ? 7.384 -9.014 1.757 1.00 0.00 16 TYR A CA 12
ATOM 10976 C C . TYR A 1 16 ? 7.470 -10.069 0.652 1.00 0.00 16 TYR A C 12
ATOM 10977 O O . TYR A 1 16 ? 7.945 -9.785 -0.447 1.00 0.00 16 TYR A O 12
ATOM 10995 N N . ALA A 1 17 ? 7.003 -11.264 0.981 1.00 0.00 17 ALA A N 12
ATOM 10996 C CA . ALA A 1 17 ? 7.021 -12.363 0.031 1.00 0.00 17 ALA A CA 12
ATOM 10997 C C . ALA A 1 17 ? 5.645 -13.032 0.005 1.00 0.00 17 ALA A C 12
ATOM 10998 O O . ALA A 1 17 ? 5.269 -13.721 0.951 1.00 0.00 17 ALA A O 12
ATOM 11005 N N . ALA A 1 18 ? 4.933 -12.805 -1.089 1.00 0.00 18 ALA A N 12
ATOM 11006 C CA . ALA A 1 18 ? 3.607 -13.377 -1.250 1.00 0.00 18 ALA A CA 12
ATOM 11007 C C . ALA A 1 18 ? 3.677 -14.889 -1.022 1.00 0.00 18 ALA A C 12
ATOM 11008 O O . ALA A 1 18 ? 4.433 -15.587 -1.696 1.00 0.00 18 ALA A O 12
ATOM 11015 N N . THR A 1 19 ? 2.880 -15.349 -0.069 1.00 0.00 19 THR A N 12
ATOM 11016 C CA . THR A 1 19 ? 2.842 -16.764 0.256 1.00 0.00 19 THR A CA 12
ATOM 11017 C C . THR A 1 19 ? 1.923 -17.510 -0.713 1.00 0.00 19 THR A C 12
ATOM 11018 O O . THR A 1 19 ? 2.056 -18.719 -0.894 1.00 0.00 19 THR A O 12
ATOM 11029 N N . ASP A 1 20 ? 1.011 -16.758 -1.310 1.00 0.00 20 ASP A N 12
ATOM 11030 C CA . ASP A 1 20 ? 0.069 -17.332 -2.256 1.00 0.00 20 ASP A CA 12
ATOM 11031 C C . ASP A 1 20 ? 0.241 -16.653 -3.617 1.00 0.00 20 ASP A C 12
ATOM 11032 O O . ASP A 1 20 ? 1.109 -15.797 -3.782 1.00 0.00 20 ASP A O 12
ATOM 11041 N N . GLU A 1 21 ? -0.601 -17.059 -4.556 1.00 0.00 21 GLU A N 12
ATOM 11042 C CA . GLU A 1 21 ? -0.553 -16.500 -5.896 1.00 0.00 21 GLU A CA 12
ATOM 11043 C C . GLU A 1 21 ? -1.609 -15.404 -6.052 1.00 0.00 21 GLU A C 12
ATOM 11044 O O . GLU A 1 21 ? -1.961 -15.030 -7.169 1.00 0.00 21 GLU A O 12
ATOM 11056 N N . THR A 1 22 ? -2.084 -14.919 -4.914 1.00 0.00 22 THR A N 12
ATOM 11057 C CA . THR A 1 22 ? -3.093 -13.873 -4.910 1.00 0.00 22 THR A CA 12
ATOM 11058 C C . THR A 1 22 ? -2.553 -12.614 -4.227 1.00 0.00 22 THR A C 12
ATOM 11059 O O . THR A 1 22 ? -3.220 -11.581 -4.204 1.00 0.00 22 THR A O 12
ATOM 11070 N N . GLN A 1 23 ? -1.349 -12.742 -3.688 1.00 0.00 23 GLN A N 12
ATOM 11071 C CA . GLN A 1 23 ? -0.712 -11.628 -3.007 1.00 0.00 23 GLN A CA 12
ATOM 11072 C C . GLN A 1 23 ? 0.371 -11.012 -3.896 1.00 0.00 23 GLN A C 12
ATOM 11073 O O . GLN A 1 23 ? 0.856 -11.655 -4.825 1.00 0.00 23 GLN A O 12
ATOM 11087 N N . LEU A 1 24 ? 0.718 -9.774 -3.578 1.00 0.00 24 LEU A N 12
ATOM 11088 C CA . LEU A 1 24 ? 1.734 -9.064 -4.336 1.00 0.00 24 LEU A CA 12
ATOM 11089 C C . LEU A 1 24 ? 3.015 -8.975 -3.504 1.00 0.00 24 LEU A C 12
ATOM 11090 O O . LEU A 1 24 ? 2.959 -8.826 -2.285 1.00 0.00 24 LEU A O 12
ATOM 11106 N N . SER A 1 25 ? 4.141 -9.070 -4.197 1.00 0.00 25 SER A N 12
ATOM 11107 C CA . SER A 1 25 ? 5.434 -9.002 -3.538 1.00 0.00 25 SER A CA 12
ATOM 11108 C C . SER A 1 25 ? 6.165 -7.723 -3.951 1.00 0.00 25 SER A C 12
ATOM 11109 O O . SER A 1 25 ? 6.228 -7.394 -5.135 1.00 0.00 25 SER A O 12
ATOM 11117 N N . PHE A 1 26 ? 6.701 -7.037 -2.952 1.00 0.00 26 PHE A N 12
ATOM 11118 C CA . PHE A 1 26 ? 7.426 -5.802 -3.197 1.00 0.00 26 PHE A CA 12
ATOM 11119 C C . PHE A 1 26 ? 8.615 -5.666 -2.244 1.00 0.00 26 PHE A C 12
ATOM 11120 O O . PHE A 1 26 ? 8.813 -6.507 -1.369 1.00 0.00 26 PHE A O 12
ATOM 11137 N N . LEU A 1 27 ? 9.375 -4.599 -2.446 1.00 0.00 27 LEU A N 12
ATOM 11138 C CA . LEU A 1 27 ? 10.539 -4.342 -1.615 1.00 0.00 27 LEU A CA 12
ATOM 11139 C C . LEU A 1 27 ? 10.368 -2.996 -0.908 1.00 0.00 27 LEU A C 12
ATOM 11140 O O . LEU A 1 27 ? 9.838 -2.049 -1.487 1.00 0.00 27 LEU A O 12
ATOM 11156 N N . ARG A 1 28 ? 10.827 -2.953 0.334 1.00 0.00 28 ARG A N 12
ATOM 11157 C CA . ARG A 1 28 ? 10.732 -1.739 1.126 1.00 0.00 28 ARG A CA 12
ATOM 11158 C C . ARG A 1 28 ? 11.062 -0.517 0.266 1.00 0.00 28 ARG A C 12
ATOM 11159 O O . ARG A 1 28 ? 12.202 -0.343 -0.160 1.00 0.00 28 ARG A O 12
ATOM 11180 N N . GLY A 1 29 ? 10.042 0.297 0.036 1.00 0.00 29 GLY A N 12
ATOM 11181 C CA . GLY A 1 29 ? 10.209 1.498 -0.765 1.00 0.00 29 GLY A CA 12
ATOM 11182 C C . GLY A 1 29 ? 9.335 1.445 -2.020 1.00 0.00 29 GLY A C 12
ATOM 11183 O O . GLY A 1 29 ? 8.781 2.461 -2.438 1.00 0.00 29 GLY A O 12
ATOM 11187 N N . GLU A 1 30 ? 9.239 0.251 -2.586 1.00 0.00 30 GLU A N 12
ATOM 11188 C CA . GLU A 1 30 ? 8.442 0.053 -3.784 1.00 0.00 30 GLU A CA 12
ATOM 11189 C C . GLU A 1 30 ? 7.136 0.844 -3.690 1.00 0.00 30 GLU A C 12
ATOM 11190 O O . GLU A 1 30 ? 6.441 0.784 -2.677 1.00 0.00 30 GLU A O 12
ATOM 11202 N N . LYS A 1 31 ? 6.842 1.568 -4.760 1.00 0.00 31 LYS A N 12
ATOM 11203 C CA . LYS A 1 31 ? 5.632 2.371 -4.811 1.00 0.00 31 LYS A CA 12
ATOM 11204 C C . LYS A 1 31 ? 4.433 1.460 -5.084 1.00 0.00 31 LYS A C 12
ATOM 11205 O O . LYS A 1 31 ? 4.217 1.034 -6.217 1.00 0.00 31 LYS A O 12
ATOM 11224 N N . ILE A 1 32 ? 3.683 1.190 -4.025 1.00 0.00 32 ILE A N 12
ATOM 11225 C CA . ILE A 1 32 ? 2.512 0.338 -4.136 1.00 0.00 32 ILE A CA 12
ATOM 11226 C C . ILE A 1 32 ? 1.267 1.211 -4.308 1.00 0.00 32 ILE A C 12
ATOM 11227 O O . ILE A 1 32 ? 1.214 2.330 -3.802 1.00 0.00 32 ILE A O 12
ATOM 11243 N N . LEU A 1 33 ? 0.295 0.665 -5.025 1.00 0.00 33 LEU A N 12
ATOM 11244 C CA . LEU A 1 33 ? -0.946 1.379 -5.270 1.00 0.00 33 LEU A CA 12
ATOM 11245 C C . LEU A 1 33 ? -2.097 0.648 -4.575 1.00 0.00 33 LEU A C 12
ATOM 11246 O O . LEU A 1 33 ? -2.308 -0.542 -4.803 1.00 0.00 33 LEU A O 12
ATOM 11262 N N . ILE A 1 34 ? -2.809 1.391 -3.741 1.00 0.00 34 ILE A N 12
ATOM 11263 C CA . ILE A 1 34 ? -3.933 0.828 -3.011 1.00 0.00 34 ILE A CA 12
ATOM 11264 C C . ILE A 1 34 ? -5.236 1.212 -3.715 1.00 0.00 34 ILE A C 12
ATOM 11265 O O . ILE A 1 34 ? -5.706 2.342 -3.585 1.00 0.00 34 ILE A O 12
ATOM 11281 N N . LEU A 1 35 ? -5.783 0.251 -4.445 1.00 0.00 35 LEU A N 12
ATOM 11282 C CA . LEU A 1 35 ? -7.023 0.475 -5.169 1.00 0.00 35 LEU A CA 12
ATOM 11283 C C . LEU A 1 35 ? -8.182 0.557 -4.173 1.00 0.00 35 LEU A C 12
ATOM 11284 O O . LEU A 1 35 ? -8.773 1.620 -3.991 1.00 0.00 35 LEU A O 12
ATOM 11300 N N . ARG A 1 36 ? -8.472 -0.578 -3.556 1.00 0.00 36 ARG A N 12
ATOM 11301 C CA . ARG A 1 36 ? -9.549 -0.647 -2.584 1.00 0.00 36 ARG A CA 12
ATOM 11302 C C . ARG A 1 36 ? -9.021 -1.157 -1.241 1.00 0.00 36 ARG A C 12
ATOM 11303 O O . ARG A 1 36 ? -7.891 -1.634 -1.155 1.00 0.00 36 ARG A O 12
ATOM 11324 N N . GLN A 1 37 ? -9.865 -1.038 -0.226 1.00 0.00 37 GLN A N 12
ATOM 11325 C CA . GLN A 1 37 ? -9.497 -1.480 1.108 1.00 0.00 37 GLN A CA 12
ATOM 11326 C C . GLN A 1 37 ? -10.051 -2.881 1.374 1.00 0.00 37 GLN A C 12
ATOM 11327 O O . GLN A 1 37 ? -9.476 -3.643 2.150 1.00 0.00 37 GLN A O 12
ATOM 11341 N N . THR A 1 38 ? -11.162 -3.178 0.716 1.00 0.00 38 THR A N 12
ATOM 11342 C CA . THR A 1 38 ? -11.800 -4.475 0.872 1.00 0.00 38 THR A CA 12
ATOM 11343 C C . THR A 1 38 ? -12.358 -4.627 2.289 1.00 0.00 38 THR A C 12
ATOM 11344 O O . THR A 1 38 ? -13.573 -4.659 2.481 1.00 0.00 38 THR A O 12
ATOM 11355 N N . THR A 1 39 ? -11.444 -4.719 3.244 1.00 0.00 39 THR A N 12
ATOM 11356 C CA . THR A 1 39 ? -11.830 -4.868 4.637 1.00 0.00 39 THR A CA 12
ATOM 11357 C C . THR A 1 39 ? -11.088 -3.851 5.507 1.00 0.00 39 THR A C 12
ATOM 11358 O O . THR A 1 39 ? -11.653 -2.827 5.890 1.00 0.00 39 THR A O 12
ATOM 11369 N N . ALA A 1 40 ? -9.834 -4.168 5.793 1.00 0.00 40 ALA A N 12
ATOM 11370 C CA . ALA A 1 40 ? -9.010 -3.294 6.611 1.00 0.00 40 ALA A CA 12
ATOM 11371 C C . ALA A 1 40 ? -7.650 -3.955 6.844 1.00 0.00 40 ALA A C 12
ATOM 11372 O O . ALA A 1 40 ? -6.623 -3.279 6.866 1.00 0.00 40 ALA A O 12
ATOM 11379 N N . ASP A 1 41 ? -7.687 -5.269 7.013 1.00 0.00 41 ASP A N 12
ATOM 11380 C CA . ASP A 1 41 ? -6.470 -6.029 7.244 1.00 0.00 41 ASP A CA 12
ATOM 11381 C C . ASP A 1 41 ? -5.912 -6.509 5.903 1.00 0.00 41 ASP A C 12
ATOM 11382 O O . ASP A 1 41 ? -4.743 -6.879 5.810 1.00 0.00 41 ASP A O 12
ATOM 11391 N N . TRP A 1 42 ? -6.775 -6.489 4.898 1.00 0.00 42 TRP A N 12
ATOM 11392 C CA . TRP A 1 42 ? -6.383 -6.918 3.566 1.00 0.00 42 TRP A CA 12
ATOM 11393 C C . TRP A 1 42 ? -6.826 -5.842 2.573 1.00 0.00 42 TRP A C 12
ATOM 11394 O O . TRP A 1 42 ? -8.006 -5.503 2.505 1.00 0.00 42 TRP A O 12
ATOM 11415 N N . TRP A 1 43 ? -5.855 -5.335 1.827 1.00 0.00 43 TRP A N 12
ATOM 11416 C CA . TRP A 1 43 ? -6.131 -4.304 0.840 1.00 0.00 43 TRP A CA 12
ATOM 11417 C C . TRP A 1 43 ? -5.903 -4.906 -0.548 1.00 0.00 43 TRP A C 12
ATOM 11418 O O . TRP A 1 43 ? -5.271 -5.953 -0.679 1.00 0.00 43 TRP A O 12
ATOM 11439 N N . TRP A 1 44 ? -6.429 -4.217 -1.550 1.00 0.00 44 TRP A N 12
ATOM 11440 C CA . TRP A 1 44 ? -6.291 -4.670 -2.924 1.00 0.00 44 TRP A CA 12
ATOM 11441 C C . TRP A 1 44 ? -5.398 -3.671 -3.663 1.00 0.00 44 TRP A C 12
ATOM 11442 O O . TRP A 1 44 ? -5.769 -2.512 -3.837 1.00 0.00 44 TRP A O 12
ATOM 11463 N N . GLY A 1 45 ? -4.238 -4.159 -4.079 1.00 0.00 45 GLY A N 12
ATOM 11464 C CA . GLY A 1 45 ? -3.290 -3.323 -4.796 1.00 0.00 45 GLY A CA 12
ATOM 11465 C C . GLY A 1 45 ? -3.133 -3.791 -6.245 1.00 0.00 45 GLY A C 12
ATOM 11466 O O . GLY A 1 45 ? -3.779 -4.750 -6.665 1.00 0.00 45 GLY A O 12
ATOM 11470 N N . GLU A 1 46 ? -2.272 -3.091 -6.969 1.00 0.00 46 GLU A N 12
ATOM 11471 C CA . GLU A 1 46 ? -2.023 -3.422 -8.361 1.00 0.00 46 GLU A CA 12
ATOM 11472 C C . GLU A 1 46 ? -0.535 -3.271 -8.684 1.00 0.00 46 GLU A C 12
ATOM 11473 O O . GLU A 1 46 ? 0.030 -2.189 -8.537 1.00 0.00 46 GLU A O 12
ATOM 11485 N N . ARG A 1 47 ? 0.058 -4.374 -9.119 1.00 0.00 47 ARG A N 12
ATOM 11486 C CA . ARG A 1 47 ? 1.470 -4.378 -9.464 1.00 0.00 47 ARG A CA 12
ATOM 11487 C C . ARG A 1 47 ? 1.653 -4.076 -10.952 1.00 0.00 47 ARG A C 12
ATOM 11488 O O . ARG A 1 47 ? 0.688 -3.771 -11.651 1.00 0.00 47 ARG A O 12
ATOM 11509 N N . ALA A 1 48 ? 2.899 -4.170 -11.394 1.00 0.00 48 ALA A N 12
ATOM 11510 C CA . ALA A 1 48 ? 3.222 -3.910 -12.786 1.00 0.00 48 ALA A CA 12
ATOM 11511 C C . ALA A 1 48 ? 2.491 -4.922 -13.672 1.00 0.00 48 ALA A C 12
ATOM 11512 O O . ALA A 1 48 ? 2.904 -6.077 -13.772 1.00 0.00 48 ALA A O 12
ATOM 11519 N N . GLY A 1 49 ? 1.419 -4.452 -14.291 1.00 0.00 49 GLY A N 12
ATOM 11520 C CA . GLY A 1 49 ? 0.627 -5.302 -15.165 1.00 0.00 49 GLY A CA 12
ATOM 11521 C C . GLY A 1 49 ? 0.018 -6.471 -14.388 1.00 0.00 49 GLY A C 12
ATOM 11522 O O . GLY A 1 49 ? -0.559 -7.381 -14.981 1.00 0.00 49 GLY A O 12
ATOM 11526 N N . CYS A 1 50 ? 0.169 -6.409 -13.073 1.00 0.00 50 CYS A N 12
ATOM 11527 C CA . CYS A 1 50 ? -0.359 -7.451 -12.210 1.00 0.00 50 CYS A CA 12
ATOM 11528 C C . CYS A 1 50 ? -1.453 -6.840 -11.332 1.00 0.00 50 CYS A C 12
ATOM 11529 O O . CYS A 1 50 ? -1.524 -5.621 -11.181 1.00 0.00 50 CYS A O 12
ATOM 11537 N N . CYS A 1 51 ? -2.279 -7.714 -10.776 1.00 0.00 51 CYS A N 12
ATOM 11538 C CA . CYS A 1 51 ? -3.366 -7.276 -9.918 1.00 0.00 51 CYS A CA 12
ATOM 11539 C C . CYS A 1 51 ? -3.612 -8.357 -8.864 1.00 0.00 51 CYS A C 12
ATOM 11540 O O . CYS A 1 51 ? -4.075 -9.450 -9.186 1.00 0.00 51 CYS A O 12
ATOM 11548 N N . GLY A 1 52 ? -3.290 -8.014 -7.625 1.00 0.00 52 GLY A N 12
ATOM 11549 C CA . GLY A 1 52 ? -3.470 -8.942 -6.521 1.00 0.00 52 GLY A CA 12
ATOM 11550 C C . GLY A 1 52 ? -3.791 -8.196 -5.224 1.00 0.00 52 GLY A C 12
ATOM 11551 O O . GLY A 1 52 ? -3.922 -6.973 -5.224 1.00 0.00 52 GLY A O 12
ATOM 11555 N N . TYR A 1 53 ? -3.909 -8.964 -4.151 1.00 0.00 53 TYR A N 12
ATOM 11556 C CA . TYR A 1 53 ? -4.212 -8.391 -2.851 1.00 0.00 53 TYR A CA 12
ATOM 11557 C C . TYR A 1 53 ? -2.929 -8.051 -2.089 1.00 0.00 53 TYR A C 12
ATOM 11558 O O . TYR A 1 53 ? -1.854 -8.544 -2.426 1.00 0.00 53 TYR A O 12
ATOM 11576 N N . ILE A 1 54 ? -3.085 -7.210 -1.077 1.00 0.00 54 ILE A N 12
ATOM 11577 C CA . ILE A 1 54 ? -1.953 -6.798 -0.265 1.00 0.00 54 ILE A CA 12
ATOM 11578 C C . ILE A 1 54 ? -2.413 -6.599 1.180 1.00 0.00 54 ILE A C 12
ATOM 11579 O O . ILE A 1 54 ? -3.563 -6.238 1.425 1.00 0.00 54 ILE A O 12
ATOM 11595 N N . PRO A 1 55 ? -1.466 -6.850 2.124 1.00 0.00 55 PRO A N 12
ATOM 11596 C CA . PRO A 1 55 ? -1.763 -6.702 3.539 1.00 0.00 55 PRO A CA 12
ATOM 11597 C C . PRO A 1 55 ? -1.818 -5.225 3.936 1.00 0.00 55 PRO A C 12
ATOM 11598 O O . PRO A 1 55 ? -1.215 -4.379 3.278 1.00 0.00 55 PRO A O 12
ATOM 11609 N N . ALA A 1 56 ? -2.546 -4.961 5.011 1.00 0.00 56 ALA A N 12
ATOM 11610 C CA . ALA A 1 56 ? -2.687 -3.602 5.504 1.00 0.00 56 ALA A CA 12
ATOM 11611 C C . ALA A 1 56 ? -1.746 -3.395 6.693 1.00 0.00 56 ALA A C 12
ATOM 11612 O O . ALA A 1 56 ? -2.171 -3.464 7.845 1.00 0.00 56 ALA A O 12
ATOM 11619 N N . ASN A 1 57 ? -0.485 -3.144 6.372 1.00 0.00 57 ASN A N 12
ATOM 11620 C CA . ASN A 1 57 ? 0.520 -2.927 7.399 1.00 0.00 57 ASN A CA 12
ATOM 11621 C C . ASN A 1 57 ? 1.898 -2.822 6.744 1.00 0.00 57 ASN A C 12
ATOM 11622 O O . ASN A 1 57 ? 2.666 -1.909 7.046 1.00 0.00 57 ASN A O 12
ATOM 11633 N N . HIS A 1 58 ? 2.171 -3.769 5.858 1.00 0.00 58 HIS A N 12
ATOM 11634 C CA . HIS A 1 58 ? 3.443 -3.795 5.158 1.00 0.00 58 HIS A CA 12
ATOM 11635 C C . HIS A 1 58 ? 3.635 -2.484 4.394 1.00 0.00 58 HIS A C 12
ATOM 11636 O O . HIS A 1 58 ? 4.757 -2.127 4.037 1.00 0.00 58 HIS A O 12
ATOM 11650 N N . VAL A 1 59 ? 2.523 -1.801 4.164 1.00 0.00 59 VAL A N 12
ATOM 11651 C CA . VAL A 1 59 ? 2.555 -0.537 3.449 1.00 0.00 59 VAL A CA 12
ATOM 11652 C C . VAL A 1 59 ? 2.114 0.587 4.389 1.00 0.00 59 VAL A C 12
ATOM 11653 O O . VAL A 1 59 ? 1.245 0.387 5.237 1.00 0.00 59 VAL A O 12
ATOM 11666 N N . GLY A 1 60 ? 2.732 1.745 4.206 1.00 0.00 60 GLY A N 12
ATOM 11667 C CA . GLY A 1 60 ? 2.414 2.901 5.027 1.00 0.00 60 GLY A CA 12
ATOM 11668 C C . GLY A 1 60 ? 3.076 4.164 4.475 1.00 0.00 60 GLY A C 12
ATOM 11669 O O . GLY A 1 60 ? 4.299 4.293 4.508 1.00 0.00 60 GLY A O 12
ATOM 11673 N N . LYS A 1 61 ? 2.240 5.065 3.980 1.00 0.00 61 LYS A N 12
ATOM 11674 C CA . LYS A 1 61 ? 2.729 6.313 3.421 1.00 0.00 61 LYS A CA 12
ATOM 11675 C C . LYS A 1 61 ? 2.202 7.482 4.257 1.00 0.00 61 LYS A C 12
ATOM 11676 O O . LYS A 1 61 ? 1.069 7.922 4.070 1.00 0.00 61 LYS A O 12
ATOM 11695 N N . HIS A 1 62 ? 3.050 7.951 5.161 1.00 0.00 62 HIS A N 12
ATOM 11696 C CA . HIS A 1 62 ? 2.684 9.060 6.025 1.00 0.00 62 HIS A CA 12
ATOM 11697 C C . HIS A 1 62 ? 3.634 10.234 5.784 1.00 0.00 62 HIS A C 12
ATOM 11698 O O . HIS A 1 62 ? 4.825 10.144 6.076 1.00 0.00 62 HIS A O 12
ATOM 11712 N N . SER A 1 63 ? 3.071 11.310 5.253 1.00 0.00 63 SER A N 12
ATOM 11713 C CA . SER A 1 63 ? 3.853 12.501 4.968 1.00 0.00 63 SER A CA 12
ATOM 11714 C C . SER A 1 63 ? 4.517 13.009 6.250 1.00 0.00 63 SER A C 12
ATOM 11715 O O . SER A 1 63 ? 3.900 13.736 7.026 1.00 0.00 63 SER A O 12
ATOM 11723 N N . GLY A 1 64 ? 5.766 12.606 6.431 1.00 0.00 64 GLY A N 12
ATOM 11724 C CA . GLY A 1 64 ? 6.521 13.011 7.604 1.00 0.00 64 GLY A CA 12
ATOM 11725 C C . GLY A 1 64 ? 8.022 12.814 7.386 1.00 0.00 64 GLY A C 12
ATOM 11726 O O . GLY A 1 64 ? 8.431 12.007 6.553 1.00 0.00 64 GLY A O 12
ATOM 11730 N N . PRO A 1 65 ? 8.823 13.584 8.170 1.00 0.00 65 PRO A N 12
ATOM 11731 C CA . PRO A 1 65 ? 10.270 13.502 8.070 1.00 0.00 65 PRO A CA 12
ATOM 11732 C C . PRO A 1 65 ? 10.794 12.225 8.731 1.00 0.00 65 PRO A C 12
ATOM 11733 O O . PRO A 1 65 ? 10.670 12.053 9.943 1.00 0.00 65 PRO A O 12
ATOM 11744 N N . SER A 1 66 ? 11.367 11.362 7.906 1.00 0.00 66 SER A N 12
ATOM 11745 C CA . SER A 1 66 ? 11.910 10.106 8.395 1.00 0.00 66 SER A CA 12
ATOM 11746 C C . SER A 1 66 ? 13.044 9.635 7.483 1.00 0.00 66 SER A C 12
ATOM 11747 O O . SER A 1 66 ? 14.206 9.620 7.888 1.00 0.00 66 SER A O 12
ATOM 11755 N N . SER A 1 67 ? 12.668 9.262 6.269 1.00 0.00 67 SER A N 12
ATOM 11756 C CA . SER A 1 67 ? 13.639 8.792 5.295 1.00 0.00 67 SER A CA 12
ATOM 11757 C C . SER A 1 67 ? 14.452 9.970 4.756 1.00 0.00 67 SER A C 12
ATOM 11758 O O . SER A 1 67 ? 14.072 10.588 3.762 1.00 0.00 67 SER A O 12
ATOM 11766 N N . GLY A 1 68 ? 15.555 10.247 5.435 1.00 0.00 68 GLY A N 12
ATOM 11767 C CA . GLY A 1 68 ? 16.425 11.340 5.036 1.00 0.00 68 GLY A CA 12
ATOM 11768 C C . GLY A 1 68 ? 17.766 11.270 5.769 1.00 0.00 68 GLY A C 12
ATOM 11769 O O . GLY A 1 68 ? 18.497 10.289 5.641 1.00 0.00 68 GLY A O 12
ATOM 11773 N N . GLY A 1 1 ? 1.399 10.860 -11.114 1.00 0.00 1 GLY A N 13
ATOM 11774 C CA . GLY A 1 1 ? 1.801 11.759 -12.182 1.00 0.00 1 GLY A CA 13
ATOM 11775 C C . GLY A 1 1 ? 0.649 12.679 -12.588 1.00 0.00 1 GLY A C 13
ATOM 11776 O O . GLY A 1 1 ? -0.322 12.829 -11.847 1.00 0.00 1 GLY A O 13
ATOM 11780 N N . SER A 1 2 ? 0.793 13.272 -13.764 1.00 0.00 2 SER A N 13
ATOM 11781 C CA . SER A 1 2 ? -0.224 14.174 -14.278 1.00 0.00 2 SER A CA 13
ATOM 11782 C C . SER A 1 2 ? -0.915 13.547 -15.490 1.00 0.00 2 SER A C 13
ATOM 11783 O O . SER A 1 2 ? -0.375 13.566 -16.595 1.00 0.00 2 SER A O 13
ATOM 11791 N N . SER A 1 3 ? -2.100 13.007 -15.243 1.00 0.00 3 SER A N 13
ATOM 11792 C CA . SER A 1 3 ? -2.870 12.376 -16.300 1.00 0.00 3 SER A CA 13
ATOM 11793 C C . SER A 1 3 ? -4.332 12.236 -15.871 1.00 0.00 3 SER A C 13
ATOM 11794 O O . SER A 1 3 ? -5.230 12.749 -16.536 1.00 0.00 3 SER A O 13
ATOM 11802 N N . GLY A 1 4 ? -4.525 11.539 -14.761 1.00 0.00 4 GLY A N 13
ATOM 11803 C CA . GLY A 1 4 ? -5.862 11.325 -14.234 1.00 0.00 4 GLY A CA 13
ATOM 11804 C C . GLY A 1 4 ? -6.049 9.875 -13.784 1.00 0.00 4 GLY A C 13
ATOM 11805 O O . GLY A 1 4 ? -6.878 9.152 -14.334 1.00 0.00 4 GLY A O 13
ATOM 11809 N N . SER A 1 5 ? -5.263 9.492 -12.788 1.00 0.00 5 SER A N 13
ATOM 11810 C CA . SER A 1 5 ? -5.331 8.141 -12.257 1.00 0.00 5 SER A CA 13
ATOM 11811 C C . SER A 1 5 ? -6.018 8.150 -10.890 1.00 0.00 5 SER A C 13
ATOM 11812 O O . SER A 1 5 ? -5.916 9.124 -10.146 1.00 0.00 5 SER A O 13
ATOM 11820 N N . SER A 1 6 ? -6.704 7.054 -10.601 1.00 0.00 6 SER A N 13
ATOM 11821 C CA . SER A 1 6 ? -7.408 6.923 -9.337 1.00 0.00 6 SER A CA 13
ATOM 11822 C C . SER A 1 6 ? -6.813 5.771 -8.524 1.00 0.00 6 SER A C 13
ATOM 11823 O O . SER A 1 6 ? -7.055 4.604 -8.826 1.00 0.00 6 SER A O 13
ATOM 11831 N N . GLY A 1 7 ? -6.047 6.140 -7.508 1.00 0.00 7 GLY A N 13
ATOM 11832 C CA . GLY A 1 7 ? -5.416 5.153 -6.649 1.00 0.00 7 GLY A CA 13
ATOM 11833 C C . GLY A 1 7 ? -4.606 5.828 -5.541 1.00 0.00 7 GLY A C 13
ATOM 11834 O O . GLY A 1 7 ? -4.330 7.025 -5.609 1.00 0.00 7 GLY A O 13
ATOM 11838 N N . GLU A 1 8 ? -4.248 5.031 -4.544 1.00 0.00 8 GLU A N 13
ATOM 11839 C CA . GLU A 1 8 ? -3.475 5.537 -3.423 1.00 0.00 8 GLU A CA 13
ATOM 11840 C C . GLU A 1 8 ? -2.054 4.971 -3.459 1.00 0.00 8 GLU A C 13
ATOM 11841 O O . GLU A 1 8 ? -1.860 3.761 -3.355 1.00 0.00 8 GLU A O 13
ATOM 11853 N N . GLU A 1 9 ? -1.095 5.874 -3.608 1.00 0.00 9 GLU A N 13
ATOM 11854 C CA . GLU A 1 9 ? 0.302 5.481 -3.660 1.00 0.00 9 GLU A CA 13
ATOM 11855 C C . GLU A 1 9 ? 0.839 5.241 -2.247 1.00 0.00 9 GLU A C 13
ATOM 11856 O O . GLU A 1 9 ? 0.614 6.050 -1.348 1.00 0.00 9 GLU A O 13
ATOM 11868 N N . PHE A 1 10 ? 1.538 4.126 -2.096 1.00 0.00 10 PHE A N 13
ATOM 11869 C CA . PHE A 1 10 ? 2.109 3.769 -0.808 1.00 0.00 10 PHE A CA 13
ATOM 11870 C C . PHE A 1 10 ? 3.507 3.171 -0.974 1.00 0.00 10 PHE A C 13
ATOM 11871 O O . PHE A 1 10 ? 3.872 2.731 -2.063 1.00 0.00 10 PHE A O 13
ATOM 11888 N N . VAL A 1 11 ? 4.251 3.174 0.122 1.00 0.00 11 VAL A N 13
ATOM 11889 C CA . VAL A 1 11 ? 5.601 2.637 0.111 1.00 0.00 11 VAL A CA 13
ATOM 11890 C C . VAL A 1 11 ? 5.697 1.489 1.118 1.00 0.00 11 VAL A C 13
ATOM 11891 O O . VAL A 1 11 ? 5.148 1.574 2.216 1.00 0.00 11 VAL A O 13
ATOM 11904 N N . ALA A 1 12 ? 6.399 0.443 0.709 1.00 0.00 12 ALA A N 13
ATOM 11905 C CA . ALA A 1 12 ? 6.574 -0.721 1.561 1.00 0.00 12 ALA A CA 13
ATOM 11906 C C . ALA A 1 12 ? 7.579 -0.391 2.666 1.00 0.00 12 ALA A C 13
ATOM 11907 O O . ALA A 1 12 ? 8.722 -0.034 2.384 1.00 0.00 12 ALA A O 13
ATOM 11914 N N . ILE A 1 13 ? 7.118 -0.523 3.901 1.00 0.00 13 ILE A N 13
ATOM 11915 C CA . ILE A 1 13 ? 7.962 -0.244 5.050 1.00 0.00 13 ILE A CA 13
ATOM 11916 C C . ILE A 1 13 ? 8.869 -1.447 5.315 1.00 0.00 13 ILE A C 13
ATOM 11917 O O . ILE A 1 13 ? 9.649 -1.444 6.267 1.00 0.00 13 ILE A O 13
ATOM 11933 N N . ALA A 1 14 ? 8.736 -2.449 4.458 1.00 0.00 14 ALA A N 13
ATOM 11934 C CA . ALA A 1 14 ? 9.534 -3.656 4.588 1.00 0.00 14 ALA A CA 13
ATOM 11935 C C . ALA A 1 14 ? 9.314 -4.542 3.360 1.00 0.00 14 ALA A C 13
ATOM 11936 O O . ALA A 1 14 ? 8.281 -4.446 2.698 1.00 0.00 14 ALA A O 13
ATOM 11943 N N . ASP A 1 15 ? 10.301 -5.384 3.093 1.00 0.00 15 ASP A N 13
ATOM 11944 C CA . ASP A 1 15 ? 10.228 -6.287 1.956 1.00 0.00 15 ASP A CA 13
ATOM 11945 C C . ASP A 1 15 ? 9.267 -7.432 2.281 1.00 0.00 15 ASP A C 13
ATOM 11946 O O . ASP A 1 15 ? 9.316 -7.999 3.371 1.00 0.00 15 ASP A O 13
ATOM 11955 N N . TYR A 1 16 ? 8.415 -7.738 1.313 1.00 0.00 16 TYR A N 13
ATOM 11956 C CA . TYR A 1 16 ? 7.444 -8.806 1.482 1.00 0.00 16 TYR A CA 13
ATOM 11957 C C . TYR A 1 16 ? 7.534 -9.815 0.336 1.00 0.00 16 TYR A C 13
ATOM 11958 O O . TYR A 1 16 ? 8.119 -9.526 -0.707 1.00 0.00 16 TYR A O 13
ATOM 11976 N N . ALA A 1 17 ? 6.945 -10.979 0.567 1.00 0.00 17 ALA A N 13
ATOM 11977 C CA . ALA A 1 17 ? 6.951 -12.033 -0.433 1.00 0.00 17 ALA A CA 13
ATOM 11978 C C . ALA A 1 17 ? 5.594 -12.740 -0.432 1.00 0.00 17 ALA A C 13
ATOM 11979 O O . ALA A 1 17 ? 5.240 -13.409 0.538 1.00 0.00 17 ALA A O 13
ATOM 11986 N N . ALA A 1 18 ? 4.872 -12.567 -1.529 1.00 0.00 18 ALA A N 13
ATOM 11987 C CA . ALA A 1 18 ? 3.562 -13.180 -1.667 1.00 0.00 18 ALA A CA 13
ATOM 11988 C C . ALA A 1 18 ? 3.675 -14.682 -1.394 1.00 0.00 18 ALA A C 13
ATOM 11989 O O . ALA A 1 18 ? 4.571 -15.345 -1.914 1.00 0.00 18 ALA A O 13
ATOM 11996 N N . THR A 1 19 ? 2.753 -15.173 -0.579 1.00 0.00 19 THR A N 13
ATOM 11997 C CA . THR A 1 19 ? 2.738 -16.584 -0.230 1.00 0.00 19 THR A CA 13
ATOM 11998 C C . THR A 1 19 ? 1.691 -17.327 -1.062 1.00 0.00 19 THR A C 13
ATOM 11999 O O . THR A 1 19 ? 1.722 -18.554 -1.153 1.00 0.00 19 THR A O 13
ATOM 12010 N N . ASP A 1 20 ? 0.790 -16.554 -1.649 1.00 0.00 20 ASP A N 13
ATOM 12011 C CA . ASP A 1 20 ? -0.265 -17.124 -2.471 1.00 0.00 20 ASP A CA 13
ATOM 12012 C C . ASP A 1 20 ? -0.155 -16.567 -3.891 1.00 0.00 20 ASP A C 13
ATOM 12013 O O . ASP A 1 20 ? 0.703 -15.731 -4.170 1.00 0.00 20 ASP A O 13
ATOM 12022 N N . GLU A 1 21 ? -1.037 -17.052 -4.753 1.00 0.00 21 GLU A N 13
ATOM 12023 C CA . GLU A 1 21 ? -1.050 -16.613 -6.138 1.00 0.00 21 GLU A CA 13
ATOM 12024 C C . GLU A 1 21 ? -2.035 -15.456 -6.319 1.00 0.00 21 GLU A C 13
ATOM 12025 O O . GLU A 1 21 ? -2.435 -15.146 -7.440 1.00 0.00 21 GLU A O 13
ATOM 12037 N N . THR A 1 22 ? -2.398 -14.850 -5.198 1.00 0.00 22 THR A N 13
ATOM 12038 C CA . THR A 1 22 ? -3.328 -13.734 -5.219 1.00 0.00 22 THR A CA 13
ATOM 12039 C C . THR A 1 22 ? -2.764 -12.554 -4.424 1.00 0.00 22 THR A C 13
ATOM 12040 O O . THR A 1 22 ? -3.512 -11.680 -3.990 1.00 0.00 22 THR A O 13
ATOM 12051 N N . GLN A 1 23 ? -1.450 -12.569 -4.258 1.00 0.00 23 GLN A N 13
ATOM 12052 C CA . GLN A 1 23 ? -0.777 -11.511 -3.524 1.00 0.00 23 GLN A CA 13
ATOM 12053 C C . GLN A 1 23 ? 0.282 -10.844 -4.404 1.00 0.00 23 GLN A C 13
ATOM 12054 O O . GLN A 1 23 ? 0.591 -11.335 -5.489 1.00 0.00 23 GLN A O 13
ATOM 12068 N N . LEU A 1 24 ? 0.809 -9.736 -3.904 1.00 0.00 24 LEU A N 13
ATOM 12069 C CA . LEU A 1 24 ? 1.827 -8.997 -4.632 1.00 0.00 24 LEU A CA 13
ATOM 12070 C C . LEU A 1 24 ? 3.101 -8.925 -3.787 1.00 0.00 24 LEU A C 13
ATOM 12071 O O . LEU A 1 24 ? 3.033 -8.823 -2.563 1.00 0.00 24 LEU A O 13
ATOM 12087 N N . SER A 1 25 ? 4.232 -8.981 -4.474 1.00 0.00 25 SER A N 13
ATOM 12088 C CA . SER A 1 25 ? 5.519 -8.923 -3.802 1.00 0.00 25 SER A CA 13
ATOM 12089 C C . SER A 1 25 ? 6.233 -7.616 -4.150 1.00 0.00 25 SER A C 13
ATOM 12090 O O . SER A 1 25 ? 6.242 -7.198 -5.307 1.00 0.00 25 SER A O 13
ATOM 12098 N N . PHE A 1 26 ? 6.814 -7.006 -3.127 1.00 0.00 26 PHE A N 13
ATOM 12099 C CA . PHE A 1 26 ? 7.529 -5.754 -3.311 1.00 0.00 26 PHE A CA 13
ATOM 12100 C C . PHE A 1 26 ? 8.697 -5.641 -2.329 1.00 0.00 26 PHE A C 13
ATOM 12101 O O . PHE A 1 26 ? 8.891 -6.515 -1.486 1.00 0.00 26 PHE A O 13
ATOM 12118 N N . LEU A 1 27 ? 9.444 -4.556 -2.471 1.00 0.00 27 LEU A N 13
ATOM 12119 C CA . LEU A 1 27 ? 10.588 -4.317 -1.607 1.00 0.00 27 LEU A CA 13
ATOM 12120 C C . LEU A 1 27 ? 10.387 -3.000 -0.854 1.00 0.00 27 LEU A C 13
ATOM 12121 O O . LEU A 1 27 ? 9.731 -2.088 -1.356 1.00 0.00 27 LEU A O 13
ATOM 12137 N N . ARG A 1 28 ? 10.963 -2.942 0.337 1.00 0.00 28 ARG A N 13
ATOM 12138 C CA . ARG A 1 28 ? 10.856 -1.752 1.164 1.00 0.00 28 ARG A CA 13
ATOM 12139 C C . ARG A 1 28 ? 11.147 -0.501 0.333 1.00 0.00 28 ARG A C 13
ATOM 12140 O O . ARG A 1 28 ? 12.290 -0.257 -0.050 1.00 0.00 28 ARG A O 13
ATOM 12161 N N . GLY A 1 29 ? 10.092 0.260 0.078 1.00 0.00 29 GLY A N 13
ATOM 12162 C CA . GLY A 1 29 ? 10.220 1.480 -0.701 1.00 0.00 29 GLY A CA 13
ATOM 12163 C C . GLY A 1 29 ? 9.330 1.432 -1.945 1.00 0.00 29 GLY A C 13
ATOM 12164 O O . GLY A 1 29 ? 8.718 2.433 -2.314 1.00 0.00 29 GLY A O 13
ATOM 12168 N N . GLU A 1 30 ? 9.287 0.258 -2.558 1.00 0.00 30 GLU A N 13
ATOM 12169 C CA . GLU A 1 30 ? 8.482 0.067 -3.752 1.00 0.00 30 GLU A CA 13
ATOM 12170 C C . GLU A 1 30 ? 7.149 0.805 -3.618 1.00 0.00 30 GLU A C 13
ATOM 12171 O O . GLU A 1 30 ? 6.476 0.699 -2.594 1.00 0.00 30 GLU A O 13
ATOM 12183 N N . LYS A 1 31 ? 6.807 1.538 -4.668 1.00 0.00 31 LYS A N 13
ATOM 12184 C CA . LYS A 1 31 ? 5.566 2.294 -4.680 1.00 0.00 31 LYS A CA 13
ATOM 12185 C C . LYS A 1 31 ? 4.399 1.346 -4.963 1.00 0.00 31 LYS A C 13
ATOM 12186 O O . LYS A 1 31 ? 4.196 0.927 -6.101 1.00 0.00 31 LYS A O 13
ATOM 12205 N N . ILE A 1 32 ? 3.661 1.036 -3.906 1.00 0.00 32 ILE A N 13
ATOM 12206 C CA . ILE A 1 32 ? 2.520 0.145 -4.026 1.00 0.00 32 ILE A CA 13
ATOM 12207 C C . ILE A 1 32 ? 1.236 0.974 -4.091 1.00 0.00 32 ILE A C 13
ATOM 12208 O O . ILE A 1 32 ? 1.083 1.947 -3.355 1.00 0.00 32 ILE A O 13
ATOM 12224 N N . LEU A 1 33 ? 0.345 0.559 -4.980 1.00 0.00 33 LEU A N 13
ATOM 12225 C CA . LEU A 1 33 ? -0.921 1.251 -5.151 1.00 0.00 33 LEU A CA 13
ATOM 12226 C C . LEU A 1 33 ? -2.011 0.510 -4.375 1.00 0.00 33 LEU A C 13
ATOM 12227 O O . LEU A 1 33 ? -2.084 -0.717 -4.419 1.00 0.00 33 LEU A O 13
ATOM 12243 N N . ILE A 1 34 ? -2.832 1.286 -3.683 1.00 0.00 34 ILE A N 13
ATOM 12244 C CA . ILE A 1 34 ? -3.916 0.719 -2.899 1.00 0.00 34 ILE A CA 13
ATOM 12245 C C . ILE A 1 34 ? -5.251 1.042 -3.572 1.00 0.00 34 ILE A C 13
ATOM 12246 O O . ILE A 1 34 ? -5.957 1.957 -3.152 1.00 0.00 34 ILE A O 13
ATOM 12262 N N . LEU A 1 35 ? -5.557 0.273 -4.607 1.00 0.00 35 LEU A N 13
ATOM 12263 C CA . LEU A 1 35 ? -6.795 0.466 -5.343 1.00 0.00 35 LEU A CA 13
ATOM 12264 C C . LEU A 1 35 ? -7.953 0.612 -4.354 1.00 0.00 35 LEU A C 13
ATOM 12265 O O . LEU A 1 35 ? -8.554 1.680 -4.249 1.00 0.00 35 LEU A O 13
ATOM 12281 N N . ARG A 1 36 ? -8.233 -0.478 -3.654 1.00 0.00 36 ARG A N 13
ATOM 12282 C CA . ARG A 1 36 ? -9.308 -0.485 -2.677 1.00 0.00 36 ARG A CA 13
ATOM 12283 C C . ARG A 1 36 ? -8.872 -1.226 -1.412 1.00 0.00 36 ARG A C 13
ATOM 12284 O O . ARG A 1 36 ? -7.752 -1.730 -1.338 1.00 0.00 36 ARG A O 13
ATOM 12305 N N . GLN A 1 37 ? -9.779 -1.270 -0.448 1.00 0.00 37 GLN A N 13
ATOM 12306 C CA . GLN A 1 37 ? -9.502 -1.942 0.811 1.00 0.00 37 GLN A CA 13
ATOM 12307 C C . GLN A 1 37 ? -10.569 -3.001 1.094 1.00 0.00 37 GLN A C 13
ATOM 12308 O O . GLN A 1 37 ? -11.705 -2.668 1.427 1.00 0.00 37 GLN A O 13
ATOM 12322 N N . THR A 1 38 ? -10.166 -4.254 0.951 1.00 0.00 38 THR A N 13
ATOM 12323 C CA . THR A 1 38 ? -11.074 -5.364 1.187 1.00 0.00 38 THR A CA 13
ATOM 12324 C C . THR A 1 38 ? -11.922 -5.103 2.434 1.00 0.00 38 THR A C 13
ATOM 12325 O O . THR A 1 38 ? -13.150 -5.103 2.364 1.00 0.00 38 THR A O 13
ATOM 12336 N N . THR A 1 39 ? -11.233 -4.888 3.545 1.00 0.00 39 THR A N 13
ATOM 12337 C CA . THR A 1 39 ? -11.907 -4.626 4.805 1.00 0.00 39 THR A CA 13
ATOM 12338 C C . THR A 1 39 ? -11.113 -3.615 5.635 1.00 0.00 39 THR A C 13
ATOM 12339 O O . THR A 1 39 ? -11.660 -2.608 6.081 1.00 0.00 39 THR A O 13
ATOM 12350 N N . ALA A 1 40 ? -9.837 -3.919 5.816 1.00 0.00 40 ALA A N 13
ATOM 12351 C CA . ALA A 1 40 ? -8.962 -3.050 6.585 1.00 0.00 40 ALA A CA 13
ATOM 12352 C C . ALA A 1 40 ? -7.596 -3.720 6.745 1.00 0.00 40 ALA A C 13
ATOM 12353 O O . ALA A 1 40 ? -6.567 -3.046 6.743 1.00 0.00 40 ALA A O 13
ATOM 12360 N N . ASP A 1 41 ? -7.631 -5.037 6.879 1.00 0.00 41 ASP A N 13
ATOM 12361 C CA . ASP A 1 41 ? -6.408 -5.806 7.040 1.00 0.00 41 ASP A CA 13
ATOM 12362 C C . ASP A 1 41 ? -5.854 -6.169 5.660 1.00 0.00 41 ASP A C 13
ATOM 12363 O O . ASP A 1 41 ? -4.648 -6.090 5.431 1.00 0.00 41 ASP A O 13
ATOM 12372 N N . TRP A 1 42 ? -6.762 -6.558 4.777 1.00 0.00 42 TRP A N 13
ATOM 12373 C CA . TRP A 1 42 ? -6.379 -6.933 3.427 1.00 0.00 42 TRP A CA 13
ATOM 12374 C C . TRP A 1 42 ? -6.795 -5.801 2.485 1.00 0.00 42 TRP A C 13
ATOM 12375 O O . TRP A 1 42 ? -7.956 -5.396 2.472 1.00 0.00 42 TRP A O 13
ATOM 12396 N N . TRP A 1 43 ? -5.825 -5.323 1.721 1.00 0.00 43 TRP A N 13
ATOM 12397 C CA . TRP A 1 43 ? -6.076 -4.246 0.779 1.00 0.00 43 TRP A CA 13
ATOM 12398 C C . TRP A 1 43 ? -5.885 -4.800 -0.635 1.00 0.00 43 TRP A C 13
ATOM 12399 O O . TRP A 1 43 ? -5.126 -5.747 -0.837 1.00 0.00 43 TRP A O 13
ATOM 12420 N N . TRP A 1 44 ? -6.586 -4.185 -1.576 1.00 0.00 44 TRP A N 13
ATOM 12421 C CA . TRP A 1 44 ? -6.503 -4.605 -2.965 1.00 0.00 44 TRP A CA 13
ATOM 12422 C C . TRP A 1 44 ? -5.554 -3.650 -3.692 1.00 0.00 44 TRP A C 13
ATOM 12423 O O . TRP A 1 44 ? -5.918 -2.512 -3.986 1.00 0.00 44 TRP A O 13
ATOM 12444 N N . GLY A 1 45 ? -4.356 -4.148 -3.961 1.00 0.00 45 GLY A N 13
ATOM 12445 C CA . GLY A 1 45 ? -3.352 -3.353 -4.647 1.00 0.00 45 GLY A CA 13
ATOM 12446 C C . GLY A 1 45 ? -3.272 -3.731 -6.128 1.00 0.00 45 GLY A C 13
ATOM 12447 O O . GLY A 1 45 ? -4.033 -4.574 -6.599 1.00 0.00 45 GLY A O 13
ATOM 12451 N N . GLU A 1 46 ? -2.343 -3.089 -6.820 1.00 0.00 46 GLU A N 13
ATOM 12452 C CA . GLU A 1 46 ? -2.153 -3.347 -8.237 1.00 0.00 46 GLU A CA 13
ATOM 12453 C C . GLU A 1 46 ? -0.695 -3.102 -8.631 1.00 0.00 46 GLU A C 13
ATOM 12454 O O . GLU A 1 46 ? -0.183 -1.995 -8.470 1.00 0.00 46 GLU A O 13
ATOM 12466 N N . ARG A 1 47 ? -0.068 -4.152 -9.140 1.00 0.00 47 ARG A N 13
ATOM 12467 C CA . ARG A 1 47 ? 1.321 -4.064 -9.558 1.00 0.00 47 ARG A CA 13
ATOM 12468 C C . ARG A 1 47 ? 1.407 -3.710 -11.044 1.00 0.00 47 ARG A C 13
ATOM 12469 O O . ARG A 1 47 ? 0.390 -3.438 -11.680 1.00 0.00 47 ARG A O 13
ATOM 12490 N N . ALA A 1 48 ? 2.630 -3.725 -11.553 1.00 0.00 48 ALA A N 13
ATOM 12491 C CA . ALA A 1 48 ? 2.862 -3.408 -12.952 1.00 0.00 48 ALA A CA 13
ATOM 12492 C C . ALA A 1 48 ? 2.099 -4.403 -13.829 1.00 0.00 48 ALA A C 13
ATOM 12493 O O . ALA A 1 48 ? 2.523 -5.547 -13.990 1.00 0.00 48 ALA A O 13
ATOM 12500 N N . GLY A 1 49 ? 0.986 -3.932 -14.373 1.00 0.00 49 GLY A N 13
ATOM 12501 C CA . GLY A 1 49 ? 0.160 -4.766 -15.229 1.00 0.00 49 GLY A CA 13
ATOM 12502 C C . GLY A 1 49 ? -0.397 -5.963 -14.455 1.00 0.00 49 GLY A C 13
ATOM 12503 O O . GLY A 1 49 ? -1.004 -6.858 -15.042 1.00 0.00 49 GLY A O 13
ATOM 12507 N N . CYS A 1 50 ? -0.171 -5.941 -13.150 1.00 0.00 50 CYS A N 13
ATOM 12508 C CA . CYS A 1 50 ? -0.643 -7.013 -12.291 1.00 0.00 50 CYS A CA 13
ATOM 12509 C C . CYS A 1 50 ? -1.689 -6.438 -11.335 1.00 0.00 50 CYS A C 13
ATOM 12510 O O . CYS A 1 50 ? -1.744 -5.227 -11.124 1.00 0.00 50 CYS A O 13
ATOM 12518 N N . CYS A 1 51 ? -2.494 -7.332 -10.781 1.00 0.00 51 CYS A N 13
ATOM 12519 C CA . CYS A 1 51 ? -3.536 -6.928 -9.852 1.00 0.00 51 CYS A CA 13
ATOM 12520 C C . CYS A 1 51 ? -3.742 -8.057 -8.840 1.00 0.00 51 CYS A C 13
ATOM 12521 O O . CYS A 1 51 ? -4.205 -9.140 -9.198 1.00 0.00 51 CYS A O 13
ATOM 12529 N N . GLY A 1 52 ? -3.388 -7.766 -7.597 1.00 0.00 52 GLY A N 13
ATOM 12530 C CA . GLY A 1 52 ? -3.529 -8.744 -6.531 1.00 0.00 52 GLY A CA 13
ATOM 12531 C C . GLY A 1 52 ? -3.828 -8.059 -5.196 1.00 0.00 52 GLY A C 13
ATOM 12532 O O . GLY A 1 52 ? -3.974 -6.839 -5.138 1.00 0.00 52 GLY A O 13
ATOM 12536 N N . TYR A 1 53 ? -3.911 -8.875 -4.155 1.00 0.00 53 TYR A N 13
ATOM 12537 C CA . TYR A 1 53 ? -4.190 -8.363 -2.824 1.00 0.00 53 TYR A CA 13
ATOM 12538 C C . TYR A 1 53 ? -2.895 -8.040 -2.077 1.00 0.00 53 TYR A C 13
ATOM 12539 O O . TYR A 1 53 ? -1.829 -8.544 -2.429 1.00 0.00 53 TYR A O 13
ATOM 12557 N N . ILE A 1 54 ? -3.028 -7.202 -1.060 1.00 0.00 54 ILE A N 13
ATOM 12558 C CA . ILE A 1 54 ? -1.882 -6.805 -0.261 1.00 0.00 54 ILE A CA 13
ATOM 12559 C C . ILE A 1 54 ? -2.325 -6.588 1.187 1.00 0.00 54 ILE A C 13
ATOM 12560 O O . ILE A 1 54 ? -3.453 -6.165 1.438 1.00 0.00 54 ILE A O 13
ATOM 12576 N N . PRO A 1 55 ? -1.391 -6.894 2.127 1.00 0.00 55 PRO A N 13
ATOM 12577 C CA . PRO A 1 55 ? -1.674 -6.737 3.543 1.00 0.00 55 PRO A CA 13
ATOM 12578 C C . PRO A 1 55 ? -1.646 -5.261 3.947 1.00 0.00 55 PRO A C 13
ATOM 12579 O O . PRO A 1 55 ? -1.130 -4.422 3.210 1.00 0.00 55 PRO A O 13
ATOM 12590 N N . ALA A 1 56 ? -2.207 -4.990 5.116 1.00 0.00 56 ALA A N 13
ATOM 12591 C CA . ALA A 1 56 ? -2.253 -3.631 5.627 1.00 0.00 56 ALA A CA 13
ATOM 12592 C C . ALA A 1 56 ? -1.322 -3.513 6.836 1.00 0.00 56 ALA A C 13
ATOM 12593 O O . ALA A 1 56 ? -1.764 -3.635 7.978 1.00 0.00 56 ALA A O 13
ATOM 12600 N N . ASN A 1 57 ? -0.052 -3.278 6.544 1.00 0.00 57 ASN A N 13
ATOM 12601 C CA . ASN A 1 57 ? 0.945 -3.142 7.593 1.00 0.00 57 ASN A CA 13
ATOM 12602 C C . ASN A 1 57 ? 2.330 -3.004 6.959 1.00 0.00 57 ASN A C 13
ATOM 12603 O O . ASN A 1 57 ? 3.159 -2.229 7.435 1.00 0.00 57 ASN A O 13
ATOM 12614 N N . HIS A 1 58 ? 2.539 -3.766 5.896 1.00 0.00 58 HIS A N 13
ATOM 12615 C CA . HIS A 1 58 ? 3.810 -3.738 5.192 1.00 0.00 58 HIS A CA 13
ATOM 12616 C C . HIS A 1 58 ? 3.960 -2.404 4.457 1.00 0.00 58 HIS A C 13
ATOM 12617 O O . HIS A 1 58 ? 5.070 -1.894 4.309 1.00 0.00 58 HIS A O 13
ATOM 12631 N N . VAL A 1 59 ? 2.827 -1.877 4.017 1.00 0.00 59 VAL A N 13
ATOM 12632 C CA . VAL A 1 59 ? 2.819 -0.613 3.301 1.00 0.00 59 VAL A CA 13
ATOM 12633 C C . VAL A 1 59 ? 2.301 0.489 4.227 1.00 0.00 59 VAL A C 13
ATOM 12634 O O . VAL A 1 59 ? 1.601 0.210 5.200 1.00 0.00 59 VAL A O 13
ATOM 12647 N N . GLY A 1 60 ? 2.664 1.719 3.893 1.00 0.00 60 GLY A N 13
ATOM 12648 C CA . GLY A 1 60 ? 2.245 2.864 4.683 1.00 0.00 60 GLY A CA 13
ATOM 12649 C C . GLY A 1 60 ? 2.326 2.557 6.180 1.00 0.00 60 GLY A C 13
ATOM 12650 O O . GLY A 1 60 ? 3.393 2.222 6.691 1.00 0.00 60 GLY A O 13
ATOM 12654 N N . LYS A 1 61 ? 1.184 2.683 6.840 1.00 0.00 61 LYS A N 13
ATOM 12655 C CA . LYS A 1 61 ? 1.112 2.423 8.267 1.00 0.00 61 LYS A CA 13
ATOM 12656 C C . LYS A 1 61 ? 2.206 3.220 8.982 1.00 0.00 61 LYS A C 13
ATOM 12657 O O . LYS A 1 61 ? 3.159 2.644 9.503 1.00 0.00 61 LYS A O 13
ATOM 12676 N N . HIS A 1 62 ? 2.031 4.534 8.983 1.00 0.00 62 HIS A N 13
ATOM 12677 C CA . HIS A 1 62 ? 2.991 5.416 9.625 1.00 0.00 62 HIS A CA 13
ATOM 12678 C C . HIS A 1 62 ? 4.327 5.346 8.883 1.00 0.00 62 HIS A C 13
ATOM 12679 O O . HIS A 1 62 ? 5.241 4.640 9.307 1.00 0.00 62 HIS A O 13
ATOM 12693 N N . SER A 1 63 ? 4.400 6.090 7.789 1.00 0.00 63 SER A N 13
ATOM 12694 C CA . SER A 1 63 ? 5.609 6.122 6.984 1.00 0.00 63 SER A CA 13
ATOM 12695 C C . SER A 1 63 ? 6.718 6.862 7.735 1.00 0.00 63 SER A C 13
ATOM 12696 O O . SER A 1 63 ? 6.791 8.089 7.689 1.00 0.00 63 SER A O 13
ATOM 12704 N N . GLY A 1 64 ? 7.553 6.086 8.409 1.00 0.00 64 GLY A N 13
ATOM 12705 C CA . GLY A 1 64 ? 8.654 6.653 9.169 1.00 0.00 64 GLY A CA 13
ATOM 12706 C C . GLY A 1 64 ? 9.806 7.056 8.246 1.00 0.00 64 GLY A C 13
ATOM 12707 O O . GLY A 1 64 ? 10.439 6.202 7.627 1.00 0.00 64 GLY A O 13
ATOM 12711 N N . PRO A 1 65 ? 10.050 8.393 8.182 1.00 0.00 65 PRO A N 13
ATOM 12712 C CA . PRO A 1 65 ? 11.114 8.920 7.345 1.00 0.00 65 PRO A CA 13
ATOM 12713 C C . PRO A 1 65 ? 12.485 8.665 7.976 1.00 0.00 65 PRO A C 13
ATOM 12714 O O . PRO A 1 65 ? 13.112 9.585 8.499 1.00 0.00 65 PRO A O 13
ATOM 12725 N N . SER A 1 66 ? 12.909 7.412 7.907 1.00 0.00 66 SER A N 13
ATOM 12726 C CA . SER A 1 66 ? 14.194 7.025 8.465 1.00 0.00 66 SER A CA 13
ATOM 12727 C C . SER A 1 66 ? 14.885 6.021 7.540 1.00 0.00 66 SER A C 13
ATOM 12728 O O . SER A 1 66 ? 14.231 5.362 6.734 1.00 0.00 66 SER A O 13
ATOM 12736 N N . SER A 1 67 ? 16.199 5.938 7.687 1.00 0.00 67 SER A N 13
ATOM 12737 C CA . SER A 1 67 ? 16.986 5.026 6.874 1.00 0.00 67 SER A CA 13
ATOM 12738 C C . SER A 1 67 ? 16.891 5.423 5.400 1.00 0.00 67 SER A C 13
ATOM 12739 O O . SER A 1 67 ? 15.846 5.884 4.944 1.00 0.00 67 SER A O 13
ATOM 12747 N N . GLY A 1 68 ? 17.997 5.231 4.696 1.00 0.00 68 GLY A N 13
ATOM 12748 C CA . GLY A 1 68 ? 18.052 5.564 3.283 1.00 0.00 68 GLY A CA 13
ATOM 12749 C C . GLY A 1 68 ? 19.447 6.050 2.887 1.00 0.00 68 GLY A C 13
ATOM 12750 O O . GLY A 1 68 ? 20.431 5.735 3.556 1.00 0.00 68 GLY A O 13
ATOM 12754 N N . GLY A 1 1 ? -4.332 17.343 -10.246 1.00 0.00 1 GLY A N 14
ATOM 12755 C CA . GLY A 1 1 ? -4.744 17.768 -11.573 1.00 0.00 1 GLY A CA 14
ATOM 12756 C C . GLY A 1 1 ? -5.498 16.651 -12.297 1.00 0.00 1 GLY A C 14
ATOM 12757 O O . GLY A 1 1 ? -5.040 15.510 -12.332 1.00 0.00 1 GLY A O 14
ATOM 12761 N N . SER A 1 2 ? -6.642 17.019 -12.856 1.00 0.00 2 SER A N 14
ATOM 12762 C CA . SER A 1 2 ? -7.463 16.062 -13.577 1.00 0.00 2 SER A CA 14
ATOM 12763 C C . SER A 1 2 ? -6.616 15.320 -14.613 1.00 0.00 2 SER A C 14
ATOM 12764 O O . SER A 1 2 ? -6.060 15.935 -15.522 1.00 0.00 2 SER A O 14
ATOM 12772 N N . SER A 1 3 ? -6.544 14.008 -14.442 1.00 0.00 3 SER A N 14
ATOM 12773 C CA . SER A 1 3 ? -5.774 13.176 -15.350 1.00 0.00 3 SER A CA 14
ATOM 12774 C C . SER A 1 3 ? -6.543 11.890 -15.661 1.00 0.00 3 SER A C 14
ATOM 12775 O O . SER A 1 3 ? -6.848 11.610 -16.820 1.00 0.00 3 SER A O 14
ATOM 12783 N N . GLY A 1 4 ? -6.835 11.143 -14.607 1.00 0.00 4 GLY A N 14
ATOM 12784 C CA . GLY A 1 4 ? -7.562 9.894 -14.753 1.00 0.00 4 GLY A CA 14
ATOM 12785 C C . GLY A 1 4 ? -7.111 8.871 -13.708 1.00 0.00 4 GLY A C 14
ATOM 12786 O O . GLY A 1 4 ? -7.622 8.855 -12.589 1.00 0.00 4 GLY A O 14
ATOM 12790 N N . SER A 1 5 ? -6.159 8.043 -14.110 1.00 0.00 5 SER A N 14
ATOM 12791 C CA . SER A 1 5 ? -5.633 7.019 -13.222 1.00 0.00 5 SER A CA 14
ATOM 12792 C C . SER A 1 5 ? -5.393 7.607 -11.830 1.00 0.00 5 SER A C 14
ATOM 12793 O O . SER A 1 5 ? -4.522 8.458 -11.653 1.00 0.00 5 SER A O 14
ATOM 12801 N N . SER A 1 6 ? -6.181 7.132 -10.877 1.00 0.00 6 SER A N 14
ATOM 12802 C CA . SER A 1 6 ? -6.065 7.600 -9.506 1.00 0.00 6 SER A CA 14
ATOM 12803 C C . SER A 1 6 ? -6.030 6.408 -8.548 1.00 0.00 6 SER A C 14
ATOM 12804 O O . SER A 1 6 ? -6.534 5.333 -8.869 1.00 0.00 6 SER A O 14
ATOM 12812 N N . GLY A 1 7 ? -5.430 6.638 -7.389 1.00 0.00 7 GLY A N 14
ATOM 12813 C CA . GLY A 1 7 ? -5.322 5.597 -6.382 1.00 0.00 7 GLY A CA 14
ATOM 12814 C C . GLY A 1 7 ? -4.589 6.109 -5.140 1.00 0.00 7 GLY A C 14
ATOM 12815 O O . GLY A 1 7 ? -4.440 7.316 -4.956 1.00 0.00 7 GLY A O 14
ATOM 12819 N N . GLU A 1 8 ? -4.152 5.165 -4.320 1.00 0.00 8 GLU A N 14
ATOM 12820 C CA . GLU A 1 8 ? -3.438 5.505 -3.101 1.00 0.00 8 GLU A CA 14
ATOM 12821 C C . GLU A 1 8 ? -2.007 4.967 -3.155 1.00 0.00 8 GLU A C 14
ATOM 12822 O O . GLU A 1 8 ? -1.783 3.770 -2.983 1.00 0.00 8 GLU A O 14
ATOM 12834 N N . GLU A 1 9 ? -1.075 5.878 -3.396 1.00 0.00 9 GLU A N 14
ATOM 12835 C CA . GLU A 1 9 ? 0.328 5.510 -3.476 1.00 0.00 9 GLU A CA 14
ATOM 12836 C C . GLU A 1 9 ? 0.885 5.235 -2.078 1.00 0.00 9 GLU A C 14
ATOM 12837 O O . GLU A 1 9 ? 0.822 6.095 -1.200 1.00 0.00 9 GLU A O 14
ATOM 12849 N N . PHE A 1 10 ? 1.419 4.033 -1.914 1.00 0.00 10 PHE A N 14
ATOM 12850 C CA . PHE A 1 10 ? 1.987 3.635 -0.637 1.00 0.00 10 PHE A CA 14
ATOM 12851 C C . PHE A 1 10 ? 3.362 2.990 -0.826 1.00 0.00 10 PHE A C 14
ATOM 12852 O O . PHE A 1 10 ? 3.680 2.503 -1.909 1.00 0.00 10 PHE A O 14
ATOM 12869 N N . VAL A 1 11 ? 4.141 3.009 0.246 1.00 0.00 11 VAL A N 14
ATOM 12870 C CA . VAL A 1 11 ? 5.474 2.433 0.212 1.00 0.00 11 VAL A CA 14
ATOM 12871 C C . VAL A 1 11 ? 5.548 1.269 1.203 1.00 0.00 11 VAL A C 14
ATOM 12872 O O . VAL A 1 11 ? 4.963 1.332 2.284 1.00 0.00 11 VAL A O 14
ATOM 12885 N N . ALA A 1 12 ? 6.271 0.235 0.800 1.00 0.00 12 ALA A N 14
ATOM 12886 C CA . ALA A 1 12 ? 6.428 -0.941 1.639 1.00 0.00 12 ALA A CA 14
ATOM 12887 C C . ALA A 1 12 ? 7.350 -0.604 2.813 1.00 0.00 12 ALA A C 14
ATOM 12888 O O . ALA A 1 12 ? 8.512 -0.253 2.613 1.00 0.00 12 ALA A O 14
ATOM 12895 N N . ILE A 1 13 ? 6.797 -0.724 4.011 1.00 0.00 13 ILE A N 14
ATOM 12896 C CA . ILE A 1 13 ? 7.555 -0.437 5.217 1.00 0.00 13 ILE A CA 14
ATOM 12897 C C . ILE A 1 13 ? 8.740 -1.400 5.311 1.00 0.00 13 ILE A C 14
ATOM 12898 O O . ILE A 1 13 ? 9.663 -1.181 6.094 1.00 0.00 13 ILE A O 14
ATOM 12914 N N . ALA A 1 14 ? 8.676 -2.447 4.501 1.00 0.00 14 ALA A N 14
ATOM 12915 C CA . ALA A 1 14 ? 9.732 -3.445 4.483 1.00 0.00 14 ALA A CA 14
ATOM 12916 C C . ALA A 1 14 ? 9.570 -4.330 3.246 1.00 0.00 14 ALA A C 14
ATOM 12917 O O . ALA A 1 14 ? 8.645 -4.138 2.457 1.00 0.00 14 ALA A O 14
ATOM 12924 N N . ASP A 1 15 ? 10.483 -5.282 3.114 1.00 0.00 15 ASP A N 14
ATOM 12925 C CA . ASP A 1 15 ? 10.452 -6.198 1.987 1.00 0.00 15 ASP A CA 14
ATOM 12926 C C . ASP A 1 15 ? 9.548 -7.385 2.324 1.00 0.00 15 ASP A C 14
ATOM 12927 O O . ASP A 1 15 ? 9.696 -8.004 3.376 1.00 0.00 15 ASP A O 14
ATOM 12936 N N . TYR A 1 16 ? 8.630 -7.667 1.410 1.00 0.00 16 TYR A N 14
ATOM 12937 C CA . TYR A 1 16 ? 7.702 -8.769 1.597 1.00 0.00 16 TYR A CA 14
ATOM 12938 C C . TYR A 1 16 ? 7.806 -9.774 0.449 1.00 0.00 16 TYR A C 14
ATOM 12939 O O . TYR A 1 16 ? 8.474 -9.514 -0.551 1.00 0.00 16 TYR A O 14
ATOM 12957 N N . ALA A 1 17 ? 7.136 -10.903 0.630 1.00 0.00 17 ALA A N 14
ATOM 12958 C CA . ALA A 1 17 ? 7.145 -11.949 -0.378 1.00 0.00 17 ALA A CA 14
ATOM 12959 C C . ALA A 1 17 ? 5.740 -12.543 -0.503 1.00 0.00 17 ALA A C 14
ATOM 12960 O O . ALA A 1 17 ? 5.007 -12.624 0.482 1.00 0.00 17 ALA A O 14
ATOM 12967 N N . ALA A 1 18 ? 5.407 -12.943 -1.721 1.00 0.00 18 ALA A N 14
ATOM 12968 C CA . ALA A 1 18 ? 4.104 -13.527 -1.987 1.00 0.00 18 ALA A CA 14
ATOM 12969 C C . ALA A 1 18 ? 4.178 -15.042 -1.786 1.00 0.00 18 ALA A C 14
ATOM 12970 O O . ALA A 1 18 ? 4.972 -15.720 -2.436 1.00 0.00 18 ALA A O 14
ATOM 12977 N N . THR A 1 19 ? 3.339 -15.529 -0.883 1.00 0.00 19 THR A N 14
ATOM 12978 C CA . THR A 1 19 ? 3.299 -16.951 -0.588 1.00 0.00 19 THR A CA 14
ATOM 12979 C C . THR A 1 19 ? 1.942 -17.539 -0.979 1.00 0.00 19 THR A C 14
ATOM 12980 O O . THR A 1 19 ? 1.658 -18.700 -0.688 1.00 0.00 19 THR A O 14
ATOM 12991 N N . ASP A 1 20 ? 1.141 -16.711 -1.633 1.00 0.00 20 ASP A N 14
ATOM 12992 C CA . ASP A 1 20 ? -0.180 -17.135 -2.067 1.00 0.00 20 ASP A CA 14
ATOM 12993 C C . ASP A 1 20 ? -0.298 -16.949 -3.581 1.00 0.00 20 ASP A C 14
ATOM 12994 O O . ASP A 1 20 ? 0.654 -16.525 -4.234 1.00 0.00 20 ASP A O 14
ATOM 13003 N N . GLU A 1 21 ? -1.475 -17.277 -4.095 1.00 0.00 21 GLU A N 14
ATOM 13004 C CA . GLU A 1 21 ? -1.729 -17.152 -5.520 1.00 0.00 21 GLU A CA 14
ATOM 13005 C C . GLU A 1 21 ? -2.588 -15.917 -5.799 1.00 0.00 21 GLU A C 14
ATOM 13006 O O . GLU A 1 21 ? -3.144 -15.777 -6.888 1.00 0.00 21 GLU A O 14
ATOM 13018 N N . THR A 1 22 ? -2.670 -15.054 -4.798 1.00 0.00 22 THR A N 14
ATOM 13019 C CA . THR A 1 22 ? -3.452 -13.835 -4.922 1.00 0.00 22 THR A CA 14
ATOM 13020 C C . THR A 1 22 ? -2.814 -12.707 -4.109 1.00 0.00 22 THR A C 14
ATOM 13021 O O . THR A 1 22 ? -3.516 -11.908 -3.491 1.00 0.00 22 THR A O 14
ATOM 13032 N N . GLN A 1 23 ? -1.489 -12.677 -4.136 1.00 0.00 23 GLN A N 14
ATOM 13033 C CA . GLN A 1 23 ? -0.749 -11.660 -3.410 1.00 0.00 23 GLN A CA 14
ATOM 13034 C C . GLN A 1 23 ? 0.306 -11.022 -4.316 1.00 0.00 23 GLN A C 14
ATOM 13035 O O . GLN A 1 23 ? 0.625 -11.558 -5.376 1.00 0.00 23 GLN A O 14
ATOM 13049 N N . LEU A 1 24 ? 0.818 -9.886 -3.866 1.00 0.00 24 LEU A N 14
ATOM 13050 C CA . LEU A 1 24 ? 1.831 -9.170 -4.623 1.00 0.00 24 LEU A CA 14
ATOM 13051 C C . LEU A 1 24 ? 3.120 -9.098 -3.802 1.00 0.00 24 LEU A C 14
ATOM 13052 O O . LEU A 1 24 ? 3.076 -8.946 -2.583 1.00 0.00 24 LEU A O 14
ATOM 13068 N N . SER A 1 25 ? 4.238 -9.211 -4.505 1.00 0.00 25 SER A N 14
ATOM 13069 C CA . SER A 1 25 ? 5.537 -9.161 -3.856 1.00 0.00 25 SER A CA 14
ATOM 13070 C C . SER A 1 25 ? 6.251 -7.856 -4.215 1.00 0.00 25 SER A C 14
ATOM 13071 O O . SER A 1 25 ? 6.362 -7.508 -5.389 1.00 0.00 25 SER A O 14
ATOM 13079 N N . PHE A 1 26 ? 6.716 -7.170 -3.181 1.00 0.00 26 PHE A N 14
ATOM 13080 C CA . PHE A 1 26 ? 7.416 -5.911 -3.372 1.00 0.00 26 PHE A CA 14
ATOM 13081 C C . PHE A 1 26 ? 8.627 -5.811 -2.443 1.00 0.00 26 PHE A C 14
ATOM 13082 O O . PHE A 1 26 ? 8.884 -6.717 -1.652 1.00 0.00 26 PHE A O 14
ATOM 13099 N N . LEU A 1 27 ? 9.340 -4.701 -2.570 1.00 0.00 27 LEU A N 14
ATOM 13100 C CA . LEU A 1 27 ? 10.518 -4.471 -1.752 1.00 0.00 27 LEU A CA 14
ATOM 13101 C C . LEU A 1 27 ? 10.353 -3.157 -0.986 1.00 0.00 27 LEU A C 14
ATOM 13102 O O . LEU A 1 27 ? 9.765 -2.205 -1.498 1.00 0.00 27 LEU A O 14
ATOM 13118 N N . ARG A 1 28 ? 10.882 -3.146 0.229 1.00 0.00 28 ARG A N 14
ATOM 13119 C CA . ARG A 1 28 ? 10.800 -1.965 1.070 1.00 0.00 28 ARG A CA 14
ATOM 13120 C C . ARG A 1 28 ? 11.111 -0.709 0.254 1.00 0.00 28 ARG A C 14
ATOM 13121 O O . ARG A 1 28 ? 12.260 -0.472 -0.115 1.00 0.00 28 ARG A O 14
ATOM 13142 N N . GLY A 1 29 ? 10.065 0.063 -0.004 1.00 0.00 29 GLY A N 14
ATOM 13143 C CA . GLY A 1 29 ? 10.212 1.289 -0.770 1.00 0.00 29 GLY A CA 14
ATOM 13144 C C . GLY A 1 29 ? 9.300 1.280 -1.999 1.00 0.00 29 GLY A C 14
ATOM 13145 O O . GLY A 1 29 ? 8.762 2.317 -2.385 1.00 0.00 29 GLY A O 14
ATOM 13149 N N . GLU A 1 30 ? 9.153 0.098 -2.579 1.00 0.00 30 GLU A N 14
ATOM 13150 C CA . GLU A 1 30 ? 8.316 -0.059 -3.756 1.00 0.00 30 GLU A CA 14
ATOM 13151 C C . GLU A 1 30 ? 7.001 0.703 -3.578 1.00 0.00 30 GLU A C 14
ATOM 13152 O O . GLU A 1 30 ? 6.355 0.599 -2.536 1.00 0.00 30 GLU A O 14
ATOM 13164 N N . LYS A 1 31 ? 6.645 1.453 -4.610 1.00 0.00 31 LYS A N 14
ATOM 13165 C CA . LYS A 1 31 ? 5.419 2.233 -4.581 1.00 0.00 31 LYS A CA 14
ATOM 13166 C C . LYS A 1 31 ? 4.234 1.326 -4.919 1.00 0.00 31 LYS A C 14
ATOM 13167 O O . LYS A 1 31 ? 4.027 0.976 -6.080 1.00 0.00 31 LYS A O 14
ATOM 13186 N N . ILE A 1 32 ? 3.488 0.970 -3.884 1.00 0.00 32 ILE A N 14
ATOM 13187 C CA . ILE A 1 32 ? 2.329 0.110 -4.056 1.00 0.00 32 ILE A CA 14
ATOM 13188 C C . ILE A 1 32 ? 1.075 0.975 -4.198 1.00 0.00 32 ILE A C 14
ATOM 13189 O O . ILE A 1 32 ? 0.826 1.854 -3.375 1.00 0.00 32 ILE A O 14
ATOM 13205 N N . LEU A 1 33 ? 0.318 0.694 -5.249 1.00 0.00 33 LEU A N 14
ATOM 13206 C CA . LEU A 1 33 ? -0.905 1.435 -5.509 1.00 0.00 33 LEU A CA 14
ATOM 13207 C C . LEU A 1 33 ? -2.076 0.738 -4.814 1.00 0.00 33 LEU A C 14
ATOM 13208 O O . LEU A 1 33 ? -2.394 -0.409 -5.126 1.00 0.00 33 LEU A O 14
ATOM 13224 N N . ILE A 1 34 ? -2.686 1.460 -3.886 1.00 0.00 34 ILE A N 14
ATOM 13225 C CA . ILE A 1 34 ? -3.816 0.925 -3.144 1.00 0.00 34 ILE A CA 14
ATOM 13226 C C . ILE A 1 34 ? -5.116 1.332 -3.840 1.00 0.00 34 ILE A C 14
ATOM 13227 O O . ILE A 1 34 ? -5.532 2.487 -3.761 1.00 0.00 34 ILE A O 14
ATOM 13243 N N . LEU A 1 35 ? -5.722 0.361 -4.507 1.00 0.00 35 LEU A N 14
ATOM 13244 C CA . LEU A 1 35 ? -6.967 0.603 -5.216 1.00 0.00 35 LEU A CA 14
ATOM 13245 C C . LEU A 1 35 ? -8.126 0.603 -4.218 1.00 0.00 35 LEU A C 14
ATOM 13246 O O . LEU A 1 35 ? -8.773 1.629 -4.013 1.00 0.00 35 LEU A O 14
ATOM 13262 N N . ARG A 1 36 ? -8.353 -0.558 -3.623 1.00 0.00 36 ARG A N 14
ATOM 13263 C CA . ARG A 1 36 ? -9.423 -0.705 -2.651 1.00 0.00 36 ARG A CA 14
ATOM 13264 C C . ARG A 1 36 ? -8.880 -1.296 -1.349 1.00 0.00 36 ARG A C 14
ATOM 13265 O O . ARG A 1 36 ? -8.020 -2.175 -1.373 1.00 0.00 36 ARG A O 14
ATOM 13286 N N . GLN A 1 37 ? -9.404 -0.790 -0.242 1.00 0.00 37 GLN A N 14
ATOM 13287 C CA . GLN A 1 37 ? -8.982 -1.257 1.067 1.00 0.00 37 GLN A CA 14
ATOM 13288 C C . GLN A 1 37 ? -9.673 -2.579 1.408 1.00 0.00 37 GLN A C 14
ATOM 13289 O O . GLN A 1 37 ? -9.254 -3.285 2.323 1.00 0.00 37 GLN A O 14
ATOM 13303 N N . THR A 1 38 ? -10.721 -2.873 0.652 1.00 0.00 38 THR A N 14
ATOM 13304 C CA . THR A 1 38 ? -11.475 -4.098 0.862 1.00 0.00 38 THR A CA 14
ATOM 13305 C C . THR A 1 38 ? -12.136 -4.087 2.242 1.00 0.00 38 THR A C 14
ATOM 13306 O O . THR A 1 38 ? -13.338 -3.856 2.357 1.00 0.00 38 THR A O 14
ATOM 13317 N N . THR A 1 39 ? -11.320 -4.341 3.255 1.00 0.00 39 THR A N 14
ATOM 13318 C CA . THR A 1 39 ? -11.811 -4.363 4.623 1.00 0.00 39 THR A CA 14
ATOM 13319 C C . THR A 1 39 ? -11.023 -3.378 5.488 1.00 0.00 39 THR A C 14
ATOM 13320 O O . THR A 1 39 ? -11.557 -2.354 5.913 1.00 0.00 39 THR A O 14
ATOM 13331 N N . ALA A 1 40 ? -9.765 -3.721 5.724 1.00 0.00 40 ALA A N 14
ATOM 13332 C CA . ALA A 1 40 ? -8.899 -2.880 6.532 1.00 0.00 40 ALA A CA 14
ATOM 13333 C C . ALA A 1 40 ? -7.600 -3.631 6.831 1.00 0.00 40 ALA A C 14
ATOM 13334 O O . ALA A 1 40 ? -6.535 -3.023 6.927 1.00 0.00 40 ALA A O 14
ATOM 13341 N N . ASP A 1 41 ? -7.731 -4.942 6.970 1.00 0.00 41 ASP A N 14
ATOM 13342 C CA . ASP A 1 41 ? -6.581 -5.783 7.257 1.00 0.00 41 ASP A CA 14
ATOM 13343 C C . ASP A 1 41 ? -5.933 -6.218 5.941 1.00 0.00 41 ASP A C 14
ATOM 13344 O O . ASP A 1 41 ? -4.730 -6.471 5.892 1.00 0.00 41 ASP A O 14
ATOM 13353 N N . TRP A 1 42 ? -6.758 -6.293 4.908 1.00 0.00 42 TRP A N 14
ATOM 13354 C CA . TRP A 1 42 ? -6.280 -6.694 3.596 1.00 0.00 42 TRP A CA 14
ATOM 13355 C C . TRP A 1 42 ? -6.667 -5.601 2.598 1.00 0.00 42 TRP A C 14
ATOM 13356 O O . TRP A 1 42 ? -7.828 -5.200 2.529 1.00 0.00 42 TRP A O 14
ATOM 13377 N N . TRP A 1 43 ? -5.672 -5.149 1.848 1.00 0.00 43 TRP A N 14
ATOM 13378 C CA . TRP A 1 43 ? -5.893 -4.110 0.857 1.00 0.00 43 TRP A CA 14
ATOM 13379 C C . TRP A 1 43 ? -5.687 -4.726 -0.528 1.00 0.00 43 TRP A C 14
ATOM 13380 O O . TRP A 1 43 ? -4.998 -5.736 -0.666 1.00 0.00 43 TRP A O 14
ATOM 13401 N N . TRP A 1 44 ? -6.298 -4.093 -1.519 1.00 0.00 44 TRP A N 14
ATOM 13402 C CA . TRP A 1 44 ? -6.191 -4.567 -2.888 1.00 0.00 44 TRP A CA 14
ATOM 13403 C C . TRP A 1 44 ? -5.322 -3.575 -3.665 1.00 0.00 44 TRP A C 14
ATOM 13404 O O . TRP A 1 44 ? -5.685 -2.409 -3.811 1.00 0.00 44 TRP A O 14
ATOM 13425 N N . GLY A 1 45 ? -4.192 -4.074 -4.143 1.00 0.00 45 GLY A N 14
ATOM 13426 C CA . GLY A 1 45 ? -3.269 -3.247 -4.901 1.00 0.00 45 GLY A CA 14
ATOM 13427 C C . GLY A 1 45 ? -3.153 -3.736 -6.345 1.00 0.00 45 GLY A C 14
ATOM 13428 O O . GLY A 1 45 ? -3.821 -4.693 -6.736 1.00 0.00 45 GLY A O 14
ATOM 13432 N N . GLU A 1 46 ? -2.301 -3.058 -7.100 1.00 0.00 46 GLU A N 14
ATOM 13433 C CA . GLU A 1 46 ? -2.089 -3.412 -8.493 1.00 0.00 46 GLU A CA 14
ATOM 13434 C C . GLU A 1 46 ? -0.610 -3.270 -8.857 1.00 0.00 46 GLU A C 14
ATOM 13435 O O . GLU A 1 46 ? -0.040 -2.186 -8.744 1.00 0.00 46 GLU A O 14
ATOM 13447 N N . ARG A 1 47 ? -0.030 -4.381 -9.288 1.00 0.00 47 ARG A N 14
ATOM 13448 C CA . ARG A 1 47 ? 1.372 -4.393 -9.670 1.00 0.00 47 ARG A CA 14
ATOM 13449 C C . ARG A 1 47 ? 1.516 -4.121 -11.169 1.00 0.00 47 ARG A C 14
ATOM 13450 O O . ARG A 1 47 ? 0.535 -3.817 -11.846 1.00 0.00 47 ARG A O 14
ATOM 13471 N N . ALA A 1 48 ? 2.748 -4.240 -11.644 1.00 0.00 48 ALA A N 14
ATOM 13472 C CA . ALA A 1 48 ? 3.033 -4.010 -13.050 1.00 0.00 48 ALA A CA 14
ATOM 13473 C C . ALA A 1 48 ? 2.283 -5.043 -13.893 1.00 0.00 48 ALA A C 14
ATOM 13474 O O . ALA A 1 48 ? 2.697 -6.198 -13.979 1.00 0.00 48 ALA A O 14
ATOM 13481 N N . GLY A 1 49 ? 1.193 -4.590 -14.495 1.00 0.00 49 GLY A N 14
ATOM 13482 C CA . GLY A 1 49 ? 0.381 -5.461 -15.328 1.00 0.00 49 GLY A CA 14
ATOM 13483 C C . GLY A 1 49 ? -0.202 -6.615 -14.511 1.00 0.00 49 GLY A C 14
ATOM 13484 O O . GLY A 1 49 ? -0.789 -7.541 -15.069 1.00 0.00 49 GLY A O 14
ATOM 13488 N N . CYS A 1 50 ? -0.021 -6.521 -13.202 1.00 0.00 50 CYS A N 14
ATOM 13489 C CA . CYS A 1 50 ? -0.522 -7.546 -12.302 1.00 0.00 50 CYS A CA 14
ATOM 13490 C C . CYS A 1 50 ? -1.600 -6.921 -11.414 1.00 0.00 50 CYS A C 14
ATOM 13491 O O . CYS A 1 50 ? -1.672 -5.700 -11.286 1.00 0.00 50 CYS A O 14
ATOM 13499 N N . CYS A 1 51 ? -2.411 -7.786 -10.824 1.00 0.00 51 CYS A N 14
ATOM 13500 C CA . CYS A 1 51 ? -3.482 -7.334 -9.952 1.00 0.00 51 CYS A CA 14
ATOM 13501 C C . CYS A 1 51 ? -3.703 -8.395 -8.872 1.00 0.00 51 CYS A C 14
ATOM 13502 O O . CYS A 1 51 ? -4.169 -9.496 -9.164 1.00 0.00 51 CYS A O 14
ATOM 13510 N N . GLY A 1 52 ? -3.358 -8.027 -7.647 1.00 0.00 52 GLY A N 14
ATOM 13511 C CA . GLY A 1 52 ? -3.512 -8.934 -6.522 1.00 0.00 52 GLY A CA 14
ATOM 13512 C C . GLY A 1 52 ? -3.810 -8.164 -5.234 1.00 0.00 52 GLY A C 14
ATOM 13513 O O . GLY A 1 52 ? -3.946 -6.941 -5.255 1.00 0.00 52 GLY A O 14
ATOM 13517 N N . TYR A 1 53 ? -3.902 -8.910 -4.144 1.00 0.00 53 TYR A N 14
ATOM 13518 C CA . TYR A 1 53 ? -4.181 -8.313 -2.849 1.00 0.00 53 TYR A CA 14
ATOM 13519 C C . TYR A 1 53 ? -2.885 -7.962 -2.116 1.00 0.00 53 TYR A C 14
ATOM 13520 O O . TYR A 1 53 ? -1.795 -8.290 -2.583 1.00 0.00 53 TYR A O 14
ATOM 13538 N N . ILE A 1 54 ? -3.045 -7.299 -0.981 1.00 0.00 54 ILE A N 14
ATOM 13539 C CA . ILE A 1 54 ? -1.901 -6.900 -0.179 1.00 0.00 54 ILE A CA 14
ATOM 13540 C C . ILE A 1 54 ? -2.345 -6.698 1.271 1.00 0.00 54 ILE A C 14
ATOM 13541 O O . ILE A 1 54 ? -3.479 -6.298 1.527 1.00 0.00 54 ILE A O 14
ATOM 13557 N N . PRO A 1 55 ? -1.403 -6.993 2.207 1.00 0.00 55 PRO A N 14
ATOM 13558 C CA . PRO A 1 55 ? -1.686 -6.849 3.625 1.00 0.00 55 PRO A CA 14
ATOM 13559 C C . PRO A 1 55 ? -1.684 -5.375 4.037 1.00 0.00 55 PRO A C 14
ATOM 13560 O O . PRO A 1 55 ? -1.047 -4.547 3.389 1.00 0.00 55 PRO A O 14
ATOM 13571 N N . ALA A 1 56 ? -2.404 -5.094 5.113 1.00 0.00 56 ALA A N 14
ATOM 13572 C CA . ALA A 1 56 ? -2.493 -3.735 5.619 1.00 0.00 56 ALA A CA 14
ATOM 13573 C C . ALA A 1 56 ? -1.525 -3.567 6.792 1.00 0.00 56 ALA A C 14
ATOM 13574 O O . ALA A 1 56 ? -1.938 -3.589 7.950 1.00 0.00 56 ALA A O 14
ATOM 13581 N N . ASN A 1 57 ? -0.255 -3.404 6.451 1.00 0.00 57 ASN A N 14
ATOM 13582 C CA . ASN A 1 57 ? 0.775 -3.233 7.461 1.00 0.00 57 ASN A CA 14
ATOM 13583 C C . ASN A 1 57 ? 2.141 -3.134 6.778 1.00 0.00 57 ASN A C 14
ATOM 13584 O O . ASN A 1 57 ? 2.972 -2.312 7.161 1.00 0.00 57 ASN A O 14
ATOM 13595 N N . HIS A 1 58 ? 2.330 -3.985 5.780 1.00 0.00 58 HIS A N 14
ATOM 13596 C CA . HIS A 1 58 ? 3.581 -4.004 5.041 1.00 0.00 58 HIS A CA 14
ATOM 13597 C C . HIS A 1 58 ? 3.763 -2.675 4.305 1.00 0.00 58 HIS A C 14
ATOM 13598 O O . HIS A 1 58 ? 4.877 -2.320 3.923 1.00 0.00 58 HIS A O 14
ATOM 13612 N N . VAL A 1 59 ? 2.651 -1.977 4.128 1.00 0.00 59 VAL A N 14
ATOM 13613 C CA . VAL A 1 59 ? 2.674 -0.695 3.444 1.00 0.00 59 VAL A CA 14
ATOM 13614 C C . VAL A 1 59 ? 2.230 0.403 4.413 1.00 0.00 59 VAL A C 14
ATOM 13615 O O . VAL A 1 59 ? 1.386 0.169 5.277 1.00 0.00 59 VAL A O 14
ATOM 13628 N N . GLY A 1 60 ? 2.818 1.577 4.237 1.00 0.00 60 GLY A N 14
ATOM 13629 C CA . GLY A 1 60 ? 2.493 2.711 5.085 1.00 0.00 60 GLY A CA 14
ATOM 13630 C C . GLY A 1 60 ? 3.278 3.955 4.662 1.00 0.00 60 GLY A C 14
ATOM 13631 O O . GLY A 1 60 ? 4.484 4.039 4.891 1.00 0.00 60 GLY A O 14
ATOM 13635 N N . LYS A 1 61 ? 2.563 4.888 4.053 1.00 0.00 61 LYS A N 14
ATOM 13636 C CA . LYS A 1 61 ? 3.178 6.123 3.596 1.00 0.00 61 LYS A CA 14
ATOM 13637 C C . LYS A 1 61 ? 3.524 6.993 4.806 1.00 0.00 61 LYS A C 14
ATOM 13638 O O . LYS A 1 61 ? 2.697 7.777 5.268 1.00 0.00 61 LYS A O 14
ATOM 13657 N N . HIS A 1 62 ? 4.748 6.826 5.284 1.00 0.00 62 HIS A N 14
ATOM 13658 C CA . HIS A 1 62 ? 5.214 7.586 6.431 1.00 0.00 62 HIS A CA 14
ATOM 13659 C C . HIS A 1 62 ? 6.703 7.900 6.268 1.00 0.00 62 HIS A C 14
ATOM 13660 O O . HIS A 1 62 ? 7.554 7.179 6.787 1.00 0.00 62 HIS A O 14
ATOM 13674 N N . SER A 1 63 ? 6.972 8.978 5.545 1.00 0.00 63 SER A N 14
ATOM 13675 C CA . SER A 1 63 ? 8.343 9.396 5.307 1.00 0.00 63 SER A CA 14
ATOM 13676 C C . SER A 1 63 ? 9.158 8.227 4.750 1.00 0.00 63 SER A C 14
ATOM 13677 O O . SER A 1 63 ? 8.659 7.107 4.657 1.00 0.00 63 SER A O 14
ATOM 13685 N N . GLY A 1 64 ? 10.397 8.529 4.393 1.00 0.00 64 GLY A N 14
ATOM 13686 C CA . GLY A 1 64 ? 11.286 7.517 3.847 1.00 0.00 64 GLY A CA 14
ATOM 13687 C C . GLY A 1 64 ? 12.375 8.154 2.982 1.00 0.00 64 GLY A C 14
ATOM 13688 O O . GLY A 1 64 ? 13.468 8.443 3.466 1.00 0.00 64 GLY A O 14
ATOM 13692 N N . PRO A 1 65 ? 12.031 8.358 1.682 1.00 0.00 65 PRO A N 14
ATOM 13693 C CA . PRO A 1 65 ? 12.967 8.955 0.745 1.00 0.00 65 PRO A CA 14
ATOM 13694 C C . PRO A 1 65 ? 13.097 10.461 0.983 1.00 0.00 65 PRO A C 14
ATOM 13695 O O . PRO A 1 65 ? 12.117 11.128 1.311 1.00 0.00 65 PRO A O 14
ATOM 13706 N N . SER A 1 66 ? 14.315 10.952 0.809 1.00 0.00 66 SER A N 14
ATOM 13707 C CA . SER A 1 66 ? 14.586 12.367 1.002 1.00 0.00 66 SER A CA 14
ATOM 13708 C C . SER A 1 66 ? 15.038 12.997 -0.317 1.00 0.00 66 SER A C 14
ATOM 13709 O O . SER A 1 66 ? 16.210 13.334 -0.479 1.00 0.00 66 SER A O 14
ATOM 13717 N N . SER A 1 67 ? 14.084 13.137 -1.226 1.00 0.00 67 SER A N 14
ATOM 13718 C CA . SER A 1 67 ? 14.369 13.721 -2.526 1.00 0.00 67 SER A CA 14
ATOM 13719 C C . SER A 1 67 ? 13.180 14.562 -2.994 1.00 0.00 67 SER A C 14
ATOM 13720 O O . SER A 1 67 ? 12.081 14.042 -3.176 1.00 0.00 67 SER A O 14
ATOM 13728 N N . GLY A 1 68 ? 13.441 15.849 -3.176 1.00 0.00 68 GLY A N 14
ATOM 13729 C CA . GLY A 1 68 ? 12.406 16.767 -3.619 1.00 0.00 68 GLY A CA 14
ATOM 13730 C C . GLY A 1 68 ? 12.597 17.139 -5.091 1.00 0.00 68 GLY A C 14
ATOM 13731 O O . GLY A 1 68 ? 12.577 16.271 -5.962 1.00 0.00 68 GLY A O 14
ATOM 13735 N N . GLY A 1 1 ? -21.390 9.231 -9.772 1.00 0.00 1 GLY A N 15
ATOM 13736 C CA . GLY A 1 1 ? -20.786 8.193 -10.590 1.00 0.00 1 GLY A CA 15
ATOM 13737 C C . GLY A 1 1 ? -19.938 8.802 -11.709 1.00 0.00 1 GLY A C 15
ATOM 13738 O O . GLY A 1 1 ? -20.350 9.768 -12.349 1.00 0.00 1 GLY A O 15
ATOM 13742 N N . SER A 1 2 ? -18.769 8.211 -11.910 1.00 0.00 2 SER A N 15
ATOM 13743 C CA . SER A 1 2 ? -17.860 8.682 -12.941 1.00 0.00 2 SER A CA 15
ATOM 13744 C C . SER A 1 2 ? -16.784 7.629 -13.212 1.00 0.00 2 SER A C 15
ATOM 13745 O O . SER A 1 2 ? -16.635 7.164 -14.341 1.00 0.00 2 SER A O 15
ATOM 13753 N N . SER A 1 3 ? -16.062 7.282 -12.156 1.00 0.00 3 SER A N 15
ATOM 13754 C CA . SER A 1 3 ? -15.004 6.291 -12.266 1.00 0.00 3 SER A CA 15
ATOM 13755 C C . SER A 1 3 ? -14.617 5.783 -10.876 1.00 0.00 3 SER A C 15
ATOM 13756 O O . SER A 1 3 ? -14.713 4.588 -10.599 1.00 0.00 3 SER A O 15
ATOM 13764 N N . GLY A 1 4 ? -14.187 6.715 -10.039 1.00 0.00 4 GLY A N 15
ATOM 13765 C CA . GLY A 1 4 ? -13.785 6.376 -8.684 1.00 0.00 4 GLY A CA 15
ATOM 13766 C C . GLY A 1 4 ? -12.429 6.999 -8.343 1.00 0.00 4 GLY A C 15
ATOM 13767 O O . GLY A 1 4 ? -11.964 7.901 -9.037 1.00 0.00 4 GLY A O 15
ATOM 13771 N N . SER A 1 5 ? -11.833 6.491 -7.274 1.00 0.00 5 SER A N 15
ATOM 13772 C CA . SER A 1 5 ? -10.540 6.985 -6.832 1.00 0.00 5 SER A CA 15
ATOM 13773 C C . SER A 1 5 ? -9.423 6.321 -7.639 1.00 0.00 5 SER A C 15
ATOM 13774 O O . SER A 1 5 ? -9.334 5.096 -7.692 1.00 0.00 5 SER A O 15
ATOM 13782 N N . SER A 1 6 ? -8.598 7.160 -8.248 1.00 0.00 6 SER A N 15
ATOM 13783 C CA . SER A 1 6 ? -7.489 6.670 -9.050 1.00 0.00 6 SER A CA 15
ATOM 13784 C C . SER A 1 6 ? -6.746 5.565 -8.296 1.00 0.00 6 SER A C 15
ATOM 13785 O O . SER A 1 6 ? -6.600 4.454 -8.801 1.00 0.00 6 SER A O 15
ATOM 13793 N N . GLY A 1 7 ? -6.296 5.910 -7.098 1.00 0.00 7 GLY A N 15
ATOM 13794 C CA . GLY A 1 7 ? -5.572 4.962 -6.269 1.00 0.00 7 GLY A CA 15
ATOM 13795 C C . GLY A 1 7 ? -4.809 5.679 -5.154 1.00 0.00 7 GLY A C 15
ATOM 13796 O O . GLY A 1 7 ? -4.791 6.908 -5.100 1.00 0.00 7 GLY A O 15
ATOM 13800 N N . GLU A 1 8 ? -4.197 4.881 -4.291 1.00 0.00 8 GLU A N 15
ATOM 13801 C CA . GLU A 1 8 ? -3.434 5.424 -3.180 1.00 0.00 8 GLU A CA 15
ATOM 13802 C C . GLU A 1 8 ? -1.996 4.905 -3.220 1.00 0.00 8 GLU A C 15
ATOM 13803 O O . GLU A 1 8 ? -1.745 3.738 -2.921 1.00 0.00 8 GLU A O 15
ATOM 13815 N N . GLU A 1 9 ? -1.088 5.797 -3.590 1.00 0.00 9 GLU A N 15
ATOM 13816 C CA . GLU A 1 9 ? 0.319 5.443 -3.672 1.00 0.00 9 GLU A CA 15
ATOM 13817 C C . GLU A 1 9 ? 0.907 5.278 -2.269 1.00 0.00 9 GLU A C 15
ATOM 13818 O O . GLU A 1 9 ? 0.862 6.204 -1.460 1.00 0.00 9 GLU A O 15
ATOM 13830 N N . PHE A 1 10 ? 1.446 4.093 -2.023 1.00 0.00 10 PHE A N 15
ATOM 13831 C CA . PHE A 1 10 ? 2.043 3.795 -0.732 1.00 0.00 10 PHE A CA 15
ATOM 13832 C C . PHE A 1 10 ? 3.456 3.234 -0.898 1.00 0.00 10 PHE A C 15
ATOM 13833 O O . PHE A 1 10 ? 3.875 2.915 -2.010 1.00 0.00 10 PHE A O 15
ATOM 13850 N N . VAL A 1 11 ? 4.152 3.130 0.224 1.00 0.00 11 VAL A N 15
ATOM 13851 C CA . VAL A 1 11 ? 5.510 2.612 0.217 1.00 0.00 11 VAL A CA 15
ATOM 13852 C C . VAL A 1 11 ? 5.622 1.473 1.233 1.00 0.00 11 VAL A C 15
ATOM 13853 O O . VAL A 1 11 ? 5.097 1.570 2.341 1.00 0.00 11 VAL A O 15
ATOM 13866 N N . ALA A 1 12 ? 6.310 0.419 0.818 1.00 0.00 12 ALA A N 15
ATOM 13867 C CA . ALA A 1 12 ? 6.497 -0.738 1.677 1.00 0.00 12 ALA A CA 15
ATOM 13868 C C . ALA A 1 12 ? 7.462 -0.376 2.809 1.00 0.00 12 ALA A C 15
ATOM 13869 O O . ALA A 1 12 ? 8.617 -0.036 2.560 1.00 0.00 12 ALA A O 15
ATOM 13876 N N . ILE A 1 13 ? 6.951 -0.461 4.028 1.00 0.00 13 ILE A N 15
ATOM 13877 C CA . ILE A 1 13 ? 7.752 -0.147 5.199 1.00 0.00 13 ILE A CA 15
ATOM 13878 C C . ILE A 1 13 ? 8.793 -1.248 5.410 1.00 0.00 13 ILE A C 15
ATOM 13879 O O . ILE A 1 13 ? 9.725 -1.084 6.196 1.00 0.00 13 ILE A O 15
ATOM 13895 N N . ALA A 1 14 ? 8.598 -2.347 4.695 1.00 0.00 14 ALA A N 15
ATOM 13896 C CA . ALA A 1 14 ? 9.508 -3.475 4.794 1.00 0.00 14 ALA A CA 15
ATOM 13897 C C . ALA A 1 14 ? 9.189 -4.481 3.686 1.00 0.00 14 ALA A C 15
ATOM 13898 O O . ALA A 1 14 ? 8.030 -4.652 3.314 1.00 0.00 14 ALA A O 15
ATOM 13905 N N . ASP A 1 15 ? 10.239 -5.120 3.191 1.00 0.00 15 ASP A N 15
ATOM 13906 C CA . ASP A 1 15 ? 10.085 -6.104 2.133 1.00 0.00 15 ASP A CA 15
ATOM 13907 C C . ASP A 1 15 ? 9.090 -7.176 2.581 1.00 0.00 15 ASP A C 15
ATOM 13908 O O . ASP A 1 15 ? 9.086 -7.578 3.743 1.00 0.00 15 ASP A O 15
ATOM 13917 N N . TYR A 1 16 ? 8.270 -7.609 1.635 1.00 0.00 16 TYR A N 15
ATOM 13918 C CA . TYR A 1 16 ? 7.272 -8.627 1.917 1.00 0.00 16 TYR A CA 15
ATOM 13919 C C . TYR A 1 16 ? 7.332 -9.755 0.885 1.00 0.00 16 TYR A C 15
ATOM 13920 O O . TYR A 1 16 ? 7.839 -9.565 -0.219 1.00 0.00 16 TYR A O 15
ATOM 13938 N N . ALA A 1 17 ? 6.807 -10.905 1.282 1.00 0.00 17 ALA A N 15
ATOM 13939 C CA . ALA A 1 17 ? 6.795 -12.064 0.405 1.00 0.00 17 ALA A CA 15
ATOM 13940 C C . ALA A 1 17 ? 5.396 -12.683 0.405 1.00 0.00 17 ALA A C 15
ATOM 13941 O O . ALA A 1 17 ? 4.937 -13.190 1.427 1.00 0.00 17 ALA A O 15
ATOM 13948 N N . ALA A 1 18 ? 4.756 -12.621 -0.754 1.00 0.00 18 ALA A N 15
ATOM 13949 C CA . ALA A 1 18 ? 3.419 -13.170 -0.901 1.00 0.00 18 ALA A CA 15
ATOM 13950 C C . ALA A 1 18 ? 3.418 -14.629 -0.443 1.00 0.00 18 ALA A C 15
ATOM 13951 O O . ALA A 1 18 ? 4.229 -15.430 -0.906 1.00 0.00 18 ALA A O 15
ATOM 13958 N N . THR A 1 19 ? 2.497 -14.932 0.460 1.00 0.00 19 THR A N 15
ATOM 13959 C CA . THR A 1 19 ? 2.380 -16.282 0.986 1.00 0.00 19 THR A CA 15
ATOM 13960 C C . THR A 1 19 ? 1.554 -17.153 0.038 1.00 0.00 19 THR A C 15
ATOM 13961 O O . THR A 1 19 ? 1.624 -18.380 0.096 1.00 0.00 19 THR A O 15
ATOM 13972 N N . ASP A 1 20 ? 0.790 -16.485 -0.814 1.00 0.00 20 ASP A N 15
ATOM 13973 C CA . ASP A 1 20 ? -0.048 -17.183 -1.774 1.00 0.00 20 ASP A CA 15
ATOM 13974 C C . ASP A 1 20 ? 0.241 -16.652 -3.179 1.00 0.00 20 ASP A C 15
ATOM 13975 O O . ASP A 1 20 ? 1.062 -15.751 -3.349 1.00 0.00 20 ASP A O 15
ATOM 13984 N N . GLU A 1 21 ? -0.449 -17.231 -4.150 1.00 0.00 21 GLU A N 15
ATOM 13985 C CA . GLU A 1 21 ? -0.277 -16.827 -5.535 1.00 0.00 21 GLU A CA 15
ATOM 13986 C C . GLU A 1 21 ? -1.293 -15.743 -5.902 1.00 0.00 21 GLU A C 15
ATOM 13987 O O . GLU A 1 21 ? -1.514 -15.468 -7.081 1.00 0.00 21 GLU A O 15
ATOM 13999 N N . THR A 1 22 ? -1.883 -15.156 -4.871 1.00 0.00 22 THR A N 15
ATOM 14000 C CA . THR A 1 22 ? -2.870 -14.109 -5.070 1.00 0.00 22 THR A CA 15
ATOM 14001 C C . THR A 1 22 ? -2.432 -12.823 -4.366 1.00 0.00 22 THR A C 15
ATOM 14002 O O . THR A 1 22 ? -3.211 -11.878 -4.251 1.00 0.00 22 THR A O 15
ATOM 14013 N N . GLN A 1 23 ? -1.187 -12.829 -3.913 1.00 0.00 23 GLN A N 15
ATOM 14014 C CA . GLN A 1 23 ? -0.636 -11.675 -3.223 1.00 0.00 23 GLN A CA 15
ATOM 14015 C C . GLN A 1 23 ? 0.455 -11.019 -4.073 1.00 0.00 23 GLN A C 15
ATOM 14016 O O . GLN A 1 23 ? 0.997 -11.644 -4.983 1.00 0.00 23 GLN A O 15
ATOM 14030 N N . LEU A 1 24 ? 0.744 -9.768 -3.745 1.00 0.00 24 LEU A N 15
ATOM 14031 C CA . LEU A 1 24 ? 1.760 -9.022 -4.466 1.00 0.00 24 LEU A CA 15
ATOM 14032 C C . LEU A 1 24 ? 3.024 -8.929 -3.608 1.00 0.00 24 LEU A C 15
ATOM 14033 O O . LEU A 1 24 ? 2.941 -8.780 -2.390 1.00 0.00 24 LEU A O 15
ATOM 14049 N N . SER A 1 25 ? 4.163 -9.020 -4.278 1.00 0.00 25 SER A N 15
ATOM 14050 C CA . SER A 1 25 ? 5.442 -8.948 -3.592 1.00 0.00 25 SER A CA 15
ATOM 14051 C C . SER A 1 25 ? 6.198 -7.690 -4.024 1.00 0.00 25 SER A C 15
ATOM 14052 O O . SER A 1 25 ? 6.276 -7.387 -5.214 1.00 0.00 25 SER A O 15
ATOM 14060 N N . PHE A 1 26 ? 6.735 -6.992 -3.035 1.00 0.00 26 PHE A N 15
ATOM 14061 C CA . PHE A 1 26 ? 7.482 -5.773 -3.299 1.00 0.00 26 PHE A CA 15
ATOM 14062 C C . PHE A 1 26 ? 8.657 -5.630 -2.329 1.00 0.00 26 PHE A C 15
ATOM 14063 O O . PHE A 1 26 ? 8.877 -6.495 -1.482 1.00 0.00 26 PHE A O 15
ATOM 14080 N N . LEU A 1 27 ? 9.381 -4.531 -2.485 1.00 0.00 27 LEU A N 15
ATOM 14081 C CA . LEU A 1 27 ? 10.528 -4.263 -1.634 1.00 0.00 27 LEU A CA 15
ATOM 14082 C C . LEU A 1 27 ? 10.346 -2.905 -0.953 1.00 0.00 27 LEU A C 15
ATOM 14083 O O . LEU A 1 27 ? 9.808 -1.974 -1.551 1.00 0.00 27 LEU A O 15
ATOM 14099 N N . ARG A 1 28 ? 10.804 -2.835 0.288 1.00 0.00 28 ARG A N 15
ATOM 14100 C CA . ARG A 1 28 ? 10.698 -1.607 1.057 1.00 0.00 28 ARG A CA 15
ATOM 14101 C C . ARG A 1 28 ? 11.042 -0.401 0.180 1.00 0.00 28 ARG A C 15
ATOM 14102 O O . ARG A 1 28 ? 12.178 -0.258 -0.269 1.00 0.00 28 ARG A O 15
ATOM 14123 N N . GLY A 1 29 ? 10.038 0.436 -0.039 1.00 0.00 29 GLY A N 15
ATOM 14124 C CA . GLY A 1 29 ? 10.219 1.625 -0.854 1.00 0.00 29 GLY A CA 15
ATOM 14125 C C . GLY A 1 29 ? 9.349 1.566 -2.111 1.00 0.00 29 GLY A C 15
ATOM 14126 O O . GLY A 1 29 ? 8.889 2.596 -2.601 1.00 0.00 29 GLY A O 15
ATOM 14130 N N . GLU A 1 30 ? 9.149 0.350 -2.597 1.00 0.00 30 GLU A N 15
ATOM 14131 C CA . GLU A 1 30 ? 8.342 0.142 -3.787 1.00 0.00 30 GLU A CA 15
ATOM 14132 C C . GLU A 1 30 ? 7.014 0.893 -3.666 1.00 0.00 30 GLU A C 15
ATOM 14133 O O . GLU A 1 30 ? 6.348 0.820 -2.635 1.00 0.00 30 GLU A O 15
ATOM 14145 N N . LYS A 1 31 ? 6.670 1.598 -4.733 1.00 0.00 31 LYS A N 15
ATOM 14146 C CA . LYS A 1 31 ? 5.434 2.362 -4.759 1.00 0.00 31 LYS A CA 15
ATOM 14147 C C . LYS A 1 31 ? 4.257 1.411 -4.983 1.00 0.00 31 LYS A C 15
ATOM 14148 O O . LYS A 1 31 ? 3.975 1.023 -6.116 1.00 0.00 31 LYS A O 15
ATOM 14167 N N . ILE A 1 32 ? 3.601 1.062 -3.886 1.00 0.00 32 ILE A N 15
ATOM 14168 C CA . ILE A 1 32 ? 2.461 0.164 -3.949 1.00 0.00 32 ILE A CA 15
ATOM 14169 C C . ILE A 1 32 ? 1.178 0.985 -4.091 1.00 0.00 32 ILE A C 15
ATOM 14170 O O . ILE A 1 32 ? 0.958 1.935 -3.341 1.00 0.00 32 ILE A O 15
ATOM 14186 N N . LEU A 1 33 ? 0.364 0.588 -5.059 1.00 0.00 33 LEU A N 15
ATOM 14187 C CA . LEU A 1 33 ? -0.891 1.275 -5.309 1.00 0.00 33 LEU A CA 15
ATOM 14188 C C . LEU A 1 33 ? -2.009 0.589 -4.522 1.00 0.00 33 LEU A C 15
ATOM 14189 O O . LEU A 1 33 ? -2.190 -0.624 -4.622 1.00 0.00 33 LEU A O 15
ATOM 14205 N N . ILE A 1 34 ? -2.731 1.394 -3.756 1.00 0.00 34 ILE A N 15
ATOM 14206 C CA . ILE A 1 34 ? -3.826 0.880 -2.952 1.00 0.00 34 ILE A CA 15
ATOM 14207 C C . ILE A 1 34 ? -5.152 1.171 -3.658 1.00 0.00 34 ILE A C 15
ATOM 14208 O O . ILE A 1 34 ? -5.845 2.128 -3.314 1.00 0.00 34 ILE A O 15
ATOM 14224 N N . LEU A 1 35 ? -5.465 0.329 -4.631 1.00 0.00 35 LEU A N 15
ATOM 14225 C CA . LEU A 1 35 ? -6.696 0.485 -5.388 1.00 0.00 35 LEU A CA 15
ATOM 14226 C C . LEU A 1 35 ? -7.862 0.690 -4.420 1.00 0.00 35 LEU A C 15
ATOM 14227 O O . LEU A 1 35 ? -8.454 1.768 -4.375 1.00 0.00 35 LEU A O 15
ATOM 14243 N N . ARG A 1 36 ? -8.159 -0.360 -3.669 1.00 0.00 36 ARG A N 15
ATOM 14244 C CA . ARG A 1 36 ? -9.244 -0.309 -2.705 1.00 0.00 36 ARG A CA 15
ATOM 14245 C C . ARG A 1 36 ? -8.822 -0.976 -1.394 1.00 0.00 36 ARG A C 15
ATOM 14246 O O . ARG A 1 36 ? -7.736 -1.546 -1.306 1.00 0.00 36 ARG A O 15
ATOM 14267 N N . GLN A 1 37 ? -9.703 -0.881 -0.409 1.00 0.00 37 GLN A N 15
ATOM 14268 C CA . GLN A 1 37 ? -9.435 -1.468 0.893 1.00 0.00 37 GLN A CA 15
ATOM 14269 C C . GLN A 1 37 ? -10.605 -2.352 1.328 1.00 0.00 37 GLN A C 15
ATOM 14270 O O . GLN A 1 37 ? -11.290 -2.047 2.303 1.00 0.00 37 GLN A O 15
ATOM 14284 N N . THR A 1 38 ? -10.799 -3.431 0.583 1.00 0.00 38 THR A N 15
ATOM 14285 C CA . THR A 1 38 ? -11.875 -4.361 0.880 1.00 0.00 38 THR A CA 15
ATOM 14286 C C . THR A 1 38 ? -12.031 -4.532 2.392 1.00 0.00 38 THR A C 15
ATOM 14287 O O . THR A 1 38 ? -13.149 -4.605 2.900 1.00 0.00 38 THR A O 15
ATOM 14298 N N . THR A 1 39 ? -10.894 -4.591 3.069 1.00 0.00 39 THR A N 15
ATOM 14299 C CA . THR A 1 39 ? -10.891 -4.751 4.513 1.00 0.00 39 THR A CA 15
ATOM 14300 C C . THR A 1 39 ? -9.812 -3.869 5.145 1.00 0.00 39 THR A C 15
ATOM 14301 O O . THR A 1 39 ? -9.116 -3.136 4.445 1.00 0.00 39 THR A O 15
ATOM 14312 N N . ALA A 1 40 ? -9.708 -3.970 6.462 1.00 0.00 40 ALA A N 15
ATOM 14313 C CA . ALA A 1 40 ? -8.725 -3.190 7.197 1.00 0.00 40 ALA A CA 15
ATOM 14314 C C . ALA A 1 40 ? -7.500 -4.061 7.482 1.00 0.00 40 ALA A C 15
ATOM 14315 O O . ALA A 1 40 ? -6.579 -3.634 8.177 1.00 0.00 40 ALA A O 15
ATOM 14322 N N . ASP A 1 41 ? -7.529 -5.266 6.932 1.00 0.00 41 ASP A N 15
ATOM 14323 C CA . ASP A 1 41 ? -6.432 -6.200 7.119 1.00 0.00 41 ASP A CA 15
ATOM 14324 C C . ASP A 1 41 ? -5.808 -6.526 5.760 1.00 0.00 41 ASP A C 15
ATOM 14325 O O . ASP A 1 41 ? -4.587 -6.626 5.642 1.00 0.00 41 ASP A O 15
ATOM 14334 N N . TRP A 1 42 ? -6.673 -6.682 4.770 1.00 0.00 42 TRP A N 15
ATOM 14335 C CA . TRP A 1 42 ? -6.222 -6.995 3.424 1.00 0.00 42 TRP A CA 15
ATOM 14336 C C . TRP A 1 42 ? -6.691 -5.872 2.496 1.00 0.00 42 TRP A C 15
ATOM 14337 O O . TRP A 1 42 ? -7.875 -5.541 2.466 1.00 0.00 42 TRP A O 15
ATOM 14358 N N . TRP A 1 43 ? -5.737 -5.318 1.762 1.00 0.00 43 TRP A N 15
ATOM 14359 C CA . TRP A 1 43 ? -6.037 -4.240 0.835 1.00 0.00 43 TRP A CA 15
ATOM 14360 C C . TRP A 1 43 ? -5.867 -4.778 -0.587 1.00 0.00 43 TRP A C 15
ATOM 14361 O O . TRP A 1 43 ? -5.106 -5.718 -0.812 1.00 0.00 43 TRP A O 15
ATOM 14382 N N . TRP A 1 44 ? -6.587 -4.158 -1.510 1.00 0.00 44 TRP A N 15
ATOM 14383 C CA . TRP A 1 44 ? -6.525 -4.562 -2.904 1.00 0.00 44 TRP A CA 15
ATOM 14384 C C . TRP A 1 44 ? -5.598 -3.591 -3.637 1.00 0.00 44 TRP A C 15
ATOM 14385 O O . TRP A 1 44 ? -5.972 -2.449 -3.902 1.00 0.00 44 TRP A O 15
ATOM 14406 N N . GLY A 1 45 ? -4.405 -4.080 -3.945 1.00 0.00 45 GLY A N 15
ATOM 14407 C CA . GLY A 1 45 ? -3.421 -3.270 -4.643 1.00 0.00 45 GLY A CA 15
ATOM 14408 C C . GLY A 1 45 ? -3.344 -3.654 -6.122 1.00 0.00 45 GLY A C 15
ATOM 14409 O O . GLY A 1 45 ? -4.225 -4.342 -6.635 1.00 0.00 45 GLY A O 15
ATOM 14413 N N . GLU A 1 46 ? -2.281 -3.193 -6.765 1.00 0.00 46 GLU A N 15
ATOM 14414 C CA . GLU A 1 46 ? -2.077 -3.480 -8.175 1.00 0.00 46 GLU A CA 15
ATOM 14415 C C . GLU A 1 46 ? -0.618 -3.229 -8.561 1.00 0.00 46 GLU A C 15
ATOM 14416 O O . GLU A 1 46 ? -0.116 -2.115 -8.416 1.00 0.00 46 GLU A O 15
ATOM 14428 N N . ARG A 1 47 ? 0.022 -4.283 -9.047 1.00 0.00 47 ARG A N 15
ATOM 14429 C CA . ARG A 1 47 ? 1.414 -4.190 -9.455 1.00 0.00 47 ARG A CA 15
ATOM 14430 C C . ARG A 1 47 ? 1.508 -3.866 -10.948 1.00 0.00 47 ARG A C 15
ATOM 14431 O O . ARG A 1 47 ? 0.494 -3.613 -11.597 1.00 0.00 47 ARG A O 15
ATOM 14452 N N . ALA A 1 48 ? 2.735 -3.885 -11.448 1.00 0.00 48 ALA A N 15
ATOM 14453 C CA . ALA A 1 48 ? 2.975 -3.596 -12.852 1.00 0.00 48 ALA A CA 15
ATOM 14454 C C . ALA A 1 48 ? 2.228 -4.617 -13.713 1.00 0.00 48 ALA A C 15
ATOM 14455 O O . ALA A 1 48 ? 2.665 -5.759 -13.846 1.00 0.00 48 ALA A O 15
ATOM 14462 N N . GLY A 1 49 ? 1.116 -4.168 -14.276 1.00 0.00 49 GLY A N 15
ATOM 14463 C CA . GLY A 1 49 ? 0.305 -5.029 -15.120 1.00 0.00 49 GLY A CA 15
ATOM 14464 C C . GLY A 1 49 ? -0.248 -6.214 -14.326 1.00 0.00 49 GLY A C 15
ATOM 14465 O O . GLY A 1 49 ? -0.838 -7.128 -14.898 1.00 0.00 49 GLY A O 15
ATOM 14469 N N . CYS A 1 50 ? -0.037 -6.159 -13.019 1.00 0.00 50 CYS A N 15
ATOM 14470 C CA . CYS A 1 50 ? -0.507 -7.216 -12.140 1.00 0.00 50 CYS A CA 15
ATOM 14471 C C . CYS A 1 50 ? -1.572 -6.631 -11.211 1.00 0.00 50 CYS A C 15
ATOM 14472 O O . CYS A 1 50 ? -1.622 -5.419 -11.003 1.00 0.00 50 CYS A O 15
ATOM 14480 N N . CYS A 1 51 ? -2.398 -7.518 -10.677 1.00 0.00 51 CYS A N 15
ATOM 14481 C CA . CYS A 1 51 ? -3.459 -7.105 -9.775 1.00 0.00 51 CYS A CA 15
ATOM 14482 C C . CYS A 1 51 ? -3.696 -8.228 -8.764 1.00 0.00 51 CYS A C 15
ATOM 14483 O O . CYS A 1 51 ? -4.159 -9.308 -9.128 1.00 0.00 51 CYS A O 15
ATOM 14491 N N . GLY A 1 52 ? -3.366 -7.936 -7.514 1.00 0.00 52 GLY A N 15
ATOM 14492 C CA . GLY A 1 52 ? -3.537 -8.909 -6.448 1.00 0.00 52 GLY A CA 15
ATOM 14493 C C . GLY A 1 52 ? -3.854 -8.217 -5.121 1.00 0.00 52 GLY A C 15
ATOM 14494 O O . GLY A 1 52 ? -3.971 -6.994 -5.066 1.00 0.00 52 GLY A O 15
ATOM 14498 N N . TYR A 1 53 ? -3.984 -9.030 -4.083 1.00 0.00 53 TYR A N 15
ATOM 14499 C CA . TYR A 1 53 ? -4.285 -8.512 -2.759 1.00 0.00 53 TYR A CA 15
ATOM 14500 C C . TYR A 1 53 ? -3.002 -8.234 -1.974 1.00 0.00 53 TYR A C 15
ATOM 14501 O O . TYR A 1 53 ? -2.026 -8.973 -2.091 1.00 0.00 53 TYR A O 15
ATOM 14519 N N . ILE A 1 54 ? -3.044 -7.165 -1.192 1.00 0.00 54 ILE A N 15
ATOM 14520 C CA . ILE A 1 54 ? -1.897 -6.780 -0.388 1.00 0.00 54 ILE A CA 15
ATOM 14521 C C . ILE A 1 54 ? -2.328 -6.637 1.073 1.00 0.00 54 ILE A C 15
ATOM 14522 O O . ILE A 1 54 ? -3.479 -6.304 1.354 1.00 0.00 54 ILE A O 15
ATOM 14538 N N . PRO A 1 55 ? -1.357 -6.901 1.987 1.00 0.00 55 PRO A N 15
ATOM 14539 C CA . PRO A 1 55 ? -1.625 -6.806 3.412 1.00 0.00 55 PRO A CA 15
ATOM 14540 C C . PRO A 1 55 ? -1.696 -5.344 3.859 1.00 0.00 55 PRO A C 15
ATOM 14541 O O . PRO A 1 55 ? -1.280 -4.447 3.129 1.00 0.00 55 PRO A O 15
ATOM 14552 N N . ALA A 1 56 ? -2.227 -5.151 5.058 1.00 0.00 56 ALA A N 15
ATOM 14553 C CA . ALA A 1 56 ? -2.358 -3.814 5.612 1.00 0.00 56 ALA A CA 15
ATOM 14554 C C . ALA A 1 56 ? -1.441 -3.678 6.829 1.00 0.00 56 ALA A C 15
ATOM 14555 O O . ALA A 1 56 ? -1.892 -3.801 7.967 1.00 0.00 56 ALA A O 15
ATOM 14562 N N . ASN A 1 57 ? -0.171 -3.428 6.548 1.00 0.00 57 ASN A N 15
ATOM 14563 C CA . ASN A 1 57 ? 0.813 -3.275 7.606 1.00 0.00 57 ASN A CA 15
ATOM 14564 C C . ASN A 1 57 ? 2.198 -3.078 6.985 1.00 0.00 57 ASN A C 15
ATOM 14565 O O . ASN A 1 57 ? 2.986 -2.264 7.462 1.00 0.00 57 ASN A O 15
ATOM 14576 N N . HIS A 1 58 ? 2.451 -3.838 5.929 1.00 0.00 58 HIS A N 15
ATOM 14577 C CA . HIS A 1 58 ? 3.726 -3.757 5.238 1.00 0.00 58 HIS A CA 15
ATOM 14578 C C . HIS A 1 58 ? 3.845 -2.402 4.537 1.00 0.00 58 HIS A C 15
ATOM 14579 O O . HIS A 1 58 ? 4.950 -1.937 4.261 1.00 0.00 58 HIS A O 15
ATOM 14593 N N . VAL A 1 59 ? 2.692 -1.807 4.270 1.00 0.00 59 VAL A N 15
ATOM 14594 C CA . VAL A 1 59 ? 2.653 -0.515 3.606 1.00 0.00 59 VAL A CA 15
ATOM 14595 C C . VAL A 1 59 ? 2.090 0.532 4.570 1.00 0.00 59 VAL A C 15
ATOM 14596 O O . VAL A 1 59 ? 1.306 0.203 5.460 1.00 0.00 59 VAL A O 15
ATOM 14609 N N . GLY A 1 60 ? 2.511 1.770 4.361 1.00 0.00 60 GLY A N 15
ATOM 14610 C CA . GLY A 1 60 ? 2.058 2.866 5.200 1.00 0.00 60 GLY A CA 15
ATOM 14611 C C . GLY A 1 60 ? 2.221 4.209 4.484 1.00 0.00 60 GLY A C 15
ATOM 14612 O O . GLY A 1 60 ? 1.689 4.403 3.393 1.00 0.00 60 GLY A O 15
ATOM 14616 N N . LYS A 1 61 ? 2.960 5.101 5.128 1.00 0.00 61 LYS A N 15
ATOM 14617 C CA . LYS A 1 61 ? 3.199 6.419 4.566 1.00 0.00 61 LYS A CA 15
ATOM 14618 C C . LYS A 1 61 ? 4.270 7.134 5.393 1.00 0.00 61 LYS A C 15
ATOM 14619 O O . LYS A 1 61 ? 4.282 7.033 6.619 1.00 0.00 61 LYS A O 15
ATOM 14638 N N . HIS A 1 62 ? 5.142 7.841 4.690 1.00 0.00 62 HIS A N 15
ATOM 14639 C CA . HIS A 1 62 ? 6.213 8.573 5.344 1.00 0.00 62 HIS A CA 15
ATOM 14640 C C . HIS A 1 62 ? 6.883 9.511 4.337 1.00 0.00 62 HIS A C 15
ATOM 14641 O O . HIS A 1 62 ? 7.341 9.072 3.284 1.00 0.00 62 HIS A O 15
ATOM 14655 N N . SER A 1 63 ? 6.918 10.785 4.697 1.00 0.00 63 SER A N 15
ATOM 14656 C CA . SER A 1 63 ? 7.524 11.789 3.839 1.00 0.00 63 SER A CA 15
ATOM 14657 C C . SER A 1 63 ? 8.938 12.109 4.326 1.00 0.00 63 SER A C 15
ATOM 14658 O O . SER A 1 63 ? 9.199 12.113 5.528 1.00 0.00 63 SER A O 15
ATOM 14666 N N . GLY A 1 64 ? 9.815 12.370 3.367 1.00 0.00 64 GLY A N 15
ATOM 14667 C CA . GLY A 1 64 ? 11.196 12.691 3.684 1.00 0.00 64 GLY A CA 15
ATOM 14668 C C . GLY A 1 64 ? 11.696 13.860 2.833 1.00 0.00 64 GLY A C 15
ATOM 14669 O O . GLY A 1 64 ? 10.933 14.446 2.067 1.00 0.00 64 GLY A O 15
ATOM 14673 N N . PRO A 1 65 ? 13.009 14.173 3.001 1.00 0.00 65 PRO A N 15
ATOM 14674 C CA . PRO A 1 65 ? 13.620 15.262 2.258 1.00 0.00 65 PRO A CA 15
ATOM 14675 C C . PRO A 1 65 ? 13.866 14.862 0.802 1.00 0.00 65 PRO A C 15
ATOM 14676 O O . PRO A 1 65 ? 14.740 14.044 0.519 1.00 0.00 65 PRO A O 15
ATOM 14687 N N . SER A 1 66 ? 13.080 15.457 -0.083 1.00 0.00 66 SER A N 15
ATOM 14688 C CA . SER A 1 66 ? 13.202 15.173 -1.502 1.00 0.00 66 SER A CA 15
ATOM 14689 C C . SER A 1 66 ? 14.548 15.679 -2.024 1.00 0.00 66 SER A C 15
ATOM 14690 O O . SER A 1 66 ? 15.219 16.467 -1.359 1.00 0.00 66 SER A O 15
ATOM 14698 N N . SER A 1 67 ? 14.903 15.205 -3.209 1.00 0.00 67 SER A N 15
ATOM 14699 C CA . SER A 1 67 ? 16.158 15.600 -3.828 1.00 0.00 67 SER A CA 15
ATOM 14700 C C . SER A 1 67 ? 15.887 16.297 -5.162 1.00 0.00 67 SER A C 15
ATOM 14701 O O . SER A 1 67 ? 15.528 15.648 -6.144 1.00 0.00 67 SER A O 15
ATOM 14709 N N . GLY A 1 68 ? 16.068 17.609 -5.155 1.00 0.00 68 GLY A N 15
ATOM 14710 C CA . GLY A 1 68 ? 15.848 18.402 -6.353 1.00 0.00 68 GLY A CA 15
ATOM 14711 C C . GLY A 1 68 ? 16.466 17.726 -7.579 1.00 0.00 68 GLY A C 15
ATOM 14712 O O . GLY A 1 68 ? 15.796 17.539 -8.593 1.00 0.00 68 GLY A O 15
ATOM 14716 N N . GLY A 1 1 ? -10.390 20.371 -11.970 1.00 0.00 1 GLY A N 16
ATOM 14717 C CA . GLY A 1 1 ? -11.354 19.448 -11.394 1.00 0.00 1 GLY A CA 16
ATOM 14718 C C . GLY A 1 1 ? -10.671 18.468 -10.439 1.00 0.00 1 GLY A C 16
ATOM 14719 O O . GLY A 1 1 ? -10.428 18.794 -9.278 1.00 0.00 1 GLY A O 16
ATOM 14723 N N . SER A 1 2 ? -10.380 17.286 -10.963 1.00 0.00 2 SER A N 16
ATOM 14724 C CA . SER A 1 2 ? -9.729 16.256 -10.171 1.00 0.00 2 SER A CA 16
ATOM 14725 C C . SER A 1 2 ? -9.526 14.997 -11.016 1.00 0.00 2 SER A C 16
ATOM 14726 O O . SER A 1 2 ? -10.374 14.107 -11.024 1.00 0.00 2 SER A O 16
ATOM 14734 N N . SER A 1 3 ? -8.396 14.963 -11.707 1.00 0.00 3 SER A N 16
ATOM 14735 C CA . SER A 1 3 ? -8.070 13.828 -12.554 1.00 0.00 3 SER A CA 16
ATOM 14736 C C . SER A 1 3 ? -6.558 13.756 -12.774 1.00 0.00 3 SER A C 16
ATOM 14737 O O . SER A 1 3 ? -5.989 14.589 -13.478 1.00 0.00 3 SER A O 16
ATOM 14745 N N . GLY A 1 4 ? -5.949 12.753 -12.158 1.00 0.00 4 GLY A N 16
ATOM 14746 C CA . GLY A 1 4 ? -4.514 12.561 -12.278 1.00 0.00 4 GLY A CA 16
ATOM 14747 C C . GLY A 1 4 ? -4.102 11.175 -11.780 1.00 0.00 4 GLY A C 16
ATOM 14748 O O . GLY A 1 4 ? -4.024 10.228 -12.562 1.00 0.00 4 GLY A O 16
ATOM 14752 N N . SER A 1 5 ? -3.850 11.098 -10.482 1.00 0.00 5 SER A N 16
ATOM 14753 C CA . SER A 1 5 ? -3.449 9.843 -9.870 1.00 0.00 5 SER A CA 16
ATOM 14754 C C . SER A 1 5 ? -4.683 9.078 -9.387 1.00 0.00 5 SER A C 16
ATOM 14755 O O . SER A 1 5 ? -5.363 9.512 -8.458 1.00 0.00 5 SER A O 16
ATOM 14763 N N . SER A 1 6 ? -4.934 7.952 -10.038 1.00 0.00 6 SER A N 16
ATOM 14764 C CA . SER A 1 6 ? -6.074 7.122 -9.686 1.00 0.00 6 SER A CA 16
ATOM 14765 C C . SER A 1 6 ? -5.649 6.045 -8.686 1.00 0.00 6 SER A C 16
ATOM 14766 O O . SER A 1 6 ? -5.343 4.919 -9.073 1.00 0.00 6 SER A O 16
ATOM 14774 N N . GLY A 1 7 ? -5.643 6.430 -7.418 1.00 0.00 7 GLY A N 16
ATOM 14775 C CA . GLY A 1 7 ? -5.260 5.512 -6.359 1.00 0.00 7 GLY A CA 16
ATOM 14776 C C . GLY A 1 7 ? -4.299 6.180 -5.374 1.00 0.00 7 GLY A C 16
ATOM 14777 O O . GLY A 1 7 ? -3.976 7.358 -5.519 1.00 0.00 7 GLY A O 16
ATOM 14781 N N . GLU A 1 8 ? -3.869 5.399 -4.394 1.00 0.00 8 GLU A N 16
ATOM 14782 C CA . GLU A 1 8 ? -2.952 5.901 -3.385 1.00 0.00 8 GLU A CA 16
ATOM 14783 C C . GLU A 1 8 ? -1.602 5.188 -3.493 1.00 0.00 8 GLU A C 16
ATOM 14784 O O . GLU A 1 8 ? -1.544 3.959 -3.493 1.00 0.00 8 GLU A O 16
ATOM 14796 N N . GLU A 1 9 ? -0.551 5.989 -3.582 1.00 0.00 9 GLU A N 16
ATOM 14797 C CA . GLU A 1 9 ? 0.794 5.450 -3.690 1.00 0.00 9 GLU A CA 16
ATOM 14798 C C . GLU A 1 9 ? 1.398 5.246 -2.299 1.00 0.00 9 GLU A C 16
ATOM 14799 O O . GLU A 1 9 ? 1.747 6.212 -1.623 1.00 0.00 9 GLU A O 16
ATOM 14811 N N . PHE A 1 10 ? 1.502 3.983 -1.913 1.00 0.00 10 PHE A N 16
ATOM 14812 C CA . PHE A 1 10 ? 2.058 3.640 -0.615 1.00 0.00 10 PHE A CA 16
ATOM 14813 C C . PHE A 1 10 ? 3.459 3.042 -0.759 1.00 0.00 10 PHE A C 16
ATOM 14814 O O . PHE A 1 10 ? 3.832 2.577 -1.835 1.00 0.00 10 PHE A O 16
ATOM 14831 N N . VAL A 1 11 ? 4.197 3.075 0.341 1.00 0.00 11 VAL A N 16
ATOM 14832 C CA . VAL A 1 11 ? 5.549 2.542 0.351 1.00 0.00 11 VAL A CA 16
ATOM 14833 C C . VAL A 1 11 ? 5.610 1.337 1.292 1.00 0.00 11 VAL A C 16
ATOM 14834 O O . VAL A 1 11 ? 5.089 1.388 2.405 1.00 0.00 11 VAL A O 16
ATOM 14847 N N . ALA A 1 12 ? 6.252 0.283 0.811 1.00 0.00 12 ALA A N 16
ATOM 14848 C CA . ALA A 1 12 ? 6.388 -0.933 1.595 1.00 0.00 12 ALA A CA 16
ATOM 14849 C C . ALA A 1 12 ? 7.377 -0.689 2.737 1.00 0.00 12 ALA A C 16
ATOM 14850 O O . ALA A 1 12 ? 8.548 -0.399 2.497 1.00 0.00 12 ALA A O 16
ATOM 14857 N N . ILE A 1 13 ? 6.870 -0.816 3.954 1.00 0.00 13 ILE A N 16
ATOM 14858 C CA . ILE A 1 13 ? 7.694 -0.613 5.134 1.00 0.00 13 ILE A CA 16
ATOM 14859 C C . ILE A 1 13 ? 8.846 -1.619 5.124 1.00 0.00 13 ILE A C 16
ATOM 14860 O O . ILE A 1 13 ? 9.827 -1.452 5.848 1.00 0.00 13 ILE A O 16
ATOM 14876 N N . ALA A 1 14 ? 8.690 -2.642 4.297 1.00 0.00 14 ALA A N 16
ATOM 14877 C CA . ALA A 1 14 ? 9.705 -3.675 4.184 1.00 0.00 14 ALA A CA 16
ATOM 14878 C C . ALA A 1 14 ? 9.343 -4.616 3.032 1.00 0.00 14 ALA A C 16
ATOM 14879 O O . ALA A 1 14 ? 8.178 -4.719 2.653 1.00 0.00 14 ALA A O 16
ATOM 14886 N N . ASP A 1 15 ? 10.364 -5.278 2.508 1.00 0.00 15 ASP A N 16
ATOM 14887 C CA . ASP A 1 15 ? 10.169 -6.206 1.408 1.00 0.00 15 ASP A CA 16
ATOM 14888 C C . ASP A 1 15 ? 9.235 -7.332 1.856 1.00 0.00 15 ASP A C 16
ATOM 14889 O O . ASP A 1 15 ? 9.233 -7.714 3.025 1.00 0.00 15 ASP A O 16
ATOM 14898 N N . TYR A 1 16 ? 8.462 -7.832 0.902 1.00 0.00 16 TYR A N 16
ATOM 14899 C CA . TYR A 1 16 ? 7.526 -8.906 1.184 1.00 0.00 16 TYR A CA 16
ATOM 14900 C C . TYR A 1 16 ? 7.618 -10.006 0.125 1.00 0.00 16 TYR A C 16
ATOM 14901 O O . TYR A 1 16 ? 7.999 -9.745 -1.015 1.00 0.00 16 TYR A O 16
ATOM 14919 N N . ALA A 1 17 ? 7.264 -11.214 0.539 1.00 0.00 17 ALA A N 16
ATOM 14920 C CA . ALA A 1 17 ? 7.302 -12.355 -0.360 1.00 0.00 17 ALA A CA 16
ATOM 14921 C C . ALA A 1 17 ? 5.936 -13.043 -0.362 1.00 0.00 17 ALA A C 16
ATOM 14922 O O . ALA A 1 17 ? 5.549 -13.667 0.625 1.00 0.00 17 ALA A O 16
ATOM 14929 N N . ALA A 1 18 ? 5.242 -12.906 -1.482 1.00 0.00 18 ALA A N 16
ATOM 14930 C CA . ALA A 1 18 ? 3.926 -13.507 -1.626 1.00 0.00 18 ALA A CA 16
ATOM 14931 C C . ALA A 1 18 ? 4.047 -15.026 -1.488 1.00 0.00 18 ALA A C 16
ATOM 14932 O O . ALA A 1 18 ? 4.813 -15.660 -2.212 1.00 0.00 18 ALA A O 16
ATOM 14939 N N . THR A 1 19 ? 3.279 -15.566 -0.553 1.00 0.00 19 THR A N 16
ATOM 14940 C CA . THR A 1 19 ? 3.289 -16.998 -0.311 1.00 0.00 19 THR A CA 16
ATOM 14941 C C . THR A 1 19 ? 2.323 -17.707 -1.262 1.00 0.00 19 THR A C 16
ATOM 14942 O O . THR A 1 19 ? 2.469 -18.900 -1.524 1.00 0.00 19 THR A O 16
ATOM 14953 N N . ASP A 1 20 ? 1.359 -16.943 -1.752 1.00 0.00 20 ASP A N 16
ATOM 14954 C CA . ASP A 1 20 ? 0.369 -17.483 -2.669 1.00 0.00 20 ASP A CA 16
ATOM 14955 C C . ASP A 1 20 ? 0.465 -16.749 -4.007 1.00 0.00 20 ASP A C 16
ATOM 14956 O O . ASP A 1 20 ? 1.316 -15.878 -4.182 1.00 0.00 20 ASP A O 16
ATOM 14965 N N . GLU A 1 21 ? -0.420 -17.127 -4.918 1.00 0.00 21 GLU A N 16
ATOM 14966 C CA . GLU A 1 21 ? -0.445 -16.515 -6.236 1.00 0.00 21 GLU A CA 16
ATOM 14967 C C . GLU A 1 21 ? -1.509 -15.416 -6.291 1.00 0.00 21 GLU A C 16
ATOM 14968 O O . GLU A 1 21 ? -1.904 -14.983 -7.372 1.00 0.00 21 GLU A O 16
ATOM 14980 N N . THR A 1 22 ? -1.942 -14.997 -5.111 1.00 0.00 22 THR A N 16
ATOM 14981 C CA . THR A 1 22 ? -2.952 -13.958 -5.010 1.00 0.00 22 THR A CA 16
ATOM 14982 C C . THR A 1 22 ? -2.381 -12.725 -4.307 1.00 0.00 22 THR A C 16
ATOM 14983 O O . THR A 1 22 ? -3.046 -11.695 -4.214 1.00 0.00 22 THR A O 16
ATOM 14994 N N . GLN A 1 23 ? -1.154 -12.871 -3.829 1.00 0.00 23 GLN A N 16
ATOM 14995 C CA . GLN A 1 23 ? -0.486 -11.783 -3.137 1.00 0.00 23 GLN A CA 16
ATOM 14996 C C . GLN A 1 23 ? 0.540 -11.118 -4.058 1.00 0.00 23 GLN A C 16
ATOM 14997 O O . GLN A 1 23 ? 1.051 -11.749 -4.982 1.00 0.00 23 GLN A O 16
ATOM 15011 N N . LEU A 1 24 ? 0.810 -9.853 -3.774 1.00 0.00 24 LEU A N 16
ATOM 15012 C CA . LEU A 1 24 ? 1.765 -9.096 -4.565 1.00 0.00 24 LEU A CA 16
ATOM 15013 C C . LEU A 1 24 ? 3.074 -8.961 -3.784 1.00 0.00 24 LEU A C 16
ATOM 15014 O O . LEU A 1 24 ? 3.060 -8.698 -2.583 1.00 0.00 24 LEU A O 16
ATOM 15030 N N . SER A 1 25 ? 4.174 -9.146 -4.499 1.00 0.00 25 SER A N 16
ATOM 15031 C CA . SER A 1 25 ? 5.489 -9.049 -3.889 1.00 0.00 25 SER A CA 16
ATOM 15032 C C . SER A 1 25 ? 6.158 -7.734 -4.295 1.00 0.00 25 SER A C 16
ATOM 15033 O O . SER A 1 25 ? 6.092 -7.333 -5.456 1.00 0.00 25 SER A O 16
ATOM 15041 N N . PHE A 1 26 ? 6.787 -7.100 -3.316 1.00 0.00 26 PHE A N 16
ATOM 15042 C CA . PHE A 1 26 ? 7.468 -5.839 -3.557 1.00 0.00 26 PHE A CA 16
ATOM 15043 C C . PHE A 1 26 ? 8.697 -5.699 -2.657 1.00 0.00 26 PHE A C 16
ATOM 15044 O O . PHE A 1 26 ? 8.935 -6.539 -1.790 1.00 0.00 26 PHE A O 16
ATOM 15061 N N . LEU A 1 27 ? 9.446 -4.632 -2.894 1.00 0.00 27 LEU A N 16
ATOM 15062 C CA . LEU A 1 27 ? 10.645 -4.371 -2.116 1.00 0.00 27 LEU A CA 16
ATOM 15063 C C . LEU A 1 27 ? 10.449 -3.093 -1.299 1.00 0.00 27 LEU A C 16
ATOM 15064 O O . LEU A 1 27 ? 9.810 -2.148 -1.760 1.00 0.00 27 LEU A O 16
ATOM 15080 N N . ARG A 1 28 ? 11.010 -3.104 -0.099 1.00 0.00 28 ARG A N 16
ATOM 15081 C CA . ARG A 1 28 ? 10.905 -1.957 0.787 1.00 0.00 28 ARG A CA 16
ATOM 15082 C C . ARG A 1 28 ? 11.108 -0.659 0.002 1.00 0.00 28 ARG A C 16
ATOM 15083 O O . ARG A 1 28 ? 12.163 -0.449 -0.595 1.00 0.00 28 ARG A O 16
ATOM 15104 N N . GLY A 1 29 ? 10.081 0.177 0.028 1.00 0.00 29 GLY A N 16
ATOM 15105 C CA . GLY A 1 29 ? 10.133 1.448 -0.674 1.00 0.00 29 GLY A CA 16
ATOM 15106 C C . GLY A 1 29 ? 9.236 1.428 -1.913 1.00 0.00 29 GLY A C 16
ATOM 15107 O O . GLY A 1 29 ? 8.653 2.447 -2.279 1.00 0.00 29 GLY A O 16
ATOM 15111 N N . GLU A 1 30 ? 9.154 0.256 -2.525 1.00 0.00 30 GLU A N 16
ATOM 15112 C CA . GLU A 1 30 ? 8.338 0.089 -3.716 1.00 0.00 30 GLU A CA 16
ATOM 15113 C C . GLU A 1 30 ? 6.999 0.810 -3.547 1.00 0.00 30 GLU A C 16
ATOM 15114 O O . GLU A 1 30 ? 6.329 0.651 -2.528 1.00 0.00 30 GLU A O 16
ATOM 15126 N N . LYS A 1 31 ? 6.650 1.587 -4.562 1.00 0.00 31 LYS A N 16
ATOM 15127 C CA . LYS A 1 31 ? 5.403 2.333 -4.538 1.00 0.00 31 LYS A CA 16
ATOM 15128 C C . LYS A 1 31 ? 4.245 1.392 -4.878 1.00 0.00 31 LYS A C 16
ATOM 15129 O O . LYS A 1 31 ? 4.053 1.031 -6.038 1.00 0.00 31 LYS A O 16
ATOM 15148 N N . ILE A 1 32 ? 3.503 1.023 -3.844 1.00 0.00 32 ILE A N 16
ATOM 15149 C CA . ILE A 1 32 ? 2.368 0.131 -4.018 1.00 0.00 32 ILE A CA 16
ATOM 15150 C C . ILE A 1 32 ? 1.090 0.960 -4.155 1.00 0.00 32 ILE A C 16
ATOM 15151 O O . ILE A 1 32 ? 0.870 1.899 -3.390 1.00 0.00 32 ILE A O 16
ATOM 15167 N N . LEU A 1 33 ? 0.280 0.584 -5.133 1.00 0.00 33 LEU A N 16
ATOM 15168 C CA . LEU A 1 33 ? -0.971 1.281 -5.379 1.00 0.00 33 LEU A CA 16
ATOM 15169 C C . LEU A 1 33 ? -2.096 0.590 -4.606 1.00 0.00 33 LEU A C 16
ATOM 15170 O O . LEU A 1 33 ? -2.244 -0.629 -4.677 1.00 0.00 33 LEU A O 16
ATOM 15186 N N . ILE A 1 34 ? -2.859 1.399 -3.886 1.00 0.00 34 ILE A N 16
ATOM 15187 C CA . ILE A 1 34 ? -3.966 0.880 -3.100 1.00 0.00 34 ILE A CA 16
ATOM 15188 C C . ILE A 1 34 ? -5.286 1.265 -3.771 1.00 0.00 34 ILE A C 16
ATOM 15189 O O . ILE A 1 34 ? -5.787 2.371 -3.576 1.00 0.00 34 ILE A O 16
ATOM 15205 N N . LEU A 1 35 ? -5.813 0.330 -4.548 1.00 0.00 35 LEU A N 16
ATOM 15206 C CA . LEU A 1 35 ? -7.065 0.557 -5.249 1.00 0.00 35 LEU A CA 16
ATOM 15207 C C . LEU A 1 35 ? -8.210 0.610 -4.235 1.00 0.00 35 LEU A C 16
ATOM 15208 O O . LEU A 1 35 ? -8.842 1.650 -4.061 1.00 0.00 35 LEU A O 16
ATOM 15224 N N . ARG A 1 36 ? -8.441 -0.526 -3.592 1.00 0.00 36 ARG A N 16
ATOM 15225 C CA . ARG A 1 36 ? -9.498 -0.622 -2.600 1.00 0.00 36 ARG A CA 16
ATOM 15226 C C . ARG A 1 36 ? -8.980 -1.315 -1.338 1.00 0.00 36 ARG A C 16
ATOM 15227 O O . ARG A 1 36 ? -7.803 -1.661 -1.254 1.00 0.00 36 ARG A O 16
ATOM 15248 N N . GLN A 1 37 ? -9.885 -1.498 -0.388 1.00 0.00 37 GLN A N 16
ATOM 15249 C CA . GLN A 1 37 ? -9.535 -2.143 0.866 1.00 0.00 37 GLN A CA 16
ATOM 15250 C C . GLN A 1 37 ? -10.546 -3.242 1.198 1.00 0.00 37 GLN A C 16
ATOM 15251 O O . GLN A 1 37 ? -11.671 -2.954 1.603 1.00 0.00 37 GLN A O 16
ATOM 15265 N N . THR A 1 38 ? -10.108 -4.479 1.013 1.00 0.00 38 THR A N 16
ATOM 15266 C CA . THR A 1 38 ? -10.961 -5.623 1.288 1.00 0.00 38 THR A CA 16
ATOM 15267 C C . THR A 1 38 ? -11.802 -5.373 2.541 1.00 0.00 38 THR A C 16
ATOM 15268 O O . THR A 1 38 ? -13.025 -5.265 2.461 1.00 0.00 38 THR A O 16
ATOM 15279 N N . THR A 1 39 ? -11.113 -5.288 3.670 1.00 0.00 39 THR A N 16
ATOM 15280 C CA . THR A 1 39 ? -11.781 -5.052 4.938 1.00 0.00 39 THR A CA 16
ATOM 15281 C C . THR A 1 39 ? -11.048 -3.972 5.735 1.00 0.00 39 THR A C 16
ATOM 15282 O O . THR A 1 39 ? -11.659 -3.004 6.185 1.00 0.00 39 THR A O 16
ATOM 15293 N N . ALA A 1 40 ? -9.747 -4.173 5.885 1.00 0.00 40 ALA A N 16
ATOM 15294 C CA . ALA A 1 40 ? -8.923 -3.228 6.619 1.00 0.00 40 ALA A CA 16
ATOM 15295 C C . ALA A 1 40 ? -7.502 -3.783 6.741 1.00 0.00 40 ALA A C 16
ATOM 15296 O O . ALA A 1 40 ? -6.532 -3.028 6.698 1.00 0.00 40 ALA A O 16
ATOM 15303 N N . ASP A 1 41 ? -7.425 -5.097 6.889 1.00 0.00 41 ASP A N 16
ATOM 15304 C CA . ASP A 1 41 ? -6.140 -5.762 7.017 1.00 0.00 41 ASP A CA 16
ATOM 15305 C C . ASP A 1 41 ? -5.637 -6.161 5.629 1.00 0.00 41 ASP A C 16
ATOM 15306 O O . ASP A 1 41 ? -4.434 -6.148 5.373 1.00 0.00 41 ASP A O 16
ATOM 15315 N N . TRP A 1 42 ? -6.583 -6.507 4.768 1.00 0.00 42 TRP A N 16
ATOM 15316 C CA . TRP A 1 42 ? -6.251 -6.910 3.412 1.00 0.00 42 TRP A CA 16
ATOM 15317 C C . TRP A 1 42 ? -6.694 -5.792 2.466 1.00 0.00 42 TRP A C 16
ATOM 15318 O O . TRP A 1 42 ? -7.863 -5.409 2.455 1.00 0.00 42 TRP A O 16
ATOM 15339 N N . TRP A 1 43 ? -5.736 -5.301 1.693 1.00 0.00 43 TRP A N 16
ATOM 15340 C CA . TRP A 1 43 ? -6.012 -4.235 0.745 1.00 0.00 43 TRP A CA 16
ATOM 15341 C C . TRP A 1 43 ? -5.821 -4.795 -0.665 1.00 0.00 43 TRP A C 16
ATOM 15342 O O . TRP A 1 43 ? -5.024 -5.709 -0.871 1.00 0.00 43 TRP A O 16
ATOM 15363 N N . TRP A 1 44 ? -6.566 -4.224 -1.601 1.00 0.00 44 TRP A N 16
ATOM 15364 C CA . TRP A 1 44 ? -6.488 -4.655 -2.986 1.00 0.00 44 TRP A CA 16
ATOM 15365 C C . TRP A 1 44 ? -5.604 -3.662 -3.742 1.00 0.00 44 TRP A C 16
ATOM 15366 O O . TRP A 1 44 ? -6.026 -2.542 -4.028 1.00 0.00 44 TRP A O 16
ATOM 15387 N N . GLY A 1 45 ? -4.393 -4.107 -4.044 1.00 0.00 45 GLY A N 16
ATOM 15388 C CA . GLY A 1 45 ? -3.445 -3.270 -4.761 1.00 0.00 45 GLY A CA 16
ATOM 15389 C C . GLY A 1 45 ? -3.364 -3.674 -6.234 1.00 0.00 45 GLY A C 16
ATOM 15390 O O . GLY A 1 45 ? -4.224 -4.398 -6.732 1.00 0.00 45 GLY A O 16
ATOM 15394 N N . GLU A 1 46 ? -2.321 -3.187 -6.891 1.00 0.00 46 GLU A N 16
ATOM 15395 C CA . GLU A 1 46 ? -2.116 -3.488 -8.298 1.00 0.00 46 GLU A CA 16
ATOM 15396 C C . GLU A 1 46 ? -0.640 -3.321 -8.666 1.00 0.00 46 GLU A C 16
ATOM 15397 O O . GLU A 1 46 ? -0.078 -2.237 -8.517 1.00 0.00 46 GLU A O 16
ATOM 15409 N N . ARG A 1 47 ? -0.055 -4.411 -9.141 1.00 0.00 47 ARG A N 16
ATOM 15410 C CA . ARG A 1 47 ? 1.344 -4.399 -9.532 1.00 0.00 47 ARG A CA 16
ATOM 15411 C C . ARG A 1 47 ? 1.478 -4.037 -11.013 1.00 0.00 47 ARG A C 16
ATOM 15412 O O . ARG A 1 47 ? 0.494 -3.682 -11.660 1.00 0.00 47 ARG A O 16
ATOM 15433 N N . ALA A 1 48 ? 2.704 -4.138 -11.505 1.00 0.00 48 ALA A N 16
ATOM 15434 C CA . ALA A 1 48 ? 2.980 -3.826 -12.897 1.00 0.00 48 ALA A CA 16
ATOM 15435 C C . ALA A 1 48 ? 2.172 -4.764 -13.796 1.00 0.00 48 ALA A C 16
ATOM 15436 O O . ALA A 1 48 ? 2.538 -5.925 -13.975 1.00 0.00 48 ALA A O 16
ATOM 15443 N N . GLY A 1 49 ? 1.088 -4.227 -14.336 1.00 0.00 49 GLY A N 16
ATOM 15444 C CA . GLY A 1 49 ? 0.226 -5.002 -15.212 1.00 0.00 49 GLY A CA 16
ATOM 15445 C C . GLY A 1 49 ? -0.376 -6.197 -14.470 1.00 0.00 49 GLY A C 16
ATOM 15446 O O . GLY A 1 49 ? -0.987 -7.070 -15.085 1.00 0.00 49 GLY A O 16
ATOM 15450 N N . CYS A 1 50 ? -0.182 -6.199 -13.160 1.00 0.00 50 CYS A N 16
ATOM 15451 C CA . CYS A 1 50 ? -0.698 -7.273 -12.328 1.00 0.00 50 CYS A CA 16
ATOM 15452 C C . CYS A 1 50 ? -1.754 -6.688 -11.388 1.00 0.00 50 CYS A C 16
ATOM 15453 O O . CYS A 1 50 ? -1.835 -5.472 -11.220 1.00 0.00 50 CYS A O 16
ATOM 15461 N N . CYS A 1 51 ? -2.536 -7.581 -10.800 1.00 0.00 51 CYS A N 16
ATOM 15462 C CA . CYS A 1 51 ? -3.583 -7.169 -9.881 1.00 0.00 51 CYS A CA 16
ATOM 15463 C C . CYS A 1 51 ? -3.764 -8.270 -8.834 1.00 0.00 51 CYS A C 16
ATOM 15464 O O . CYS A 1 51 ? -4.220 -9.366 -9.153 1.00 0.00 51 CYS A O 16
ATOM 15472 N N . GLY A 1 52 ? -3.398 -7.939 -7.604 1.00 0.00 52 GLY A N 16
ATOM 15473 C CA . GLY A 1 52 ? -3.514 -8.886 -6.508 1.00 0.00 52 GLY A CA 16
ATOM 15474 C C . GLY A 1 52 ? -3.797 -8.165 -5.189 1.00 0.00 52 GLY A C 16
ATOM 15475 O O . GLY A 1 52 ? -3.953 -6.945 -5.165 1.00 0.00 52 GLY A O 16
ATOM 15479 N N . TYR A 1 53 ? -3.853 -8.950 -4.123 1.00 0.00 53 TYR A N 16
ATOM 15480 C CA . TYR A 1 53 ? -4.114 -8.402 -2.803 1.00 0.00 53 TYR A CA 16
ATOM 15481 C C . TYR A 1 53 ? -2.815 -7.960 -2.126 1.00 0.00 53 TYR A C 16
ATOM 15482 O O . TYR A 1 53 ? -1.725 -8.259 -2.611 1.00 0.00 53 TYR A O 16
ATOM 15500 N N . ILE A 1 54 ? -2.974 -7.256 -1.015 1.00 0.00 54 ILE A N 16
ATOM 15501 C CA . ILE A 1 54 ? -1.828 -6.770 -0.266 1.00 0.00 54 ILE A CA 16
ATOM 15502 C C . ILE A 1 54 ? -2.248 -6.494 1.179 1.00 0.00 54 ILE A C 16
ATOM 15503 O O . ILE A 1 54 ? -3.386 -6.104 1.435 1.00 0.00 54 ILE A O 16
ATOM 15519 N N . PRO A 1 55 ? -1.281 -6.712 2.110 1.00 0.00 55 PRO A N 16
ATOM 15520 C CA . PRO A 1 55 ? -1.539 -6.490 3.523 1.00 0.00 55 PRO A CA 16
ATOM 15521 C C . PRO A 1 55 ? -1.563 -4.995 3.848 1.00 0.00 55 PRO A C 16
ATOM 15522 O O . PRO A 1 55 ? -1.067 -4.179 3.072 1.00 0.00 55 PRO A O 16
ATOM 15533 N N . ALA A 1 56 ? -2.145 -4.681 4.996 1.00 0.00 56 ALA A N 16
ATOM 15534 C CA . ALA A 1 56 ? -2.240 -3.299 5.433 1.00 0.00 56 ALA A CA 16
ATOM 15535 C C . ALA A 1 56 ? -1.166 -3.026 6.488 1.00 0.00 56 ALA A C 16
ATOM 15536 O O . ALA A 1 56 ? -1.301 -2.108 7.294 1.00 0.00 56 ALA A O 16
ATOM 15543 N N . ASN A 1 57 ? -0.122 -3.842 6.447 1.00 0.00 57 ASN A N 16
ATOM 15544 C CA . ASN A 1 57 ? 0.975 -3.700 7.389 1.00 0.00 57 ASN A CA 16
ATOM 15545 C C . ASN A 1 57 ? 2.281 -3.494 6.618 1.00 0.00 57 ASN A C 16
ATOM 15546 O O . ASN A 1 57 ? 3.073 -2.615 6.955 1.00 0.00 57 ASN A O 16
ATOM 15557 N N . HIS A 1 58 ? 2.464 -4.318 5.597 1.00 0.00 58 HIS A N 16
ATOM 15558 C CA . HIS A 1 58 ? 3.660 -4.237 4.775 1.00 0.00 58 HIS A CA 16
ATOM 15559 C C . HIS A 1 58 ? 3.810 -2.816 4.227 1.00 0.00 58 HIS A C 16
ATOM 15560 O O . HIS A 1 58 ? 4.920 -2.376 3.930 1.00 0.00 58 HIS A O 16
ATOM 15574 N N . VAL A 1 59 ? 2.678 -2.138 4.110 1.00 0.00 59 VAL A N 16
ATOM 15575 C CA . VAL A 1 59 ? 2.670 -0.776 3.604 1.00 0.00 59 VAL A CA 16
ATOM 15576 C C . VAL A 1 59 ? 2.027 0.146 4.641 1.00 0.00 59 VAL A C 16
ATOM 15577 O O . VAL A 1 59 ? 1.130 -0.269 5.375 1.00 0.00 59 VAL A O 16
ATOM 15590 N N . GLY A 1 60 ? 2.509 1.379 4.670 1.00 0.00 60 GLY A N 16
ATOM 15591 C CA . GLY A 1 60 ? 1.993 2.363 5.606 1.00 0.00 60 GLY A CA 16
ATOM 15592 C C . GLY A 1 60 ? 3.071 3.382 5.982 1.00 0.00 60 GLY A C 16
ATOM 15593 O O . GLY A 1 60 ? 4.136 3.419 5.367 1.00 0.00 60 GLY A O 16
ATOM 15597 N N . LYS A 1 61 ? 2.757 4.184 6.988 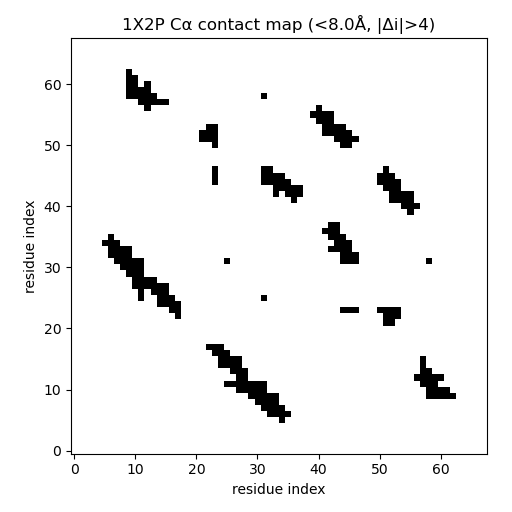1.00 0.00 61 LYS A N 16
ATOM 15598 C CA . LYS A 1 61 ? 3.685 5.201 7.453 1.00 0.00 61 LYS A CA 16
ATOM 15599 C C . LYS A 1 61 ? 4.557 4.618 8.567 1.00 0.00 61 LYS A C 16
ATOM 15600 O O . LYS A 1 61 ? 4.244 3.564 9.118 1.00 0.00 61 LYS A O 16
ATOM 15619 N N . HIS A 1 62 ? 5.634 5.330 8.866 1.00 0.00 62 HIS A N 16
ATOM 15620 C CA . HIS A 1 62 ? 6.553 4.896 9.904 1.00 0.00 62 HIS A CA 16
ATOM 15621 C C . HIS A 1 62 ? 6.472 5.855 11.094 1.00 0.00 62 HIS A C 16
ATOM 15622 O O . HIS A 1 62 ? 6.228 5.431 12.222 1.00 0.00 62 HIS A O 16
ATOM 15636 N N . SER A 1 63 ? 6.681 7.130 10.801 1.00 0.00 63 SER A N 16
ATOM 15637 C CA . SER A 1 63 ? 6.635 8.152 11.832 1.00 0.00 63 SER A CA 16
ATOM 15638 C C . SER A 1 63 ? 7.733 7.902 12.867 1.00 0.00 63 SER A C 16
ATOM 15639 O O . SER A 1 63 ? 7.949 6.766 13.286 1.00 0.00 63 SER A O 16
ATOM 15647 N N . GLY A 1 64 ? 8.399 8.982 13.250 1.00 0.00 64 GLY A N 16
ATOM 15648 C CA . GLY A 1 64 ? 9.470 8.894 14.228 1.00 0.00 64 GLY A CA 16
ATOM 15649 C C . GLY A 1 64 ? 10.674 9.735 13.800 1.00 0.00 64 GLY A C 16
ATOM 15650 O O . GLY A 1 64 ? 10.513 10.792 13.191 1.00 0.00 64 GLY A O 16
ATOM 15654 N N . PRO A 1 65 ? 11.886 9.222 14.144 1.00 0.00 65 PRO A N 16
ATOM 15655 C CA . PRO A 1 65 ? 13.116 9.914 13.802 1.00 0.00 65 PRO A CA 16
ATOM 15656 C C . PRO A 1 65 ? 13.436 9.762 12.313 1.00 0.00 65 PRO A C 16
ATOM 15657 O O . PRO A 1 65 ? 12.901 8.876 11.647 1.00 0.00 65 PRO A O 16
ATOM 15668 N N . SER A 1 66 ? 14.305 10.639 11.834 1.00 0.00 66 SER A N 16
ATOM 15669 C CA . SER A 1 66 ? 14.702 10.613 10.437 1.00 0.00 66 SER A CA 16
ATOM 15670 C C . SER A 1 66 ? 16.221 10.470 10.327 1.00 0.00 66 SER A C 16
ATOM 15671 O O . SER A 1 66 ? 16.950 10.819 11.254 1.00 0.00 66 SER A O 16
ATOM 15679 N N . SER A 1 67 ? 16.654 9.956 9.185 1.00 0.00 67 SER A N 16
ATOM 15680 C CA . SER A 1 67 ? 18.074 9.763 8.941 1.00 0.00 67 SER A CA 16
ATOM 15681 C C . SER A 1 67 ? 18.522 10.617 7.754 1.00 0.00 67 SER A C 16
ATOM 15682 O O . SER A 1 67 ? 17.867 10.632 6.713 1.00 0.00 67 SER A O 16
ATOM 15690 N N . GLY A 1 68 ? 19.636 11.307 7.950 1.00 0.00 68 GLY A N 16
ATOM 15691 C CA . GLY A 1 68 ? 20.180 12.161 6.908 1.00 0.00 68 GLY A CA 16
ATOM 15692 C C . GLY A 1 68 ? 21.479 12.827 7.368 1.00 0.00 68 GLY A C 16
ATOM 15693 O O . GLY A 1 68 ? 21.565 14.053 7.428 1.00 0.00 68 GLY A O 16
ATOM 15697 N N . GLY A 1 1 ? -13.733 4.364 -14.214 1.00 0.00 1 GLY A N 17
ATOM 15698 C CA . GLY A 1 1 ? -13.906 4.689 -12.808 1.00 0.00 1 GLY A CA 17
ATOM 15699 C C . GLY A 1 1 ? -12.944 5.799 -12.380 1.00 0.00 1 GLY A C 17
ATOM 15700 O O . GLY A 1 1 ? -11.749 5.735 -12.667 1.00 0.00 1 GLY A O 17
ATOM 15704 N N . SER A 1 2 ? -13.500 6.790 -11.700 1.00 0.00 2 SER A N 17
ATOM 15705 C CA . SER A 1 2 ? -12.706 7.913 -11.229 1.00 0.00 2 SER A CA 17
ATOM 15706 C C . SER A 1 2 ? -12.178 8.716 -12.419 1.00 0.00 2 SER A C 17
ATOM 15707 O O . SER A 1 2 ? -11.294 8.255 -13.140 1.00 0.00 2 SER A O 17
ATOM 15715 N N . SER A 1 3 ? -12.741 9.903 -12.589 1.00 0.00 3 SER A N 17
ATOM 15716 C CA . SER A 1 3 ? -12.338 10.774 -13.679 1.00 0.00 3 SER A CA 17
ATOM 15717 C C . SER A 1 3 ? -10.987 11.418 -13.362 1.00 0.00 3 SER A C 17
ATOM 15718 O O . SER A 1 3 ? -10.930 12.469 -12.726 1.00 0.00 3 SER A O 17
ATOM 15726 N N . GLY A 1 4 ? -9.932 10.760 -13.821 1.00 0.00 4 GLY A N 17
ATOM 15727 C CA . GLY A 1 4 ? -8.585 11.255 -13.594 1.00 0.00 4 GLY A CA 17
ATOM 15728 C C . GLY A 1 4 ? -7.769 10.263 -12.762 1.00 0.00 4 GLY A C 17
ATOM 15729 O O . GLY A 1 4 ? -7.699 9.081 -13.092 1.00 0.00 4 GLY A O 17
ATOM 15733 N N . SER A 1 5 ? -7.173 10.783 -11.698 1.00 0.00 5 SER A N 17
ATOM 15734 C CA . SER A 1 5 ? -6.365 9.958 -10.816 1.00 0.00 5 SER A CA 17
ATOM 15735 C C . SER A 1 5 ? -7.260 8.991 -10.039 1.00 0.00 5 SER A C 17
ATOM 15736 O O . SER A 1 5 ? -8.464 9.214 -9.919 1.00 0.00 5 SER A O 17
ATOM 15744 N N . SER A 1 6 ? -6.637 7.938 -9.530 1.00 0.00 6 SER A N 17
ATOM 15745 C CA . SER A 1 6 ? -7.362 6.936 -8.767 1.00 0.00 6 SER A CA 17
ATOM 15746 C C . SER A 1 6 ? -6.380 5.954 -8.126 1.00 0.00 6 SER A C 17
ATOM 15747 O O . SER A 1 6 ? -5.514 5.405 -8.805 1.00 0.00 6 SER A O 17
ATOM 15755 N N . GLY A 1 7 ? -6.547 5.763 -6.826 1.00 0.00 7 GLY A N 17
ATOM 15756 C CA . GLY A 1 7 ? -5.686 4.857 -6.085 1.00 0.00 7 GLY A CA 17
ATOM 15757 C C . GLY A 1 7 ? -4.917 5.601 -4.992 1.00 0.00 7 GLY A C 17
ATOM 15758 O O . GLY A 1 7 ? -4.908 6.831 -4.962 1.00 0.00 7 GLY A O 17
ATOM 15762 N N . GLU A 1 8 ? -4.292 4.825 -4.119 1.00 0.00 8 GLU A N 17
ATOM 15763 C CA . GLU A 1 8 ? -3.522 5.395 -3.027 1.00 0.00 8 GLU A CA 17
ATOM 15764 C C . GLU A 1 8 ? -2.073 4.908 -3.088 1.00 0.00 8 GLU A C 17
ATOM 15765 O O . GLU A 1 8 ? -1.786 3.758 -2.761 1.00 0.00 8 GLU A O 17
ATOM 15777 N N . GLU A 1 9 ? -1.197 5.809 -3.508 1.00 0.00 9 GLU A N 17
ATOM 15778 C CA . GLU A 1 9 ? 0.216 5.486 -3.615 1.00 0.00 9 GLU A CA 17
ATOM 15779 C C . GLU A 1 9 ? 0.825 5.298 -2.225 1.00 0.00 9 GLU A C 17
ATOM 15780 O O . GLU A 1 9 ? 0.767 6.200 -1.390 1.00 0.00 9 GLU A O 17
ATOM 15792 N N . PHE A 1 10 ? 1.395 4.120 -2.018 1.00 0.00 10 PHE A N 17
ATOM 15793 C CA . PHE A 1 10 ? 2.014 3.802 -0.742 1.00 0.00 10 PHE A CA 17
ATOM 15794 C C . PHE A 1 10 ? 3.402 3.190 -0.944 1.00 0.00 10 PHE A C 17
ATOM 15795 O O . PHE A 1 10 ? 3.748 2.778 -2.050 1.00 0.00 10 PHE A O 17
ATOM 15812 N N . VAL A 1 11 ? 4.159 3.149 0.143 1.00 0.00 11 VAL A N 17
ATOM 15813 C CA . VAL A 1 11 ? 5.501 2.594 0.099 1.00 0.00 11 VAL A CA 17
ATOM 15814 C C . VAL A 1 11 ? 5.600 1.431 1.088 1.00 0.00 11 VAL A C 17
ATOM 15815 O O . VAL A 1 11 ? 5.102 1.522 2.210 1.00 0.00 11 VAL A O 17
ATOM 15828 N N . ALA A 1 12 ? 6.246 0.366 0.637 1.00 0.00 12 ALA A N 17
ATOM 15829 C CA . ALA A 1 12 ? 6.416 -0.813 1.469 1.00 0.00 12 ALA A CA 17
ATOM 15830 C C . ALA A 1 12 ? 7.415 -0.504 2.586 1.00 0.00 12 ALA A C 17
ATOM 15831 O O . ALA A 1 12 ? 8.577 -0.203 2.319 1.00 0.00 12 ALA A O 17
ATOM 15838 N N . ILE A 1 13 ? 6.925 -0.590 3.814 1.00 0.00 13 ILE A N 17
ATOM 15839 C CA . ILE A 1 13 ? 7.760 -0.323 4.973 1.00 0.00 13 ILE A CA 17
ATOM 15840 C C . ILE A 1 13 ? 8.919 -1.322 5.002 1.00 0.00 13 ILE A C 17
ATOM 15841 O O . ILE A 1 13 ? 9.943 -1.071 5.635 1.00 0.00 13 ILE A O 17
ATOM 15857 N N . ALA A 1 14 ? 8.718 -2.433 4.309 1.00 0.00 14 ALA A N 17
ATOM 15858 C CA . ALA A 1 14 ? 9.733 -3.470 4.247 1.00 0.00 14 ALA A CA 17
ATOM 15859 C C . ALA A 1 14 ? 9.388 -4.449 3.122 1.00 0.00 14 ALA A C 17
ATOM 15860 O O . ALA A 1 14 ? 8.217 -4.644 2.802 1.00 0.00 14 ALA A O 17
ATOM 15867 N N . ASP A 1 15 ? 10.430 -5.038 2.554 1.00 0.00 15 ASP A N 17
ATOM 15868 C CA . ASP A 1 15 ? 10.253 -5.991 1.472 1.00 0.00 15 ASP A CA 17
ATOM 15869 C C . ASP A 1 15 ? 9.325 -7.116 1.936 1.00 0.00 15 ASP A C 17
ATOM 15870 O O . ASP A 1 15 ? 9.333 -7.488 3.109 1.00 0.00 15 ASP A O 17
ATOM 15879 N N . TYR A 1 16 ? 8.548 -7.626 0.992 1.00 0.00 16 TYR A N 17
ATOM 15880 C CA . TYR A 1 16 ? 7.616 -8.701 1.290 1.00 0.00 16 TYR A CA 17
ATOM 15881 C C . TYR A 1 16 ? 7.697 -9.804 0.233 1.00 0.00 16 TYR A C 17
ATOM 15882 O O . TYR A 1 16 ? 8.106 -9.555 -0.900 1.00 0.00 16 TYR A O 17
ATOM 15900 N N . ALA A 1 17 ? 7.300 -11.001 0.642 1.00 0.00 17 ALA A N 17
ATOM 15901 C CA . ALA A 1 17 ? 7.323 -12.143 -0.255 1.00 0.00 17 ALA A CA 17
ATOM 15902 C C . ALA A 1 17 ? 5.961 -12.841 -0.220 1.00 0.00 17 ALA A C 17
ATOM 15903 O O . ALA A 1 17 ? 5.599 -13.452 0.785 1.00 0.00 17 ALA A O 17
ATOM 15910 N N . ALA A 1 18 ? 5.244 -12.726 -1.328 1.00 0.00 18 ALA A N 17
ATOM 15911 C CA . ALA A 1 18 ? 3.931 -13.339 -1.436 1.00 0.00 18 ALA A CA 17
ATOM 15912 C C . ALA A 1 18 ? 4.033 -14.822 -1.077 1.00 0.00 18 ALA A C 17
ATOM 15913 O O . ALA A 1 18 ? 4.765 -15.571 -1.722 1.00 0.00 18 ALA A O 17
ATOM 15920 N N . THR A 1 19 ? 3.289 -15.203 -0.049 1.00 0.00 19 THR A N 17
ATOM 15921 C CA . THR A 1 19 ? 3.287 -16.584 0.403 1.00 0.00 19 THR A CA 17
ATOM 15922 C C . THR A 1 19 ? 2.394 -17.439 -0.498 1.00 0.00 19 THR A C 17
ATOM 15923 O O . THR A 1 19 ? 2.556 -18.656 -0.564 1.00 0.00 19 THR A O 17
ATOM 15934 N N . ASP A 1 20 ? 1.469 -16.767 -1.169 1.00 0.00 20 ASP A N 17
ATOM 15935 C CA . ASP A 1 20 ? 0.550 -17.450 -2.063 1.00 0.00 20 ASP A CA 17
ATOM 15936 C C . ASP A 1 20 ? 0.679 -16.860 -3.469 1.00 0.00 20 ASP A C 17
ATOM 15937 O O . ASP A 1 20 ? 1.493 -15.967 -3.698 1.00 0.00 20 ASP A O 17
ATOM 15946 N N . GLU A 1 21 ? -0.135 -17.384 -4.373 1.00 0.00 21 GLU A N 17
ATOM 15947 C CA . GLU A 1 21 ? -0.122 -16.920 -5.750 1.00 0.00 21 GLU A CA 17
ATOM 15948 C C . GLU A 1 21 ? -1.237 -15.897 -5.976 1.00 0.00 21 GLU A C 17
ATOM 15949 O O . GLU A 1 21 ? -1.615 -15.627 -7.115 1.00 0.00 21 GLU A O 17
ATOM 15961 N N . THR A 1 22 ? -1.732 -15.355 -4.873 1.00 0.00 22 THR A N 17
ATOM 15962 C CA . THR A 1 22 ? -2.796 -14.367 -4.937 1.00 0.00 22 THR A CA 17
ATOM 15963 C C . THR A 1 22 ? -2.406 -13.112 -4.153 1.00 0.00 22 THR A C 17
ATOM 15964 O O . THR A 1 22 ? -3.257 -12.469 -3.541 1.00 0.00 22 THR A O 17
ATOM 15975 N N . GLN A 1 23 ? -1.118 -12.802 -4.198 1.00 0.00 23 GLN A N 17
ATOM 15976 C CA . GLN A 1 23 ? -0.605 -11.635 -3.499 1.00 0.00 23 GLN A CA 17
ATOM 15977 C C . GLN A 1 23 ? 0.405 -10.894 -4.377 1.00 0.00 23 GLN A C 17
ATOM 15978 O O . GLN A 1 23 ? 0.858 -11.422 -5.391 1.00 0.00 23 GLN A O 17
ATOM 15992 N N . LEU A 1 24 ? 0.729 -9.680 -3.955 1.00 0.00 24 LEU A N 17
ATOM 15993 C CA . LEU A 1 24 ? 1.677 -8.860 -4.689 1.00 0.00 24 LEU A CA 17
ATOM 15994 C C . LEU A 1 24 ? 2.998 -8.802 -3.919 1.00 0.00 24 LEU A C 17
ATOM 15995 O O . LEU A 1 24 ? 3.007 -8.565 -2.712 1.00 0.00 24 LEU A O 17
ATOM 16011 N N . SER A 1 25 ? 4.081 -9.022 -4.649 1.00 0.00 25 SER A N 17
ATOM 16012 C CA . SER A 1 25 ? 5.405 -8.997 -4.049 1.00 0.00 25 SER A CA 17
ATOM 16013 C C . SER A 1 25 ? 6.126 -7.701 -4.426 1.00 0.00 25 SER A C 17
ATOM 16014 O O . SER A 1 25 ? 6.196 -7.345 -5.601 1.00 0.00 25 SER A O 17
ATOM 16022 N N . PHE A 1 26 ? 6.643 -7.031 -3.407 1.00 0.00 26 PHE A N 17
ATOM 16023 C CA . PHE A 1 26 ? 7.356 -5.783 -3.616 1.00 0.00 26 PHE A CA 17
ATOM 16024 C C . PHE A 1 26 ? 8.591 -5.699 -2.717 1.00 0.00 26 PHE A C 17
ATOM 16025 O O . PHE A 1 26 ? 8.877 -6.627 -1.961 1.00 0.00 26 PHE A O 17
ATOM 16042 N N . LEU A 1 27 ? 9.291 -4.579 -2.829 1.00 0.00 27 LEU A N 17
ATOM 16043 C CA . LEU A 1 27 ? 10.488 -4.363 -2.036 1.00 0.00 27 LEU A CA 17
ATOM 16044 C C . LEU A 1 27 ? 10.353 -3.048 -1.264 1.00 0.00 27 LEU A C 17
ATOM 16045 O O . LEU A 1 27 ? 9.778 -2.085 -1.768 1.00 0.00 27 LEU A O 17
ATOM 16061 N N . ARG A 1 28 ? 10.892 -3.051 -0.054 1.00 0.00 28 ARG A N 17
ATOM 16062 C CA . ARG A 1 28 ? 10.839 -1.871 0.792 1.00 0.00 28 ARG A CA 17
ATOM 16063 C C . ARG A 1 28 ? 11.043 -0.607 -0.046 1.00 0.00 28 ARG A C 17
ATOM 16064 O O . ARG A 1 28 ? 12.091 -0.432 -0.666 1.00 0.00 28 ARG A O 17
ATOM 16085 N N . GLY A 1 29 ? 10.025 0.240 -0.038 1.00 0.00 29 GLY A N 17
ATOM 16086 C CA . GLY A 1 29 ? 10.080 1.483 -0.790 1.00 0.00 29 GLY A CA 17
ATOM 16087 C C . GLY A 1 29 ? 9.168 1.421 -2.017 1.00 0.00 29 GLY A C 17
ATOM 16088 O O . GLY A 1 29 ? 8.528 2.411 -2.370 1.00 0.00 29 GLY A O 17
ATOM 16092 N N . GLU A 1 30 ? 9.138 0.249 -2.634 1.00 0.00 30 GLU A N 17
ATOM 16093 C CA . GLU A 1 30 ? 8.315 0.046 -3.815 1.00 0.00 30 GLU A CA 17
ATOM 16094 C C . GLU A 1 30 ? 6.980 0.777 -3.664 1.00 0.00 30 GLU A C 17
ATOM 16095 O O . GLU A 1 30 ? 6.299 0.630 -2.650 1.00 0.00 30 GLU A O 17
ATOM 16107 N N . LYS A 1 31 ? 6.646 1.549 -4.687 1.00 0.00 31 LYS A N 17
ATOM 16108 C CA . LYS A 1 31 ? 5.404 2.304 -4.681 1.00 0.00 31 LYS A CA 17
ATOM 16109 C C . LYS A 1 31 ? 4.235 1.357 -4.963 1.00 0.00 31 LYS A C 17
ATOM 16110 O O . LYS A 1 31 ? 4.008 0.970 -6.108 1.00 0.00 31 LYS A O 17
ATOM 16129 N N . ILE A 1 32 ? 3.525 1.013 -3.899 1.00 0.00 32 ILE A N 17
ATOM 16130 C CA . ILE A 1 32 ? 2.385 0.119 -4.017 1.00 0.00 32 ILE A CA 17
ATOM 16131 C C . ILE A 1 32 ? 1.105 0.946 -4.146 1.00 0.00 32 ILE A C 17
ATOM 16132 O O . ILE A 1 32 ? 0.841 1.821 -3.322 1.00 0.00 32 ILE A O 17
ATOM 16148 N N . LEU A 1 33 ? 0.343 0.641 -5.186 1.00 0.00 33 LEU A N 17
ATOM 16149 C CA . LEU A 1 33 ? -0.903 1.345 -5.434 1.00 0.00 33 LEU A CA 17
ATOM 16150 C C . LEU A 1 33 ? -2.039 0.641 -4.689 1.00 0.00 33 LEU A C 17
ATOM 16151 O O . LEU A 1 33 ? -2.336 -0.522 -4.959 1.00 0.00 33 LEU A O 17
ATOM 16167 N N . ILE A 1 34 ? -2.642 1.374 -3.765 1.00 0.00 34 ILE A N 17
ATOM 16168 C CA . ILE A 1 34 ? -3.739 0.834 -2.979 1.00 0.00 34 ILE A CA 17
ATOM 16169 C C . ILE A 1 34 ? -5.065 1.163 -3.668 1.00 0.00 34 ILE A C 17
ATOM 16170 O O . ILE A 1 34 ? -5.727 2.138 -3.314 1.00 0.00 34 ILE A O 17
ATOM 16186 N N . LEU A 1 35 ? -5.413 0.331 -4.638 1.00 0.00 35 LEU A N 17
ATOM 16187 C CA . LEU A 1 35 ? -6.648 0.521 -5.380 1.00 0.00 35 LEU A CA 17
ATOM 16188 C C . LEU A 1 35 ? -7.802 0.724 -4.396 1.00 0.00 35 LEU A C 17
ATOM 16189 O O . LEU A 1 35 ? -8.361 1.816 -4.306 1.00 0.00 35 LEU A O 17
ATOM 16205 N N . ARG A 1 36 ? -8.125 -0.346 -3.684 1.00 0.00 36 ARG A N 17
ATOM 16206 C CA . ARG A 1 36 ? -9.202 -0.300 -2.710 1.00 0.00 36 ARG A CA 17
ATOM 16207 C C . ARG A 1 36 ? -8.775 -0.990 -1.413 1.00 0.00 36 ARG A C 17
ATOM 16208 O O . ARG A 1 36 ? -7.702 -1.588 -1.348 1.00 0.00 36 ARG A O 17
ATOM 16229 N N . GLN A 1 37 ? -9.638 -0.884 -0.412 1.00 0.00 37 GLN A N 17
ATOM 16230 C CA . GLN A 1 37 ? -9.363 -1.490 0.879 1.00 0.00 37 GLN A CA 17
ATOM 16231 C C . GLN A 1 37 ? -10.576 -2.292 1.357 1.00 0.00 37 GLN A C 17
ATOM 16232 O O . GLN A 1 37 ? -11.230 -1.915 2.328 1.00 0.00 37 GLN A O 17
ATOM 16246 N N . THR A 1 38 ? -10.839 -3.383 0.653 1.00 0.00 38 THR A N 17
ATOM 16247 C CA . THR A 1 38 ? -11.961 -4.241 0.994 1.00 0.00 38 THR A CA 17
ATOM 16248 C C . THR A 1 38 ? -12.108 -4.348 2.513 1.00 0.00 38 THR A C 17
ATOM 16249 O O . THR A 1 38 ? -13.216 -4.259 3.040 1.00 0.00 38 THR A O 17
ATOM 16260 N N . THR A 1 39 ? -10.976 -4.538 3.173 1.00 0.00 39 THR A N 17
ATOM 16261 C CA . THR A 1 39 ? -10.965 -4.659 4.621 1.00 0.00 39 THR A CA 17
ATOM 16262 C C . THR A 1 39 ? -9.883 -3.760 5.223 1.00 0.00 39 THR A C 17
ATOM 16263 O O . THR A 1 39 ? -9.199 -3.037 4.501 1.00 0.00 39 THR A O 17
ATOM 16274 N N . ALA A 1 40 ? -9.761 -3.836 6.540 1.00 0.00 40 ALA A N 17
ATOM 16275 C CA . ALA A 1 40 ? -8.774 -3.038 7.248 1.00 0.00 40 ALA A CA 17
ATOM 16276 C C . ALA A 1 40 ? -7.534 -3.892 7.518 1.00 0.00 40 ALA A C 17
ATOM 16277 O O . ALA A 1 40 ? -6.616 -3.458 8.213 1.00 0.00 40 ALA A O 17
ATOM 16284 N N . ASP A 1 41 ? -7.546 -5.092 6.956 1.00 0.00 41 ASP A N 17
ATOM 16285 C CA . ASP A 1 41 ? -6.434 -6.011 7.128 1.00 0.00 41 ASP A CA 17
ATOM 16286 C C . ASP A 1 41 ? -5.861 -6.374 5.757 1.00 0.00 41 ASP A C 17
ATOM 16287 O O . ASP A 1 41 ? -4.645 -6.434 5.584 1.00 0.00 41 ASP A O 17
ATOM 16296 N N . TRP A 1 42 ? -6.765 -6.606 4.816 1.00 0.00 42 TRP A N 17
ATOM 16297 C CA . TRP A 1 42 ? -6.365 -6.962 3.465 1.00 0.00 42 TRP A CA 17
ATOM 16298 C C . TRP A 1 42 ? -6.745 -5.805 2.539 1.00 0.00 42 TRP A C 17
ATOM 16299 O O . TRP A 1 42 ? -7.892 -5.362 2.533 1.00 0.00 42 TRP A O 17
ATOM 16320 N N . TRP A 1 43 ? -5.759 -5.348 1.780 1.00 0.00 43 TRP A N 17
ATOM 16321 C CA . TRP A 1 43 ? -5.976 -4.251 0.853 1.00 0.00 43 TRP A CA 17
ATOM 16322 C C . TRP A 1 43 ? -5.810 -4.793 -0.568 1.00 0.00 43 TRP A C 17
ATOM 16323 O O . TRP A 1 43 ? -5.074 -5.755 -0.787 1.00 0.00 43 TRP A O 17
ATOM 16344 N N . TRP A 1 44 ? -6.505 -4.153 -1.497 1.00 0.00 44 TRP A N 17
ATOM 16345 C CA . TRP A 1 44 ? -6.443 -4.559 -2.890 1.00 0.00 44 TRP A CA 17
ATOM 16346 C C . TRP A 1 44 ? -5.480 -3.617 -3.616 1.00 0.00 44 TRP A C 17
ATOM 16347 O O . TRP A 1 44 ? -5.824 -2.470 -3.897 1.00 0.00 44 TRP A O 17
ATOM 16368 N N . GLY A 1 45 ? -4.294 -4.135 -3.897 1.00 0.00 45 GLY A N 17
ATOM 16369 C CA . GLY A 1 45 ? -3.279 -3.354 -4.583 1.00 0.00 45 GLY A CA 17
ATOM 16370 C C . GLY A 1 45 ? -3.163 -3.775 -6.050 1.00 0.00 45 GLY A C 17
ATOM 16371 O O . GLY A 1 45 ? -3.817 -4.724 -6.481 1.00 0.00 45 GLY A O 17
ATOM 16375 N N . GLU A 1 46 ? -2.327 -3.048 -6.776 1.00 0.00 46 GLU A N 17
ATOM 16376 C CA . GLU A 1 46 ? -2.116 -3.334 -8.185 1.00 0.00 46 GLU A CA 17
ATOM 16377 C C . GLU A 1 46 ? -0.672 -3.019 -8.581 1.00 0.00 46 GLU A C 17
ATOM 16378 O O . GLU A 1 46 ? -0.221 -1.883 -8.443 1.00 0.00 46 GLU A O 17
ATOM 16390 N N . ARG A 1 47 ? 0.012 -4.045 -9.065 1.00 0.00 47 ARG A N 17
ATOM 16391 C CA . ARG A 1 47 ? 1.396 -3.892 -9.482 1.00 0.00 47 ARG A CA 17
ATOM 16392 C C . ARG A 1 47 ? 1.470 -3.614 -10.984 1.00 0.00 47 ARG A C 17
ATOM 16393 O O . ARG A 1 47 ? 0.442 -3.463 -11.643 1.00 0.00 47 ARG A O 17
ATOM 16414 N N . ALA A 1 48 ? 2.696 -3.554 -11.483 1.00 0.00 48 ALA A N 17
ATOM 16415 C CA . ALA A 1 48 ? 2.918 -3.297 -12.896 1.00 0.00 48 ALA A CA 17
ATOM 16416 C C . ALA A 1 48 ? 2.206 -4.370 -13.723 1.00 0.00 48 ALA A C 17
ATOM 16417 O O . ALA A 1 48 ? 2.687 -5.497 -13.829 1.00 0.00 48 ALA A O 17
ATOM 16424 N N . GLY A 1 49 ? 1.072 -3.981 -14.288 1.00 0.00 49 GLY A N 17
ATOM 16425 C CA . GLY A 1 49 ? 0.290 -4.896 -15.102 1.00 0.00 49 GLY A CA 17
ATOM 16426 C C . GLY A 1 49 ? -0.201 -6.085 -14.273 1.00 0.00 49 GLY A C 17
ATOM 16427 O O . GLY A 1 49 ? -0.744 -7.044 -14.819 1.00 0.00 49 GLY A O 17
ATOM 16431 N N . CYS A 1 50 ? 0.006 -5.981 -12.969 1.00 0.00 50 CYS A N 17
ATOM 16432 C CA . CYS A 1 50 ? -0.409 -7.036 -12.059 1.00 0.00 50 CYS A CA 17
ATOM 16433 C C . CYS A 1 50 ? -1.507 -6.481 -11.149 1.00 0.00 50 CYS A C 17
ATOM 16434 O O . CYS A 1 50 ? -1.583 -5.273 -10.928 1.00 0.00 50 CYS A O 17
ATOM 16442 N N . CYS A 1 51 ? -2.330 -7.389 -10.646 1.00 0.00 51 CYS A N 17
ATOM 16443 C CA . CYS A 1 51 ? -3.420 -7.005 -9.765 1.00 0.00 51 CYS A CA 17
ATOM 16444 C C . CYS A 1 51 ? -3.658 -8.144 -8.772 1.00 0.00 51 CYS A C 17
ATOM 16445 O O . CYS A 1 51 ? -4.108 -9.223 -9.155 1.00 0.00 51 CYS A O 17
ATOM 16453 N N . GLY A 1 52 ? -3.346 -7.865 -7.515 1.00 0.00 52 GLY A N 17
ATOM 16454 C CA . GLY A 1 52 ? -3.520 -8.852 -6.463 1.00 0.00 52 GLY A CA 17
ATOM 16455 C C . GLY A 1 52 ? -3.851 -8.180 -5.129 1.00 0.00 52 GLY A C 17
ATOM 16456 O O . GLY A 1 52 ? -3.992 -6.960 -5.063 1.00 0.00 52 GLY A O 17
ATOM 16460 N N . TYR A 1 53 ? -3.963 -9.006 -4.099 1.00 0.00 53 TYR A N 17
ATOM 16461 C CA . TYR A 1 53 ? -4.274 -8.506 -2.770 1.00 0.00 53 TYR A CA 17
ATOM 16462 C C . TYR A 1 53 ? -2.997 -8.266 -1.962 1.00 0.00 53 TYR A C 17
ATOM 16463 O O . TYR A 1 53 ? -2.030 -9.017 -2.084 1.00 0.00 53 TYR A O 17
ATOM 16481 N N . ILE A 1 54 ? -3.034 -7.216 -1.154 1.00 0.00 54 ILE A N 17
ATOM 16482 C CA . ILE A 1 54 ? -1.892 -6.868 -0.327 1.00 0.00 54 ILE A CA 17
ATOM 16483 C C . ILE A 1 54 ? -2.352 -6.692 1.122 1.00 0.00 54 ILE A C 17
ATOM 16484 O O . ILE A 1 54 ? -3.492 -6.302 1.372 1.00 0.00 54 ILE A O 17
ATOM 16500 N N . PRO A 1 55 ? -1.418 -6.996 2.063 1.00 0.00 55 PRO A N 17
ATOM 16501 C CA . PRO A 1 55 ? -1.717 -6.875 3.480 1.00 0.00 55 PRO A CA 17
ATOM 16502 C C . PRO A 1 55 ? -1.728 -5.408 3.915 1.00 0.00 55 PRO A C 17
ATOM 16503 O O . PRO A 1 55 ? -1.270 -4.535 3.179 1.00 0.00 55 PRO A O 17
ATOM 16514 N N . ALA A 1 56 ? -2.257 -5.182 5.108 1.00 0.00 56 ALA A N 17
ATOM 16515 C CA . ALA A 1 56 ? -2.334 -3.836 5.650 1.00 0.00 56 ALA A CA 17
ATOM 16516 C C . ALA A 1 56 ? -1.351 -3.702 6.814 1.00 0.00 56 ALA A C 17
ATOM 16517 O O . ALA A 1 56 ? -1.739 -3.817 7.976 1.00 0.00 56 ALA A O 17
ATOM 16524 N N . ASN A 1 57 ? -0.096 -3.461 6.463 1.00 0.00 57 ASN A N 17
ATOM 16525 C CA . ASN A 1 57 ? 0.946 -3.311 7.464 1.00 0.00 57 ASN A CA 17
ATOM 16526 C C . ASN A 1 57 ? 2.299 -3.156 6.766 1.00 0.00 57 ASN A C 17
ATOM 16527 O O . ASN A 1 57 ? 3.122 -2.339 7.175 1.00 0.00 57 ASN A O 17
ATOM 16538 N N . HIS A 1 58 ? 2.487 -3.955 5.726 1.00 0.00 58 HIS A N 17
ATOM 16539 C CA . HIS A 1 58 ? 3.726 -3.918 4.969 1.00 0.00 58 HIS A CA 17
ATOM 16540 C C . HIS A 1 58 ? 3.865 -2.559 4.279 1.00 0.00 58 HIS A C 17
ATOM 16541 O O . HIS A 1 58 ? 4.971 -2.141 3.941 1.00 0.00 58 HIS A O 17
ATOM 16555 N N . VAL A 1 59 ? 2.726 -1.908 4.091 1.00 0.00 59 VAL A N 17
ATOM 16556 C CA . VAL A 1 59 ? 2.707 -0.605 3.448 1.00 0.00 59 VAL A CA 17
ATOM 16557 C C . VAL A 1 59 ? 2.280 0.455 4.465 1.00 0.00 59 VAL A C 17
ATOM 16558 O O . VAL A 1 59 ? 1.486 0.175 5.362 1.00 0.00 59 VAL A O 17
ATOM 16571 N N . GLY A 1 60 ? 2.826 1.649 4.292 1.00 0.00 60 GLY A N 17
ATOM 16572 C CA . GLY A 1 60 ? 2.512 2.752 5.184 1.00 0.00 60 GLY A CA 17
ATOM 16573 C C . GLY A 1 60 ? 3.705 3.700 5.326 1.00 0.00 60 GLY A C 17
ATOM 16574 O O . GLY A 1 60 ? 4.848 3.301 5.111 1.00 0.00 60 GLY A O 17
ATOM 16578 N N . LYS A 1 61 ? 3.397 4.937 5.688 1.00 0.00 61 LYS A N 17
ATOM 16579 C CA . LYS A 1 61 ? 4.430 5.944 5.861 1.00 0.00 61 LYS A CA 17
ATOM 16580 C C . LYS A 1 61 ? 5.616 5.330 6.608 1.00 0.00 61 LYS A C 17
ATOM 16581 O O . LYS A 1 61 ? 5.432 4.492 7.489 1.00 0.00 61 LYS A O 17
ATOM 16600 N N . HIS A 1 62 ? 6.806 5.770 6.227 1.00 0.00 62 HIS A N 17
ATOM 16601 C CA . HIS A 1 62 ? 8.021 5.274 6.849 1.00 0.00 62 HIS A CA 17
ATOM 16602 C C . HIS A 1 62 ? 8.265 6.017 8.164 1.00 0.00 62 HIS A C 17
ATOM 16603 O O . HIS A 1 62 ? 7.996 7.213 8.265 1.00 0.00 62 HIS A O 17
ATOM 16617 N N . SER A 1 63 ? 8.772 5.277 9.140 1.00 0.00 63 SER A N 17
ATOM 16618 C CA . SER A 1 63 ? 9.055 5.851 10.444 1.00 0.00 63 SER A CA 17
ATOM 16619 C C . SER A 1 63 ? 10.501 5.552 10.845 1.00 0.00 63 SER A C 17
ATOM 16620 O O . SER A 1 63 ? 11.056 4.524 10.460 1.00 0.00 63 SER A O 17
ATOM 16628 N N . GLY A 1 64 ? 11.071 6.469 11.613 1.00 0.00 64 GLY A N 17
ATOM 16629 C CA . GLY A 1 64 ? 12.442 6.317 12.070 1.00 0.00 64 GLY A CA 17
ATOM 16630 C C . GLY A 1 64 ? 12.767 7.326 13.173 1.00 0.00 64 GLY A C 17
ATOM 16631 O O . GLY A 1 64 ? 11.916 8.126 13.559 1.00 0.00 64 GLY A O 17
ATOM 16635 N N . PRO A 1 65 ? 14.034 7.254 13.662 1.00 0.00 65 PRO A N 17
ATOM 16636 C CA . PRO A 1 65 ? 14.483 8.151 14.713 1.00 0.00 65 PRO A CA 17
ATOM 16637 C C . PRO A 1 65 ? 14.739 9.556 14.163 1.00 0.00 65 PRO A C 17
ATOM 16638 O O . PRO A 1 65 ? 15.097 9.714 12.997 1.00 0.00 65 PRO A O 17
ATOM 16649 N N . SER A 1 66 ? 14.544 10.540 15.028 1.00 0.00 66 SER A N 17
ATOM 16650 C CA . SER A 1 66 ? 14.748 11.926 14.643 1.00 0.00 66 SER A CA 17
ATOM 16651 C C . SER A 1 66 ? 13.666 12.359 13.652 1.00 0.00 66 SER A C 17
ATOM 16652 O O . SER A 1 66 ? 13.742 12.042 12.466 1.00 0.00 66 SER A O 17
ATOM 16660 N N . SER A 1 67 ? 12.683 13.078 14.176 1.00 0.00 67 SER A N 17
ATOM 16661 C CA . SER A 1 67 ? 11.586 13.558 13.352 1.00 0.00 67 SER A CA 17
ATOM 16662 C C . SER A 1 67 ? 10.800 12.374 12.786 1.00 0.00 67 SER A C 17
ATOM 16663 O O . SER A 1 67 ? 11.355 11.540 12.072 1.00 0.00 67 SER A O 17
ATOM 16671 N N . GLY A 1 68 ? 9.520 12.338 13.125 1.00 0.00 68 GLY A N 17
ATOM 16672 C CA . GLY A 1 68 ? 8.651 11.270 12.660 1.00 0.00 68 GLY A CA 17
ATOM 16673 C C . GLY A 1 68 ? 7.479 11.059 13.620 1.00 0.00 68 GLY A C 17
ATOM 16674 O O . GLY A 1 68 ? 6.756 10.069 13.514 1.00 0.00 68 GLY A O 17
ATOM 16678 N N . GLY A 1 1 ? -6.813 12.538 -14.762 1.00 0.00 1 GLY A N 18
ATOM 16679 C CA . GLY A 1 1 ? -8.103 11.885 -14.913 1.00 0.00 1 GLY A CA 18
ATOM 16680 C C . GLY A 1 1 ? -7.953 10.527 -15.601 1.00 0.00 1 GLY A C 18
ATOM 16681 O O . GLY A 1 1 ? -7.771 9.508 -14.938 1.00 0.00 1 GLY A O 18
ATOM 16685 N N . SER A 1 2 ? -8.035 10.558 -16.923 1.00 0.00 2 SER A N 18
ATOM 16686 C CA . SER A 1 2 ? -7.911 9.342 -17.709 1.00 0.00 2 SER A CA 18
ATOM 16687 C C . SER A 1 2 ? -6.439 9.073 -18.029 1.00 0.00 2 SER A C 18
ATOM 16688 O O . SER A 1 2 ? -5.750 9.939 -18.566 1.00 0.00 2 SER A O 18
ATOM 16696 N N . SER A 1 3 ? -6.002 7.871 -17.687 1.00 0.00 3 SER A N 18
ATOM 16697 C CA . SER A 1 3 ? -4.624 7.478 -17.931 1.00 0.00 3 SER A CA 18
ATOM 16698 C C . SER A 1 3 ? -3.675 8.374 -17.133 1.00 0.00 3 SER A C 18
ATOM 16699 O O . SER A 1 3 ? -3.097 9.313 -17.678 1.00 0.00 3 SER A O 18
ATOM 16707 N N . GLY A 1 4 ? -3.543 8.052 -15.855 1.00 0.00 4 GLY A N 18
ATOM 16708 C CA . GLY A 1 4 ? -2.674 8.816 -14.976 1.00 0.00 4 GLY A CA 18
ATOM 16709 C C . GLY A 1 4 ? -3.450 9.360 -13.775 1.00 0.00 4 GLY A C 18
ATOM 16710 O O . GLY A 1 4 ? -4.573 9.839 -13.922 1.00 0.00 4 GLY A O 18
ATOM 16714 N N . SER A 1 5 ? -2.819 9.268 -12.613 1.00 0.00 5 SER A N 18
ATOM 16715 C CA . SER A 1 5 ? -3.436 9.745 -11.387 1.00 0.00 5 SER A CA 18
ATOM 16716 C C . SER A 1 5 ? -4.685 8.918 -11.073 1.00 0.00 5 SER A C 18
ATOM 16717 O O . SER A 1 5 ? -5.761 9.187 -11.604 1.00 0.00 5 SER A O 18
ATOM 16725 N N . SER A 1 6 ? -4.499 7.928 -10.212 1.00 0.00 6 SER A N 18
ATOM 16726 C CA . SER A 1 6 ? -5.596 7.060 -9.821 1.00 0.00 6 SER A CA 18
ATOM 16727 C C . SER A 1 6 ? -5.128 6.075 -8.748 1.00 0.00 6 SER A C 18
ATOM 16728 O O . SER A 1 6 ? -4.348 5.167 -9.032 1.00 0.00 6 SER A O 18
ATOM 16736 N N . GLY A 1 7 ? -5.624 6.288 -7.538 1.00 0.00 7 GLY A N 18
ATOM 16737 C CA . GLY A 1 7 ? -5.266 5.430 -6.421 1.00 0.00 7 GLY A CA 18
ATOM 16738 C C . GLY A 1 7 ? -4.319 6.150 -5.459 1.00 0.00 7 GLY A C 18
ATOM 16739 O O . GLY A 1 7 ? -4.022 7.330 -5.640 1.00 0.00 7 GLY A O 18
ATOM 16743 N N . GLU A 1 8 ? -3.871 5.409 -4.456 1.00 0.00 8 GLU A N 18
ATOM 16744 C CA . GLU A 1 8 ? -2.964 5.962 -3.464 1.00 0.00 8 GLU A CA 18
ATOM 16745 C C . GLU A 1 8 ? -1.598 5.280 -3.556 1.00 0.00 8 GLU A C 18
ATOM 16746 O O . GLU A 1 8 ? -1.509 4.053 -3.526 1.00 0.00 8 GLU A O 18
ATOM 16758 N N . GLU A 1 9 ? -0.567 6.104 -3.666 1.00 0.00 9 GLU A N 18
ATOM 16759 C CA . GLU A 1 9 ? 0.791 5.596 -3.762 1.00 0.00 9 GLU A CA 18
ATOM 16760 C C . GLU A 1 9 ? 1.385 5.399 -2.366 1.00 0.00 9 GLU A C 18
ATOM 16761 O O . GLU A 1 9 ? 1.676 6.370 -1.669 1.00 0.00 9 GLU A O 18
ATOM 16773 N N . PHE A 1 10 ? 1.546 4.137 -1.999 1.00 0.00 10 PHE A N 18
ATOM 16774 C CA . PHE A 1 10 ? 2.099 3.800 -0.698 1.00 0.00 10 PHE A CA 18
ATOM 16775 C C . PHE A 1 10 ? 3.494 3.187 -0.838 1.00 0.00 10 PHE A C 18
ATOM 16776 O O . PHE A 1 10 ? 3.866 2.719 -1.913 1.00 0.00 10 PHE A O 18
ATOM 16793 N N . VAL A 1 11 ? 4.228 3.208 0.265 1.00 0.00 11 VAL A N 18
ATOM 16794 C CA . VAL A 1 11 ? 5.574 2.660 0.279 1.00 0.00 11 VAL A CA 18
ATOM 16795 C C . VAL A 1 11 ? 5.645 1.521 1.298 1.00 0.00 11 VAL A C 18
ATOM 16796 O O . VAL A 1 11 ? 5.120 1.638 2.404 1.00 0.00 11 VAL A O 18
ATOM 16809 N N . ALA A 1 12 ? 6.298 0.443 0.888 1.00 0.00 12 ALA A N 18
ATOM 16810 C CA . ALA A 1 12 ? 6.445 -0.717 1.751 1.00 0.00 12 ALA A CA 18
ATOM 16811 C C . ALA A 1 12 ? 7.452 -0.399 2.858 1.00 0.00 12 ALA A C 18
ATOM 16812 O O . ALA A 1 12 ? 8.620 -0.131 2.581 1.00 0.00 12 ALA A O 18
ATOM 16819 N N . ILE A 1 13 ? 6.963 -0.441 4.088 1.00 0.00 13 ILE A N 18
ATOM 16820 C CA . ILE A 1 13 ? 7.806 -0.161 5.238 1.00 0.00 13 ILE A CA 18
ATOM 16821 C C . ILE A 1 13 ? 8.943 -1.184 5.292 1.00 0.00 13 ILE A C 18
ATOM 16822 O O . ILE A 1 13 ? 9.932 -0.981 5.996 1.00 0.00 13 ILE A O 18
ATOM 16838 N N . ALA A 1 14 ? 8.765 -2.260 4.540 1.00 0.00 14 ALA A N 18
ATOM 16839 C CA . ALA A 1 14 ? 9.763 -3.314 4.494 1.00 0.00 14 ALA A CA 18
ATOM 16840 C C . ALA A 1 14 ? 9.411 -4.295 3.373 1.00 0.00 14 ALA A C 18
ATOM 16841 O O . ALA A 1 14 ? 8.242 -4.452 3.025 1.00 0.00 14 ALA A O 18
ATOM 16848 N N . ASP A 1 15 ? 10.445 -4.929 2.839 1.00 0.00 15 ASP A N 18
ATOM 16849 C CA . ASP A 1 15 ? 10.260 -5.890 1.765 1.00 0.00 15 ASP A CA 18
ATOM 16850 C C . ASP A 1 15 ? 9.273 -6.969 2.217 1.00 0.00 15 ASP A C 18
ATOM 16851 O O . ASP A 1 15 ? 9.212 -7.304 3.399 1.00 0.00 15 ASP A O 18
ATOM 16860 N N . TYR A 1 16 ? 8.525 -7.483 1.252 1.00 0.00 16 TYR A N 18
ATOM 16861 C CA . TYR A 1 16 ? 7.545 -8.517 1.535 1.00 0.00 16 TYR A CA 18
ATOM 16862 C C . TYR A 1 16 ? 7.697 -9.697 0.573 1.00 0.00 16 TYR A C 18
ATOM 16863 O O . TYR A 1 16 ? 8.312 -9.564 -0.484 1.00 0.00 16 TYR A O 18
ATOM 16881 N N . ALA A 1 17 ? 7.128 -10.824 0.974 1.00 0.00 17 ALA A N 18
ATOM 16882 C CA . ALA A 1 17 ? 7.193 -12.026 0.160 1.00 0.00 17 ALA A CA 18
ATOM 16883 C C . ALA A 1 17 ? 5.815 -12.690 0.128 1.00 0.00 17 ALA A C 18
ATOM 16884 O O . ALA A 1 17 ? 5.379 -13.270 1.121 1.00 0.00 17 ALA A O 18
ATOM 16891 N N . ALA A 1 18 ? 5.169 -12.584 -1.024 1.00 0.00 18 ALA A N 18
ATOM 16892 C CA . ALA A 1 18 ? 3.850 -13.167 -1.198 1.00 0.00 18 ALA A CA 18
ATOM 16893 C C . ALA A 1 18 ? 3.893 -14.644 -0.799 1.00 0.00 18 ALA A C 18
ATOM 16894 O O . ALA A 1 18 ? 4.627 -15.431 -1.395 1.00 0.00 18 ALA A O 18
ATOM 16901 N N . THR A 1 19 ? 3.097 -14.975 0.207 1.00 0.00 19 THR A N 18
ATOM 16902 C CA . THR A 1 19 ? 3.035 -16.343 0.693 1.00 0.00 19 THR A CA 18
ATOM 16903 C C . THR A 1 19 ? 2.180 -17.203 -0.241 1.00 0.00 19 THR A C 18
ATOM 16904 O O . THR A 1 19 ? 2.370 -18.415 -0.321 1.00 0.00 19 THR A O 18
ATOM 16915 N N . ASP A 1 20 ? 1.258 -16.540 -0.923 1.00 0.00 20 ASP A N 18
ATOM 16916 C CA . ASP A 1 20 ? 0.373 -17.228 -1.848 1.00 0.00 20 ASP A CA 18
ATOM 16917 C C . ASP A 1 20 ? 0.593 -16.681 -3.260 1.00 0.00 20 ASP A C 18
ATOM 16918 O O . ASP A 1 20 ? 1.473 -15.849 -3.477 1.00 0.00 20 ASP A O 18
ATOM 16927 N N . GLU A 1 21 ? -0.221 -17.171 -4.183 1.00 0.00 21 GLU A N 18
ATOM 16928 C CA . GLU A 1 21 ? -0.127 -16.741 -5.568 1.00 0.00 21 GLU A CA 18
ATOM 16929 C C . GLU A 1 21 ? -1.205 -15.700 -5.876 1.00 0.00 21 GLU A C 18
ATOM 16930 O O . GLU A 1 21 ? -1.518 -15.450 -7.039 1.00 0.00 21 GLU A O 18
ATOM 16942 N N . THR A 1 22 ? -1.744 -15.121 -4.813 1.00 0.00 22 THR A N 18
ATOM 16943 C CA . THR A 1 22 ? -2.781 -14.113 -4.955 1.00 0.00 22 THR A CA 18
ATOM 16944 C C . THR A 1 22 ? -2.358 -12.813 -4.269 1.00 0.00 22 THR A C 18
ATOM 16945 O O . THR A 1 22 ? -3.151 -11.880 -4.156 1.00 0.00 22 THR A O 18
ATOM 16956 N N . GLN A 1 23 ? -1.108 -12.793 -3.828 1.00 0.00 23 GLN A N 18
ATOM 16957 C CA . GLN A 1 23 ? -0.570 -11.622 -3.156 1.00 0.00 23 GLN A CA 18
ATOM 16958 C C . GLN A 1 23 ? 0.436 -10.907 -4.060 1.00 0.00 23 GLN A C 18
ATOM 16959 O O . GLN A 1 23 ? 0.868 -11.458 -5.071 1.00 0.00 23 GLN A O 18
ATOM 16973 N N . LEU A 1 24 ? 0.779 -9.691 -3.663 1.00 0.00 24 LEU A N 18
ATOM 16974 C CA . LEU A 1 24 ? 1.727 -8.894 -4.424 1.00 0.00 24 LEU A CA 18
ATOM 16975 C C . LEU A 1 24 ? 3.018 -8.738 -3.619 1.00 0.00 24 LEU A C 18
ATOM 16976 O O . LEU A 1 24 ? 2.986 -8.316 -2.464 1.00 0.00 24 LEU A O 18
ATOM 16992 N N . SER A 1 25 ? 4.124 -9.086 -4.261 1.00 0.00 25 SER A N 18
ATOM 16993 C CA . SER A 1 25 ? 5.424 -8.989 -3.619 1.00 0.00 25 SER A CA 18
ATOM 16994 C C . SER A 1 25 ? 6.116 -7.688 -4.031 1.00 0.00 25 SER A C 18
ATOM 16995 O O . SER A 1 25 ? 6.078 -7.305 -5.199 1.00 0.00 25 SER A O 18
ATOM 17003 N N . PHE A 1 26 ? 6.731 -7.046 -3.050 1.00 0.00 26 PHE A N 18
ATOM 17004 C CA . PHE A 1 26 ? 7.431 -5.796 -3.296 1.00 0.00 26 PHE A CA 18
ATOM 17005 C C . PHE A 1 26 ? 8.643 -5.655 -2.374 1.00 0.00 26 PHE A C 18
ATOM 17006 O O . PHE A 1 26 ? 8.844 -6.473 -1.478 1.00 0.00 26 PHE A O 18
ATOM 17023 N N . LEU A 1 27 ? 9.420 -4.612 -2.626 1.00 0.00 27 LEU A N 18
ATOM 17024 C CA . LEU A 1 27 ? 10.608 -4.354 -1.830 1.00 0.00 27 LEU A CA 18
ATOM 17025 C C . LEU A 1 27 ? 10.446 -3.019 -1.100 1.00 0.00 27 LEU A C 18
ATOM 17026 O O . LEU A 1 27 ? 9.878 -2.074 -1.645 1.00 0.00 27 LEU A O 18
ATOM 17042 N N . ARG A 1 28 ? 10.957 -2.983 0.122 1.00 0.00 28 ARG A N 18
ATOM 17043 C CA . ARG A 1 28 ? 10.876 -1.780 0.932 1.00 0.00 28 ARG A CA 18
ATOM 17044 C C . ARG A 1 28 ? 11.123 -0.541 0.069 1.00 0.00 28 ARG A C 18
ATOM 17045 O O . ARG A 1 28 ? 12.185 -0.403 -0.537 1.00 0.00 28 ARG A O 18
ATOM 17066 N N . GLY A 1 29 ? 10.124 0.329 0.039 1.00 0.00 29 GLY A N 18
ATOM 17067 C CA . GLY A 1 29 ? 10.219 1.551 -0.740 1.00 0.00 29 GLY A CA 18
ATOM 17068 C C . GLY A 1 29 ? 9.330 1.479 -1.984 1.00 0.00 29 GLY A C 18
ATOM 17069 O O . GLY A 1 29 ? 8.810 2.496 -2.439 1.00 0.00 29 GLY A O 18
ATOM 17073 N N . GLU A 1 30 ? 9.184 0.267 -2.498 1.00 0.00 30 GLU A N 18
ATOM 17074 C CA . GLU A 1 30 ? 8.367 0.049 -3.680 1.00 0.00 30 GLU A CA 18
ATOM 17075 C C . GLU A 1 30 ? 7.056 0.830 -3.570 1.00 0.00 30 GLU A C 18
ATOM 17076 O O . GLU A 1 30 ? 6.347 0.723 -2.571 1.00 0.00 30 GLU A O 18
ATOM 17088 N N . LYS A 1 31 ? 6.774 1.598 -4.613 1.00 0.00 31 LYS A N 18
ATOM 17089 C CA . LYS A 1 31 ? 5.560 2.396 -4.646 1.00 0.00 31 LYS A CA 18
ATOM 17090 C C . LYS A 1 31 ? 4.367 1.491 -4.956 1.00 0.00 31 LYS A C 18
ATOM 17091 O O . LYS A 1 31 ? 4.121 1.156 -6.114 1.00 0.00 31 LYS A O 18
ATOM 17110 N N . ILE A 1 32 ? 3.657 1.119 -3.901 1.00 0.00 32 ILE A N 18
ATOM 17111 C CA . ILE A 1 32 ? 2.495 0.259 -4.045 1.00 0.00 32 ILE A CA 18
ATOM 17112 C C . ILE A 1 32 ? 1.247 1.122 -4.235 1.00 0.00 32 ILE A C 18
ATOM 17113 O O . ILE A 1 32 ? 1.151 2.213 -3.674 1.00 0.00 32 ILE A O 18
ATOM 17129 N N . LEU A 1 33 ? 0.321 0.602 -5.027 1.00 0.00 33 LEU A N 18
ATOM 17130 C CA . LEU A 1 33 ? -0.918 1.311 -5.297 1.00 0.00 33 LEU A CA 18
ATOM 17131 C C . LEU A 1 33 ? -2.071 0.609 -4.577 1.00 0.00 33 LEU A C 18
ATOM 17132 O O . LEU A 1 33 ? -2.262 -0.596 -4.733 1.00 0.00 33 LEU A O 18
ATOM 17148 N N . ILE A 1 34 ? -2.809 1.392 -3.805 1.00 0.00 34 ILE A N 18
ATOM 17149 C CA . ILE A 1 34 ? -3.938 0.860 -3.061 1.00 0.00 34 ILE A CA 18
ATOM 17150 C C . ILE A 1 34 ? -5.238 1.252 -3.766 1.00 0.00 34 ILE A C 18
ATOM 17151 O O . ILE A 1 34 ? -5.668 2.401 -3.688 1.00 0.00 34 ILE A O 18
ATOM 17167 N N . LEU A 1 35 ? -5.827 0.273 -4.438 1.00 0.00 35 LEU A N 18
ATOM 17168 C CA . LEU A 1 35 ? -7.069 0.501 -5.156 1.00 0.00 35 LEU A CA 18
ATOM 17169 C C . LEU A 1 35 ? -8.229 0.550 -4.159 1.00 0.00 35 LEU A C 18
ATOM 17170 O O . LEU A 1 35 ? -8.849 1.596 -3.973 1.00 0.00 35 LEU A O 18
ATOM 17186 N N . ARG A 1 36 ? -8.486 -0.595 -3.543 1.00 0.00 36 ARG A N 18
ATOM 17187 C CA . ARG A 1 36 ? -9.560 -0.696 -2.569 1.00 0.00 36 ARG A CA 18
ATOM 17188 C C . ARG A 1 36 ? -9.035 -1.287 -1.260 1.00 0.00 36 ARG A C 18
ATOM 17189 O O . ARG A 1 36 ? -7.931 -1.829 -1.217 1.00 0.00 36 ARG A O 18
ATOM 17210 N N . GLN A 1 37 ? -9.850 -1.163 -0.223 1.00 0.00 37 GLN A N 18
ATOM 17211 C CA . GLN A 1 37 ? -9.482 -1.679 1.085 1.00 0.00 37 GLN A CA 18
ATOM 17212 C C . GLN A 1 37 ? -10.207 -2.998 1.359 1.00 0.00 37 GLN A C 18
ATOM 17213 O O . GLN A 1 37 ? -9.678 -3.870 2.047 1.00 0.00 37 GLN A O 18
ATOM 17227 N N . THR A 1 38 ? -11.406 -3.103 0.806 1.00 0.00 38 THR A N 18
ATOM 17228 C CA . THR A 1 38 ? -12.209 -4.301 0.982 1.00 0.00 38 THR A CA 18
ATOM 17229 C C . THR A 1 38 ? -12.629 -4.452 2.445 1.00 0.00 38 THR A C 18
ATOM 17230 O O . THR A 1 38 ? -13.801 -4.282 2.779 1.00 0.00 38 THR A O 18
ATOM 17241 N N . THR A 1 39 ? -11.650 -4.768 3.280 1.00 0.00 39 THR A N 18
ATOM 17242 C CA . THR A 1 39 ? -11.904 -4.943 4.700 1.00 0.00 39 THR A CA 18
ATOM 17243 C C . THR A 1 39 ? -11.161 -3.878 5.509 1.00 0.00 39 THR A C 18
ATOM 17244 O O . THR A 1 39 ? -11.752 -2.879 5.916 1.00 0.00 39 THR A O 18
ATOM 17255 N N . ALA A 1 40 ? -9.877 -4.128 5.719 1.00 0.00 40 ALA A N 18
ATOM 17256 C CA . ALA A 1 40 ? -9.048 -3.203 6.472 1.00 0.00 40 ALA A CA 18
ATOM 17257 C C . ALA A 1 40 ? -7.644 -3.792 6.625 1.00 0.00 40 ALA A C 18
ATOM 17258 O O . ALA A 1 40 ? -6.650 -3.096 6.425 1.00 0.00 40 ALA A O 18
ATOM 17265 N N . ASP A 1 41 ? -7.608 -5.068 6.979 1.00 0.00 41 ASP A N 18
ATOM 17266 C CA . ASP A 1 41 ? -6.342 -5.759 7.161 1.00 0.00 41 ASP A CA 18
ATOM 17267 C C . ASP A 1 41 ? -5.800 -6.189 5.797 1.00 0.00 41 ASP A C 18
ATOM 17268 O O . ASP A 1 41 ? -4.588 -6.236 5.593 1.00 0.00 41 ASP A O 18
ATOM 17277 N N . TRP A 1 42 ? -6.725 -6.493 4.897 1.00 0.00 42 TRP A N 18
ATOM 17278 C CA . TRP A 1 42 ? -6.355 -6.918 3.558 1.00 0.00 42 TRP A CA 18
ATOM 17279 C C . TRP A 1 42 ? -6.797 -5.830 2.577 1.00 0.00 42 TRP A C 18
ATOM 17280 O O . TRP A 1 42 ? -7.972 -5.471 2.531 1.00 0.00 42 TRP A O 18
ATOM 17301 N N . TRP A 1 43 ? -5.831 -5.335 1.818 1.00 0.00 43 TRP A N 18
ATOM 17302 C CA . TRP A 1 43 ? -6.105 -4.295 0.841 1.00 0.00 43 TRP A CA 18
ATOM 17303 C C . TRP A 1 43 ? -5.893 -4.888 -0.554 1.00 0.00 43 TRP A C 18
ATOM 17304 O O . TRP A 1 43 ? -5.242 -5.922 -0.700 1.00 0.00 43 TRP A O 18
ATOM 17325 N N . TRP A 1 44 ? -6.454 -4.209 -1.543 1.00 0.00 44 TRP A N 18
ATOM 17326 C CA . TRP A 1 44 ? -6.335 -4.656 -2.920 1.00 0.00 44 TRP A CA 18
ATOM 17327 C C . TRP A 1 44 ? -5.458 -3.649 -3.669 1.00 0.00 44 TRP A C 18
ATOM 17328 O O . TRP A 1 44 ? -5.841 -2.493 -3.839 1.00 0.00 44 TRP A O 18
ATOM 17349 N N . GLY A 1 45 ? -4.298 -4.126 -4.096 1.00 0.00 45 GLY A N 18
ATOM 17350 C CA . GLY A 1 45 ? -3.364 -3.283 -4.823 1.00 0.00 45 GLY A CA 18
ATOM 17351 C C . GLY A 1 45 ? -3.256 -3.718 -6.286 1.00 0.00 45 GLY A C 18
ATOM 17352 O O . GLY A 1 45 ? -4.042 -4.542 -6.752 1.00 0.00 45 GLY A O 18
ATOM 17356 N N . GLU A 1 46 ? -2.277 -3.146 -6.969 1.00 0.00 46 GLU A N 18
ATOM 17357 C CA . GLU A 1 46 ? -2.055 -3.464 -8.370 1.00 0.00 46 GLU A CA 18
ATOM 17358 C C . GLU A 1 46 ? -0.574 -3.315 -8.721 1.00 0.00 46 GLU A C 18
ATOM 17359 O O . GLU A 1 46 ? -0.003 -2.235 -8.572 1.00 0.00 46 GLU A O 18
ATOM 17371 N N . ARG A 1 47 ? 0.007 -4.414 -9.179 1.00 0.00 47 ARG A N 18
ATOM 17372 C CA . ARG A 1 47 ? 1.411 -4.418 -9.552 1.00 0.00 47 ARG A CA 18
ATOM 17373 C C . ARG A 1 47 ? 1.566 -4.106 -11.042 1.00 0.00 47 ARG A C 18
ATOM 17374 O O . ARG A 1 47 ? 0.592 -3.768 -11.714 1.00 0.00 47 ARG A O 18
ATOM 17395 N N . ALA A 1 48 ? 2.797 -4.230 -11.516 1.00 0.00 48 ALA A N 18
ATOM 17396 C CA . ALA A 1 48 ? 3.091 -3.965 -12.914 1.00 0.00 48 ALA A CA 18
ATOM 17397 C C . ALA A 1 48 ? 2.333 -4.964 -13.789 1.00 0.00 48 ALA A C 18
ATOM 17398 O O . ALA A 1 48 ? 2.735 -6.121 -13.907 1.00 0.00 48 ALA A O 18
ATOM 17405 N N . GLY A 1 49 ? 1.249 -4.482 -14.379 1.00 0.00 49 GLY A N 18
ATOM 17406 C CA . GLY A 1 49 ? 0.430 -5.320 -15.239 1.00 0.00 49 GLY A CA 18
ATOM 17407 C C . GLY A 1 49 ? -0.171 -6.488 -14.456 1.00 0.00 49 GLY A C 18
ATOM 17408 O O . GLY A 1 49 ? -0.767 -7.391 -15.041 1.00 0.00 49 GLY A O 18
ATOM 17412 N N . CYS A 1 50 ? 0.006 -6.433 -13.144 1.00 0.00 50 CYS A N 18
ATOM 17413 C CA . CYS A 1 50 ? -0.512 -7.476 -12.275 1.00 0.00 50 CYS A CA 18
ATOM 17414 C C . CYS A 1 50 ? -1.584 -6.862 -11.374 1.00 0.00 50 CYS A C 18
ATOM 17415 O O . CYS A 1 50 ? -1.646 -5.643 -11.218 1.00 0.00 50 CYS A O 18
ATOM 17423 N N . CYS A 1 51 ? -2.403 -7.733 -10.803 1.00 0.00 51 CYS A N 18
ATOM 17424 C CA . CYS A 1 51 ? -3.470 -7.291 -9.922 1.00 0.00 51 CYS A CA 18
ATOM 17425 C C . CYS A 1 51 ? -3.703 -8.376 -8.868 1.00 0.00 51 CYS A C 18
ATOM 17426 O O . CYS A 1 51 ? -4.169 -9.469 -9.189 1.00 0.00 51 CYS A O 18
ATOM 17434 N N . GLY A 1 52 ? -3.368 -8.037 -7.632 1.00 0.00 52 GLY A N 18
ATOM 17435 C CA . GLY A 1 52 ? -3.535 -8.968 -6.529 1.00 0.00 52 GLY A CA 18
ATOM 17436 C C . GLY A 1 52 ? -3.845 -8.227 -5.227 1.00 0.00 52 GLY A C 18
ATOM 17437 O O . GLY A 1 52 ? -3.980 -7.004 -5.222 1.00 0.00 52 GLY A O 18
ATOM 17441 N N . TYR A 1 53 ? -3.949 -8.998 -4.155 1.00 0.00 53 TYR A N 18
ATOM 17442 C CA . TYR A 1 53 ? -4.241 -8.430 -2.850 1.00 0.00 53 TYR A CA 18
ATOM 17443 C C . TYR A 1 53 ? -2.952 -8.088 -2.100 1.00 0.00 53 TYR A C 18
ATOM 17444 O O . TYR A 1 53 ? -1.884 -8.605 -2.426 1.00 0.00 53 TYR A O 18
ATOM 17462 N N . ILE A 1 54 ? -3.094 -7.219 -1.110 1.00 0.00 54 ILE A N 18
ATOM 17463 C CA . ILE A 1 54 ? -1.954 -6.802 -0.311 1.00 0.00 54 ILE A CA 18
ATOM 17464 C C . ILE A 1 54 ? -2.396 -6.614 1.141 1.00 0.00 54 ILE A C 18
ATOM 17465 O O . ILE A 1 54 ? -3.528 -6.211 1.402 1.00 0.00 54 ILE A O 18
ATOM 17481 N N . PRO A 1 55 ? -1.455 -6.924 2.073 1.00 0.00 55 PRO A N 18
ATOM 17482 C CA . PRO A 1 55 ? -1.736 -6.793 3.493 1.00 0.00 55 PRO A CA 18
ATOM 17483 C C . PRO A 1 55 ? -1.726 -5.324 3.921 1.00 0.00 55 PRO A C 18
ATOM 17484 O O . PRO A 1 55 ? -1.227 -4.466 3.195 1.00 0.00 55 PRO A O 18
ATOM 17495 N N . ALA A 1 56 ? -2.283 -5.080 5.098 1.00 0.00 56 ALA A N 18
ATOM 17496 C CA . ALA A 1 56 ? -2.344 -3.730 5.631 1.00 0.00 56 ALA A CA 18
ATOM 17497 C C . ALA A 1 56 ? -1.406 -3.619 6.835 1.00 0.00 56 ALA A C 18
ATOM 17498 O O . ALA A 1 56 ? -1.843 -3.727 7.979 1.00 0.00 56 ALA A O 18
ATOM 17505 N N . ASN A 1 57 ? -0.133 -3.404 6.535 1.00 0.00 57 ASN A N 18
ATOM 17506 C CA . ASN A 1 57 ? 0.870 -3.276 7.577 1.00 0.00 57 ASN A CA 18
ATOM 17507 C C . ASN A 1 57 ? 2.248 -3.106 6.935 1.00 0.00 57 ASN A C 18
ATOM 17508 O O . ASN A 1 57 ? 3.068 -2.325 7.415 1.00 0.00 57 ASN A O 18
ATOM 17519 N N . HIS A 1 58 ? 2.460 -3.849 5.859 1.00 0.00 58 HIS A N 18
ATOM 17520 C CA . HIS A 1 58 ? 3.725 -3.790 5.146 1.00 0.00 58 HIS A CA 18
ATOM 17521 C C . HIS A 1 58 ? 3.876 -2.420 4.482 1.00 0.00 58 HIS A C 18
ATOM 17522 O O . HIS A 1 58 ? 4.992 -1.961 4.244 1.00 0.00 58 HIS A O 18
ATOM 17536 N N . VAL A 1 59 ? 2.736 -1.806 4.200 1.00 0.00 59 VAL A N 18
ATOM 17537 C CA . VAL A 1 59 ? 2.727 -0.497 3.568 1.00 0.00 59 VAL A CA 18
ATOM 17538 C C . VAL A 1 59 ? 2.239 0.547 4.574 1.00 0.00 59 VAL A C 18
ATOM 17539 O O . VAL A 1 59 ? 1.371 0.263 5.397 1.00 0.00 59 VAL A O 18
ATOM 17552 N N . GLY A 1 60 ? 2.819 1.734 4.474 1.00 0.00 60 GLY A N 18
ATOM 17553 C CA . GLY A 1 60 ? 2.454 2.823 5.365 1.00 0.00 60 GLY A CA 18
ATOM 17554 C C . GLY A 1 60 ? 2.421 4.156 4.616 1.00 0.00 60 GLY A C 18
ATOM 17555 O O . GLY A 1 60 ? 1.399 4.521 4.036 1.00 0.00 60 GLY A O 18
ATOM 17559 N N . LYS A 1 61 ? 3.551 4.848 4.653 1.00 0.00 61 LYS A N 18
ATOM 17560 C CA . LYS A 1 61 ? 3.664 6.133 3.985 1.00 0.00 61 LYS A CA 18
ATOM 17561 C C . LYS A 1 61 ? 2.683 7.121 4.620 1.00 0.00 61 LYS A C 18
ATOM 17562 O O . LYS A 1 61 ? 1.497 7.122 4.292 1.00 0.00 61 LYS A O 18
ATOM 17581 N N . HIS A 1 62 ? 3.214 7.938 5.518 1.00 0.00 62 HIS A N 18
ATOM 17582 C CA . HIS A 1 62 ? 2.400 8.929 6.202 1.00 0.00 62 HIS A CA 18
ATOM 17583 C C . HIS A 1 62 ? 3.301 10.013 6.794 1.00 0.00 62 HIS A C 18
ATOM 17584 O O . HIS A 1 62 ? 4.469 9.762 7.089 1.00 0.00 62 HIS A O 18
ATOM 17598 N N . SER A 1 63 ? 2.726 11.196 6.951 1.00 0.00 63 SER A N 18
ATOM 17599 C CA . SER A 1 63 ? 3.463 12.320 7.504 1.00 0.00 63 SER A CA 18
ATOM 17600 C C . SER A 1 63 ? 4.294 11.862 8.704 1.00 0.00 63 SER A C 18
ATOM 17601 O O . SER A 1 63 ? 3.895 10.951 9.428 1.00 0.00 63 SER A O 18
ATOM 17609 N N . GLY A 1 64 ? 5.434 12.514 8.877 1.00 0.00 64 GLY A N 18
ATOM 17610 C CA . GLY A 1 64 ? 6.324 12.185 9.977 1.00 0.00 64 GLY A CA 18
ATOM 17611 C C . GLY A 1 64 ? 7.321 13.317 10.233 1.00 0.00 64 GLY A C 18
ATOM 17612 O O . GLY A 1 64 ? 7.560 14.148 9.359 1.00 0.00 64 GLY A O 18
ATOM 17616 N N . PRO A 1 65 ? 7.890 13.314 11.469 1.00 0.00 65 PRO A N 18
ATOM 17617 C CA . PRO A 1 65 ? 8.855 14.330 11.851 1.00 0.00 65 PRO A CA 18
ATOM 17618 C C . PRO A 1 65 ? 10.210 14.077 11.188 1.00 0.00 65 PRO A C 18
ATOM 17619 O O . PRO A 1 65 ? 10.688 12.943 11.156 1.00 0.00 65 PRO A O 18
ATOM 17630 N N . SER A 1 66 ? 10.792 15.150 10.674 1.00 0.00 66 SER A N 18
ATOM 17631 C CA . SER A 1 66 ? 12.083 15.059 10.014 1.00 0.00 66 SER A CA 18
ATOM 17632 C C . SER A 1 66 ? 12.972 16.230 10.437 1.00 0.00 66 SER A C 18
ATOM 17633 O O . SER A 1 66 ? 12.472 17.273 10.856 1.00 0.00 66 SER A O 18
ATOM 17641 N N . SER A 1 67 ? 14.274 16.018 10.312 1.00 0.00 67 SER A N 18
ATOM 17642 C CA . SER A 1 67 ? 15.237 17.044 10.676 1.00 0.00 67 SER A CA 18
ATOM 17643 C C . SER A 1 67 ? 15.961 17.549 9.427 1.00 0.00 67 SER A C 18
ATOM 17644 O O . SER A 1 67 ? 16.043 16.841 8.424 1.00 0.00 67 SER A O 18
ATOM 17652 N N . GLY A 1 68 ? 16.469 18.769 9.528 1.00 0.00 68 GLY A N 18
ATOM 17653 C CA . GLY A 1 68 ? 17.183 19.376 8.418 1.00 0.00 68 GLY A CA 18
ATOM 17654 C C . GLY A 1 68 ? 18.295 20.299 8.922 1.00 0.00 68 GLY A C 18
ATOM 17655 O O . GLY A 1 68 ? 19.273 20.541 8.216 1.00 0.00 68 GLY A O 18
ATOM 17659 N N . GLY A 1 1 ? 9.006 8.771 -16.233 1.00 0.00 1 GLY A N 19
ATOM 17660 C CA . GLY A 1 1 ? 7.634 8.708 -16.707 1.00 0.00 1 GLY A CA 19
ATOM 17661 C C . GLY A 1 1 ? 6.936 7.445 -16.198 1.00 0.00 1 GLY A C 19
ATOM 17662 O O . GLY A 1 1 ? 7.437 6.337 -16.384 1.00 0.00 1 GLY A O 19
ATOM 17666 N N . SER A 1 2 ? 5.790 7.654 -15.567 1.00 0.00 2 SER A N 19
ATOM 17667 C CA . SER A 1 2 ? 5.019 6.546 -15.030 1.00 0.00 2 SER A CA 19
ATOM 17668 C C . SER A 1 2 ? 3.547 6.694 -15.422 1.00 0.00 2 SER A C 19
ATOM 17669 O O . SER A 1 2 ? 3.124 7.761 -15.865 1.00 0.00 2 SER A O 19
ATOM 17677 N N . SER A 1 3 ? 2.808 5.609 -15.245 1.00 0.00 3 SER A N 19
ATOM 17678 C CA . SER A 1 3 ? 1.393 5.605 -15.575 1.00 0.00 3 SER A CA 19
ATOM 17679 C C . SER A 1 3 ? 0.558 5.503 -14.298 1.00 0.00 3 SER A C 19
ATOM 17680 O O . SER A 1 3 ? 0.912 4.767 -13.378 1.00 0.00 3 SER A O 19
ATOM 17688 N N . GLY A 1 4 ? -0.535 6.251 -14.281 1.00 0.00 4 GLY A N 19
ATOM 17689 C CA . GLY A 1 4 ? -1.423 6.254 -13.132 1.00 0.00 4 GLY A CA 19
ATOM 17690 C C . GLY A 1 4 ? -2.660 7.115 -13.396 1.00 0.00 4 GLY A C 19
ATOM 17691 O O . GLY A 1 4 ? -2.626 8.017 -14.232 1.00 0.00 4 GLY A O 19
ATOM 17695 N N . SER A 1 5 ? -3.723 6.808 -12.667 1.00 0.00 5 SER A N 19
ATOM 17696 C CA . SER A 1 5 ? -4.968 7.542 -12.812 1.00 0.00 5 SER A CA 19
ATOM 17697 C C . SER A 1 5 ? -5.515 7.922 -11.435 1.00 0.00 5 SER A C 19
ATOM 17698 O O . SER A 1 5 ? -5.645 9.104 -11.119 1.00 0.00 5 SER A O 19
ATOM 17706 N N . SER A 1 6 ? -5.821 6.898 -10.652 1.00 0.00 6 SER A N 19
ATOM 17707 C CA . SER A 1 6 ? -6.351 7.110 -9.315 1.00 0.00 6 SER A CA 19
ATOM 17708 C C . SER A 1 6 ? -5.812 6.040 -8.363 1.00 0.00 6 SER A C 19
ATOM 17709 O O . SER A 1 6 ? -5.403 4.965 -8.799 1.00 0.00 6 SER A O 19
ATOM 17717 N N . GLY A 1 7 ? -5.830 6.372 -7.081 1.00 0.00 7 GLY A N 19
ATOM 17718 C CA . GLY A 1 7 ? -5.349 5.453 -6.063 1.00 0.00 7 GLY A CA 19
ATOM 17719 C C . GLY A 1 7 ? -4.451 6.172 -5.055 1.00 0.00 7 GLY A C 19
ATOM 17720 O O . GLY A 1 7 ? -4.324 7.395 -5.094 1.00 0.00 7 GLY A O 19
ATOM 17724 N N . GLU A 1 8 ? -3.852 5.383 -4.176 1.00 0.00 8 GLU A N 19
ATOM 17725 C CA . GLU A 1 8 ? -2.969 5.929 -3.159 1.00 0.00 8 GLU A CA 19
ATOM 17726 C C . GLU A 1 8 ? -1.583 5.290 -3.260 1.00 0.00 8 GLU A C 19
ATOM 17727 O O . GLU A 1 8 ? -1.438 4.082 -3.081 1.00 0.00 8 GLU A O 19
ATOM 17739 N N . GLU A 1 9 ? -0.599 6.130 -3.546 1.00 0.00 9 GLU A N 19
ATOM 17740 C CA . GLU A 1 9 ? 0.771 5.662 -3.673 1.00 0.00 9 GLU A CA 19
ATOM 17741 C C . GLU A 1 9 ? 1.377 5.412 -2.290 1.00 0.00 9 GLU A C 19
ATOM 17742 O O . GLU A 1 9 ? 1.667 6.355 -1.556 1.00 0.00 9 GLU A O 19
ATOM 17754 N N . PHE A 1 10 ? 1.549 4.136 -1.977 1.00 0.00 10 PHE A N 19
ATOM 17755 C CA . PHE A 1 10 ? 2.115 3.750 -0.696 1.00 0.00 10 PHE A CA 19
ATOM 17756 C C . PHE A 1 10 ? 3.498 3.121 -0.874 1.00 0.00 10 PHE A C 19
ATOM 17757 O O . PHE A 1 10 ? 3.854 2.697 -1.973 1.00 0.00 10 PHE A O 19
ATOM 17774 N N . VAL A 1 11 ? 4.240 3.080 0.223 1.00 0.00 11 VAL A N 19
ATOM 17775 C CA . VAL A 1 11 ? 5.576 2.510 0.201 1.00 0.00 11 VAL A CA 19
ATOM 17776 C C . VAL A 1 11 ? 5.658 1.373 1.222 1.00 0.00 11 VAL A C 19
ATOM 17777 O O . VAL A 1 11 ? 5.141 1.492 2.332 1.00 0.00 11 VAL A O 19
ATOM 17790 N N . ALA A 1 12 ? 6.311 0.296 0.810 1.00 0.00 12 ALA A N 19
ATOM 17791 C CA . ALA A 1 12 ? 6.467 -0.861 1.675 1.00 0.00 12 ALA A CA 19
ATOM 17792 C C . ALA A 1 12 ? 7.445 -0.523 2.801 1.00 0.00 12 ALA A C 19
ATOM 17793 O O . ALA A 1 12 ? 8.612 -0.226 2.547 1.00 0.00 12 ALA A O 19
ATOM 17800 N N . ILE A 1 13 ? 6.934 -0.578 4.022 1.00 0.00 13 ILE A N 19
ATOM 17801 C CA . ILE A 1 13 ? 7.748 -0.281 5.188 1.00 0.00 13 ILE A CA 19
ATOM 17802 C C . ILE A 1 13 ? 8.815 -1.366 5.350 1.00 0.00 13 ILE A C 19
ATOM 17803 O O . ILE A 1 13 ? 9.771 -1.194 6.105 1.00 0.00 13 ILE A O 19
ATOM 17819 N N . ALA A 1 14 ? 8.615 -2.460 4.630 1.00 0.00 14 ALA A N 19
ATOM 17820 C CA . ALA A 1 14 ? 9.547 -3.573 4.684 1.00 0.00 14 ALA A CA 19
ATOM 17821 C C . ALA A 1 14 ? 9.269 -4.523 3.517 1.00 0.00 14 ALA A C 19
ATOM 17822 O O . ALA A 1 14 ? 8.120 -4.693 3.111 1.00 0.00 14 ALA A O 19
ATOM 17829 N N . ASP A 1 15 ? 10.339 -5.118 3.012 1.00 0.00 15 ASP A N 19
ATOM 17830 C CA . ASP A 1 15 ? 10.225 -6.046 1.900 1.00 0.00 15 ASP A CA 19
ATOM 17831 C C . ASP A 1 15 ? 9.417 -7.268 2.342 1.00 0.00 15 ASP A C 19
ATOM 17832 O O . ASP A 1 15 ? 9.622 -7.788 3.438 1.00 0.00 15 ASP A O 19
ATOM 17841 N N . TYR A 1 16 ? 8.516 -7.690 1.468 1.00 0.00 16 TYR A N 19
ATOM 17842 C CA . TYR A 1 16 ? 7.677 -8.841 1.755 1.00 0.00 16 TYR A CA 19
ATOM 17843 C C . TYR A 1 16 ? 7.804 -9.900 0.658 1.00 0.00 16 TYR A C 19
ATOM 17844 O O . TYR A 1 16 ? 8.205 -9.592 -0.463 1.00 0.00 16 TYR A O 19
ATOM 17862 N N . ALA A 1 17 ? 7.455 -11.126 1.020 1.00 0.00 17 ALA A N 19
ATOM 17863 C CA . ALA A 1 17 ? 7.526 -12.232 0.080 1.00 0.00 17 ALA A CA 19
ATOM 17864 C C . ALA A 1 17 ? 6.160 -12.917 0.002 1.00 0.00 17 ALA A C 19
ATOM 17865 O O . ALA A 1 17 ? 5.712 -13.529 0.971 1.00 0.00 17 ALA A O 19
ATOM 17872 N N . ALA A 1 18 ? 5.535 -12.790 -1.160 1.00 0.00 18 ALA A N 19
ATOM 17873 C CA . ALA A 1 18 ? 4.230 -13.390 -1.377 1.00 0.00 18 ALA A CA 19
ATOM 17874 C C . ALA A 1 18 ? 4.301 -14.885 -1.061 1.00 0.00 18 ALA A C 19
ATOM 17875 O O . ALA A 1 18 ? 4.992 -15.636 -1.748 1.00 0.00 18 ALA A O 19
ATOM 17882 N N . THR A 1 19 ? 3.576 -15.273 -0.022 1.00 0.00 19 THR A N 19
ATOM 17883 C CA . THR A 1 19 ? 3.549 -16.665 0.393 1.00 0.00 19 THR A CA 19
ATOM 17884 C C . THR A 1 19 ? 2.254 -17.335 -0.072 1.00 0.00 19 THR A C 19
ATOM 17885 O O . THR A 1 19 ? 1.994 -18.490 0.261 1.00 0.00 19 THR A O 19
ATOM 17896 N N . ASP A 1 20 ? 1.476 -16.580 -0.835 1.00 0.00 20 ASP A N 19
ATOM 17897 C CA . ASP A 1 20 ? 0.215 -17.086 -1.349 1.00 0.00 20 ASP A CA 19
ATOM 17898 C C . ASP A 1 20 ? 0.168 -16.879 -2.864 1.00 0.00 20 ASP A C 19
ATOM 17899 O O . ASP A 1 20 ? 1.101 -16.332 -3.449 1.00 0.00 20 ASP A O 19
ATOM 17908 N N . GLU A 1 21 ? -0.930 -17.327 -3.456 1.00 0.00 21 GLU A N 19
ATOM 17909 C CA . GLU A 1 21 ? -1.112 -17.197 -4.892 1.00 0.00 21 GLU A CA 19
ATOM 17910 C C . GLU A 1 21 ? -2.032 -16.016 -5.206 1.00 0.00 21 GLU A C 19
ATOM 17911 O O . GLU A 1 21 ? -2.398 -15.799 -6.360 1.00 0.00 21 GLU A O 19
ATOM 17923 N N . THR A 1 22 ? -2.380 -15.283 -4.159 1.00 0.00 22 THR A N 19
ATOM 17924 C CA . THR A 1 22 ? -3.251 -14.129 -4.308 1.00 0.00 22 THR A CA 19
ATOM 17925 C C . THR A 1 22 ? -2.691 -12.934 -3.534 1.00 0.00 22 THR A C 19
ATOM 17926 O O . THR A 1 22 ? -3.412 -12.288 -2.776 1.00 0.00 22 THR A O 19
ATOM 17937 N N . GLN A 1 23 ? -1.409 -12.677 -3.751 1.00 0.00 23 GLN A N 19
ATOM 17938 C CA . GLN A 1 23 ? -0.744 -11.571 -3.083 1.00 0.00 23 GLN A CA 19
ATOM 17939 C C . GLN A 1 23 ? 0.298 -10.942 -4.009 1.00 0.00 23 GLN A C 19
ATOM 17940 O O . GLN A 1 23 ? 0.642 -11.513 -5.043 1.00 0.00 23 GLN A O 19
ATOM 17954 N N . LEU A 1 24 ? 0.773 -9.772 -3.605 1.00 0.00 24 LEU A N 19
ATOM 17955 C CA . LEU A 1 24 ? 1.769 -9.059 -4.386 1.00 0.00 24 LEU A CA 19
ATOM 17956 C C . LEU A 1 24 ? 3.074 -8.981 -3.590 1.00 0.00 24 LEU A C 19
ATOM 17957 O O . LEU A 1 24 ? 3.053 -8.852 -2.367 1.00 0.00 24 LEU A O 19
ATOM 17973 N N . SER A 1 25 ? 4.179 -9.064 -4.317 1.00 0.00 25 SER A N 19
ATOM 17974 C CA . SER A 1 25 ? 5.490 -9.005 -3.695 1.00 0.00 25 SER A CA 19
ATOM 17975 C C . SER A 1 25 ? 6.204 -7.714 -4.100 1.00 0.00 25 SER A C 19
ATOM 17976 O O . SER A 1 25 ? 6.292 -7.395 -5.285 1.00 0.00 25 SER A O 19
ATOM 17984 N N . PHE A 1 26 ? 6.696 -7.006 -3.094 1.00 0.00 26 PHE A N 19
ATOM 17985 C CA . PHE A 1 26 ? 7.400 -5.757 -3.331 1.00 0.00 26 PHE A CA 19
ATOM 17986 C C . PHE A 1 26 ? 8.621 -5.633 -2.418 1.00 0.00 26 PHE A C 19
ATOM 17987 O O . PHE A 1 26 ? 8.890 -6.523 -1.612 1.00 0.00 26 PHE A O 19
ATOM 18004 N N . LEU A 1 27 ? 9.326 -4.523 -2.573 1.00 0.00 27 LEU A N 19
ATOM 18005 C CA . LEU A 1 27 ? 10.512 -4.271 -1.772 1.00 0.00 27 LEU A CA 19
ATOM 18006 C C . LEU A 1 27 ? 10.358 -2.932 -1.047 1.00 0.00 27 LEU A C 19
ATOM 18007 O O . LEU A 1 27 ? 9.772 -1.994 -1.586 1.00 0.00 27 LEU A O 19
ATOM 18023 N N . ARG A 1 28 ? 10.894 -2.886 0.163 1.00 0.00 28 ARG A N 19
ATOM 18024 C CA . ARG A 1 28 ? 10.824 -1.677 0.967 1.00 0.00 28 ARG A CA 19
ATOM 18025 C C . ARG A 1 28 ? 11.134 -0.449 0.108 1.00 0.00 28 ARG A C 19
ATOM 18026 O O . ARG A 1 28 ? 12.259 -0.283 -0.361 1.00 0.00 28 ARG A O 19
ATOM 18047 N N . GLY A 1 29 ? 10.115 0.379 -0.073 1.00 0.00 29 GLY A N 19
ATOM 18048 C CA . GLY A 1 29 ? 10.265 1.586 -0.867 1.00 0.00 29 GLY A CA 19
ATOM 18049 C C . GLY A 1 29 ? 9.391 1.528 -2.122 1.00 0.00 29 GLY A C 19
ATOM 18050 O O . GLY A 1 29 ? 8.952 2.561 -2.625 1.00 0.00 29 GLY A O 19
ATOM 18054 N N . GLU A 1 30 ? 9.165 0.310 -2.591 1.00 0.00 30 GLU A N 19
ATOM 18055 C CA . GLU A 1 30 ? 8.352 0.104 -3.777 1.00 0.00 30 GLU A CA 19
ATOM 18056 C C . GLU A 1 30 ? 7.035 0.874 -3.658 1.00 0.00 30 GLU A C 19
ATOM 18057 O O . GLU A 1 30 ? 6.346 0.779 -2.644 1.00 0.00 30 GLU A O 19
ATOM 18069 N N . LYS A 1 31 ? 6.725 1.619 -4.709 1.00 0.00 31 LYS A N 19
ATOM 18070 C CA . LYS A 1 31 ? 5.502 2.404 -4.735 1.00 0.00 31 LYS A CA 19
ATOM 18071 C C . LYS A 1 31 ? 4.313 1.480 -5.003 1.00 0.00 31 LYS A C 19
ATOM 18072 O O . LYS A 1 31 ? 4.078 1.078 -6.141 1.00 0.00 31 LYS A O 19
ATOM 18091 N N . ILE A 1 32 ? 3.594 1.170 -3.934 1.00 0.00 32 ILE A N 19
ATOM 18092 C CA . ILE A 1 32 ? 2.434 0.300 -4.039 1.00 0.00 32 ILE A CA 19
ATOM 18093 C C . ILE A 1 32 ? 1.178 1.153 -4.227 1.00 0.00 32 ILE A C 19
ATOM 18094 O O . ILE A 1 32 ? 1.039 2.206 -3.606 1.00 0.00 32 ILE A O 19
ATOM 18110 N N . LEU A 1 33 ? 0.294 0.667 -5.087 1.00 0.00 33 LEU A N 19
ATOM 18111 C CA . LEU A 1 33 ? -0.946 1.372 -5.364 1.00 0.00 33 LEU A CA 19
ATOM 18112 C C . LEU A 1 33 ? -2.103 0.650 -4.672 1.00 0.00 33 LEU A C 19
ATOM 18113 O O . LEU A 1 33 ? -2.346 -0.529 -4.926 1.00 0.00 33 LEU A O 19
ATOM 18129 N N . ILE A 1 34 ? -2.788 1.387 -3.810 1.00 0.00 34 ILE A N 19
ATOM 18130 C CA . ILE A 1 34 ? -3.914 0.832 -3.079 1.00 0.00 34 ILE A CA 19
ATOM 18131 C C . ILE A 1 34 ? -5.216 1.228 -3.779 1.00 0.00 34 ILE A C 19
ATOM 18132 O O . ILE A 1 34 ? -5.647 2.377 -3.692 1.00 0.00 34 ILE A O 19
ATOM 18148 N N . LEU A 1 35 ? -5.806 0.255 -4.457 1.00 0.00 35 LEU A N 19
ATOM 18149 C CA . LEU A 1 35 ? -7.050 0.488 -5.171 1.00 0.00 35 LEU A CA 19
ATOM 18150 C C . LEU A 1 35 ? -8.204 0.557 -4.168 1.00 0.00 35 LEU A C 19
ATOM 18151 O O . LEU A 1 35 ? -8.792 1.618 -3.966 1.00 0.00 35 LEU A O 19
ATOM 18167 N N . ARG A 1 36 ? -8.493 -0.588 -3.567 1.00 0.00 36 ARG A N 19
ATOM 18168 C CA . ARG A 1 36 ? -9.565 -0.671 -2.591 1.00 0.00 36 ARG A CA 19
ATOM 18169 C C . ARG A 1 36 ? -9.033 -1.213 -1.263 1.00 0.00 36 ARG A C 19
ATOM 18170 O O . ARG A 1 36 ? -7.917 -1.726 -1.200 1.00 0.00 36 ARG A O 19
ATOM 18191 N N . GLN A 1 37 ? -9.857 -1.082 -0.234 1.00 0.00 37 GLN A N 19
ATOM 18192 C CA . GLN A 1 37 ? -9.484 -1.553 1.089 1.00 0.00 37 GLN A CA 19
ATOM 18193 C C . GLN A 1 37 ? -10.130 -2.911 1.371 1.00 0.00 37 GLN A C 19
ATOM 18194 O O . GLN A 1 37 ? -9.575 -3.725 2.108 1.00 0.00 37 GLN A O 19
ATOM 18208 N N . THR A 1 38 ? -11.294 -3.113 0.771 1.00 0.00 38 THR A N 19
ATOM 18209 C CA . THR A 1 38 ? -12.021 -4.358 0.948 1.00 0.00 38 THR A CA 19
ATOM 18210 C C . THR A 1 38 ? -12.522 -4.482 2.389 1.00 0.00 38 THR A C 19
ATOM 18211 O O . THR A 1 38 ? -13.726 -4.440 2.636 1.00 0.00 38 THR A O 19
ATOM 18222 N N . THR A 1 39 ? -11.573 -4.632 3.301 1.00 0.00 39 THR A N 19
ATOM 18223 C CA . THR A 1 39 ? -11.903 -4.763 4.710 1.00 0.00 39 THR A CA 19
ATOM 18224 C C . THR A 1 39 ? -11.163 -3.706 5.531 1.00 0.00 39 THR A C 19
ATOM 18225 O O . THR A 1 39 ? -11.740 -2.684 5.900 1.00 0.00 39 THR A O 19
ATOM 18236 N N . ALA A 1 40 ? -9.895 -3.987 5.794 1.00 0.00 40 ALA A N 19
ATOM 18237 C CA . ALA A 1 40 ? -9.069 -3.073 6.564 1.00 0.00 40 ALA A CA 19
ATOM 18238 C C . ALA A 1 40 ? -7.676 -3.679 6.745 1.00 0.00 40 ALA A C 19
ATOM 18239 O O . ALA A 1 40 ? -6.676 -2.964 6.716 1.00 0.00 40 ALA A O 19
ATOM 18246 N N . ASP A 1 41 ? -7.656 -4.992 6.927 1.00 0.00 41 ASP A N 19
ATOM 18247 C CA . ASP A 1 41 ? -6.402 -5.702 7.112 1.00 0.00 41 ASP A CA 19
ATOM 18248 C C . ASP A 1 41 ? -5.854 -6.125 5.747 1.00 0.00 41 ASP A C 19
ATOM 18249 O O . ASP A 1 41 ? -4.645 -6.095 5.524 1.00 0.00 41 ASP A O 19
ATOM 18258 N N . TRP A 1 42 ? -6.770 -6.508 4.870 1.00 0.00 42 TRP A N 19
ATOM 18259 C CA . TRP A 1 42 ? -6.394 -6.936 3.534 1.00 0.00 42 TRP A CA 19
ATOM 18260 C C . TRP A 1 42 ? -6.825 -5.847 2.550 1.00 0.00 42 TRP A C 19
ATOM 18261 O O . TRP A 1 42 ? -7.999 -5.486 2.493 1.00 0.00 42 TRP A O 19
ATOM 18282 N N . TRP A 1 43 ? -5.851 -5.353 1.799 1.00 0.00 43 TRP A N 19
ATOM 18283 C CA . TRP A 1 43 ? -6.115 -4.312 0.820 1.00 0.00 43 TRP A CA 19
ATOM 18284 C C . TRP A 1 43 ? -5.895 -4.906 -0.572 1.00 0.00 43 TRP A C 19
ATOM 18285 O O . TRP A 1 43 ? -5.249 -5.943 -0.714 1.00 0.00 43 TRP A O 19
ATOM 18306 N N . TRP A 1 44 ? -6.444 -4.222 -1.566 1.00 0.00 44 TRP A N 19
ATOM 18307 C CA . TRP A 1 44 ? -6.315 -4.669 -2.942 1.00 0.00 44 TRP A CA 19
ATOM 18308 C C . TRP A 1 44 ? -5.432 -3.665 -3.685 1.00 0.00 44 TRP A C 19
ATOM 18309 O O . TRP A 1 44 ? -5.802 -2.503 -3.840 1.00 0.00 44 TRP A O 19
ATOM 18330 N N . GLY A 1 45 ? -4.280 -4.151 -4.125 1.00 0.00 45 GLY A N 19
ATOM 18331 C CA . GLY A 1 45 ? -3.340 -3.310 -4.847 1.00 0.00 45 GLY A CA 19
ATOM 18332 C C . GLY A 1 45 ? -3.221 -3.751 -6.307 1.00 0.00 45 GLY A C 19
ATOM 18333 O O . GLY A 1 45 ? -3.976 -4.608 -6.764 1.00 0.00 45 GLY A O 19
ATOM 18337 N N . GLU A 1 46 ? -2.268 -3.145 -6.999 1.00 0.00 46 GLU A N 19
ATOM 18338 C CA . GLU A 1 46 ? -2.040 -3.464 -8.398 1.00 0.00 46 GLU A CA 19
ATOM 18339 C C . GLU A 1 46 ? -0.559 -3.304 -8.745 1.00 0.00 46 GLU A C 19
ATOM 18340 O O . GLU A 1 46 ? 0.003 -2.219 -8.600 1.00 0.00 46 GLU A O 19
ATOM 18352 N N . ARG A 1 47 ? 0.033 -4.400 -9.196 1.00 0.00 47 ARG A N 19
ATOM 18353 C CA . ARG A 1 47 ? 1.438 -4.395 -9.565 1.00 0.00 47 ARG A CA 19
ATOM 18354 C C . ARG A 1 47 ? 1.595 -4.095 -11.057 1.00 0.00 47 ARG A C 19
ATOM 18355 O O . ARG A 1 47 ? 0.616 -3.793 -11.739 1.00 0.00 47 ARG A O 19
ATOM 18376 N N . ALA A 1 48 ? 2.832 -4.188 -11.520 1.00 0.00 48 ALA A N 19
ATOM 18377 C CA . ALA A 1 48 ? 3.129 -3.930 -12.919 1.00 0.00 48 ALA A CA 19
ATOM 18378 C C . ALA A 1 48 ? 2.385 -4.945 -13.790 1.00 0.00 48 ALA A C 19
ATOM 18379 O O . ALA A 1 48 ? 2.798 -6.099 -13.894 1.00 0.00 48 ALA A O 19
ATOM 18386 N N . GLY A 1 49 ? 1.301 -4.478 -14.392 1.00 0.00 49 GLY A N 19
ATOM 18387 C CA . GLY A 1 49 ? 0.496 -5.331 -15.250 1.00 0.00 49 GLY A CA 19
ATOM 18388 C C . GLY A 1 49 ? -0.101 -6.497 -14.459 1.00 0.00 49 GLY A C 19
ATOM 18389 O O . GLY A 1 49 ? -0.685 -7.410 -15.040 1.00 0.00 49 GLY A O 19
ATOM 18393 N N . CYS A 1 50 ? 0.067 -6.427 -13.147 1.00 0.00 50 CYS A N 19
ATOM 18394 C CA . CYS A 1 50 ? -0.448 -7.466 -12.271 1.00 0.00 50 CYS A CA 19
ATOM 18395 C C . CYS A 1 50 ? -1.536 -6.853 -11.386 1.00 0.00 50 CYS A C 19
ATOM 18396 O O . CYS A 1 50 ? -1.616 -5.633 -11.251 1.00 0.00 50 CYS A O 19
ATOM 18404 N N . CYS A 1 51 ? -2.345 -7.727 -10.807 1.00 0.00 51 CYS A N 19
ATOM 18405 C CA . CYS A 1 51 ? -3.424 -7.287 -9.939 1.00 0.00 51 CYS A CA 19
ATOM 18406 C C . CYS A 1 51 ? -3.645 -8.356 -8.867 1.00 0.00 51 CYS A C 19
ATOM 18407 O O . CYS A 1 51 ? -4.099 -9.459 -9.169 1.00 0.00 51 CYS A O 19
ATOM 18415 N N . GLY A 1 52 ? -3.314 -7.992 -7.637 1.00 0.00 52 GLY A N 19
ATOM 18416 C CA . GLY A 1 52 ? -3.471 -8.907 -6.519 1.00 0.00 52 GLY A CA 19
ATOM 18417 C C . GLY A 1 52 ? -3.787 -8.147 -5.229 1.00 0.00 52 GLY A C 19
ATOM 18418 O O . GLY A 1 52 ? -3.934 -6.925 -5.244 1.00 0.00 52 GLY A O 19
ATOM 18422 N N . TYR A 1 53 ? -3.882 -8.901 -4.144 1.00 0.00 53 TYR A N 19
ATOM 18423 C CA . TYR A 1 53 ? -4.178 -8.313 -2.848 1.00 0.00 53 TYR A CA 19
ATOM 18424 C C . TYR A 1 53 ? -2.892 -7.941 -2.108 1.00 0.00 53 TYR A C 19
ATOM 18425 O O . TYR A 1 53 ? -1.794 -8.247 -2.571 1.00 0.00 53 TYR A O 19
ATOM 18443 N N . ILE A 1 54 ? -3.070 -7.286 -0.970 1.00 0.00 54 ILE A N 19
ATOM 18444 C CA . ILE A 1 54 ? -1.938 -6.869 -0.161 1.00 0.00 54 ILE A CA 19
ATOM 18445 C C . ILE A 1 54 ? -2.400 -6.649 1.281 1.00 0.00 54 ILE A C 19
ATOM 18446 O O . ILE A 1 54 ? -3.528 -6.219 1.517 1.00 0.00 54 ILE A O 19
ATOM 18462 N N . PRO A 1 55 ? -1.480 -6.963 2.233 1.00 0.00 55 PRO A N 19
ATOM 18463 C CA . PRO A 1 55 ? -1.782 -6.805 3.645 1.00 0.00 55 PRO A CA 19
ATOM 18464 C C . PRO A 1 55 ? -1.749 -5.330 4.051 1.00 0.00 55 PRO A C 19
ATOM 18465 O O . PRO A 1 55 ? -1.149 -4.506 3.362 1.00 0.00 55 PRO A O 19
ATOM 18476 N N . ALA A 1 56 ? -2.402 -5.042 5.167 1.00 0.00 56 ALA A N 19
ATOM 18477 C CA . ALA A 1 56 ? -2.456 -3.680 5.673 1.00 0.00 56 ALA A CA 19
ATOM 18478 C C . ALA A 1 56 ? -1.491 -3.541 6.852 1.00 0.00 56 ALA A C 19
ATOM 18479 O O . ALA A 1 56 ? -1.905 -3.608 8.008 1.00 0.00 56 ALA A O 19
ATOM 18486 N N . ASN A 1 57 ? -0.223 -3.349 6.518 1.00 0.00 57 ASN A N 19
ATOM 18487 C CA . ASN A 1 57 ? 0.804 -3.199 7.536 1.00 0.00 57 ASN A CA 19
ATOM 18488 C C . ASN A 1 57 ? 2.167 -3.042 6.859 1.00 0.00 57 ASN A C 19
ATOM 18489 O O . ASN A 1 57 ? 2.954 -2.176 7.235 1.00 0.00 57 ASN A O 19
ATOM 18500 N N . HIS A 1 58 ? 2.403 -3.894 5.871 1.00 0.00 58 HIS A N 19
ATOM 18501 C CA . HIS A 1 58 ? 3.657 -3.860 5.139 1.00 0.00 58 HIS A CA 19
ATOM 18502 C C . HIS A 1 58 ? 3.808 -2.507 4.441 1.00 0.00 58 HIS A C 19
ATOM 18503 O O . HIS A 1 58 ? 4.924 -2.050 4.201 1.00 0.00 58 HIS A O 19
ATOM 18517 N N . VAL A 1 59 ? 2.669 -1.905 4.135 1.00 0.00 59 VAL A N 19
ATOM 18518 C CA . VAL A 1 59 ? 2.660 -0.613 3.470 1.00 0.00 59 VAL A CA 19
ATOM 18519 C C . VAL A 1 59 ? 2.164 0.455 4.446 1.00 0.00 59 VAL A C 19
ATOM 18520 O O . VAL A 1 59 ? 1.421 0.152 5.379 1.00 0.00 59 VAL A O 19
ATOM 18533 N N . GLY A 1 60 ? 2.594 1.684 4.199 1.00 0.00 60 GLY A N 19
ATOM 18534 C CA . GLY A 1 60 ? 2.203 2.798 5.044 1.00 0.00 60 GLY A CA 19
ATOM 18535 C C . GLY A 1 60 ? 2.963 4.070 4.662 1.00 0.00 60 GLY A C 19
ATOM 18536 O O . GLY A 1 60 ? 3.370 4.232 3.512 1.00 0.00 60 GLY A O 19
ATOM 18540 N N . LYS A 1 61 ? 3.132 4.939 5.647 1.00 0.00 61 LYS A N 19
ATOM 18541 C CA . LYS A 1 61 ? 3.836 6.191 5.428 1.00 0.00 61 LYS A CA 19
ATOM 18542 C C . LYS A 1 61 ? 5.272 6.060 5.938 1.00 0.00 61 LYS A C 19
ATOM 18543 O O . LYS A 1 61 ? 5.500 5.572 7.044 1.00 0.00 61 LYS A O 19
ATOM 18562 N N . HIS A 1 62 ? 6.205 6.503 5.107 1.00 0.00 62 HIS A N 19
ATOM 18563 C CA . HIS A 1 62 ? 7.613 6.441 5.460 1.00 0.00 62 HIS A CA 19
ATOM 18564 C C . HIS A 1 62 ? 8.059 7.788 6.031 1.00 0.00 62 HIS A C 19
ATOM 18565 O O . HIS A 1 62 ? 8.519 8.658 5.293 1.00 0.00 62 HIS A O 19
ATOM 18579 N N . SER A 1 63 ? 7.906 7.919 7.341 1.00 0.00 63 SER A N 19
ATOM 18580 C CA . SER A 1 63 ? 8.287 9.146 8.020 1.00 0.00 63 SER A CA 19
ATOM 18581 C C . SER A 1 63 ? 9.591 8.934 8.791 1.00 0.00 63 SER A C 19
ATOM 18582 O O . SER A 1 63 ? 9.680 8.042 9.634 1.00 0.00 63 SER A O 19
ATOM 18590 N N . GLY A 1 64 ? 10.571 9.768 8.475 1.00 0.00 64 GLY A N 19
ATOM 18591 C CA . GLY A 1 64 ? 11.866 9.683 9.128 1.00 0.00 64 GLY A CA 19
ATOM 18592 C C . GLY A 1 64 ? 11.744 9.967 10.627 1.00 0.00 64 GLY A C 19
ATOM 18593 O O . GLY A 1 64 ? 10.912 10.771 11.045 1.00 0.00 64 GLY A O 19
ATOM 18597 N N . PRO A 1 65 ? 12.608 9.273 11.415 1.00 0.00 65 PRO A N 19
ATOM 18598 C CA . PRO A 1 65 ? 12.605 9.442 12.858 1.00 0.00 65 PRO A CA 19
ATOM 18599 C C . PRO A 1 65 ? 13.254 10.769 13.256 1.00 0.00 65 PRO A C 19
ATOM 18600 O O . PRO A 1 65 ? 14.239 11.188 12.651 1.00 0.00 65 PRO A O 19
ATOM 18611 N N . SER A 1 66 ? 12.675 11.393 14.272 1.00 0.00 66 SER A N 19
ATOM 18612 C CA . SER A 1 66 ? 13.185 12.664 14.757 1.00 0.00 66 SER A CA 19
ATOM 18613 C C . SER A 1 66 ? 13.170 13.699 13.631 1.00 0.00 66 SER A C 19
ATOM 18614 O O . SER A 1 66 ? 13.902 13.567 12.651 1.00 0.00 66 SER A O 19
ATOM 18622 N N . SER A 1 67 ? 12.327 14.707 13.807 1.00 0.00 67 SER A N 19
ATOM 18623 C CA . SER A 1 67 ? 12.207 15.764 12.817 1.00 0.00 67 SER A CA 19
ATOM 18624 C C . SER A 1 67 ? 11.804 15.171 11.465 1.00 0.00 67 SER A C 19
ATOM 18625 O O . SER A 1 67 ? 10.620 15.108 11.140 1.00 0.00 67 SER A O 19
ATOM 18633 N N . GLY A 1 68 ? 12.812 14.752 10.715 1.00 0.00 68 GLY A N 19
ATOM 18634 C CA . GLY A 1 68 ? 12.578 14.167 9.406 1.00 0.00 68 GLY A CA 19
ATOM 18635 C C . GLY A 1 68 ? 13.804 13.388 8.926 1.00 0.00 68 GLY A C 19
ATOM 18636 O O . GLY A 1 68 ? 14.143 13.424 7.744 1.00 0.00 68 GLY A O 19
ATOM 18640 N N . GLY A 1 1 ? -10.072 16.190 -14.028 1.00 0.00 1 GLY A N 20
ATOM 18641 C CA . GLY A 1 1 ? -9.944 14.892 -14.668 1.00 0.00 1 GLY A CA 20
ATOM 18642 C C . GLY A 1 1 ? -9.905 13.770 -13.629 1.00 0.00 1 GLY A C 20
ATOM 18643 O O . GLY A 1 1 ? -8.846 13.455 -13.089 1.00 0.00 1 GLY A O 20
ATOM 18647 N N . SER A 1 2 ? -11.073 13.196 -13.381 1.00 0.00 2 SER A N 20
ATOM 18648 C CA . SER A 1 2 ? -11.186 12.115 -12.417 1.00 0.00 2 SER A CA 20
ATOM 18649 C C . SER A 1 2 ? -11.826 10.891 -13.075 1.00 0.00 2 SER A C 20
ATOM 18650 O O . SER A 1 2 ? -13.028 10.669 -12.944 1.00 0.00 2 SER A O 20
ATOM 18658 N N . SER A 1 3 ? -10.993 10.129 -13.769 1.00 0.00 3 SER A N 20
ATOM 18659 C CA . SER A 1 3 ? -11.462 8.933 -14.448 1.00 0.00 3 SER A CA 20
ATOM 18660 C C . SER A 1 3 ? -12.195 8.024 -13.460 1.00 0.00 3 SER A C 20
ATOM 18661 O O . SER A 1 3 ? -13.369 7.711 -13.652 1.00 0.00 3 SER A O 20
ATOM 18669 N N . GLY A 1 4 ? -11.472 7.625 -12.423 1.00 0.00 4 GLY A N 20
ATOM 18670 C CA . GLY A 1 4 ? -12.039 6.758 -11.405 1.00 0.00 4 GLY A CA 20
ATOM 18671 C C . GLY A 1 4 ? -11.077 6.594 -10.226 1.00 0.00 4 GLY A C 20
ATOM 18672 O O . GLY A 1 4 ? -10.675 5.479 -9.899 1.00 0.00 4 GLY A O 20
ATOM 18676 N N . SER A 1 5 ? -10.736 7.722 -9.621 1.00 0.00 5 SER A N 20
ATOM 18677 C CA . SER A 1 5 ? -9.829 7.718 -8.486 1.00 0.00 5 SER A CA 20
ATOM 18678 C C . SER A 1 5 ? -8.554 6.948 -8.838 1.00 0.00 5 SER A C 20
ATOM 18679 O O . SER A 1 5 ? -8.537 5.719 -8.801 1.00 0.00 5 SER A O 20
ATOM 18687 N N . SER A 1 6 ? -7.518 7.704 -9.172 1.00 0.00 6 SER A N 20
ATOM 18688 C CA . SER A 1 6 ? -6.242 7.108 -9.530 1.00 0.00 6 SER A CA 20
ATOM 18689 C C . SER A 1 6 ? -5.883 6.002 -8.535 1.00 0.00 6 SER A C 20
ATOM 18690 O O . SER A 1 6 ? -5.748 4.840 -8.916 1.00 0.00 6 SER A O 20
ATOM 18698 N N . GLY A 1 7 ? -5.739 6.403 -7.281 1.00 0.00 7 GLY A N 20
ATOM 18699 C CA . GLY A 1 7 ? -5.399 5.460 -6.228 1.00 0.00 7 GLY A CA 20
ATOM 18700 C C . GLY A 1 7 ? -4.541 6.127 -5.151 1.00 0.00 7 GLY A C 20
ATOM 18701 O O . GLY A 1 7 ? -4.438 7.352 -5.105 1.00 0.00 7 GLY A O 20
ATOM 18705 N N . GLU A 1 8 ? -3.949 5.292 -4.311 1.00 0.00 8 GLU A N 20
ATOM 18706 C CA . GLU A 1 8 ? -3.103 5.785 -3.237 1.00 0.00 8 GLU A CA 20
ATOM 18707 C C . GLU A 1 8 ? -1.714 5.149 -3.320 1.00 0.00 8 GLU A C 20
ATOM 18708 O O . GLU A 1 8 ? -1.575 3.934 -3.192 1.00 0.00 8 GLU A O 20
ATOM 18720 N N . GLU A 1 9 ? -0.721 6.000 -3.533 1.00 0.00 9 GLU A N 20
ATOM 18721 C CA . GLU A 1 9 ? 0.653 5.536 -3.635 1.00 0.00 9 GLU A CA 20
ATOM 18722 C C . GLU A 1 9 ? 1.242 5.312 -2.241 1.00 0.00 9 GLU A C 20
ATOM 18723 O O . GLU A 1 9 ? 1.402 6.258 -1.471 1.00 0.00 9 GLU A O 20
ATOM 18735 N N . PHE A 1 10 ? 1.548 4.054 -1.957 1.00 0.00 10 PHE A N 20
ATOM 18736 C CA . PHE A 1 10 ? 2.116 3.694 -0.669 1.00 0.00 10 PHE A CA 20
ATOM 18737 C C . PHE A 1 10 ? 3.502 3.070 -0.837 1.00 0.00 10 PHE A C 20
ATOM 18738 O O . PHE A 1 10 ? 3.842 2.584 -1.914 1.00 0.00 10 PHE A O 20
ATOM 18755 N N . VAL A 1 11 ? 4.266 3.103 0.245 1.00 0.00 11 VAL A N 20
ATOM 18756 C CA . VAL A 1 11 ? 5.608 2.547 0.232 1.00 0.00 11 VAL A CA 20
ATOM 18757 C C . VAL A 1 11 ? 5.680 1.377 1.215 1.00 0.00 11 VAL A C 20
ATOM 18758 O O . VAL A 1 11 ? 5.208 1.481 2.346 1.00 0.00 11 VAL A O 20
ATOM 18771 N N . ALA A 1 12 ? 6.275 0.289 0.748 1.00 0.00 12 ALA A N 20
ATOM 18772 C CA . ALA A 1 12 ? 6.415 -0.900 1.571 1.00 0.00 12 ALA A CA 20
ATOM 18773 C C . ALA A 1 12 ? 7.445 -0.635 2.671 1.00 0.00 12 ALA A C 20
ATOM 18774 O O . ALA A 1 12 ? 8.613 -0.379 2.384 1.00 0.00 12 ALA A O 20
ATOM 18781 N N . ILE A 1 13 ? 6.974 -0.705 3.908 1.00 0.00 13 ILE A N 20
ATOM 18782 C CA . ILE A 1 13 ? 7.839 -0.475 5.052 1.00 0.00 13 ILE A CA 20
ATOM 18783 C C . ILE A 1 13 ? 8.955 -1.523 5.061 1.00 0.00 13 ILE A C 20
ATOM 18784 O O . ILE A 1 13 ? 9.962 -1.356 5.746 1.00 0.00 13 ILE A O 20
ATOM 18800 N N . ALA A 1 14 ? 8.737 -2.579 4.291 1.00 0.00 14 ALA A N 20
ATOM 18801 C CA . ALA A 1 14 ? 9.711 -3.653 4.201 1.00 0.00 14 ALA A CA 20
ATOM 18802 C C . ALA A 1 14 ? 9.346 -4.571 3.032 1.00 0.00 14 ALA A C 20
ATOM 18803 O O . ALA A 1 14 ? 8.197 -4.596 2.594 1.00 0.00 14 ALA A O 20
ATOM 18810 N N . ASP A 1 15 ? 10.345 -5.301 2.561 1.00 0.00 15 ASP A N 20
ATOM 18811 C CA . ASP A 1 15 ? 10.144 -6.218 1.452 1.00 0.00 15 ASP A CA 20
ATOM 18812 C C . ASP A 1 15 ? 9.155 -7.308 1.870 1.00 0.00 15 ASP A C 20
ATOM 18813 O O . ASP A 1 15 ? 9.202 -7.794 2.999 1.00 0.00 15 ASP A O 20
ATOM 18822 N N . TYR A 1 16 ? 8.283 -7.661 0.936 1.00 0.00 16 TYR A N 20
ATOM 18823 C CA . TYR A 1 16 ? 7.285 -8.685 1.194 1.00 0.00 16 TYR A CA 20
ATOM 18824 C C . TYR A 1 16 ? 7.264 -9.725 0.072 1.00 0.00 16 TYR A C 20
ATOM 18825 O O . TYR A 1 16 ? 7.561 -9.408 -1.079 1.00 0.00 16 TYR A O 20
ATOM 18843 N N . ALA A 1 17 ? 6.911 -10.946 0.447 1.00 0.00 17 ALA A N 20
ATOM 18844 C CA . ALA A 1 17 ? 6.848 -12.034 -0.514 1.00 0.00 17 ALA A CA 20
ATOM 18845 C C . ALA A 1 17 ? 5.478 -12.710 -0.422 1.00 0.00 17 ALA A C 20
ATOM 18846 O O . ALA A 1 17 ? 5.129 -13.276 0.613 1.00 0.00 17 ALA A O 20
ATOM 18853 N N . ALA A 1 18 ? 4.739 -12.630 -1.519 1.00 0.00 18 ALA A N 20
ATOM 18854 C CA . ALA A 1 18 ? 3.416 -13.227 -1.576 1.00 0.00 18 ALA A CA 20
ATOM 18855 C C . ALA A 1 18 ? 3.508 -14.700 -1.172 1.00 0.00 18 ALA A C 20
ATOM 18856 O O . ALA A 1 18 ? 4.272 -15.462 -1.762 1.00 0.00 18 ALA A O 20
ATOM 18863 N N . THR A 1 19 ? 2.718 -15.056 -0.170 1.00 0.00 19 THR A N 20
ATOM 18864 C CA . THR A 1 19 ? 2.701 -16.424 0.319 1.00 0.00 19 THR A CA 20
ATOM 18865 C C . THR A 1 19 ? 1.784 -17.289 -0.549 1.00 0.00 19 THR A C 20
ATOM 18866 O O . THR A 1 19 ? 1.968 -18.502 -0.635 1.00 0.00 19 THR A O 20
ATOM 18877 N N . ASP A 1 20 ? 0.816 -16.631 -1.169 1.00 0.00 20 ASP A N 20
ATOM 18878 C CA . ASP A 1 20 ? -0.130 -17.325 -2.027 1.00 0.00 20 ASP A CA 20
ATOM 18879 C C . A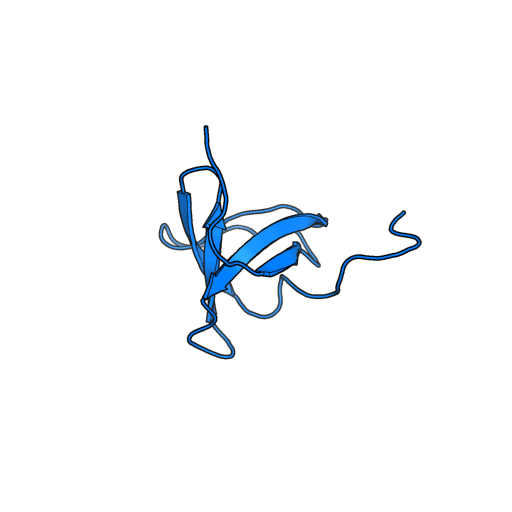SP A 1 20 ? -0.077 -16.720 -3.431 1.00 0.00 20 ASP A C 20
ATOM 18880 O O . ASP A 1 20 ? 0.696 -15.798 -3.685 1.00 0.00 20 ASP A O 20
ATOM 18889 N N . GLU A 1 21 ? -0.908 -17.265 -4.307 1.00 0.00 21 GLU A N 20
ATOM 18890 C CA . GLU A 1 21 ? -0.966 -16.791 -5.680 1.00 0.00 21 GLU A CA 20
ATOM 18891 C C . GLU A 1 21 ? -2.014 -15.684 -5.816 1.00 0.00 21 GLU A C 20
ATOM 18892 O O . GLU A 1 21 ? -2.442 -15.363 -6.923 1.00 0.00 21 GLU A O 20
ATOM 18904 N N . THR A 1 22 ? -2.397 -15.132 -4.674 1.00 0.00 22 THR A N 20
ATOM 18905 C CA . THR A 1 22 ? -3.387 -14.069 -4.651 1.00 0.00 22 THR A CA 20
ATOM 18906 C C . THR A 1 22 ? -2.843 -12.850 -3.904 1.00 0.00 22 THR A C 20
ATOM 18907 O O . THR A 1 22 ? -3.607 -12.085 -3.317 1.00 0.00 22 THR A O 20
ATOM 18918 N N . GLN A 1 23 ? -1.526 -12.706 -3.950 1.00 0.00 23 GLN A N 20
ATOM 18919 C CA . GLN A 1 23 ? -0.871 -11.593 -3.285 1.00 0.00 23 GLN A CA 20
ATOM 18920 C C . GLN A 1 23 ? 0.188 -10.976 -4.201 1.00 0.00 23 GLN A C 20
ATOM 18921 O O . GLN A 1 23 ? 0.591 -11.587 -5.190 1.00 0.00 23 GLN A O 20
ATOM 18935 N N . LEU A 1 24 ? 0.609 -9.773 -3.840 1.00 0.00 24 LEU A N 20
ATOM 18936 C CA . LEU A 1 24 ? 1.613 -9.067 -4.617 1.00 0.00 24 LEU A CA 20
ATOM 18937 C C . LEU A 1 24 ? 2.915 -8.997 -3.816 1.00 0.00 24 LEU A C 20
ATOM 18938 O O . LEU A 1 24 ? 2.894 -8.767 -2.608 1.00 0.00 24 LEU A O 20
ATOM 18954 N N . SER A 1 25 ? 4.018 -9.201 -4.522 1.00 0.00 25 SER A N 20
ATOM 18955 C CA . SER A 1 25 ? 5.327 -9.165 -3.892 1.00 0.00 25 SER A CA 20
ATOM 18956 C C . SER A 1 25 ? 6.082 -7.907 -4.326 1.00 0.00 25 SER A C 20
ATOM 18957 O O . SER A 1 25 ? 6.191 -7.624 -5.519 1.00 0.00 25 SER A O 20
ATOM 18965 N N . PHE A 1 26 ? 6.583 -7.184 -3.335 1.00 0.00 26 PHE A N 20
ATOM 18966 C CA . PHE A 1 26 ? 7.324 -5.963 -3.599 1.00 0.00 26 PHE A CA 20
ATOM 18967 C C . PHE A 1 26 ? 8.563 -5.869 -2.706 1.00 0.00 26 PHE A C 20
ATOM 18968 O O . PHE A 1 26 ? 8.817 -6.759 -1.896 1.00 0.00 26 PHE A O 20
ATOM 18985 N N . LEU A 1 27 ? 9.300 -4.782 -2.884 1.00 0.00 27 LEU A N 20
ATOM 18986 C CA . LEU A 1 27 ? 10.506 -4.561 -2.104 1.00 0.00 27 LEU A CA 20
ATOM 18987 C C . LEU A 1 27 ? 10.372 -3.249 -1.328 1.00 0.00 27 LEU A C 20
ATOM 18988 O O . LEU A 1 27 ? 9.809 -2.279 -1.834 1.00 0.00 27 LEU A O 20
ATOM 19004 N N . ARG A 1 28 ? 10.898 -3.261 -0.112 1.00 0.00 28 ARG A N 20
ATOM 19005 C CA . ARG A 1 28 ? 10.845 -2.085 0.739 1.00 0.00 28 ARG A CA 20
ATOM 19006 C C . ARG A 1 28 ? 11.074 -0.819 -0.090 1.00 0.00 28 ARG A C 20
ATOM 19007 O O . ARG A 1 28 ? 12.130 -0.655 -0.699 1.00 0.00 28 ARG A O 20
ATOM 19028 N N . GLY A 1 29 ? 10.067 0.042 -0.087 1.00 0.00 29 GLY A N 20
ATOM 19029 C CA . GLY A 1 29 ? 10.146 1.288 -0.831 1.00 0.00 29 GLY A CA 20
ATOM 19030 C C . GLY A 1 29 ? 9.233 1.252 -2.059 1.00 0.00 29 GLY A C 20
ATOM 19031 O O . GLY A 1 29 ? 8.655 2.269 -2.437 1.00 0.00 29 GLY A O 20
ATOM 19035 N N . GLU A 1 30 ? 9.133 0.069 -2.647 1.00 0.00 30 GLU A N 20
ATOM 19036 C CA . GLU A 1 30 ? 8.300 -0.114 -3.824 1.00 0.00 30 GLU A CA 20
ATOM 19037 C C . GLU A 1 30 ? 7.009 0.696 -3.691 1.00 0.00 30 GLU A C 20
ATOM 19038 O O . GLU A 1 30 ? 6.367 0.680 -2.642 1.00 0.00 30 GLU A O 20
ATOM 19050 N N . LYS A 1 31 ? 6.667 1.385 -4.770 1.00 0.00 31 LYS A N 20
ATOM 19051 C CA . LYS A 1 31 ? 5.464 2.200 -4.788 1.00 0.00 31 LYS A CA 20
ATOM 19052 C C . LYS A 1 31 ? 4.249 1.302 -5.030 1.00 0.00 31 LYS A C 20
ATOM 19053 O O . LYS A 1 31 ? 3.995 0.886 -6.159 1.00 0.00 31 LYS A O 20
ATOM 19072 N N . ILE A 1 32 ? 3.530 1.029 -3.951 1.00 0.00 32 ILE A N 20
ATOM 19073 C CA . ILE A 1 32 ? 2.348 0.188 -4.032 1.00 0.00 32 ILE A CA 20
ATOM 19074 C C . ILE A 1 32 ? 1.110 1.071 -4.205 1.00 0.00 32 ILE A C 20
ATOM 19075 O O . ILE A 1 32 ? 0.968 2.087 -3.527 1.00 0.00 32 ILE A O 20
ATOM 19091 N N . LEU A 1 33 ? 0.245 0.650 -5.117 1.00 0.00 33 LEU A N 20
ATOM 19092 C CA . LEU A 1 33 ? -0.975 1.390 -5.388 1.00 0.00 33 LEU A CA 20
ATOM 19093 C C . LEU A 1 33 ? -2.153 0.687 -4.710 1.00 0.00 33 LEU A C 20
ATOM 19094 O O . LEU A 1 33 ? -2.466 -0.458 -5.031 1.00 0.00 33 LEU A O 20
ATOM 19110 N N . ILE A 1 34 ? -2.775 1.403 -3.784 1.00 0.00 34 ILE A N 20
ATOM 19111 C CA . ILE A 1 34 ? -3.912 0.862 -3.058 1.00 0.00 34 ILE A CA 20
ATOM 19112 C C . ILE A 1 34 ? -5.204 1.249 -3.781 1.00 0.00 34 ILE A C 20
ATOM 19113 O O . ILE A 1 34 ? -5.608 2.410 -3.758 1.00 0.00 34 ILE A O 20
ATOM 19129 N N . LEU A 1 35 ? -5.815 0.253 -4.406 1.00 0.00 35 LEU A N 20
ATOM 19130 C CA . LEU A 1 35 ? -7.053 0.474 -5.134 1.00 0.00 35 LEU A CA 20
ATOM 19131 C C . LEU A 1 35 ? -8.217 0.543 -4.143 1.00 0.00 35 LEU A C 20
ATOM 19132 O O . LEU A 1 35 ? -8.818 1.601 -3.959 1.00 0.00 35 LEU A O 20
ATOM 19148 N N . ARG A 1 36 ? -8.500 -0.597 -3.532 1.00 0.00 36 ARG A N 20
ATOM 19149 C CA . ARG A 1 36 ? -9.582 -0.680 -2.565 1.00 0.00 36 ARG A CA 20
ATOM 19150 C C . ARG A 1 36 ? -9.052 -1.172 -1.217 1.00 0.00 36 ARG A C 20
ATOM 19151 O O . ARG A 1 36 ? -7.888 -1.553 -1.105 1.00 0.00 36 ARG A O 20
ATOM 19172 N N . GLN A 1 37 ? -9.932 -1.148 -0.227 1.00 0.00 37 GLN A N 20
ATOM 19173 C CA . GLN A 1 37 ? -9.567 -1.588 1.109 1.00 0.00 37 GLN A CA 20
ATOM 19174 C C . GLN A 1 37 ? -10.165 -2.967 1.396 1.00 0.00 37 GLN A C 20
ATOM 19175 O O . GLN A 1 37 ? -9.591 -3.752 2.150 1.00 0.00 37 GLN A O 20
ATOM 19189 N N . THR A 1 38 ? -11.309 -3.221 0.779 1.00 0.00 38 THR A N 20
ATOM 19190 C CA . THR A 1 38 ? -11.991 -4.492 0.958 1.00 0.00 38 THR A CA 20
ATOM 19191 C C . THR A 1 38 ? -12.507 -4.622 2.392 1.00 0.00 38 THR A C 20
ATOM 19192 O O . THR A 1 38 ? -13.715 -4.611 2.624 1.00 0.00 38 THR A O 20
ATOM 19203 N N . THR A 1 39 ? -11.566 -4.744 3.317 1.00 0.00 39 THR A N 20
ATOM 19204 C CA . THR A 1 39 ? -11.911 -4.876 4.722 1.00 0.00 39 THR A CA 20
ATOM 19205 C C . THR A 1 39 ? -11.183 -3.818 5.552 1.00 0.00 39 THR A C 20
ATOM 19206 O O . THR A 1 39 ? -11.789 -2.840 5.989 1.00 0.00 39 THR A O 20
ATOM 19217 N N . ALA A 1 40 ? -9.892 -4.048 5.746 1.00 0.00 40 ALA A N 20
ATOM 19218 C CA . ALA A 1 40 ? -9.075 -3.126 6.516 1.00 0.00 40 ALA A CA 20
ATOM 19219 C C . ALA A 1 40 ? -7.684 -3.730 6.717 1.00 0.00 40 ALA A C 20
ATOM 19220 O O . ALA A 1 40 ? -6.687 -3.009 6.735 1.00 0.00 40 ALA A O 20
ATOM 19227 N N . ASP A 1 41 ? -7.661 -5.047 6.862 1.00 0.00 41 ASP A N 20
ATOM 19228 C CA . ASP A 1 41 ? -6.408 -5.756 7.061 1.00 0.00 41 ASP A CA 20
ATOM 19229 C C . ASP A 1 41 ? -5.844 -6.175 5.702 1.00 0.00 41 ASP A C 20
ATOM 19230 O O . ASP A 1 41 ? -4.629 -6.196 5.510 1.00 0.00 41 ASP A O 20
ATOM 19239 N N . TRP A 1 42 ? -6.752 -6.500 4.795 1.00 0.00 42 TRP A N 20
ATOM 19240 C CA . TRP A 1 42 ? -6.360 -6.918 3.459 1.00 0.00 42 TRP A CA 20
ATOM 19241 C C . TRP A 1 42 ? -6.801 -5.832 2.476 1.00 0.00 42 TRP A C 20
ATOM 19242 O O . TRP A 1 42 ? -7.981 -5.492 2.409 1.00 0.00 42 TRP A O 20
ATOM 19263 N N . TRP A 1 43 ? -5.828 -5.319 1.737 1.00 0.00 43 TRP A N 20
ATOM 19264 C CA . TRP A 1 43 ? -6.101 -4.278 0.760 1.00 0.00 43 TRP A CA 20
ATOM 19265 C C . TRP A 1 43 ? -5.839 -4.857 -0.632 1.00 0.00 43 TRP A C 20
ATOM 19266 O O . TRP A 1 43 ? -5.092 -5.824 -0.776 1.00 0.00 43 TRP A O 20
ATOM 19287 N N . TRP A 1 44 ? -6.467 -4.240 -1.623 1.00 0.00 44 TRP A N 20
ATOM 19288 C CA . TRP A 1 44 ? -6.311 -4.682 -2.998 1.00 0.00 44 TRP A CA 20
ATOM 19289 C C . TRP A 1 44 ? -5.425 -3.667 -3.723 1.00 0.00 44 TRP A C 20
ATOM 19290 O O . TRP A 1 44 ? -5.797 -2.503 -3.866 1.00 0.00 44 TRP A O 20
ATOM 19311 N N . GLY A 1 45 ? -4.269 -4.144 -4.161 1.00 0.00 45 GLY A N 20
ATOM 19312 C CA . GLY A 1 45 ? -3.327 -3.293 -4.867 1.00 0.00 45 GLY A CA 20
ATOM 19313 C C . GLY A 1 45 ? -3.171 -3.738 -6.323 1.00 0.00 45 GLY A C 20
ATOM 19314 O O . GLY A 1 45 ? -3.849 -4.662 -6.770 1.00 0.00 45 GLY A O 20
ATOM 19318 N N . GLU A 1 46 ? -2.273 -3.059 -7.022 1.00 0.00 46 GLU A N 20
ATOM 19319 C CA . GLU A 1 46 ? -2.019 -3.373 -8.418 1.00 0.00 46 GLU A CA 20
ATOM 19320 C C . GLU A 1 46 ? -0.554 -3.099 -8.766 1.00 0.00 46 GLU A C 20
ATOM 19321 O O . GLU A 1 46 ? -0.080 -1.973 -8.627 1.00 0.00 46 GLU A O 20
ATOM 19333 N N . ARG A 1 47 ? 0.121 -4.149 -9.211 1.00 0.00 47 ARG A N 20
ATOM 19334 C CA . ARG A 1 47 ? 1.522 -4.035 -9.579 1.00 0.00 47 ARG A CA 20
ATOM 19335 C C . ARG A 1 47 ? 1.658 -3.808 -11.086 1.00 0.00 47 ARG A C 20
ATOM 19336 O O . ARG A 1 47 ? 0.658 -3.658 -11.788 1.00 0.00 47 ARG A O 20
ATOM 19357 N N . ALA A 1 48 ? 2.902 -3.790 -11.540 1.00 0.00 48 ALA A N 20
ATOM 19358 C CA . ALA A 1 48 ? 3.182 -3.584 -12.951 1.00 0.00 48 ALA A CA 20
ATOM 19359 C C . ALA A 1 48 ? 2.484 -4.672 -13.769 1.00 0.00 48 ALA A C 20
ATOM 19360 O O . ALA A 1 48 ? 2.951 -5.809 -13.822 1.00 0.00 48 ALA A O 20
ATOM 19367 N N . GLY A 1 49 ? 1.378 -4.286 -14.387 1.00 0.00 49 GLY A N 20
ATOM 19368 C CA . GLY A 1 49 ? 0.611 -5.215 -15.200 1.00 0.00 49 GLY A CA 20
ATOM 19369 C C . GLY A 1 49 ? 0.081 -6.374 -14.355 1.00 0.00 49 GLY A C 20
ATOM 19370 O O . GLY A 1 49 ? -0.453 -7.345 -14.890 1.00 0.00 49 GLY A O 20
ATOM 19374 N N . CYS A 1 50 ? 0.246 -6.236 -13.047 1.00 0.00 50 CYS A N 20
ATOM 19375 C CA . CYS A 1 50 ? -0.210 -7.260 -12.123 1.00 0.00 50 CYS A CA 20
ATOM 19376 C C . CYS A 1 50 ? -1.330 -6.668 -11.265 1.00 0.00 50 CYS A C 20
ATOM 19377 O O . CYS A 1 50 ? -1.424 -5.451 -11.112 1.00 0.00 50 CYS A O 20
ATOM 19385 N N . CYS A 1 51 ? -2.152 -7.557 -10.726 1.00 0.00 51 CYS A N 20
ATOM 19386 C CA . CYS A 1 51 ? -3.262 -7.138 -9.887 1.00 0.00 51 CYS A CA 20
ATOM 19387 C C . CYS A 1 51 ? -3.505 -8.223 -8.836 1.00 0.00 51 CYS A C 20
ATOM 19388 O O . CYS A 1 51 ? -3.959 -9.319 -9.163 1.00 0.00 51 CYS A O 20
ATOM 19396 N N . GLY A 1 52 ? -3.193 -7.880 -7.595 1.00 0.00 52 GLY A N 20
ATOM 19397 C CA . GLY A 1 52 ? -3.373 -8.810 -6.494 1.00 0.00 52 GLY A CA 20
ATOM 19398 C C . GLY A 1 52 ? -3.698 -8.068 -5.196 1.00 0.00 52 GLY A C 20
ATOM 19399 O O . GLY A 1 52 ? -3.832 -6.846 -5.193 1.00 0.00 52 GLY A O 20
ATOM 19403 N N . TYR A 1 53 ? -3.815 -8.839 -4.124 1.00 0.00 53 TYR A N 20
ATOM 19404 C CA . TYR A 1 53 ? -4.123 -8.269 -2.823 1.00 0.00 53 TYR A CA 20
ATOM 19405 C C . TYR A 1 53 ? -2.842 -7.916 -2.064 1.00 0.00 53 TYR A C 20
ATOM 19406 O O . TYR A 1 53 ? -1.744 -8.258 -2.498 1.00 0.00 53 TYR A O 20
ATOM 19424 N N . ILE A 1 54 ? -3.027 -7.236 -0.942 1.00 0.00 54 ILE A N 20
ATOM 19425 C CA . ILE A 1 54 ? -1.901 -6.832 -0.117 1.00 0.00 54 ILE A CA 20
ATOM 19426 C C . ILE A 1 54 ? -2.377 -6.619 1.321 1.00 0.00 54 ILE A C 20
ATOM 19427 O O . ILE A 1 54 ? -3.525 -6.239 1.549 1.00 0.00 54 ILE A O 20
ATOM 19443 N N . PRO A 1 55 ? -1.448 -6.880 2.279 1.00 0.00 55 PRO A N 20
ATOM 19444 C CA . PRO A 1 55 ? -1.761 -6.720 3.689 1.00 0.00 55 PRO A CA 20
ATOM 19445 C C . PRO A 1 55 ? -1.798 -5.241 4.078 1.00 0.00 55 PRO A C 20
ATOM 19446 O O . PRO A 1 55 ? -1.385 -4.381 3.303 1.00 0.00 55 PRO A O 20
ATOM 19457 N N . ALA A 1 56 ? -2.298 -4.991 5.280 1.00 0.00 56 ALA A N 20
ATOM 19458 C CA . ALA A 1 56 ? -2.394 -3.631 5.782 1.00 0.00 56 ALA A CA 20
ATOM 19459 C C . ALA A 1 56 ? -1.434 -3.458 6.961 1.00 0.00 56 ALA A C 20
ATOM 19460 O O . ALA A 1 56 ? -1.831 -3.607 8.116 1.00 0.00 56 ALA A O 20
ATOM 19467 N N . ASN A 1 57 ? -0.190 -3.145 6.629 1.00 0.00 57 ASN A N 20
ATOM 19468 C CA . ASN A 1 57 ? 0.829 -2.950 7.645 1.00 0.00 57 ASN A CA 20
ATOM 19469 C C . ASN A 1 57 ? 2.207 -2.913 6.980 1.00 0.00 57 ASN A C 20
ATOM 19470 O O . ASN A 1 57 ? 3.086 -2.167 7.407 1.00 0.00 57 ASN A O 20
ATOM 19481 N N . HIS A 1 58 ? 2.351 -3.728 5.945 1.00 0.00 58 HIS A N 20
ATOM 19482 C CA . HIS A 1 58 ? 3.606 -3.798 5.217 1.00 0.00 58 HIS A CA 20
ATOM 19483 C C . HIS A 1 58 ? 3.807 -2.509 4.417 1.00 0.00 58 HIS A C 20
ATOM 19484 O O . HIS A 1 58 ? 4.918 -2.215 3.976 1.00 0.00 58 HIS A O 20
ATOM 19498 N N . VAL A 1 59 ? 2.716 -1.775 4.254 1.00 0.00 59 VAL A N 20
ATOM 19499 C CA . VAL A 1 59 ? 2.759 -0.525 3.514 1.00 0.00 59 VAL A CA 20
ATOM 19500 C C . VAL A 1 59 ? 2.392 0.628 4.450 1.00 0.00 59 VAL A C 20
ATOM 19501 O O . VAL A 1 59 ? 1.535 0.478 5.320 1.00 0.00 59 VAL A O 20
ATOM 19514 N N . GLY A 1 60 ? 3.058 1.754 4.239 1.00 0.00 60 GLY A N 20
ATOM 19515 C CA . GLY A 1 60 ? 2.812 2.932 5.053 1.00 0.00 60 GLY A CA 20
ATOM 19516 C C . GLY A 1 60 ? 4.018 3.873 5.034 1.00 0.00 60 GLY A C 20
ATOM 19517 O O . GLY A 1 60 ? 5.063 3.538 4.478 1.00 0.00 60 GLY A O 20
ATOM 19521 N N . LYS A 1 61 ? 3.834 5.033 5.648 1.00 0.00 61 LYS A N 20
ATOM 19522 C CA . LYS A 1 61 ? 4.894 6.024 5.709 1.00 0.00 61 LYS A CA 20
ATOM 19523 C C . LYS A 1 61 ? 6.208 5.338 6.088 1.00 0.00 61 LYS A C 20
ATOM 19524 O O . LYS A 1 61 ? 6.252 4.554 7.036 1.00 0.00 61 LYS A O 20
ATOM 19543 N N . HIS A 1 62 ? 7.246 5.656 5.329 1.00 0.00 62 HIS A N 20
ATOM 19544 C CA . HIS A 1 62 ? 8.557 5.080 5.574 1.00 0.00 62 HIS A CA 20
ATOM 19545 C C . HIS A 1 62 ? 9.271 5.875 6.668 1.00 0.00 62 HIS A C 20
ATOM 19546 O O . HIS A 1 62 ? 10.066 6.767 6.374 1.00 0.00 62 HIS A O 20
ATOM 19560 N N . SER A 1 63 ? 8.963 5.524 7.908 1.00 0.00 63 SER A N 20
ATOM 19561 C CA . SER A 1 63 ? 9.565 6.194 9.047 1.00 0.00 63 SER A CA 20
ATOM 19562 C C . SER A 1 63 ? 9.060 7.635 9.135 1.00 0.00 63 SER A C 20
ATOM 19563 O O . SER A 1 63 ? 8.310 7.979 10.047 1.00 0.00 63 SER A O 20
ATOM 19571 N N . GLY A 1 64 ? 9.489 8.439 8.173 1.00 0.00 64 GLY A N 20
ATOM 19572 C CA . GLY A 1 64 ? 9.089 9.835 8.130 1.00 0.00 64 GLY A CA 20
ATOM 19573 C C . GLY A 1 64 ? 9.830 10.584 7.020 1.00 0.00 64 GLY A C 20
ATOM 19574 O O . GLY A 1 64 ? 10.126 10.013 5.972 1.00 0.00 64 GLY A O 20
ATOM 19578 N N . PRO A 1 65 ? 10.117 11.884 7.297 1.00 0.00 65 PRO A N 20
ATOM 19579 C CA . PRO A 1 65 ? 10.817 12.717 6.334 1.00 0.00 65 PRO A CA 20
ATOM 19580 C C . PRO A 1 65 ? 12.305 12.364 6.284 1.00 0.00 65 PRO A C 20
ATOM 19581 O O . PRO A 1 65 ? 13.071 12.764 7.159 1.00 0.00 65 PRO A O 20
ATOM 19592 N N . SER A 1 66 ? 12.670 11.618 5.251 1.00 0.00 66 SER A N 20
ATOM 19593 C CA . SER A 1 66 ? 14.052 11.207 5.076 1.00 0.00 66 SER A CA 20
ATOM 19594 C C . SER A 1 66 ? 14.319 10.883 3.605 1.00 0.00 66 SER A C 20
ATOM 19595 O O . SER A 1 66 ? 14.131 9.747 3.172 1.00 0.00 66 SER A O 20
ATOM 19603 N N . SER A 1 67 ? 14.753 11.901 2.876 1.00 0.00 67 SER A N 20
ATOM 19604 C CA . SER A 1 67 ? 15.048 11.738 1.463 1.00 0.00 67 SER A CA 20
ATOM 19605 C C . SER A 1 67 ? 15.706 13.006 0.916 1.00 0.00 67 SER A C 20
ATOM 19606 O O . SER A 1 67 ? 16.835 12.964 0.430 1.00 0.00 67 SER A O 20
ATOM 19614 N N . GLY A 1 68 ? 14.972 14.105 1.014 1.00 0.00 68 GLY A N 20
ATOM 19615 C CA . GLY A 1 68 ? 15.471 15.383 0.535 1.00 0.00 68 GLY A CA 20
ATOM 19616 C C . GLY A 1 68 ? 14.488 16.511 0.858 1.00 0.00 68 GLY A C 20
ATOM 19617 O O . GLY A 1 68 ? 14.288 16.850 2.024 1.00 0.00 68 GLY A O 20
#

Sequence (68 aa):
GSSGSSGEEFVAIADYAATDETQLSFLRGEKILILRQTTADWWWGERAGCCGYIPANHVGKHSGPSSGGSSGSSGEEFVAIADYAATDETQLSFLRGEKILILRQTTADWWWGERAGCCGYIPANHVGKHSGPSSGGSSGSSGEEFVAIADYAATDETQLSFLRGEKILILRQTTADWWWGERAGCCGYIPANHVGKHSGPSSGGSSGSSGEEFVAIADYAATDETQLSFLRGEKILILRQTTADWWWGERAGCCGYIPANHVGKHSGPSSGGSSGSSGEEFVAIADYAATDETQLSFLRGEKILILRQTTADWWWGERAGCCGYIPANHVGKHSGPSSGGSSGSSGEEFVAIADYAATDETQLSFLRGEKILILRQTTADWWWGERAGCCGYIPANHVGKHSGPSSGGSSGSSGEEFVAIADYAATDETQLSFLRGEKILILRQTTADWWWGERAGCCGYIPANHVGKHSGPSSGGSSGSSGEEFVAIADYAATDETQLSFLRGEKILILRQTTADWWWGERAGCCGYIPANHVGKHSGPSSGGSSGSSGEEFVAIADYAATDETQLSFLRGEKILILRQTTADWWWGERAGCCGYIPANHVGKHSGPSSGGSSGSSGEEFVAIADYAATDETQLSFLRGEKILILRQTTADWWWGERAGCCGYIPANHVGKHSGPSSGGSSGSSGEEFVAIADYAATDETQLSFLRGEKILILRQTTADWWWGERAGCCGYIPANHVGKHSGPSSGGSSGSSGEEFVAIADYAATDETQLSFLRGEKILILRQTTADWWWGERAGCCGYIPANHVGKHSGPSSGGSSGSSGEEFVAIADYAATDETQLSFLRGEKILILRQTTADWWWGERAGCCGYIPANHVGKHSGPSSGGSSGSSGEEFVAIADYAATDETQLSFLRGEKILILRQTTADWWWGERAGCCGYIPANHVGKHSGPSSGGSSGSSGEEFVAIADYAATDETQLSFLRGEKILILRQTTADWWWGERAGCCGYIPANHVGKHSGPSSGGSSGSSGEEFVAIADYAATDETQLSFLRGEKILILRQTTADWWWGERAGCCGYIPANHVGKHSGPSSGGSSGSSGEEFVAIADYAATDETQLSFLRGEKILILRQTTADWWWGERAGCCGYIPANHVGKHSGPSSGGSSGSSGEEFVAIADYAATDETQLSFLRGEKILILRQTTADWWWGERAGCCGYIPANHVGKHSGPSSGGSSGSSGEEFVAIADYAATDETQLSFLRGEKILILRQTTADWWWGERAGCCGYIPANHVGKHSGPSSGGSSGSSGEEFVAIADYAATDETQLSFLRGEKILILRQTTADWWWGERAGCCGYIPANHVGKHSGPSSG

Solvent-accessible surface area: 5119 Å² total; per-residue (Å²): 138,120,111,78,105,113,41,85,105,27,40,0,85,39,101,37,74,29,120,76,164,76,26,11,48,11,112,170,33,75,115,6,50,0,54,179,87,102,66,97,102,115,36,71,0,78,95,97,94,62,87,6,84,0,20,24,113,58,9,16,161,160,96,45,130,119,111,125

Secondary structure (DSSP, 8-state):
-----S--EEEESS----SSTTB----TT-EEEEEE--SSSEEEEE-TT--EEEESSSEE----S---

InterPro domains:
  IPR001452 SH3 domain [PF00018] (36-81)
  IPR001452 SH3 domain [PR00452] (33-43)
  IPR001452 SH3 domain [PR00452] (47-62)
  IPR001452 SH3 domain [PR00452] (64-73)
  IPR001452 SH3 domain [PR00452] (75-87)
  IPR001452 SH3 domain [PS50002] (30-89)
  IPR001452 SH3 domain [SM00326] (33-88)
  IPR007848 Methyltransferase small domain [PF05175] (130-210)
  IPR025799 Protein arginine N-methyltransferase [PS51678] (99-432)
  IPR025799 Protein arginine N-methyltransferase [PTHR11006] (82-413)
  IPR029063 S-adenosyl-L-methionine-dependent methyltransferase superfamily [G3DSA:3.40.50.150] (94-242)
  IPR029063 S-adenosyl-L-methionine-dependent methyltransferase superfamily [SSF53335] (105-421)
  IPR036028 SH3-like domain superfamily [SSF50044] (20-87)
  IPR055135 Protein arginine N-methyltransferase domain [PF22528] (244-415)

Nearest PDB structures (foldseek):
  1x2p-assembly1_A  TM=8.712E-01  e=4.015E-12  Homo sapiens
  1x2k-assembly1_A  TM=8.070E-01  e=5.048E-06  Homo sapiens
  2epd-assembly1_A  TM=7.994E-01  e=2.106E-05  Homo sapiens
  2dlm-assembly1_A  TM=7.982E-01  e=2.235E-05  Homo sapiens
  8dgo-assembly1_B  TM=8.676E-01  e=2.416E-04  Homo sapiens